Protein 3CR8 (pdb70)

Secondary structure (DSSP, 8-state):
---PPPGGGS----B-GGGHHHHHHHHHTS-EEE--HHHHHHHHHHHHTTTTT--EE--HHHHHHHHHH-B-TT--B--S---EEE--GGGTT--TT-EEEEE-TTS-EEEEEEEEEEEEETTEEEEEEEEEES------TTTTTB--HHHHHHHHHHTT--SEEEE--SS---HHHHHHHHHHHHHTT-EEEE--B----TTT-TTHHHHHHHHHHHGGGS-GGGEEE-BB-S----S-SHHHHHHHHHHHHHT-SEEE---SSHHHHHHHT-EEE----EEEEGGGTEEEEGGGSPTTPPEE---HHHHHHHHTTT----TTTS-HHHHHHHHHHS--GGGS-EEEEEEESS-HHHHHHHHHHHHHHHTT-SS-EEEESSHHHIIIIISS---SHHHHHHHHHHHHHHHHHHHHTT-EEEE------HHHHHHHHHHHHTTSEEEEEEE--------SS-SEEE--SS--HHHHHHHHHHHHHHHT-----/-----GGGS----B-HHHHHHHHHHHTTS-EEE--HHHHHHHHHHHHTTTTT--EE--TTHHHHHHHH-B-TT--B--S---EEE--GGGTT--TT-EEEEE-TTS-EEEEEE-S-EEEETTEEEE-EEEEES------TTTTTB--HHHHHHHHHHTT--SEEEE--SS---HHHHHHHHHHHHHTT-EEEE--B----SSS---HHHHHHHHHHHGGGS-GGGEEE-BB-S------HHHHHHHHHHHHHHT-SEEEE----HHHHHHHHHTT-EEEEP--EEEEGGGTEEEETTTSPTT--EE---HHHHHHHHHHTPPPPTTTS-HHHHHHHHHHS--GGGS-EEEEEEE-TTS-HHHHHHHHHHHHHTS-SS-EEEESSHHHIIIIITT--SSHHHHHHHHHHHHHHHHHHHHTT-EEEE------HHHHHHHHHHHHTTSEEEEEEE--------SS-SEEE--SS--HHHHHHHHHHHHHHHT---/-PPPGGGS----B-HHHHHHHHHHHTTS-EEE--HHHHHHHHHHHHTTTTT--EE--HHHHHHHHHH-B-TT--B--S---EEE--GGGTT--TT-EEEEE-TTS-EEEEEEEEEEEEETTEEEEEEEEEES------TTTTTB--HHHHHHHHHHTT--SEEEE--SS---HHHHHHHHHHHHHTT-EEEE--B----SSS---HHHHHHHHHHHGGGS-GGGEEE-BB-S------HHHHHHHHHHHHHHT-SEEEE---HHHHHHHHHHT-EEEE---EEEETTTTEEEEGGGSPTTPPEE---HHHHHHHHHHTPPPPTTTS-HHHHHHHHHHS--GGGS-EEEEEEE-S--HHHHHHHHHHHHHHTS-SS-EEEESSHHHHHHH-TT--S-HHHHHHHHHHHHHHHHHHHHTT-EEEE------HHHHHHHHHHHHTTSEEEEEEE-S-------SS-SEEE--SS--HHHHHHHHHHHHHHHT----

Sequence (1479 aa):
NQLIEPYGGTLVNLIDPEKREALKHEALSLPSLDLDWQQQCELEMLMTGAYSPLTGFMTRAQCARVESAQQLDDGSFWPSPITLTSRDRALADRRPGERLALRDGEGYMLAILTLSDVWKDGERWHLAGEVEGAALPPHPDFVSLRATPAELRALFVRRGWRRIIAWQARQPMHRAQYEFCLKSAIENEANLLLHPQVGGDITEAPAYFGLVRSFLAIRDRFPAATTQLSLLPAPPPEASGRALLLRAIVARNFGCSLLIADPSVAERAEKIGVRLIAYPRMVYVEDRAEHLPEAEAPQGARLLTLSGEEFQRRMRAGLKIPEWYSFPEVLAELHRQTPPRERQGFTVFFTGLSGA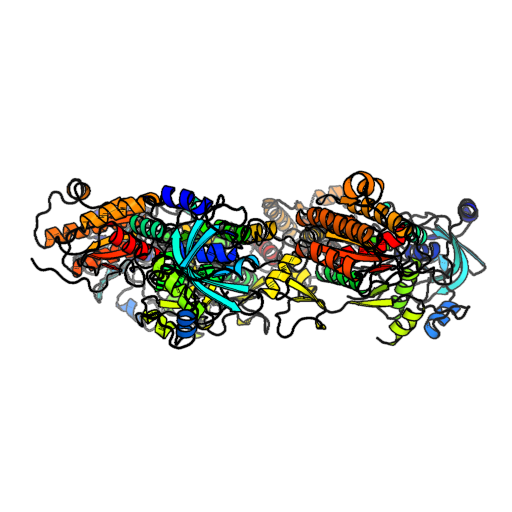GKSTLARALAARLMEMGGRCVTLLDGDIVRRHLSSELGFSKAHRDVNVRRIGFVASEITKNRGIAICAPIAPYRQTRRDVRAMIEAVGGFVEIHVATDPYEVPETPELAIDTTGLAIDEAVQQILLKLEHEGYLRLEQLIEPYGGTLVNLIDPEKREALKHEALSLPSLDLDWQQQCELEMLMTGAYSPLTGFMTRAQCARVESAQQLDDGSFWPSPITLTSRDRALADRRPGERLALRDGEGYMLAILTLSDVWKDGERWHLAGEVEGAALPPHPDFVSLRATPAELRALFVRRGWRRIIAWQARQPMHRAQYEFCLKSAIENEANLLLHPQVGGDITEAPAYFGLVRSFLAIRDRFPAATTQLSLLPAPPPEASGRALLLRAIVARNFGCSLLIAGRVDPSVAERAEKIGVRLIAYPRMVYVEDRAEHLPEAEAPQGARLLTLSGEEFQRRMRAGLKIPEWYSFPEVLAELHRQTPPRERQGFTVFFTGLSGAGKSTLARALAARLMEMGGRCVTLLDGDIVRRHLSSELGFSKAHRDVNVRRIGFVASEITKNRGIAICAPIAPYRQTRRDVRAMIEAVGGFVEIHVATDPYEVPETPELAIDTTGLAIDEAVQQILLKLEHEGYLRLIEPYGGTLVNLIDPEKREALKHEALSLPSLDLDWQQQCELEMLMTGAYSPLTGFMTRAQCARVESAQQLDDGSFWPSPITLTSRDRALADRRPGERLALRDGEGYMLAILTLSDVWKDGERWHLAGEVEGAALPPHPDFVSLRATPAELRALFVRRGWRRIIAWQARQPMHRAQYEFCLKSAIENEANLLLHPQVGGDITEAPAYFGLVRSFLAIRDRFPAATTQLSLLPAPPPEASGRALLLRAIVARNFGCSLLIAGGDPSVAERAEKIGVRLIAYPRMVYVEDRAEHLPEAEAPQGARLLTLSGEEFQRRMRAGLKIPEWYSFPEVLAELHRQTPPRERQGFTVFFTGLSGAGKSTLARALAARLMEMGGRCVTLLDGDIVRRHLSSELGFSKAHRDVNVRRIGFVASEITKNRGIAICAPIAPYRQTRRDVRAMIEAVGGFVEIHVATPIEYEVPETPELAIDTTGLAIDEAVQQILLKLEHEGYLRL

Foldseek 3Di:
DFFQAAFVGHFDALEDQVCQVVFVVVQVVAAEDAADQQLLLLVLCQNQRLQPPHFKFDAPVQQVCCVPQQAGPVRHHALHGRWHKHLDPVQVPDDAQGKYFYHHNVRHTFWIFRFPYWDDDPRMIITIHGIHTNDRDDDPPPPVQADGLVRLVVVCVVLVFGAEEEEAAAAADFLQVVQVQVVVCVVVVHAYEDEYEQTDDPPRCVPSVLVVVLCVQCVVVDDPSRYYYHYRHHHQDPDDLSSVLSNLNSCSSSRHQEYEDDDCSCVCSVVSRHRYHYRAPWWQFPVVRGIDRPVVHDPPTDTHDADPVRVVVCQQFVHDDDPSIGDPRSSVSVCVQPNHLQFAEEEEEEAEPPCVVVVVLLVVLQVVVPVAPNAAEDEPEDCNCCVPPPVPFDPDPVRLLVSLVSQLVVQLVSRLVRHYYYDYGYDADVVSVVVSCVSNVVRHYYAYEYEHCVVHDDDPDGLHYDNDVVDDSVRVSVVVVVSCVVVNNHDHD/DFQAAFVHHFDALEDAVVLVVFVVVQVPAAEDAAEQQLLLLVQCQNQRLQPPDFKFDAVVQQPVCVPQQAGPVRHHHQHGRWHKDQDPVQVPDAAQGKYFYHHNVRHTFWIFRFPYWDQDDRMIITIHGIHTNHRDDDPPPVVQADGLVRLVVVCVVLVFHAEEEEAAAAADFAQVVQVQVVVCVVVVHAYEDEYEQTDDVPPGVCSVLVVQLCVQCVVVDDPSRYYYHYRHHHQDPDDLSSVLSVLNSCSSSRHQEYEDPDCDVVSLVCSVVSRHHYHYDADWWQFPVVRGIDRPVVHDPPTDTHDADPVRVVVCQQQVHDDDPSTGDPRSSVSVCVQPNHLQFAEEEEEEDEDPLFCLVVLLVVLQVVVVVAPNAAEDECDDCNCCVPPLVPFDPDPVSVLVSLVSSLQVQLVSRLVRHYYYDYGHAFDPVSVVVSCVSNVVRHYYAYEYGHCVHHHDDPDGLHYPPDVDDDSVRVSVVVVVSCVVVNNHD/DQAAFVRHFDAQEDQVCQVVVVVVPVPAAEDAADQQLLLLVQCQNQRLQPPDFKFDAPVQQVCCVPQQAGPVRHHHQHGRWHKDQDPVQVPDDAQGKYFYAHNVRHTFWIFRFPYWDDDPNMIITIHGIHTNHRPDDPPPVVQADGLVRLVVVCVVLVFAAEEEEAAAAADFQQVVQVQVVVCVVVVHAYEYEYEQGDDVPPGVPSVLRVVLCVQCVVVDDPSRYYYHYRHHHQDPDDLSSVLSNLNSCSSSRYQEYEDDCDPVSCVCSVVSRHHYHYDADWWQFPVVRGIDRPVVHDPPGDTHDADPVRVVVCQQFVHDDDPNIGDPRSSVSVCVQPNHLQQAEEEEEEAEDVLCVVVVLLVVLQVVLCVAPNAAEDECEDCNCCVPQCVDFDPDPVSLLVSLVSLLVVQLVSRLVRHYYYDYGHDQDLVSVVVSCVSNVVRHYYAYEYEDQSACNPDDPDGLYYPDDHDHHSVRVSVVVVVSSVVVRNHHD

Organism: Thiobacillus denitrificans (strain ATCC 25259 / T1) (NCBI:txid292415)

InterPro domains:
  IPR002891 APS kinase [MF_00065] (367-541)
  IPR002891 APS kinase [TIGR00455] (365-534)
  IPR014729 Rossmann-like alpha/beta/alpha sandwich fold [G3DSA:3.40.50.620] (144-361)
  IPR015947 PUA-like superfamily [SSF88697] (6-143)
  IPR024951 Sulphate adenylyltransferase catalytic domain [PF01747] (146-360)
  IPR025980 ATP-sulfurylase PUA-like domain [PF14306] (6-143)
  IPR027417 P-loop containing nucleoside triphosphate hydrolase [G3DSA:3.40.50.300] (362-544)
  IPR027417 P-loop containing nucleoside triphosphate hydrolase [SSF52540] (367-537)
  IPR050512 Sulfate Adenylyltransferase/APS Kinase [PTHR42700] (7-543)
  IPR059117 APS kinase domain [PF01583] (368-520)

Solvent-accessible surface area: 66197 Å² total; per-residue (Å²): 85,102,29,28,50,18,20,60,45,101,47,22,105,19,30,68,100,92,90,88,113,68,8,69,133,58,10,149,95,46,44,45,1,69,3,44,43,63,25,23,10,43,0,12,3,1,1,17,0,0,11,0,45,16,56,11,5,9,22,121,69,56,12,39,104,0,138,87,49,54,54,23,115,123,31,43,21,0,2,26,43,3,26,0,27,7,164,45,78,62,2,64,97,44,157,68,54,47,66,1,2,0,65,10,43,156,32,91,21,0,0,0,0,42,7,64,36,31,35,104,86,67,96,29,32,36,0,0,3,97,7,46,1,7,10,74,8,70,57,118,26,47,109,104,21,34,20,33,0,51,98,2,29,44,46,0,90,157,65,1,2,12,70,0,0,0,34,4,7,122,120,35,3,17,54,19,33,31,42,14,0,44,50,5,0,74,125,24,93,0,1,0,0,0,0,0,8,3,14,19,45,133,104,60,32,54,79,20,52,10,18,0,105,2,2,54,29,1,96,129,96,12,51,87,14,5,10,35,10,4,0,4,10,12,47,58,46,161,108,46,19,135,17,23,10,28,27,0,0,8,0,38,0,0,0,0,22,5,0,4,55,94,108,92,25,28,59,87,0,97,60,13,38,0,106,21,30,76,71,45,65,23,4,22,0,61,74,74,11,30,13,19,12,97,103,104,20,58,110,71,13,145,71,55,96,26,66,48,86,24,21,58,62,12,16,34,56,48,45,140,24,20,132,42,34,3,6,92,58,0,33,48,8,21,49,158,56,93,20,10,98,76,146,34,0,1,0,2,3,0,2,4,104,109,30,74,38,3,44,73,7,0,172,27,0,4,62,62,5,110,124,49,48,95,33,108,19,44,30,7,31,51,126,76,9,45,62,141,29,17,86,86,29,31,169,58,87,67,80,65,39,65,8,1,90,94,3,0,110,42,0,10,67,50,0,98,111,87,7,5,0,0,0,9,13,75,5,43,91,45,118,6,19,102,50,0,17,54,66,0,86,91,58,12,3,12,2,12,1,20,12,52,82,117,100,63,78,70,15,160,72,37,44,15,54,7,64,92,111,78,66,57,67,73,49,6,8,5,50,3,0,5,44,2,34,40,71,30,17,16,37,112,128,139,26,29,94,16,22,59,40,101,50,20,105,19,33,97,96,88,42,96,106,67,13,58,134,56,5,133,96,48,46,56,2,77,4,46,38,63,24,23,11,42,0,13,3,0,2,16,0,0,10,0,46,14,58,10,5,10,20,98,73,58,6,40,108,1,99,80,45,41,58,25,122,123,31,40,50,0,0,24,42,2,25,0,25,9,168,55,82,55,4,63,100,47,154,76,62,46,70,2,0,0,56,15,59,83,33,91,9,0,0,0,0,42,8,63,37,31,42,104,77,69,84,30,32,30,1,0,3,96,9,74,1,6,11,72,8,72,60,117,24,46,107,102,22,34,20,32,0,50,97,2,28,44,47,0,84,154,68,2,2,37,105,0,0,0,24,5,7,101,120,34,3,16,53,19,34,33,43,14,0,46,58,5,2,74,121,26,103,0,2,0,0,0,0,0,8,3,14,19,45,129,107,136,20,72,82,21,53,9,19,0,106,1,1,53,30,0,96,115,85,6,17,84,19,6,10,33,10,4,0,4,10,12,47,57,59,86,112,60,34,104,14,18,8,27,25,0,0,9,0,34,0,0,0,0,22,5,0,4,11,61,116,54,78,112,73,18,28,64,29,0,66,70,12,40,0,132,13,29,38,46,46,63,24,6,24,0,74,82,77,15,34,15,18,13,98,104,101,21,58,184,73,20,76,68,33,97,25,67,44,86,21,5,109,63,4,9,30,53,48,44,118,25,23,127,39,34,3,6,93,59,0,35,50,7,19,61,154,55,86,17,16,99,79,143,34,1,1,0,2,6,0,9,6,99,112,61,23,35,13,60,81,8,0,174,28,0,5,65,63,4,111,135,76,47,93,31,105,20,44,30,8,31,35,108,78,10,157,181,138,38,19,88,98,37,38,172,59,173,74,19,64,45,60,7,2,84,98,4,0,107,40,0,11,70,48,0,98,112,81,7,5,0,0,0,9,14,75,12,44,92,55,62,8,31,58,64,0,45,58,70,0,87,92,57,14,3,14,3,16,1,31,2,54,59,143,95,70,79,74,27,156,95,35,70,19,38,9,119,31,147,67,41,55,65,80,30,5,8,4,25,3,1,5,21,2,23,41,86,30,19,32,101,72,33,107,16,21,59,33,102,46,23,104,17,32,72,98,77,89,18,140,44,9,46,62,68,4,157,96,49,45,54,1,81,4,38,40,63,28,23,10,42,0,13,3,0,1,16,0,0,11,0,44,14,56,9,4,8,23,127,69,53,12,38,103,0,109,88,50,24,54,22,115,123,33,43,46,0,0,24,42,1,29,0,23,9,157,59,86,51,3,64,103,53,51,80,61,63,66,1,0,0,54,7,44,162,36,106,23,0,0,0,0,42,8,63,37,30,39,58,66,73,104,27,52,42,0,0,3,98,8,43,2,21,20,73,7,74,58,118,25,46,107,104,22,33,19,31,0,50,97,2,29,43,48,0,92,153,65,2,1,39,108,0,0,0,26,5,7,94,130,42,3,15,56,20,34,31,46,13,0,39,49,5,1,70,124,24,87,0,3,0,0,0,0,0,8,3,14,20,44,128,108,135,20,71,82,19,54,9,18,0,105,1,1,54,31,0,96,115,91,10,23,61,10,2,12,34,9,5,0,3,9,11,48,57,56,88,109,58,35,112,15,28,0,26,25,0,0,8,0,33,0,0,0,0,23,5,0,3,22,30,113,112,109,47,22,44,111,84,0,102,76,11,36,0,112,32,29,80,46,44,63,23,5,23,0,87,77,81,12,35,16,19,12,98,103,104,20,58,187,87,16,58,71,63,96,26,60,47,159,24,20,127,63,9,14,22,55,48,47,138,27,24,73,41,34,4,5,90,60,0,32,50,6,21,50,146,63,94,22,9,98,50,105,36,1,0,0,1,2,0,2,8,68,101,47,43,16,3,43,76,0,0,171,27,0,5,62,76,2,109,134,76,47,90,25,109,20,44,30,8,33,49,114,77,11,39,171,145,32,16,69,160,30,30,179,60,167,72,80,60,41,59,5,3,90,95,4,0,108,41,0,9,67,49,2,113,116,100,7,1,0,0,0,9,14,80,6,53,92,72,97,9,15,115,52,0,39,57,65,0,87,92,57,13,4,13,3,11,2,27,9,52,11,93,12,92,135,59,86,11,116,98,37,70,22,35,4,108,46,114,55,7,51,44,81,31,0,8,6,29,4,4,7,22,2,42,50,88,32,15,18,140,146

Structure (mmCIF, N/CA/C/O backbone):
data_3CR8
#
_entry.id   3CR8
#
_cell.length_a   161.071
_cell.length_b   227.211
_cell.length_c   106.766
_cell.angle_alpha   90.000
_cell.angle_beta   90.000
_cell.angle_gamma   90.000
#
_symmetry.space_group_name_H-M   'C 2 2 21'
#
loop_
_entity.id
_entity.type
_entity.pdbx_description
1 polymer 'Sulfate adenylyltransferase, adenylylsulfate kinase'
2 water water
#
loop_
_atom_site.group_PDB
_atom_site.id
_atom_site.type_symbol
_atom_site.label_atom_id
_atom_site.label_alt_id
_atom_site.label_comp_id
_atom_site.label_asym_id
_atom_site.label_entity_id
_atom_site.label_seq_id
_atom_site.pdbx_PDB_ins_code
_atom_site.Cartn_x
_atom_site.Cartn_y
_atom_site.Cartn_z
_atom_site.occupancy
_atom_site.B_iso_or_equiv
_atom_site.auth_seq_id
_atom_site.auth_comp_id
_atom_site.auth_asym_id
_atom_site.auth_atom_id
_atom_site.pdbx_PDB_model_num
ATOM 1 N N . ASN A 1 3 ? -86.975 137.980 60.594 1.00 62.72 3 ASN A N 1
ATOM 2 C CA . ASN A 1 3 ? -87.761 137.621 61.758 1.00 91.64 3 ASN A CA 1
ATOM 3 C C . ASN A 1 3 ? -89.284 137.564 61.494 1.00 94.77 3 ASN A C 1
ATOM 4 O O . ASN A 1 3 ? -89.789 136.754 60.725 1.00 98.98 3 ASN A O 1
ATOM 6 N N . GLN A 1 4 ? -90.016 138.428 62.163 1.00 82.70 4 GLN A N 1
ATOM 7 C CA . GLN A 1 4 ? -91.456 138.587 61.939 1.00 81.61 4 GLN A CA 1
ATOM 8 C C . GLN A 1 4 ? -91.999 139.983 62.278 1.00 84.75 4 GLN A C 1
ATOM 9 O O . GLN A 1 4 ? -91.215 140.915 62.522 1.00 80.83 4 GLN A O 1
ATOM 15 N N . LEU A 1 5 ? -93.328 140.134 62.286 1.00 63.11 5 LEU A N 1
ATOM 16 C CA . LEU A 1 5 ? -93.919 141.456 62.503 1.00 67.84 5 LEU A CA 1
ATOM 17 C C . LEU A 1 5 ? -94.105 141.782 63.976 1.00 66.40 5 LEU A C 1
ATOM 18 O O . LEU A 1 5 ? -95.032 141.270 64.615 1.00 55.24 5 LEU A O 1
ATOM 23 N N . ILE A 1 6 ? -93.236 142.651 64.499 1.00 54.86 6 ILE A N 1
ATOM 24 C CA . ILE A 1 6 ? -93.219 142.922 65.928 1.00 54.87 6 ILE A CA 1
ATOM 25 C C . ILE A 1 6 ? -94.614 143.222 66.384 1.00 59.08 6 ILE A C 1
ATOM 26 O O . ILE A 1 6 ? -95.264 144.131 65.865 1.00 64.31 6 ILE A O 1
ATOM 31 N N . GLU A 1 7 ? -95.087 142.565 67.436 1.00 51.86 7 GLU A N 1
ATOM 32 C CA . GLU A 1 7 ? -96.455 142.749 67.930 1.00 60.76 7 GLU A CA 1
ATOM 33 C C . GLU A 1 7 ? -96.668 144.002 68.761 1.00 55.27 7 GLU A C 1
ATOM 34 O O . GLU A 1 7 ? -95.706 144.619 69.140 1.00 47.33 7 GLU A O 1
ATOM 36 N N . PRO A 1 8 ? -97.906 144.408 69.045 1.00 49.05 8 PRO A N 1
ATOM 37 C CA . PRO A 1 8 ? -98.045 145.709 69.709 1.00 51.58 8 PRO A CA 1
ATOM 38 C C . PRO A 1 8 ? -97.394 145.652 71.068 1.00 53.09 8 PRO A C 1
ATOM 39 O O . PRO A 1 8 ? -97.190 144.547 71.589 1.00 56.53 8 PRO A O 1
ATOM 43 N N . TYR A 1 9 ? -97.049 146.818 71.607 1.00 51.89 9 TYR A N 1
ATOM 44 C CA . TYR A 1 9 ? -96.510 146.918 72.949 1.00 51.64 9 TYR A CA 1
ATOM 45 C C . TYR A 1 9 ? -97.616 146.505 73.893 1.00 56.46 9 TYR A C 1
ATOM 46 O O . TYR A 1 9 ? -98.787 146.663 73.585 1.00 58.53 9 TYR A O 1
ATOM 55 N N . GLY A 1 10 ? -97.260 145.970 75.049 1.00 60.86 10 GLY A N 1
ATOM 56 C CA . GLY A 1 10 ? -98.278 145.543 75.987 1.00 68.04 10 GLY A CA 1
ATOM 57 C C . GLY A 1 10 ? -98.882 144.232 75.530 1.00 65.67 10 GLY A C 1
ATOM 58 O O . GLY A 1 10 ? -99.370 143.441 76.341 1.00 75.92 10 GLY A O 1
ATOM 59 N N . GLY A 1 11 ? -98.855 144.007 74.221 1.00 63.05 11 GLY A N 1
ATOM 60 C CA . GLY A 1 11 ? -99.129 142.692 73.677 1.00 64.32 11 GLY A CA 1
ATOM 61 C C . GLY A 1 11 ? -100.285 142.681 72.713 1.00 65.12 11 GLY A C 1
ATOM 62 O O . GLY A 1 11 ? -100.430 141.769 71.892 1.00 59.12 11 GLY A O 1
ATOM 63 N N . THR A 1 12 ? -101.124 143.700 72.812 1.00 61.43 12 THR A N 1
ATOM 64 C CA . THR A 1 12 ? -102.281 143.782 71.929 1.00 65.27 12 THR A CA 1
ATOM 65 C C . THR A 1 12 ? -102.640 145.225 71.604 1.00 61.40 12 THR A C 1
ATOM 66 O O . THR A 1 12 ? -102.520 146.107 72.465 1.00 65.88 12 THR A O 1
ATOM 70 N N . LEU A 1 13 ? -103.070 145.452 70.363 1.00 46.33 13 LEU A N 1
ATOM 71 C CA . LEU A 1 13 ? -103.246 146.807 69.829 1.00 48.25 13 LEU A CA 1
ATOM 72 C C . LEU A 1 13 ? -104.519 147.519 70.301 1.00 47.08 13 LEU A C 1
ATOM 73 O O . LEU A 1 13 ? -105.627 147.125 69.949 1.00 56.24 13 LEU A O 1
ATOM 78 N N . VAL A 1 14 ? -104.371 148.583 71.077 1.00 43.35 14 VAL A N 1
ATOM 79 C CA . VAL A 1 14 ? -105.536 149.332 71.536 1.00 48.15 14 VAL A CA 1
ATOM 80 C C . VAL A 1 14 ? -106.352 149.923 70.383 1.00 53.09 14 VAL A C 1
ATOM 81 O O . VAL A 1 14 ? -105.812 150.283 69.339 1.00 62.59 14 VAL A O 1
ATOM 85 N N . ASN A 1 15 ? -107.663 149.988 70.573 1.00 64.39 15 ASN A N 1
ATOM 86 C CA . ASN A 1 15 ? -108.555 150.733 69.681 1.00 54.43 15 ASN A CA 1
ATOM 87 C C . ASN A 1 15 ? -109.752 151.280 70.454 1.00 54.28 15 ASN A C 1
ATOM 88 O O . ASN A 1 15 ? -110.679 150.565 70.802 1.00 49.66 15 ASN A O 1
ATOM 93 N N . LEU A 1 16 ? -109.692 152.570 70.727 1.00 55.09 16 LEU A N 1
ATOM 94 C CA . LEU A 1 16 ? -110.658 153.259 71.547 1.00 52.10 16 LEU A CA 1
ATOM 95 C C . LEU A 1 16 ? -111.899 153.654 70.737 1.00 58.70 16 LEU A C 1
ATOM 96 O O . LEU A 1 16 ? -112.709 154.485 71.184 1.00 63.93 16 LEU A O 1
ATOM 101 N N . ILE A 1 17 ? -112.049 153.083 69.548 1.00 42.22 17 ILE A N 1
ATOM 102 C CA . ILE A 1 17 ? -113.192 153.431 68.715 1.00 51.32 17 ILE A CA 1
ATOM 103 C C . ILE A 1 17 ? -114.002 152.229 68.269 1.00 62.16 17 ILE A C 1
ATOM 104 O O . ILE A 1 17 ? -113.653 151.552 67.301 1.00 60.45 17 ILE A O 1
ATOM 109 N N . ASP A 1 18 ? -115.086 151.983 69.001 1.00 76.22 18 ASP A N 1
ATOM 110 C CA . ASP A 1 18 ? -116.001 150.882 68.753 1.00 77.83 18 ASP A CA 1
ATOM 111 C C . ASP A 1 18 ? -117.195 151.443 68.021 1.00 75.22 18 ASP A C 1
ATOM 112 O O . ASP A 1 18 ? -118.010 152.124 68.622 1.00 75.54 18 ASP A O 1
ATOM 117 N N . PRO A 1 19 ? -117.311 151.159 66.714 1.00 87.49 19 PRO A N 1
ATOM 118 C CA . PRO A 1 19 ? -118.432 151.699 65.925 1.00 90.27 19 PRO A CA 1
ATOM 119 C C . PRO A 1 19 ? -119.821 151.221 66.410 1.00 80.87 19 PRO A C 1
ATOM 120 O O . PRO A 1 19 ? -120.737 152.018 66.455 1.00 82.97 19 PRO A O 1
ATOM 124 N N . GLU A 1 20 ? -119.861 150.016 66.918 1.00 79.30 20 GLU A N 1
ATOM 125 C CA . GLU A 1 20 ? -120.964 149.611 67.707 1.00 81.87 20 GLU A CA 1
ATOM 126 C C . GLU A 1 20 ? -121.323 150.632 68.775 1.00 94.92 20 GLU A C 1
ATOM 127 O O . GLU A 1 20 ? -122.502 150.760 69.036 1.00 91.52 20 GLU A O 1
ATOM 129 N N . LYS A 1 21 ? -120.398 151.351 69.440 1.00 87.37 21 LYS A N 1
ATOM 130 C CA . LYS A 1 21 ? -120.986 152.214 70.440 1.00 74.76 21 LYS A CA 1
ATOM 131 C C . LYS A 1 21 ? -121.085 153.657 69.909 1.00 77.34 21 LYS A C 1
ATOM 132 O O . LYS A 1 21 ? -121.302 154.584 70.685 1.00 77.53 21 LYS A O 1
ATOM 138 N N . ARG A 1 22 ? -120.963 153.844 68.584 1.00 79.28 22 ARG A N 1
ATOM 139 C CA . ARG A 1 22 ? -120.750 155.180 67.973 1.00 79.73 22 ARG A CA 1
ATOM 140 C C . ARG A 1 22 ? -121.953 156.136 68.006 1.00 73.99 22 ARG A C 1
ATOM 141 O O . ARG A 1 22 ? -121.808 157.335 68.256 1.00 61.83 22 ARG A O 1
ATOM 149 N N . GLU A 1 23 ? -123.142 155.610 67.716 1.00 77.09 23 GLU A N 1
ATOM 150 C CA . GLU A 1 23 ? -124.350 156.438 67.757 1.00 87.15 23 GLU A CA 1
ATOM 151 C C . GLU A 1 23 ? -124.707 156.816 69.188 1.00 79.35 23 GLU A C 1
ATOM 152 O O . GLU A 1 23 ? -125.064 157.960 69.471 1.00 62.39 23 GLU A O 1
ATOM 158 N N . ALA A 1 24 ? -124.609 155.844 70.086 1.00 71.63 24 ALA A N 1
ATOM 159 C CA . ALA A 1 24 ? -124.852 156.086 71.496 1.00 68.53 24 ALA A CA 1
ATOM 160 C C . ALA A 1 24 ? -123.966 157.211 72.045 1.00 78.78 24 ALA A C 1
ATOM 161 O O . ALA A 1 24 ? -124.414 158.008 72.856 1.00 79.34 24 ALA A O 1
ATOM 163 N N . LEU A 1 25 ? -122.715 157.287 71.598 1.00 79.78 25 LEU A N 1
ATOM 164 C CA . LEU A 1 25 ? -121.798 158.319 72.092 1.00 69.96 25 LEU A CA 1
ATOM 165 C C . LEU A 1 25 ? -122.116 159.693 71.534 1.00 64.58 25 LEU A C 1
ATOM 166 O O . LEU A 1 25 ? -122.174 160.666 72.276 1.00 67.45 25 LEU A O 1
ATOM 171 N N . LYS A 1 26 ? -122.315 159.780 70.227 1.00 74.05 26 LYS A N 1
ATOM 172 C CA . LYS A 1 26 ? -122.726 161.045 69.617 1.00 67.83 26 LYS A CA 1
ATOM 173 C C . LYS A 1 26 ? -124.043 161.558 70.222 1.00 67.78 26 LYS A C 1
ATOM 174 O O . LYS A 1 26 ? -124.262 162.756 70.299 1.00 51.06 26 LYS A O 1
ATOM 180 N N . HIS A 1 27 ? -124.912 160.646 70.682 1.00 77.47 27 HIS A N 1
ATOM 181 C CA . HIS A 1 27 ? -126.137 161.074 71.359 1.00 78.57 27 HIS A CA 1
ATOM 182 C C . HIS A 1 27 ? -125.858 161.588 72.787 1.00 70.42 27 HIS A C 1
ATOM 183 O O . HIS A 1 27 ? -126.209 162.728 73.119 1.00 54.43 27 HIS A O 1
ATOM 190 N N . GLU A 1 28 ? -125.209 160.753 73.618 1.00 65.82 28 GLU A N 1
ATOM 191 C CA . GLU A 1 28 ? -124.941 161.101 75.025 1.00 67.85 28 GLU A CA 1
ATOM 192 C C . GLU A 1 28 ? -124.239 162.433 75.152 1.00 59.59 28 GLU A C 1
ATOM 193 O O . GLU A 1 28 ? -124.564 163.237 76.018 1.00 55.56 28 GLU A O 1
ATOM 199 N N . ALA A 1 29 ? -123.275 162.655 74.276 1.00 64.70 29 ALA A N 1
ATOM 200 C CA . ALA A 1 29 ? -122.479 163.869 74.276 1.00 64.76 29 ALA A CA 1
ATOM 201 C C . ALA A 1 29 ? -123.302 165.155 74.287 1.00 61.74 29 ALA A C 1
ATOM 202 O O . ALA A 1 29 ? -123.059 166.036 75.085 1.00 70.37 29 ALA A O 1
ATOM 204 N N . LEU A 1 30 ? -124.265 165.269 73.390 1.00 64.92 30 LEU A N 1
ATOM 205 C CA . LEU A 1 30 ? -125.134 166.435 73.336 1.00 63.56 30 LEU A CA 1
ATOM 206 C C . LEU A 1 30 ? -125.490 166.958 74.719 1.00 59.23 30 LEU A C 1
ATOM 207 O O . LEU A 1 30 ? -125.592 168.149 74.917 1.00 59.26 30 LEU A O 1
ATOM 212 N N . SER A 1 31 ? -125.684 166.048 75.667 1.00 67.39 31 SER A N 1
ATOM 213 C CA . SER A 1 31 ? -126.221 166.372 76.979 1.00 67.85 31 SER A CA 1
ATOM 214 C C . SER A 1 31 ? -125.117 166.534 78.024 1.00 62.42 31 SER A C 1
ATOM 215 O O . SER A 1 31 ? -125.354 166.493 79.233 1.00 53.79 31 SER A O 1
ATOM 218 N N . LEU A 1 32 ? -123.903 166.741 77.539 1.00 67.51 32 LEU A N 1
ATOM 219 C CA . LEU A 1 32 ? -122.717 166.785 78.391 1.00 57.34 32 LEU A CA 1
ATOM 220 C C . LEU A 1 32 ? -121.989 168.115 78.284 1.00 51.56 32 LEU A C 1
ATOM 221 O O . LEU A 1 32 ? -122.189 168.864 77.316 1.00 55.67 32 LEU A O 1
ATOM 226 N N . PRO A 1 33 ? -121.134 168.414 79.275 1.00 45.27 33 PRO A N 1
ATOM 227 C CA . PRO A 1 33 ? -120.223 169.558 79.144 1.00 67.87 33 PRO A CA 1
ATOM 228 C C . PRO A 1 33 ? -119.169 169.213 78.101 1.00 65.41 33 PRO A C 1
ATOM 229 O O . PRO A 1 33 ? -118.865 168.028 77.927 1.00 68.80 33 PRO A O 1
ATOM 233 N N . SER A 1 34 ? -118.611 170.203 77.419 1.00 57.77 34 SER A N 1
ATOM 234 C CA . SER A 1 34 ? -117.702 169.903 76.316 1.00 57.32 34 SER A CA 1
ATOM 235 C C . SER A 1 34 ? -116.435 170.730 76.316 1.00 56.78 34 SER A C 1
ATOM 236 O O . SER A 1 34 ? -116.466 171.934 76.574 1.00 63.07 34 SER A O 1
ATOM 239 N N . LEU A 1 35 ? -115.323 170.060 76.005 1.00 57.07 35 LEU A N 1
ATOM 240 C CA . LEU A 1 35 ? -114.022 170.703 75.807 1.00 60.31 35 LEU A CA 1
ATOM 241 C C . LEU A 1 35 ? -113.595 170.744 74.333 1.00 54.47 35 LEU A C 1
ATOM 242 O O . LEU A 1 35 ? -113.560 169.717 73.671 1.00 56.30 35 LEU A O 1
ATOM 247 N N . ASP A 1 36 ? -113.287 171.934 73.825 1.00 66.59 36 ASP A N 1
ATOM 248 C CA . ASP A 1 36 ? -112.760 172.080 72.466 1.00 69.27 36 ASP A CA 1
ATOM 249 C C . ASP A 1 36 ? -111.239 171.989 72.519 1.00 61.75 36 ASP A C 1
ATOM 250 O O . ASP A 1 36 ? -110.590 172.876 73.070 1.00 58.15 36 ASP A O 1
ATOM 255 N N . LEU A 1 37 ? -110.673 170.922 71.963 1.00 52.25 37 LEU A N 1
ATOM 256 C CA . LEU A 1 37 ? -109.228 170.717 72.030 1.00 54.55 37 LEU A CA 1
ATOM 257 C C . LEU A 1 37 ? -108.441 171.595 71.070 1.00 55.17 37 LEU A C 1
ATOM 258 O O . LEU A 1 37 ? -108.896 171.870 69.959 1.00 61.50 37 LEU A O 1
ATOM 263 N N . ASP A 1 38 ? -107.257 172.036 71.501 1.00 55.94 38 ASP A N 1
ATOM 264 C CA . ASP A 1 38 ? -106.307 172.661 70.571 1.00 61.36 38 ASP A CA 1
ATOM 265 C C . ASP A 1 38 ? -105.637 171.604 69.671 1.00 55.17 38 ASP A C 1
ATOM 266 O O . ASP A 1 38 ? -105.717 170.411 69.939 1.00 55.74 38 ASP A O 1
ATOM 271 N N . TRP A 1 39 ? -104.996 172.029 68.597 1.00 54.04 39 TRP A N 1
ATOM 272 C CA . TRP A 1 39 ? -104.558 171.062 67.606 1.00 50.58 39 TRP A CA 1
ATOM 273 C C . TRP A 1 39 ? -103.606 169.977 68.124 1.00 59.38 39 TRP A C 1
ATOM 274 O O . TRP A 1 39 ? -103.712 168.822 67.709 1.00 50.71 39 TRP A O 1
ATOM 285 N N . GLN A 1 40 ? -102.693 170.329 69.028 1.00 54.93 40 GLN A N 1
ATOM 286 C CA . GLN A 1 40 ? -101.774 169.341 69.582 1.00 43.29 40 GLN A CA 1
ATOM 287 C C . GLN A 1 40 ? -102.396 168.304 70.530 1.00 57.95 40 GLN A C 1
ATOM 288 O O . GLN A 1 40 ? -101.957 167.141 70.555 1.00 56.02 40 GLN A O 1
ATOM 294 N N . GLN A 1 41 ? -103.403 168.702 71.307 1.00 57.41 41 GLN A N 1
ATOM 295 C CA . GLN A 1 41 ? -104.114 167.737 72.150 1.00 51.16 41 GLN A CA 1
ATOM 296 C C . GLN A 1 41 ? -104.916 166.729 71.308 1.00 53.47 41 GLN A C 1
ATOM 297 O O . GLN A 1 41 ? -104.999 165.544 71.654 1.00 36.84 41 GLN A O 1
ATOM 303 N N . GLN A 1 42 ? -105.519 167.205 70.215 1.00 56.89 42 GLN A N 1
ATOM 304 C CA . GLN A 1 42 ? -106.233 166.310 69.305 1.00 52.68 42 GLN A CA 1
ATOM 305 C C . GLN A 1 42 ? -105.262 165.283 68.755 1.00 45.76 42 GLN A C 1
ATOM 306 O O . GLN A 1 42 ? -105.655 164.200 68.338 1.00 48.61 42 GLN A O 1
ATOM 312 N N . CYS A 1 43 ? -103.988 165.636 68.730 1.00 46.66 43 CYS A N 1
ATOM 313 C CA . CYS A 1 43 ? -102.989 164.741 68.190 1.00 49.88 43 CYS A CA 1
ATOM 314 C C . CYS A 1 43 ? -102.785 163.693 69.229 1.00 43.18 43 CYS A C 1
ATOM 315 O O . CYS A 1 43 ? -102.884 162.501 68.960 1.00 48.48 43 CYS A O 1
ATOM 318 N N . GLU A 1 44 ? -102.504 164.151 70.437 1.00 39.53 44 GLU A N 1
ATOM 319 C CA . GLU A 1 44 ? -102.379 163.255 71.581 1.00 45.63 44 GLU A CA 1
ATOM 320 C C . GLU A 1 44 ? -103.620 162.330 71.661 1.00 51.60 44 GLU A C 1
ATOM 321 O O . GLU A 1 44 ? -103.504 161.102 71.804 1.00 36.11 44 GLU A O 1
ATOM 327 N N . LEU A 1 45 ? -104.811 162.924 71.554 1.00 49.09 45 LEU A N 1
ATOM 328 C CA . LEU A 1 45 ? -106.032 162.143 71.572 1.00 41.93 45 LEU A CA 1
ATOM 329 C C . LEU A 1 45 ? -106.033 161.122 70.457 1.00 38.51 45 LEU A C 1
ATOM 330 O O . LEU A 1 45 ? -106.245 159.947 70.698 1.00 48.45 45 LEU A O 1
ATOM 335 N N . GLU A 1 46 ? -105.785 161.562 69.234 1.00 38.13 46 GLU A N 1
ATOM 336 C CA . GLU A 1 46 ? -105.746 160.650 68.095 1.00 41.12 46 GLU A CA 1
ATOM 337 C C . GLU A 1 46 ? -104.706 159.525 68.263 1.00 43.87 46 GLU A C 1
ATOM 338 O O . GLU A 1 46 ? -104.953 158.348 67.968 1.00 31.58 46 GLU A O 1
ATOM 344 N N . MET A 1 47 ? -103.527 159.892 68.737 1.00 44.15 47 MET A N 1
ATOM 345 C CA . MET A 1 47 ? -102.522 158.894 69.040 1.00 45.16 47 MET A CA 1
ATOM 346 C C . MET A 1 47 ? -103.078 157.871 70.033 1.00 51.54 47 MET A C 1
ATOM 347 O O . MET A 1 47 ? -102.910 156.654 69.865 1.00 46.57 47 MET A O 1
ATOM 352 N N . LEU A 1 48 ? -103.737 158.361 71.080 1.00 39.56 48 LEU A N 1
ATOM 353 C CA . LEU A 1 48 ? -104.198 157.462 72.121 1.00 40.86 48 LEU A CA 1
ATOM 354 C C . LEU A 1 48 ? -105.377 156.652 71.601 1.00 43.04 48 LEU A C 1
ATOM 355 O O . LEU A 1 48 ? -105.436 155.427 71.711 1.00 41.94 48 LEU A O 1
ATOM 360 N N . MET A 1 49 ? -106.299 157.357 70.978 1.00 47.63 49 MET A N 1
ATOM 361 C CA . MET A 1 49 ? -107.531 156.750 70.503 1.00 50.16 49 MET A CA 1
ATOM 362 C C . MET A 1 49 ? -107.218 155.625 69.543 1.00 43.93 49 MET A C 1
ATOM 363 O O . MET A 1 49 ? -108.051 154.783 69.276 1.00 53.24 49 MET A O 1
ATOM 368 N N . THR A 1 50 ? -105.999 155.611 69.032 1.00 49.36 50 THR A N 1
ATOM 369 C CA . THR A 1 50 ? -105.733 154.890 67.802 1.00 45.68 50 THR A CA 1
ATOM 370 C C . THR A 1 50 ? -104.729 153.750 67.980 1.00 46.45 50 THR A C 1
ATOM 371 O O . THR A 1 50 ? -104.525 152.942 67.084 1.00 45.68 50 THR A O 1
ATOM 375 N N . GLY A 1 51 ? -104.109 153.674 69.148 1.00 51.57 51 GLY A N 1
ATOM 376 C CA . GLY A 1 51 ? -103.264 152.535 69.444 1.00 50.12 51 GLY A CA 1
ATOM 377 C C . GLY A 1 51 ? -101.780 152.827 69.373 1.00 51.71 51 GLY A C 1
ATOM 378 O O . GLY A 1 51 ? -100.965 151.960 69.650 1.00 54.30 51 GLY A O 1
ATOM 379 N N . ALA A 1 52 ? -101.416 154.044 69.010 1.00 39.97 52 ALA A N 1
ATOM 380 C CA . ALA A 1 52 ? -100.006 154.408 68.937 1.00 41.37 52 ALA A CA 1
ATOM 381 C C . ALA A 1 52 ? -99.338 154.284 70.313 1.00 44.27 52 ALA A C 1
ATOM 382 O O . ALA A 1 52 ? -98.115 154.197 70.409 1.00 40.60 52 ALA A O 1
ATOM 384 N N . TYR A 1 53 ? -100.158 154.279 71.365 1.00 48.10 53 TYR A N 1
ATOM 385 C CA . TYR A 1 53 ? -99.676 154.257 72.743 1.00 43.12 53 TYR A CA 1
ATOM 386 C C . TYR A 1 53 ? -100.139 153.027 73.500 1.00 47.79 53 TYR A C 1
ATOM 387 O O . TYR A 1 53 ? -100.130 153.041 74.724 1.00 36.23 53 TYR A O 1
ATOM 396 N N . SER A 1 54 ? -100.578 151.995 72.782 1.00 53.97 54 SER A N 1
ATOM 397 C CA . SER A 1 54 ? -100.918 150.722 73.393 1.00 48.73 54 SER A CA 1
ATOM 398 C C . SER A 1 54 ? -99.799 150.387 74.326 1.00 48.80 54 SER A C 1
ATOM 399 O O . SER A 1 54 ? -98.655 150.501 73.949 1.00 59.21 54 SER A O 1
ATOM 402 N N . PRO A 1 55 ? -100.109 149.958 75.549 1.00 58.23 55 PRO A N 1
ATOM 403 C CA . PRO A 1 55 ? -101.398 149.537 76.091 1.00 58.00 55 PRO A CA 1
ATOM 404 C C . PRO A 1 55 ? -102.340 150.655 76.592 1.00 52.76 55 PRO A C 1
ATOM 405 O O . PRO A 1 55 ? -103.497 150.349 76.919 1.00 44.83 55 PRO A O 1
ATOM 409 N N . LEU A 1 56 ? -101.858 151.901 76.650 1.00 42.88 56 LEU A N 1
ATOM 410 C CA . LEU A 1 56 ? -102.663 153.002 77.174 1.00 45.98 56 LEU A CA 1
ATOM 411 C C . LEU A 1 56 ? -104.068 153.080 76.552 1.00 51.43 56 LEU A C 1
ATOM 412 O O . LEU A 1 56 ? -104.283 152.786 75.364 1.00 47.22 56 LEU A O 1
ATOM 417 N N . THR A 1 57 ? -105.020 153.495 77.376 1.00 59.27 57 THR A N 1
ATOM 418 C CA . THR A 1 57 ? -106.418 153.409 77.006 1.00 54.22 57 THR A CA 1
ATOM 419 C C . THR A 1 57 ? -107.204 154.572 77.609 1.00 51.63 57 THR A C 1
ATOM 420 O O . THR A 1 57 ? -108.431 154.575 77.556 1.00 49.78 57 THR A O 1
ATOM 424 N N . GLY A 1 58 ? -106.463 155.538 78.172 1.00 40.19 58 GLY A N 1
ATOM 425 C CA . GLY A 1 58 ? -106.994 156.794 78.665 1.00 37.75 58 GLY A CA 1
ATOM 426 C C . GLY A 1 58 ? -105.843 157.683 79.098 1.00 38.27 58 GLY A C 1
ATOM 427 O O . GLY A 1 58 ? -104.731 157.202 79.229 1.00 30.46 58 GLY A O 1
ATOM 428 N N . PHE A 1 59 ? -106.116 158.964 79.327 1.00 37.65 59 PHE A N 1
ATOM 429 C CA . PHE A 1 59 ? -105.098 159.895 79.778 1.00 43.82 59 PHE A CA 1
ATOM 430 C C . PHE A 1 59 ? -104.742 159.643 81.234 1.00 67.07 59 PHE A C 1
ATOM 431 O O . PHE A 1 59 ? -105.623 159.420 82.075 1.00 63.00 59 PHE A O 1
ATOM 439 N N . MET A 1 60 ? -103.439 159.680 81.520 1.00 73.95 60 MET A N 1
ATOM 440 C CA . MET A 1 60 ? -102.912 159.411 82.855 1.00 63.50 60 MET A CA 1
ATOM 441 C C . MET A 1 60 ? -103.365 160.391 83.907 1.00 62.41 60 MET A C 1
ATOM 442 O O . MET A 1 60 ? -103.776 161.518 83.625 1.00 60.20 60 MET A O 1
ATOM 447 N N . THR A 1 61 ? -103.225 159.932 85.135 1.00 61.48 61 THR A N 1
ATOM 448 C CA . THR A 1 61 ? -103.795 160.586 86.285 1.00 62.65 61 THR A CA 1
ATOM 449 C C . THR A 1 61 ? -102.645 161.121 87.071 1.00 54.50 61 THR A C 1
ATOM 450 O O . THR A 1 61 ? -101.586 160.541 87.025 1.00 65.35 61 THR A O 1
ATOM 454 N N . ARG A 1 62 ? -102.848 162.208 87.805 1.00 63.60 62 ARG A N 1
ATOM 455 C CA . ARG A 1 62 ? -101.736 162.940 88.413 1.00 63.01 62 ARG A CA 1
ATOM 456 C C . ARG A 1 62 ? -100.750 162.013 89.129 1.00 55.18 62 ARG A C 1
ATOM 457 O O . ARG A 1 62 ? -99.543 162.232 89.132 1.00 60.97 62 ARG A O 1
ATOM 465 N N . ALA A 1 63 ? -101.275 160.956 89.713 1.00 57.71 63 ALA A N 1
ATOM 466 C CA . ALA A 1 63 ? -100.467 159.960 90.402 1.00 60.33 63 ALA A CA 1
ATOM 467 C C . ALA A 1 63 ? -99.654 159.143 89.411 1.00 70.00 63 ALA A C 1
ATOM 468 O O . ALA A 1 63 ? -98.441 158.985 89.573 1.00 72.83 63 ALA A O 1
ATOM 470 N N . GLN A 1 64 ? -100.337 158.614 88.395 1.00 67.89 64 GLN A N 1
ATOM 471 C CA . GLN A 1 64 ? -99.700 157.882 87.296 1.00 61.34 64 GLN A CA 1
ATOM 472 C C . GLN A 1 64 ? -98.668 158.740 86.575 1.00 66.78 64 GLN A C 1
ATOM 473 O O . GLN A 1 64 ? -97.596 158.263 86.236 1.00 63.92 64 GLN A O 1
ATOM 479 N N . CYS A 1 65 ? -98.999 160.008 86.346 1.00 57.45 65 CYS A N 1
ATOM 480 C CA . CYS A 1 65 ? -98.057 160.944 85.769 1.00 59.43 65 CYS A CA 1
ATOM 481 C C . CYS A 1 65 ? -96.833 161.090 86.634 1.00 70.06 65 CYS A C 1
ATOM 482 O O . CYS A 1 65 ? -95.713 161.011 86.139 1.00 80.84 65 CYS A O 1
ATOM 485 N N . ALA A 1 66 ? -97.052 161.331 87.923 1.00 74.65 66 ALA A N 1
ATOM 486 C CA . ALA A 1 66 ? -95.951 161.442 88.872 1.00 77.57 66 ALA A CA 1
ATOM 487 C C . ALA A 1 66 ? -95.148 160.146 88.936 1.00 77.14 66 ALA A C 1
ATOM 488 O O . ALA A 1 66 ? -93.923 160.178 89.048 1.00 86.88 66 ALA A O 1
ATOM 490 N N . ARG A 1 67 ? -95.825 159.008 88.850 1.00 58.26 67 ARG A N 1
ATOM 491 C CA . ARG A 1 67 ? -95.146 157.716 88.944 1.00 65.80 67 ARG A CA 1
ATOM 492 C C . ARG A 1 67 ? -94.321 157.370 87.705 1.00 76.97 67 ARG A C 1
ATOM 493 O O . ARG A 1 67 ? -93.369 156.595 87.777 1.00 79.74 67 ARG A O 1
ATOM 501 N N . VAL A 1 68 ? -94.707 157.919 86.562 1.00 72.93 68 VAL A N 1
ATOM 502 C CA . VAL A 1 68 ? -93.894 157.800 85.359 1.00 72.72 68 VAL A CA 1
ATOM 503 C C . VAL A 1 68 ? -92.574 158.593 85.522 1.00 78.65 68 VAL A C 1
ATOM 504 O O . VAL A 1 68 ? -91.490 158.042 85.302 1.00 74.98 68 VAL A O 1
ATOM 508 N N . GLU A 1 69 ? -92.666 159.861 85.942 1.00 70.38 69 GLU A N 1
ATOM 509 C CA . GLU A 1 69 ? -91.491 160.726 86.079 1.00 82.85 69 GLU A CA 1
ATOM 510 C C . GLU A 1 69 ? -90.456 160.175 87.060 1.00 82.18 69 GLU A C 1
ATOM 511 O O . GLU A 1 69 ? -89.350 160.707 87.197 1.00 85.36 69 GLU A O 1
ATOM 517 N N . SER A 1 70 ? -90.823 159.089 87.722 1.00 74.96 70 SER A N 1
ATOM 518 C CA . SER A 1 70 ? -90.001 158.514 88.763 1.00 74.70 70 SER A CA 1
ATOM 519 C C . SER A 1 70 ? -89.516 157.151 88.342 1.00 79.68 70 SER A C 1
ATOM 520 O O . SER A 1 70 ? -88.372 156.998 87.898 1.00 92.53 70 SER A O 1
ATOM 523 N N . ALA A 1 71 ? -90.395 156.161 88.479 1.00 63.36 71 ALA A N 1
ATOM 524 C CA . ALA A 1 71 ? -90.037 154.759 88.231 1.00 68.88 71 ALA A CA 1
ATOM 525 C C . ALA A 1 71 ? -90.238 154.342 86.791 1.00 72.44 71 ALA A C 1
ATOM 526 O O . ALA A 1 71 ? -89.921 153.210 86.410 1.00 58.25 71 ALA A O 1
ATOM 528 N N . GLN A 1 72 ? -90.790 155.258 86.005 1.00 70.70 72 GLN A N 1
ATOM 529 C CA . GLN A 1 72 ? -91.111 154.984 84.616 1.00 60.41 72 GLN A CA 1
ATOM 530 C C . GLN A 1 72 ? -91.862 153.669 84.490 1.00 62.95 72 GLN A C 1
ATOM 531 O O . GLN A 1 72 ? -91.402 152.734 83.831 1.00 54.39 72 GLN A O 1
ATOM 537 N N . GLN A 1 73 ? -93.023 153.604 85.144 1.00 69.62 73 GLN A N 1
ATOM 538 C CA . GLN A 1 73 ? -93.909 152.439 85.047 1.00 58.97 73 GLN A CA 1
ATOM 539 C C . GLN A 1 73 ? -95.357 152.832 84.980 1.00 50.01 73 GLN A C 1
ATOM 540 O O . GLN A 1 73 ? -95.735 153.962 85.292 1.00 75.04 73 GLN A O 1
ATOM 546 N N . LEU A 1 74 ? -96.167 151.880 84.567 1.00 49.24 74 LEU A N 1
ATOM 547 C CA . LEU A 1 74 ? -97.611 151.997 84.694 1.00 80.99 74 LEU A CA 1
ATOM 548 C C . LEU A 1 74 ? -98.016 151.406 86.037 1.00 82.93 74 LEU A C 1
ATOM 549 O O . LEU A 1 74 ? -97.159 151.139 86.884 1.00 81.06 74 LEU A O 1
ATOM 554 N N . ASP A 1 75 ? -99.317 151.200 86.233 1.00 84.73 75 ASP A N 1
ATOM 555 C CA . ASP A 1 75 ? -99.807 150.529 87.440 1.00 79.20 75 ASP A CA 1
ATOM 556 C C . ASP A 1 75 ? -99.385 149.057 87.453 1.00 75.92 75 ASP A C 1
ATOM 557 O O . ASP A 1 75 ? -99.269 148.447 88.515 1.00 62.91 75 ASP A O 1
ATOM 562 N N . ASP A 1 76 ? -99.164 148.496 86.265 1.00 81.24 76 ASP A N 1
ATOM 563 C CA . ASP A 1 76 ? -98.699 147.116 86.129 1.00 69.19 76 ASP A CA 1
ATOM 564 C C . ASP A 1 76 ? -97.260 147.020 86.572 1.00 77.83 76 ASP A C 1
ATOM 565 O O . ASP A 1 76 ? -96.793 145.946 86.922 1.00 66.00 76 ASP A O 1
ATOM 570 N N . GLY A 1 77 ? -96.544 148.140 86.509 1.00 80.06 77 GLY A N 1
ATOM 571 C CA . GLY A 1 77 ? -95.104 148.135 86.711 1.00 72.98 77 GLY A CA 1
ATOM 572 C C . GLY A 1 77 ? -94.393 147.949 85.379 1.00 76.56 77 GLY A C 1
ATOM 573 O O . GLY A 1 77 ? -93.165 147.997 85.305 1.00 83.20 77 GLY A O 1
ATOM 574 N N . SER A 1 78 ? -95.175 147.729 84.324 1.00 74.66 78 SER A N 1
ATOM 575 C CA . SER A 1 78 ? -94.664 147.699 82.958 1.00 55.21 78 SER A CA 1
ATOM 576 C C . SER A 1 78 ? -93.939 148.995 82.650 1.00 63.77 78 SER A C 1
ATOM 577 O O . SER A 1 78 ? -94.183 150.055 83.267 1.00 58.49 78 SER A O 1
ATOM 580 N N . PHE A 1 79 ? -93.042 148.933 81.683 1.00 54.18 79 PHE A N 1
ATOM 581 C CA . PHE A 1 79 ? -92.232 150.107 81.436 1.00 59.98 79 PHE A CA 1
ATOM 582 C C . PHE A 1 79 ? -92.979 151.201 80.647 1.00 57.78 79 PHE A C 1
ATOM 583 O O . PHE A 1 79 ? -93.609 150.906 79.644 1.00 50.82 79 PHE A O 1
ATOM 591 N N . TRP A 1 80 ? -92.895 152.458 81.076 1.00 46.18 80 TRP A N 1
ATOM 592 C CA . TRP A 1 80 ? -93.441 153.527 80.258 1.00 54.63 80 TRP A CA 1
ATOM 593 C C . TRP A 1 80 ? -92.738 154.849 80.465 1.00 52.82 80 TRP A C 1
ATOM 594 O O . TRP A 1 80 ? -92.827 155.429 81.540 1.00 48.38 80 TRP A O 1
ATOM 605 N N . PRO A 1 81 ? -92.081 155.346 79.406 1.00 63.79 81 PRO A N 1
ATOM 606 C CA . PRO A 1 81 ? -91.138 156.475 79.505 1.00 66.96 81 PRO A CA 1
ATOM 607 C C . PRO A 1 81 ? -91.753 157.803 79.958 1.00 63.68 81 PRO A C 1
ATOM 608 O O . PRO A 1 81 ? -91.140 158.501 80.776 1.00 64.04 81 PRO A O 1
ATOM 612 N N . SER A 1 82 ? -92.930 158.148 79.443 1.00 57.84 82 SER A N 1
ATOM 613 C CA . SER A 1 82 ? -93.372 159.540 79.523 1.00 61.40 82 SER A CA 1
ATOM 614 C C . SER A 1 82 ? -94.891 159.759 79.740 1.00 59.39 82 SER A C 1
ATOM 615 O O . SER A 1 82 ? -95.719 159.069 79.153 1.00 65.53 82 SER A O 1
ATOM 618 N N . PRO A 1 83 ? -95.260 160.732 80.579 1.00 47.09 83 PRO A N 1
ATOM 619 C CA . PRO A 1 83 ? -96.663 161.063 80.867 1.00 60.20 83 PRO A CA 1
ATOM 620 C C . PRO A 1 83 ? -97.524 161.401 79.644 1.00 53.37 83 PRO A C 1
ATOM 621 O O . PRO A 1 83 ? -97.263 162.419 78.965 1.00 59.47 83 PRO A O 1
ATOM 625 N N . ILE A 1 84 ? -98.546 160.578 79.388 1.00 49.74 84 ILE A N 1
ATOM 626 C CA . ILE A 1 84 ? -99.568 160.935 78.395 1.00 50.57 84 ILE A CA 1
ATOM 627 C C . ILE A 1 84 ? -100.716 161.647 79.080 1.00 51.52 84 ILE A C 1
ATOM 628 O O . ILE A 1 84 ? -101.380 161.086 79.936 1.00 50.47 84 ILE A O 1
ATOM 633 N N . THR A 1 85 ? -100.939 162.898 78.712 1.00 58.90 85 THR A N 1
ATOM 634 C CA . THR A 1 85 ? -101.916 163.691 79.421 1.00 52.03 85 THR A CA 1
ATOM 635 C C . THR A 1 85 ? -102.599 164.702 78.494 1.00 67.14 85 THR A C 1
ATOM 636 O O . THR A 1 85 ? -101.988 165.173 77.511 1.00 65.45 85 THR A O 1
ATOM 640 N N . LEU A 1 86 ? -103.863 165.013 78.821 1.00 63.78 86 LEU A N 1
ATOM 641 C CA . LEU A 1 86 ? -104.715 165.920 78.048 1.00 55.13 86 LEU A CA 1
ATOM 642 C C . LEU A 1 86 ? -104.820 167.277 78.761 1.00 52.11 86 LEU A C 1
ATOM 643 O O . LEU A 1 86 ? -105.105 167.319 79.940 1.00 59.66 86 LEU A O 1
ATOM 648 N N . THR A 1 87 ? -104.586 168.360 78.027 1.00 48.94 87 THR A N 1
ATOM 649 C CA . THR A 1 87 ? -104.652 169.700 78.596 1.00 40.40 87 THR A CA 1
ATOM 650 C C . THR A 1 87 ? -105.722 170.541 77.907 1.00 53.50 87 THR A C 1
ATOM 651 O O . THR A 1 87 ? -106.374 170.085 76.968 1.00 74.54 87 THR A O 1
ATOM 655 N N . SER A 1 88 ? -105.896 171.771 78.380 1.00 45.26 88 SER A N 1
ATOM 656 C CA . SER A 1 88 ? -106.886 172.678 77.812 1.00 58.13 88 SER A CA 1
ATOM 657 C C . SER A 1 88 ? -106.487 173.877 78.666 1.00 64.70 88 SER A C 1
ATOM 658 O O . SER A 1 88 ? -105.826 173.727 79.693 1.00 61.99 88 SER A O 1
ATOM 661 N N . ARG A 1 89 ? -106.894 175.066 78.234 0.50 66.96 89 ARG A N 1
ATOM 662 C CA . ARG A 1 89 ? -106.580 176.292 78.958 0.50 72.90 89 ARG A CA 1
ATOM 663 C C . ARG A 1 89 ? -107.993 176.864 78.907 0.50 72.83 89 ARG A C 1
ATOM 664 O O . ARG A 1 89 ? -108.208 177.968 78.406 0.50 73.85 89 ARG A O 1
ATOM 672 N N . ASP A 1 90 ? -108.952 176.105 79.428 1.00 79.52 90 ASP A N 1
ATOM 673 C CA . ASP A 1 90 ? -110.345 176.535 79.443 1.00 80.41 90 ASP A CA 1
ATOM 674 C C . ASP A 1 90 ? -110.850 176.716 80.870 1.00 81.72 90 ASP A C 1
ATOM 675 O O . ASP A 1 90 ? -110.884 175.766 81.653 1.00 78.70 90 ASP A O 1
ATOM 680 N N . ARG A 1 91 ? -111.242 177.942 81.202 1.00 85.91 91 ARG A N 1
ATOM 681 C CA . ARG A 1 91 ? -111.746 178.250 82.535 1.00 69.82 91 ARG A CA 1
ATOM 682 C C . ARG A 1 91 ? -112.914 177.342 82.907 1.00 80.82 91 ARG A C 1
ATOM 683 O O . ARG A 1 91 ? -113.057 176.942 84.063 1.00 68.84 91 ARG A O 1
ATOM 685 N N . ALA A 1 92 ? -113.745 177.020 81.921 1.00 66.49 92 ALA A N 1
ATOM 686 C CA . ALA A 1 92 ? -114.900 176.160 82.143 1.00 77.44 92 ALA A CA 1
ATOM 687 C C . ALA A 1 92 ? -114.474 174.780 82.633 1.00 73.00 92 ALA A C 1
ATOM 688 O O . ALA A 1 92 ? -115.300 173.878 82.775 1.00 77.94 92 ALA A O 1
ATOM 690 N N . LEU A 1 93 ? -113.179 174.622 82.889 1.00 69.35 93 LEU A N 1
ATOM 691 C CA . LEU A 1 93 ? -112.641 173.352 83.363 1.00 70.00 93 LEU A CA 1
ATOM 692 C C . LEU A 1 93 ? -112.453 173.364 84.876 1.00 75.71 93 LEU A C 1
ATOM 693 O O . LEU A 1 93 ? -112.441 172.313 85.518 1.00 76.34 93 LEU A O 1
ATOM 698 N N . ALA A 1 94 ? -112.305 174.558 85.440 1.00 71.33 94 ALA A N 1
ATOM 699 C CA . ALA A 1 94 ? -112.117 174.708 86.875 1.00 71.68 94 ALA A CA 1
ATOM 700 C C . ALA A 1 94 ? -113.253 174.084 87.669 1.00 72.41 94 ALA A C 1
ATOM 701 O O . ALA A 1 94 ? -113.025 173.450 88.688 1.00 84.62 94 ALA A O 1
ATOM 703 N N . ASP A 1 95 ? -114.479 174.127 87.217 1.00 68.17 95 ASP A N 1
ATOM 704 C CA . ASP A 1 95 ? -115.472 173.484 88.051 1.00 77.29 95 ASP A CA 1
ATOM 705 C C . ASP A 1 95 ? -115.936 172.103 87.600 1.00 77.77 95 ASP A C 1
ATOM 706 O O . ASP A 1 95 ? -117.112 171.807 87.650 1.00 93.04 95 ASP A O 1
ATOM 711 N N . ARG A 1 96 ? -115.006 171.243 87.208 0.50 68.59 96 ARG A N 1
ATOM 712 C CA . ARG A 1 96 ? -115.345 169.930 86.665 0.50 58.73 96 ARG A CA 1
ATOM 713 C C . ARG A 1 96 ? -114.696 168.865 87.506 0.50 58.01 96 ARG A C 1
ATOM 714 O O . ARG A 1 96 ? -113.626 169.096 87.999 0.50 54.66 96 ARG A O 1
ATOM 722 N N . ARG A 1 97 ? -115.325 167.711 87.693 1.00 52.67 97 ARG A N 1
ATOM 723 C CA . ARG A 1 97 ? -114.764 166.698 88.596 1.00 57.18 97 ARG A CA 1
ATOM 724 C C . ARG A 1 97 ? -114.867 165.232 88.240 1.00 54.28 97 ARG A C 1
ATOM 725 O O . ARG A 1 97 ? -115.764 164.791 87.567 1.00 58.77 97 ARG A O 1
ATOM 733 N N . PRO A 1 98 ? -113.897 164.485 88.716 1.00 50.63 98 PRO A N 1
ATOM 734 C CA . PRO A 1 98 ? -113.815 163.067 88.468 1.00 52.98 98 PRO A CA 1
ATOM 735 C C . PRO A 1 98 ? -115.186 162.507 88.415 1.00 50.11 98 PRO A C 1
ATOM 736 O O . PRO A 1 98 ? -116.036 163.048 89.042 1.00 73.61 98 PRO A O 1
ATOM 740 N N . GLY A 1 99 ? -115.411 161.444 87.677 1.00 56.76 99 GLY A N 1
ATOM 741 C CA . GLY A 1 99 ? -116.740 160.892 87.574 1.00 51.21 99 GLY A CA 1
ATOM 742 C C . GLY A 1 99 ? -117.537 161.523 86.461 1.00 57.47 99 GLY A C 1
ATOM 743 O O . GLY A 1 99 ? -118.138 160.836 85.676 1.00 54.91 99 GLY A O 1
ATOM 744 N N . GLU A 1 100 ? -117.537 162.842 86.385 1.00 56.25 100 GLU A N 1
ATOM 745 C CA . GLU A 1 100 ? -118.226 163.517 85.314 1.00 57.09 100 GLU A CA 1
ATOM 746 C C . GLU A 1 100 ? -117.794 162.907 84.013 1.00 65.05 100 GLU A C 1
ATOM 747 O O . GLU A 1 100 ? -116.721 162.391 83.910 1.00 54.23 100 GLU A O 1
ATOM 753 N N . ARG A 1 101 ? -118.626 162.980 83.002 1.00 64.89 101 ARG A N 1
ATOM 754 C CA . ARG A 1 101 ? -118.175 162.609 81.675 1.00 60.11 101 ARG A CA 1
ATOM 755 C C . ARG A 1 101 ? -118.105 163.847 80.810 1.00 63.24 101 ARG A C 1
ATOM 756 O O . ARG A 1 101 ? -118.995 164.683 80.842 1.00 60.59 101 ARG A O 1
ATOM 764 N N . LEU A 1 102 ? -117.009 163.967 80.068 1.00 71.41 102 LEU A N 1
ATOM 765 C CA . LEU A 1 102 ? -116.716 165.144 79.261 1.00 59.71 102 LEU A CA 1
ATOM 766 C C . LEU A 1 102 ? -116.730 164.823 77.774 1.00 59.94 102 LEU A C 1
ATOM 767 O O . LEU A 1 102 ? -116.177 163.822 77.348 1.00 58.63 102 LEU A O 1
ATOM 772 N N . ALA A 1 103 ? -117.367 165.665 76.977 1.00 51.43 103 ALA A N 1
ATOM 773 C CA . ALA A 1 103 ? -117.307 165.474 75.541 1.00 53.57 103 ALA A CA 1
ATOM 774 C C . ALA A 1 103 ? -116.032 166.115 75.014 1.00 61.83 103 ALA A C 1
ATOM 775 O O . ALA A 1 103 ? -115.794 167.305 75.205 1.00 57.88 103 ALA A O 1
ATOM 777 N N . LEU A 1 104 ? -115.198 165.321 74.355 1.00 64.66 104 LEU A N 1
ATOM 778 C CA . LEU A 1 104 ? -113.989 165.851 73.709 1.00 54.95 104 LEU A CA 1
ATOM 779 C C . LEU A 1 104 ? -114.238 166.134 72.237 1.00 51.57 104 LEU A C 1
ATOM 780 O O . LEU A 1 104 ? -114.724 165.269 71.505 1.00 56.08 104 LEU A O 1
ATOM 785 N N . ARG A 1 105 ? -113.916 167.353 71.813 1.00 57.50 105 ARG A N 1
ATOM 786 C CA . ARG A 1 105 ? -114.232 167.816 70.459 1.00 62.08 105 ARG A CA 1
ATOM 787 C C . ARG A 1 105 ? -113.082 168.621 69.863 1.00 60.20 105 ARG A C 1
ATOM 788 O O . ARG A 1 105 ? -112.304 169.235 70.592 1.00 56.53 105 ARG A O 1
ATOM 796 N N . ASP A 1 106 ? -112.970 168.603 68.537 1.00 62.96 106 ASP A N 1
ATOM 797 C CA . ASP A 1 106 ? -111.972 169.415 67.851 1.00 58.10 106 ASP A CA 1
ATOM 798 C C . ASP A 1 106 ? -112.249 170.898 68.043 1.00 61.16 106 ASP A C 1
ATOM 799 O O . ASP A 1 106 ? -113.147 171.277 68.785 1.00 71.06 106 ASP A O 1
ATOM 804 N N . GLY A 1 107 ? -111.486 171.746 67.378 1.00 55.14 107 GLY A N 1
ATOM 805 C CA . GLY A 1 107 ? -111.690 173.179 67.513 1.00 63.86 107 GLY A CA 1
ATOM 806 C C . GLY A 1 107 ? -112.983 173.748 66.927 1.00 76.39 107 GLY A C 1
ATOM 807 O O . GLY A 1 107 ? -113.336 174.900 67.206 1.00 74.44 107 GLY A O 1
ATOM 808 N N . GLU A 1 108 ? -113.689 172.963 66.113 1.00 57.10 108 GLU A N 1
ATOM 809 C CA . GLU A 1 108 ? -114.911 173.440 65.488 1.00 62.05 108 GLU A CA 1
ATOM 810 C C . GLU A 1 108 ? -116.134 172.700 66.065 1.00 79.29 108 GLU A C 1
ATOM 811 O O . GLU A 1 108 ? -117.158 172.542 65.382 1.00 68.00 108 GLU A O 1
ATOM 817 N N . GLY A 1 109 ? -116.013 172.227 67.318 1.00 66.52 109 GLY A N 1
ATOM 818 C CA . GLY A 1 109 ? -117.117 171.569 68.002 1.00 66.78 109 GLY A CA 1
ATOM 819 C C . GLY A 1 109 ? -117.517 170.209 67.457 1.00 70.52 109 GLY A C 1
ATOM 820 O O . GLY A 1 109 ? -118.561 169.669 67.837 1.00 74.04 109 GLY A O 1
ATOM 821 N N . TYR A 1 110 ? -116.700 169.661 66.557 1.00 70.03 110 TYR A N 1
ATOM 822 C CA . TYR A 1 110 ? -116.901 168.299 66.058 1.00 61.69 110 TYR A CA 1
ATOM 823 C C . TYR A 1 110 ? -116.510 167.297 67.144 1.00 60.79 110 TYR A C 1
ATOM 824 O O . TYR A 1 110 ? -115.443 167.364 67.724 1.00 56.48 110 TYR A O 1
ATOM 833 N N . MET A 1 111 ? -117.396 166.364 67.421 1.00 55.66 111 MET A N 1
ATOM 834 C CA . MET A 1 111 ? -117.238 165.492 68.563 1.00 52.00 111 MET A CA 1
ATOM 835 C C . MET A 1 111 ? -116.353 164.300 68.238 1.00 59.19 111 MET A C 1
ATOM 836 O O . MET A 1 111 ? -116.533 163.653 67.193 1.00 55.47 111 MET A O 1
ATOM 841 N N . LEU A 1 112 ? -115.419 164.012 69.157 1.00 58.35 112 LEU A N 1
ATOM 842 C CA . LEU A 1 112 ? -114.394 162.969 68.990 1.00 49.68 112 LEU A CA 1
ATOM 843 C C . LEU A 1 112 ? -114.525 161.785 69.950 1.00 49.92 112 LEU A C 1
ATOM 844 O O . LEU A 1 112 ? -114.389 160.617 69.569 1.00 43.99 112 LEU A O 1
ATOM 849 N N . ALA A 1 113 ? -114.762 162.088 71.211 1.00 54.80 113 ALA A N 1
ATOM 850 C CA . ALA A 1 113 ? -114.779 161.042 72.214 1.00 62.83 113 ALA A CA 1
ATOM 851 C C . ALA A 1 113 ? -115.358 161.591 73.497 1.00 62.72 113 ALA A C 1
ATOM 852 O O . ALA A 1 113 ? -115.377 162.808 73.689 1.00 56.78 113 ALA A O 1
ATOM 854 N N . ILE A 1 114 ? -115.843 160.711 74.370 1.00 51.92 114 ILE A N 1
ATOM 855 C CA . ILE A 1 114 ? -116.122 161.150 75.733 1.00 63.19 114 ILE A CA 1
ATOM 856 C C . ILE A 1 114 ? -115.042 160.647 76.720 1.00 68.67 114 ILE A C 1
ATOM 857 O O . ILE A 1 114 ? -114.673 159.452 76.747 1.00 58.31 114 ILE A O 1
ATOM 862 N N . LEU A 1 115 ? -114.517 161.595 77.491 1.00 55.32 115 LEU A N 1
ATOM 863 C CA . LEU A 1 115 ? -113.589 161.313 78.569 1.00 51.78 115 LEU A CA 1
ATOM 864 C C . LEU A 1 115 ? -114.364 161.102 79.864 1.00 60.11 115 LEU A C 1
ATOM 865 O O . LEU A 1 115 ? -115.200 161.921 80.249 1.00 58.36 115 LEU A O 1
ATOM 870 N N . THR A 1 116 ? -114.095 159.992 80.528 1.00 51.71 116 THR A N 1
ATOM 871 C CA . THR A 1 116 ? -114.690 159.727 81.819 1.00 54.20 116 THR A CA 1
ATOM 872 C C . THR A 1 116 ? -113.667 160.165 82.885 1.00 55.49 116 THR A C 1
ATOM 873 O O . THR A 1 116 ? -112.664 159.485 83.092 1.00 58.02 116 THR A O 1
ATOM 877 N N . LEU A 1 117 ? -113.903 161.303 83.540 1.00 43.37 117 LEU A N 1
ATOM 878 C CA . LEU A 1 117 ? -112.904 161.907 84.427 1.00 41.39 117 LEU A CA 1
ATOM 879 C C . LEU A 1 117 ? -112.398 161.051 85.614 1.00 49.73 117 LEU A C 1
ATOM 880 O O . LEU A 1 117 ? -113.172 160.682 86.494 1.00 57.54 117 LEU A O 1
ATOM 885 N N . SER A 1 118 ? -111.096 160.744 85.623 1.00 51.11 118 SER A N 1
ATOM 886 C CA . SER A 1 118 ? -110.393 160.132 86.769 1.00 44.42 118 SER A CA 1
ATOM 887 C C . SER A 1 118 ? -109.883 161.188 87.742 1.00 62.49 118 SER A C 1
ATOM 888 O O . SER A 1 118 ? -110.011 161.035 88.954 1.00 73.60 118 SER A O 1
ATOM 891 N N . ASP A 1 119 ? -109.274 162.243 87.201 1.00 52.44 119 ASP A N 1
ATOM 892 C CA . ASP A 1 119 ? -108.585 163.244 87.998 1.00 47.62 119 ASP A CA 1
ATOM 893 C C . ASP A 1 119 ? -108.611 164.561 87.241 1.00 49.88 119 ASP A C 1
ATOM 894 O O . ASP A 1 119 ? -108.612 164.562 86.016 1.00 50.82 119 ASP A O 1
ATOM 899 N N . VAL A 1 120 ? -108.644 165.678 87.965 1.00 45.30 120 VAL A N 1
ATOM 900 C CA . VAL A 1 120 ? -108.618 166.993 87.343 1.00 46.82 120 VAL A CA 1
ATOM 901 C C . VAL A 1 120 ? -107.821 167.941 88.215 1.00 59.66 120 VAL A C 1
ATOM 902 O O . VAL A 1 120 ? -108.116 168.094 89.401 1.00 69.25 120 VAL A O 1
ATOM 906 N N . TRP A 1 121 ? -106.782 168.515 87.647 1.00 64.66 121 TRP A N 1
ATOM 907 C CA . TRP A 1 121 ? -105.893 169.358 88.400 1.00 62.19 121 TRP A CA 1
ATOM 908 C C . TRP A 1 121 ? -105.269 170.404 87.526 1.00 70.73 121 TRP A C 1
ATOM 909 O O . TRP A 1 121 ? -105.422 170.372 86.331 1.00 76.71 121 TRP A O 1
ATOM 920 N N . LYS A 1 122 ? -104.570 171.345 88.133 1.00 71.44 122 LYS A N 1
ATOM 921 C CA . LYS A 1 122 ? -104.024 172.458 87.396 1.00 69.54 122 LYS A CA 1
ATOM 922 C C . LYS A 1 122 ? -102.558 172.619 87.655 1.00 67.54 122 LYS A C 1
ATOM 923 O O . LYS A 1 122 ? -102.059 172.269 88.702 1.00 66.83 122 LYS A O 1
ATOM 929 N N . ASP A 1 123 ? -101.880 173.162 86.663 1.00 76.58 123 ASP A N 1
ATOM 930 C CA . ASP A 1 123 ? -100.474 173.408 86.718 1.00 81.58 123 ASP A CA 1
ATOM 931 C C . ASP A 1 123 ? -100.327 174.680 85.962 1.00 82.66 123 ASP A C 1
ATOM 932 O O . ASP A 1 123 ? -100.812 174.814 84.856 1.00 88.07 123 ASP A O 1
ATOM 937 N N . GLY A 1 124 ? -99.671 175.643 86.555 1.00 73.83 124 GLY A N 1
ATOM 938 C CA . GLY A 1 124 ? -99.523 176.892 85.864 1.00 71.93 124 GLY A CA 1
ATOM 939 C C . GLY A 1 124 ? -100.758 177.185 85.054 1.00 89.04 124 GLY A C 1
ATOM 940 O O . GLY A 1 124 ? -101.860 176.999 85.518 1.00 75.62 124 GLY A O 1
ATOM 941 N N . GLU A 1 125 ? -100.554 177.648 83.832 1.00 96.80 125 GLU A N 1
ATOM 942 C CA . GLU A 1 125 ? -101.611 178.218 83.011 1.00 91.52 125 GLU A CA 1
ATOM 943 C C . GLU A 1 125 ? -102.666 177.239 82.513 1.00 84.85 125 GLU A C 1
ATOM 944 O O . GLU A 1 125 ? -103.694 177.653 81.997 1.00 79.95 125 GLU A O 1
ATOM 946 N N . ARG A 1 126 ? -102.422 175.948 82.650 1.00 72.73 126 ARG A N 1
ATOM 947 C CA . ARG A 1 126 ? -103.268 174.991 81.973 1.00 78.88 126 ARG A CA 1
ATOM 948 C C . ARG A 1 126 ? -103.903 173.968 82.898 1.00 82.06 126 ARG A C 1
ATOM 949 O O . ARG A 1 126 ? -103.423 173.732 83.993 1.00 76.69 126 ARG A O 1
ATOM 951 N N . TRP A 1 127 ? -104.995 173.365 82.437 1.00 80.06 127 TRP A N 1
ATOM 952 C CA . TRP A 1 127 ? -105.678 172.321 83.175 1.00 75.16 127 TRP A CA 1
ATOM 953 C C . TRP A 1 127 ? -105.367 170.976 82.592 1.00 62.75 127 TRP A C 1
ATOM 954 O O . TRP A 1 127 ? -105.312 170.815 81.401 1.00 53.27 127 TRP A O 1
ATOM 965 N N . HIS A 1 128 ? -105.173 170.010 83.463 1.00 54.77 128 HIS A N 1
ATOM 966 C CA . HIS A 1 128 ? -104.866 168.643 83.064 1.00 56.50 128 HIS A CA 1
ATOM 967 C C . HIS A 1 128 ? -106.078 167.756 83.339 1.00 65.36 128 HIS A C 1
ATOM 968 O O . HIS A 1 128 ? -106.829 167.986 84.291 1.00 59.86 128 HIS A O 1
ATOM 975 N N . LEU A 1 129 ? -106.267 166.730 82.516 1.00 57.77 129 LEU A N 1
ATOM 976 C CA . LEU A 1 129 ? -107.428 165.868 82.653 1.00 48.91 129 LEU A CA 1
ATOM 977 C C . LEU A 1 129 ? -106.999 164.412 82.536 1.00 60.45 129 LEU A C 1
ATOM 978 O O . LEU A 1 129 ? -105.964 164.104 81.942 1.00 60.04 129 LEU A O 1
ATOM 983 N N . ALA A 1 130 ? -107.810 163.526 83.106 1.00 55.18 130 ALA A N 1
ATOM 984 C CA . ALA A 1 130 ? -107.471 162.126 83.232 1.00 52.56 130 ALA A CA 1
ATOM 985 C C . ALA A 1 130 ? -108.721 161.275 83.125 1.00 54.41 130 ALA A C 1
ATOM 986 O O . ALA A 1 130 ? -109.810 161.725 83.439 1.00 54.08 130 ALA A O 1
ATOM 988 N N . GLY A 1 131 ? -108.558 160.032 82.688 1.00 54.90 131 GLY A N 1
ATOM 989 C CA . GLY A 1 131 ? -109.659 159.100 82.651 1.00 46.67 131 GLY A CA 1
ATOM 990 C C . GLY A 1 131 ? -109.651 158.242 81.403 1.00 53.50 131 GLY A C 1
ATOM 991 O O . GLY A 1 131 ? -108.960 158.554 80.426 1.00 43.97 131 GLY A O 1
ATOM 992 N N . GLU A 1 132 ? -110.429 157.160 81.445 1.00 53.80 132 GLU A N 1
ATOM 993 C CA . GLU A 1 132 ? -110.651 156.312 80.292 1.00 45.92 132 GLU A CA 1
ATOM 994 C C . GLU A 1 132 ? -111.316 157.085 79.169 1.00 46.78 132 GLU A C 1
ATOM 995 O O . GLU A 1 132 ? -112.050 158.044 79.400 1.00 57.57 132 GLU A O 1
ATOM 1001 N N . VAL A 1 133 ? -111.048 156.680 77.941 1.00 43.87 133 VAL A N 1
ATOM 1002 C CA . VAL A 1 133 ? -111.561 157.410 76.794 1.00 57.92 133 VAL A CA 1
ATOM 1003 C C . VAL A 1 133 ? -112.413 156.481 75.948 1.00 52.93 133 VAL A C 1
ATOM 1004 O O . VAL A 1 133 ? -112.055 155.327 75.767 1.00 43.41 133 VAL A O 1
ATOM 1008 N N . GLU A 1 134 ? -113.557 156.974 75.469 1.00 60.68 134 GLU A N 1
ATOM 1009 C CA . GLU A 1 134 ? -114.377 156.224 74.513 1.00 62.08 134 GLU A CA 1
ATOM 1010 C C . GLU A 1 134 ? -114.544 157.085 73.287 1.00 57.02 134 GLU A C 1
ATOM 1011 O O . GLU A 1 134 ? -115.141 158.163 73.361 1.00 55.47 134 GLU A O 1
ATOM 1017 N N . GLY A 1 135 ? -114.026 156.599 72.162 1.00 48.51 135 GLY A N 1
ATOM 1018 C CA . GLY A 1 135 ? -114.035 157.361 70.928 1.00 53.24 135 GLY A CA 1
ATOM 1019 C C . GLY A 1 135 ? -115.161 157.114 69.939 1.00 51.74 135 GLY A C 1
ATOM 1020 O O . GLY A 1 135 ? -115.592 155.978 69.713 1.00 58.12 135 GLY A O 1
ATOM 1021 N N . ALA A 1 136 ? -115.625 158.202 69.338 1.00 49.97 136 ALA A N 1
ATOM 1022 C CA . ALA A 1 136 ? -116.650 158.152 68.295 1.00 60.85 136 ALA A CA 1
ATOM 1023 C C . ALA A 1 136 ? -116.037 158.358 66.913 1.00 55.94 136 ALA A C 1
ATOM 1024 O O . ALA A 1 136 ? -116.253 157.562 66.005 1.00 64.50 136 ALA A O 1
ATOM 1026 N N . ALA A 1 137 ? -115.278 159.445 66.782 1.00 47.56 137 ALA A N 1
ATOM 1027 C CA . ALA A 1 137 ? -114.644 159.849 65.544 1.00 43.10 137 ALA A CA 1
ATOM 1028 C C . ALA A 1 137 ? -113.202 160.279 65.771 1.00 55.71 137 ALA A C 1
ATOM 1029 O O . ALA A 1 137 ? -112.840 160.684 66.871 1.00 54.15 137 ALA A O 1
ATOM 1031 N N . LEU A 1 138 ? -112.384 160.193 64.719 1.00 54.21 138 LEU A N 1
ATOM 1032 C CA . LEU A 1 138 ? -111.035 160.751 64.737 1.00 50.91 138 LEU A CA 1
ATOM 1033 C C . LEU A 1 138 ? -111.031 162.180 64.206 1.00 46.71 138 LEU A C 1
ATOM 1034 O O . LEU A 1 138 ? -111.883 162.563 63.414 1.00 55.78 138 LEU A O 1
ATOM 1039 N N . PRO A 1 139 ? -110.047 162.975 64.629 1.00 52.17 139 PRO A N 1
ATOM 1040 C CA . PRO A 1 139 ? -109.929 164.318 64.059 1.00 56.21 139 PRO A CA 1
ATOM 1041 C C . PRO A 1 139 ? -110.079 164.306 62.547 1.00 61.34 139 PRO A C 1
ATOM 1042 O O . PRO A 1 139 ? -109.454 163.489 61.872 1.00 60.17 139 PRO A O 1
ATOM 1046 N N . PRO A 1 140 ? -110.919 165.202 62.008 1.00 69.27 140 PRO A N 1
ATOM 1047 C CA . PRO A 1 140 ? -111.101 165.216 60.556 1.00 67.31 140 PRO A CA 1
ATOM 1048 C C . PRO A 1 140 ? -109.802 165.592 59.853 1.00 52.99 140 PRO A C 1
ATOM 1049 O O . PRO A 1 140 ? -109.147 166.555 60.232 1.00 50.92 140 PRO A O 1
ATOM 1053 N N . HIS A 1 141 ? -109.432 164.808 58.851 1.00 52.21 141 HIS A N 1
ATOM 1054 C CA . HIS A 1 141 ? -108.226 165.061 58.082 1.00 51.71 141 HIS A CA 1
ATOM 1055 C C . HIS A 1 141 ? -108.557 164.948 56.604 1.00 55.57 141 HIS A C 1
ATOM 1056 O O . HIS A 1 141 ? -108.438 163.876 56.030 1.00 58.32 141 HIS A O 1
ATOM 1063 N N . PRO A 1 142 ? -108.974 166.047 55.971 1.00 45.70 142 PRO A N 1
ATOM 1064 C CA . PRO A 1 142 ? -109.310 165.998 54.548 1.00 43.94 142 PRO A CA 1
ATOM 1065 C C . PRO A 1 142 ? -108.067 165.742 53.709 1.00 50.66 142 PRO A C 1
ATOM 1066 O O . PRO A 1 142 ? -108.117 165.148 52.638 1.00 54.79 142 PRO A O 1
ATOM 1070 N N . ASP A 1 143 ? -106.937 166.196 54.234 1.00 55.28 143 ASP A N 1
ATOM 1071 C CA . ASP A 1 143 ? -105.676 166.220 53.520 1.00 46.98 143 ASP A CA 1
ATOM 1072 C C . ASP A 1 143 ? -104.856 164.929 53.671 1.00 48.18 143 ASP A C 1
ATOM 1073 O O . ASP A 1 143 ? -104.779 164.346 54.752 1.00 51.21 143 ASP A O 1
ATOM 1078 N N . PHE A 1 144 ? -104.244 164.492 52.579 1.00 38.92 144 PHE A N 1
ATOM 1079 C CA . PHE A 1 144 ? -103.374 163.334 52.610 1.00 39.81 144 PHE A CA 1
ATOM 1080 C C . PHE A 1 144 ? -104.050 162.057 53.133 1.00 42.53 144 PHE A C 1
ATOM 1081 O O . PHE A 1 144 ? -103.438 161.182 53.740 1.00 42.08 144 PHE A O 1
ATOM 1089 N N . VAL A 1 145 ? -105.327 161.928 52.840 1.00 46.96 145 VAL A N 1
ATOM 1090 C CA . VAL A 1 145 ? -106.059 160.713 53.177 1.00 47.68 145 VAL A CA 1
ATOM 1091 C C . VAL A 1 145 ? -105.280 159.430 52.871 1.00 37.64 145 VAL A C 1
ATOM 1092 O O . VAL A 1 145 ? -105.142 158.580 53.740 1.00 46.19 145 VAL A O 1
ATOM 1096 N N . SER A 1 146 ? -104.785 159.285 51.649 1.00 44.78 146 SER A N 1
ATOM 1097 C CA . SER A 1 146 ? -103.977 158.110 51.299 1.00 55.07 146 SER A CA 1
ATOM 1098 C C . SER A 1 146 ? -102.848 157.828 52.308 1.00 58.50 146 SER A C 1
ATOM 1099 O O . SER A 1 146 ? -102.805 156.753 52.932 1.00 61.03 146 SER A O 1
ATOM 1102 N N . LEU A 1 147 ? -101.956 158.812 52.460 1.00 49.83 147 LEU A N 1
ATOM 1103 C CA . LEU A 1 147 ? -100.753 158.718 53.289 1.00 36.74 147 LEU A CA 1
ATOM 1104 C C . LEU A 1 147 ? -100.948 158.533 54.797 1.00 47.76 147 LEU A C 1
ATOM 1105 O O . LEU A 1 147 ? -99.982 158.207 55.487 1.00 40.15 147 LEU A O 1
ATOM 1110 N N . ARG A 1 148 ? -102.169 158.745 55.304 1.00 41.55 148 ARG A N 1
ATOM 1111 C CA . ARG A 1 148 ? -102.447 158.619 56.731 1.00 36.54 148 ARG A CA 1
ATOM 1112 C C . ARG A 1 148 ? -102.916 157.238 57.083 1.00 43.64 148 ARG A C 1
ATOM 1113 O O . ARG A 1 148 ? -104.018 156.856 56.730 1.00 77.36 148 ARG A O 1
ATOM 1121 N N . ALA A 1 149 ? -102.100 156.472 57.785 1.00 38.93 149 ALA A N 1
ATOM 1122 C CA . ALA A 1 149 ? -102.542 155.172 58.303 1.00 38.60 149 ALA A CA 1
ATOM 1123 C C . ALA A 1 149 ? -102.580 155.105 59.822 1.00 34.88 149 ALA A C 1
ATOM 1124 O O . ALA A 1 149 ? -101.807 155.735 60.521 1.00 41.74 149 ALA A O 1
ATOM 1126 N N . THR A 1 150 ? -103.515 154.338 60.335 1.00 39.13 150 THR A N 1
ATOM 1127 C CA . THR A 1 150 ? -103.554 154.099 61.760 1.00 43.70 150 THR A CA 1
ATOM 1128 C C . THR A 1 150 ? -102.533 152.999 61.996 1.00 44.80 150 THR A C 1
ATOM 1129 O O . THR A 1 150 ? -102.148 152.298 61.065 1.00 41.01 150 THR A O 1
ATOM 1133 N N . PRO A 1 151 ? -102.083 152.835 63.236 1.00 41.45 151 PRO A N 1
ATOM 1134 C CA . PRO A 1 151 ? -101.228 151.686 63.428 1.00 39.45 151 PRO A CA 1
ATOM 1135 C C . PRO A 1 151 ? -101.843 150.404 62.839 1.00 42.49 151 PRO A C 1
ATOM 1136 O O . PRO A 1 151 ? -101.115 149.638 62.183 1.00 36.95 151 PRO A O 1
ATOM 1140 N N . ALA A 1 152 ? -103.140 150.169 63.044 1.00 40.31 152 ALA A N 1
ATOM 1141 C CA . ALA A 1 152 ? -103.756 148.960 62.468 1.00 44.32 152 ALA A CA 1
ATOM 1142 C C . ALA A 1 152 ? -103.727 148.943 60.928 1.00 52.16 152 ALA A C 1
ATOM 1143 O O . ALA A 1 152 ? -103.383 147.915 60.306 1.00 50.75 152 ALA A O 1
ATOM 1145 N N . GLU A 1 153 ? -104.077 150.069 60.313 1.00 43.02 153 GLU A N 1
ATOM 1146 C CA . GLU A 1 153 ? -104.035 150.166 58.863 1.00 36.72 153 GLU A CA 1
ATOM 1147 C C . GLU A 1 153 ? -102.626 149.903 58.337 1.00 41.36 153 GLU A C 1
ATOM 1148 O O . GLU A 1 153 ? -102.441 149.143 57.372 1.00 39.28 153 GLU A O 1
ATOM 1154 N N . LEU A 1 154 ? -101.634 150.528 58.975 1.00 38.85 154 LEU A N 1
ATOM 1155 C CA . LEU A 1 154 ? -100.245 150.357 58.542 1.00 44.79 154 LEU A CA 1
ATOM 1156 C C . LEU A 1 154 ? -99.846 148.903 58.642 1.00 44.01 154 LEU A C 1
ATOM 1157 O O . LEU A 1 154 ? -99.360 148.344 57.672 1.00 43.11 154 LEU A O 1
ATOM 1162 N N . ARG A 1 155 ? -100.073 148.292 59.808 1.00 44.77 155 ARG A N 1
ATOM 1163 C CA . ARG A 1 155 ? -99.709 146.886 60.018 1.00 38.04 155 ARG A CA 1
ATOM 1164 C C . ARG A 1 155 ? -100.303 146.012 58.953 1.00 39.57 155 ARG A C 1
ATOM 1165 O O . ARG A 1 155 ? -99.680 145.061 58.503 1.00 36.19 155 ARG A O 1
ATOM 1173 N N . ALA A 1 156 ? -101.525 146.329 58.549 1.00 45.02 156 ALA A N 1
ATOM 1174 C CA . ALA A 1 156 ? -102.215 145.516 57.546 1.00 42.64 156 ALA A CA 1
ATOM 1175 C C . ALA A 1 156 ? -101.530 145.629 56.190 1.00 47.89 156 ALA A C 1
ATOM 1176 O O . ALA A 1 156 ? -101.358 144.632 55.490 1.00 48.31 156 ALA A O 1
ATOM 1178 N N . LEU A 1 157 ? -101.156 146.867 55.859 1.00 50.38 157 LEU A N 1
ATOM 1179 C CA . LEU A 1 157 ? -100.355 147.202 54.691 1.00 54.25 157 LEU A CA 1
ATOM 1180 C C . LEU A 1 157 ? -99.024 146.378 54.663 1.00 54.75 157 LEU A C 1
ATOM 1181 O O . LEU A 1 157 ? -98.762 145.573 53.751 1.00 47.23 157 LEU A O 1
ATOM 1186 N N . PHE A 1 158 ? -98.199 146.569 55.682 1.00 45.14 158 PHE A N 1
ATOM 1187 C CA . PHE A 1 158 ? -97.016 145.758 55.859 1.00 44.52 158 PHE A CA 1
ATOM 1188 C C . PHE A 1 158 ? -97.286 144.285 55.561 1.00 47.32 158 PHE A C 1
ATOM 1189 O O . PHE A 1 158 ? -96.459 143.589 54.981 1.00 52.82 158 PHE A O 1
ATOM 1197 N N . VAL A 1 159 ? -98.447 143.794 55.952 1.00 45.79 159 VAL A N 1
ATOM 1198 C CA . VAL A 1 159 ? -98.673 142.359 55.836 1.00 60.79 159 VAL A CA 1
ATOM 1199 C C . VAL A 1 159 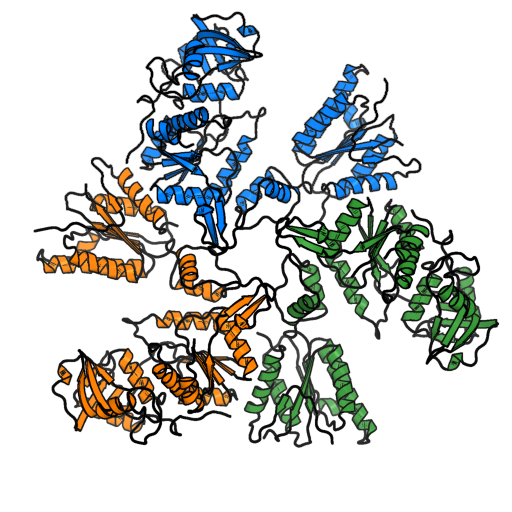? -98.944 141.917 54.394 1.00 52.17 159 VAL A C 1
ATOM 1200 O O . VAL A 1 159 ? -98.518 140.826 53.979 1.00 47.12 159 VAL A O 1
ATOM 1204 N N . ARG A 1 160 ? -99.637 142.767 53.644 1.00 43.17 160 ARG A N 1
ATOM 1205 C CA . ARG A 1 160 ? -99.862 142.525 52.234 1.00 49.29 160 ARG A CA 1
ATOM 1206 C C . ARG A 1 160 ? -98.536 142.659 51.486 1.00 51.74 160 ARG A C 1
ATOM 1207 O O . ARG A 1 160 ? -98.229 141.881 50.576 1.00 61.57 160 ARG A O 1
ATOM 1215 N N . ARG A 1 161 ? -97.738 143.635 51.881 0.50 41.98 161 ARG A N 1
ATOM 1216 C CA . ARG A 1 161 ? -96.449 143.831 51.248 0.50 46.35 161 ARG A CA 1
ATOM 1217 C C . ARG A 1 161 ? -95.479 142.716 51.570 0.50 42.08 161 ARG A C 1
ATOM 1218 O O . ARG A 1 161 ? -94.392 142.653 51.001 0.50 50.00 161 ARG A O 1
ATOM 1226 N N . GLY A 1 162 ? -95.881 141.839 52.484 1.00 36.61 162 GLY A N 1
ATOM 1227 C CA . GLY A 1 162 ? -95.042 140.732 52.911 1.00 47.70 162 GLY A CA 1
ATOM 1228 C C . GLY A 1 162 ? -93.841 141.126 53.758 1.00 49.32 162 GLY A C 1
ATOM 1229 O O . GLY A 1 162 ? -92.920 140.344 53.914 1.00 47.80 162 GLY A O 1
ATOM 1230 N N . TRP A 1 163 ? -93.860 142.338 54.300 1.00 41.11 163 TRP A N 1
ATOM 1231 C CA . TRP A 1 163 ? -92.759 142.880 55.073 1.00 44.25 163 TRP A CA 1
ATOM 1232 C C . TRP A 1 163 ? -92.763 142.280 56.464 1.00 47.49 163 TRP A C 1
ATOM 1233 O O . TRP A 1 163 ? -93.808 141.885 56.948 1.00 59.21 163 TRP A O 1
ATOM 1244 N N . ARG A 1 164 ? -91.604 142.235 57.121 1.00 52.36 164 ARG A N 1
ATOM 1245 C CA . ARG A 1 164 ? -91.524 141.772 58.513 1.00 39.45 164 ARG A CA 1
ATOM 1246 C C . ARG A 1 164 ? -90.713 142.720 59.405 1.00 43.28 164 ARG A C 1
ATOM 1247 O O . ARG A 1 164 ? -91.195 143.274 60.395 1.00 61.18 164 ARG A O 1
ATOM 1255 N N . ARG A 1 165 ? -89.455 142.894 59.034 1.00 37.67 165 ARG A N 1
ATOM 1256 C CA . ARG A 1 165 ? -88.480 143.673 59.789 1.00 43.33 165 ARG A CA 1
ATOM 1257 C C . ARG A 1 165 ? -88.396 145.042 59.111 1.00 55.08 165 ARG A C 1
ATOM 1258 O O . ARG A 1 165 ? -88.193 145.111 57.884 1.00 45.58 165 ARG A O 1
ATOM 1266 N N . ILE A 1 166 ? -88.542 146.117 59.900 1.00 60.83 166 ILE A N 1
ATOM 1267 C CA . ILE A 1 166 ? -88.727 147.468 59.365 1.00 40.55 166 ILE A CA 1
ATOM 1268 C C . ILE A 1 166 ? -88.032 148.545 60.199 1.00 41.40 166 ILE A C 1
ATOM 1269 O O . ILE A 1 166 ? -88.311 148.701 61.396 1.00 36.83 166 ILE A O 1
ATOM 1274 N N . ILE A 1 167 ? -87.127 149.280 59.548 1.00 51.44 167 ILE A N 1
ATOM 1275 C CA . ILE A 1 167 ? -86.587 150.512 60.103 1.00 46.40 167 ILE A CA 1
ATOM 1276 C C . ILE A 1 167 ? -87.561 151.652 59.826 1.00 42.85 167 ILE A C 1
ATOM 1277 O O . ILE A 1 167 ? -88.055 151.809 58.704 1.00 44.29 167 ILE A O 1
ATOM 1282 N N . ALA A 1 168 ? -87.805 152.462 60.848 1.00 49.49 168 ALA A N 1
ATOM 1283 C CA . ALA A 1 168 ? -88.619 153.654 60.702 1.00 48.79 168 ALA A CA 1
ATOM 1284 C C . ALA A 1 168 ? -87.755 154.882 60.838 1.00 44.35 168 ALA A C 1
ATOM 1285 O O . ALA A 1 168 ? -86.784 154.881 61.594 1.00 47.17 168 ALA A O 1
ATOM 1287 N N . TRP A 1 169 ? -88.115 155.915 60.091 1.00 37.85 169 TRP A N 1
ATOM 1288 C CA . TRP A 1 169 ? -87.462 157.206 60.167 1.00 41.32 169 TRP A CA 1
ATOM 1289 C C . TRP A 1 169 ? -88.623 158.182 60.357 1.00 49.32 169 TRP A C 1
ATOM 1290 O O . TRP A 1 169 ? -89.471 158.346 59.470 1.00 39.48 169 TRP A O 1
ATOM 1301 N N . GLN A 1 170 ? -88.690 158.783 61.539 1.00 48.88 170 GLN A N 1
ATOM 1302 C CA . GLN A 1 170 ? -89.805 159.640 61.889 1.00 35.10 170 GLN A CA 1
ATOM 1303 C C . GLN A 1 170 ? -89.479 161.102 61.686 1.00 41.16 170 GLN A C 1
ATOM 1304 O O . GLN A 1 170 ? -89.463 161.873 62.631 1.00 52.25 170 GLN A O 1
ATOM 1310 N N . ALA A 1 171 ? -89.247 161.481 60.435 1.00 41.31 171 ALA A N 1
ATOM 1311 C CA . ALA A 1 171 ? -88.718 162.801 60.098 1.00 49.70 171 ALA A CA 1
ATOM 1312 C C . ALA A 1 171 ? -89.484 163.974 60.697 1.00 49.19 171 ALA A C 1
ATOM 1313 O O . ALA A 1 171 ? -90.706 163.932 60.816 1.00 45.78 171 ALA A O 1
ATOM 1315 N N . ARG A 1 172 ? -88.747 165.016 61.068 1.00 43.15 172 ARG A N 1
ATOM 1316 C CA . ARG A 1 172 ? -89.354 166.265 61.499 1.00 54.32 172 ARG A CA 1
ATOM 1317 C C . ARG A 1 172 ? -88.956 167.406 60.567 1.00 54.53 172 ARG A C 1
ATOM 1318 O O . ARG A 1 172 ? -89.389 168.546 60.761 1.00 47.30 172 ARG A O 1
ATOM 1326 N N . GLN A 1 173 ? -88.138 167.090 59.563 1.00 48.00 173 GLN A N 1
ATOM 1327 C CA . GLN A 1 173 ? -87.674 168.078 58.597 1.00 39.66 173 GLN A CA 1
ATOM 1328 C C . GLN A 1 173 ? -87.221 167.411 57.312 1.00 47.62 173 GLN A C 1
ATOM 1329 O O . GLN A 1 173 ? -86.912 166.226 57.313 1.00 53.98 173 GLN A O 1
ATOM 1335 N N . PRO A 1 174 ? -87.158 168.170 56.211 1.00 40.92 174 PRO A N 1
ATOM 1336 C CA . PRO A 1 174 ? -86.925 167.568 54.899 1.00 36.95 174 PRO A CA 1
ATOM 1337 C C . PRO A 1 174 ? -85.657 166.776 54.858 1.00 41.02 174 PRO A C 1
ATOM 1338 O O . PRO A 1 174 ? -84.740 167.011 55.633 1.00 41.99 174 PRO A O 1
ATOM 1342 N N . MET A 1 175 ? -85.627 165.843 53.918 1.00 51.00 175 MET A N 1
ATOM 1343 C CA . MET A 1 175 ? -84.536 164.914 53.737 1.00 44.56 175 MET A CA 1
ATOM 1344 C C . MET A 1 175 ? -83.739 165.298 52.501 1.00 45.23 175 MET A C 1
ATOM 1345 O O . MET A 1 175 ? -84.321 165.541 51.441 1.00 45.97 175 MET A O 1
ATOM 1350 N N . HIS A 1 176 ? -82.417 165.352 52.644 1.00 33.45 176 HIS A N 1
ATOM 1351 C CA . HIS A 1 176 ? -81.518 165.528 51.512 1.00 36.29 176 HIS A CA 1
ATOM 1352 C C . HIS A 1 176 ? -80.642 164.297 51.300 1.00 42.78 176 HIS A C 1
ATOM 1353 O O . HIS A 1 176 ? -80.894 163.269 51.899 1.00 45.91 176 HIS A O 1
ATOM 1360 N N . ARG A 1 177 ? -79.610 164.398 50.472 0.50 35.47 177 ARG A N 1
ATOM 1361 C CA . ARG A 1 177 ? -78.876 163.215 50.039 0.50 30.51 177 ARG A CA 1
ATOM 1362 C C . ARG A 1 177 ? -78.160 162.430 51.148 0.50 33.37 177 ARG A C 1
ATOM 1363 O O . ARG A 1 177 ? -78.034 161.218 51.068 0.50 35.51 177 ARG A O 1
ATOM 1371 N N . ALA A 1 178 ? -77.701 163.110 52.186 1.00 39.72 178 ALA A N 1
ATOM 1372 C CA . ALA A 1 178 ? -77.048 162.431 53.309 1.00 42.91 178 ALA A CA 1
ATOM 1373 C C . ALA A 1 178 ? -77.980 161.507 54.104 1.00 53.26 178 ALA A C 1
ATOM 1374 O O . ALA A 1 178 ? -77.678 160.327 54.338 1.00 48.93 178 ALA A O 1
ATOM 1376 N N . GLN A 1 179 ? -79.096 162.048 54.563 1.00 41.58 179 GLN A N 1
ATOM 1377 C CA . GLN A 1 179 ? -80.052 161.194 55.226 1.00 46.34 179 GLN A CA 1
ATOM 1378 C C . GLN A 1 179 ? -80.529 160.076 54.281 1.00 46.15 179 GLN A C 1
ATOM 1379 O O . GLN A 1 179 ? -80.537 158.910 54.653 1.00 46.51 179 GLN A O 1
ATOM 1385 N N . TYR A 1 180 ? -80.904 160.429 53.060 1.00 43.56 180 TYR A N 1
ATOM 1386 C CA . TYR A 1 180 ? -81.310 159.436 52.079 1.00 39.72 180 TYR A CA 1
ATOM 1387 C C . TYR A 1 180 ? -80.263 158.331 51.946 1.00 43.13 180 TYR A C 1
ATOM 1388 O O . TYR A 1 180 ? -80.594 157.168 52.081 1.00 43.60 180 TYR A O 1
ATOM 1397 N N . GLU A 1 181 ? -79.000 158.679 51.694 1.00 47.23 181 GLU A N 1
ATOM 1398 C CA . GLU A 1 181 ? -77.969 157.645 51.519 1.00 48.96 181 GLU A CA 1
ATOM 1399 C C . GLU A 1 181 ? -77.766 156.790 52.793 1.00 54.58 181 GLU A C 1
ATOM 1400 O O . GLU A 1 181 ? -77.540 155.576 52.711 1.00 59.84 181 GLU A O 1
ATOM 1406 N N . PHE A 1 182 ? -77.881 157.410 53.965 1.00 52.04 182 PHE A N 1
ATOM 1407 C CA . PHE A 1 182 ? -77.704 156.686 55.226 1.00 42.97 182 PHE A CA 1
ATOM 1408 C C . PHE A 1 182 ? -78.831 155.766 55.585 1.00 42.58 182 PHE A C 1
ATOM 1409 O O . PHE A 1 182 ? -78.602 154.769 56.241 1.00 40.90 182 PHE A O 1
ATOM 1417 N N . CYS A 1 183 ? -80.055 156.148 55.229 1.00 50.46 183 CYS A N 1
ATOM 1418 C CA . CYS A 1 183 ? -81.219 155.268 55.367 1.00 40.95 183 CYS A CA 1
ATOM 1419 C C . CYS A 1 183 ? -80.981 154.048 54.506 1.00 44.75 183 CYS A C 1
ATOM 1420 O O . CYS A 1 183 ? -81.087 152.924 54.968 1.00 49.12 183 CYS A O 1
ATOM 1423 N N . LEU A 1 184 ? -80.630 154.276 53.249 1.00 49.06 184 LEU A N 1
ATOM 1424 C CA . LEU A 1 184 ? -80.432 153.184 52.310 1.00 47.34 184 LEU A CA 1
ATOM 1425 C C . LEU A 1 184 ? -79.498 152.156 52.866 1.00 46.11 184 LEU A C 1
ATOM 1426 O O . LEU A 1 184 ? -79.796 150.976 52.787 1.00 47.95 184 LEU A O 1
ATOM 1431 N N . LYS A 1 185 ? -78.369 152.581 53.422 1.00 45.15 185 LYS A N 1
ATOM 1432 C CA . LYS A 1 185 ? -77.432 151.583 53.941 1.00 54.61 185 LYS A CA 1
ATOM 1433 C C . LYS A 1 185 ? -77.865 150.990 55.290 1.00 53.99 185 LYS A C 1
ATOM 1434 O O . LYS A 1 185 ? -77.600 149.815 55.569 1.00 57.05 185 LYS A O 1
ATOM 1440 N N . SER A 1 186 ? -78.556 151.769 56.118 1.00 44.44 186 SER A N 1
ATOM 1441 C CA . SER A 1 186 ? -79.043 151.207 57.380 1.00 46.30 186 SER A CA 1
ATOM 1442 C C . SER A 1 186 ? -79.985 150.074 57.064 1.00 51.82 186 SER A C 1
ATOM 1443 O O . SER A 1 186 ? -79.938 149.031 57.708 1.00 47.46 186 SER A O 1
ATOM 1446 N N . ALA A 1 187 ? -80.832 150.286 56.059 1.00 48.47 187 ALA A N 1
ATOM 1447 C CA . ALA A 1 187 ? -81.737 149.250 55.572 1.00 42.55 187 ALA A CA 1
ATOM 1448 C C . ALA A 1 187 ? -81.028 148.014 54.984 1.00 60.78 187 ALA A C 1
ATOM 1449 O O . ALA A 1 187 ? -81.396 146.881 55.322 1.00 59.52 187 ALA A O 1
ATOM 1451 N N . ILE A 1 188 ? -80.015 148.202 54.126 1.00 52.79 188 ILE A N 1
ATOM 1452 C CA . ILE A 1 188 ? -79.295 147.029 53.616 1.00 60.71 188 ILE A CA 1
ATOM 1453 C C . ILE A 1 188 ? -78.555 146.319 54.752 1.00 62.20 188 ILE A C 1
ATOM 1454 O O . ILE A 1 188 ? -78.525 145.095 54.824 1.00 62.20 188 ILE A O 1
ATOM 1459 N N . GLU A 1 189 ? -77.990 147.103 55.657 1.00 59.21 189 GLU A N 1
ATOM 1460 C CA . GLU A 1 189 ? -77.141 146.572 56.719 1.00 58.87 189 GLU A CA 1
ATOM 1461 C C . GLU A 1 189 ? -77.918 145.750 57.731 1.00 54.52 189 GLU A C 1
ATOM 1462 O O . GLU A 1 189 ? -77.396 144.817 58.302 1.00 55.41 189 GLU A O 1
ATOM 1468 N N . ASN A 1 190 ? -79.167 146.129 57.973 1.00 63.72 190 ASN A N 1
ATOM 1469 C CA . ASN A 1 190 ? -80.006 145.440 58.948 1.00 55.46 190 ASN A CA 1
ATOM 1470 C C . ASN A 1 190 ? -81.017 144.543 58.258 1.00 53.13 190 ASN A C 1
ATOM 1471 O O . ASN A 1 190 ? -81.950 144.052 58.888 1.00 52.26 190 ASN A O 1
ATOM 1476 N N . GLU A 1 191 ? -80.811 144.327 56.963 1.00 53.55 191 GLU A N 1
ATOM 1477 C CA . GLU A 1 191 ? -81.730 143.526 56.165 1.00 59.61 191 GLU A CA 1
ATOM 1478 C C . GLU A 1 191 ? -83.186 143.897 56.468 1.00 61.15 191 GLU A C 1
ATOM 1479 O O . GLU A 1 191 ? -84.031 143.022 56.770 1.00 48.54 191 GLU A O 1
ATOM 1485 N N . ALA A 1 192 ? -83.462 145.201 56.369 1.00 51.54 192 ALA A N 1
ATOM 1486 C CA . ALA A 1 192 ? -84.763 145.752 56.727 1.00 53.84 192 ALA A CA 1
ATOM 1487 C C . ALA A 1 192 ? -85.425 146.566 55.611 1.00 50.91 192 ALA A C 1
ATOM 1488 O O . ALA A 1 192 ? -84.741 147.150 54.754 1.00 53.61 192 ALA A O 1
ATOM 1490 N N . ASN A 1 193 ? -86.759 146.581 55.633 1.00 47.00 193 ASN A N 1
ATOM 1491 C CA . ASN A 1 193 ? -87.543 147.521 54.830 1.00 46.50 193 ASN A CA 1
ATOM 1492 C C . ASN A 1 193 ? -87.562 148.886 55.509 1.00 51.61 193 ASN A C 1
ATOM 1493 O O . ASN A 1 193 ? -87.256 148.991 56.696 1.00 52.79 193 ASN A O 1
ATOM 1498 N N . LEU A 1 194 ? -87.883 149.935 54.758 1.00 49.70 194 LEU A N 1
ATOM 1499 C CA . LEU A 1 194 ? -87.755 151.287 55.277 1.00 37.18 194 LEU A CA 1
ATOM 1500 C C . LEU A 1 194 ? -89.084 151.977 55.248 1.00 47.77 194 LEU A C 1
ATOM 1501 O O . LEU A 1 194 ? -89.789 151.938 54.228 1.00 43.11 194 LEU A O 1
ATOM 1506 N N . LEU A 1 195 ? -89.407 152.603 56.383 1.00 50.63 195 LEU A N 1
ATOM 1507 C CA . LEU A 1 195 ? -90.617 153.394 56.555 1.00 37.93 195 LEU A CA 1
ATOM 1508 C C . LEU A 1 195 ? -90.272 154.883 56.776 1.00 43.87 195 LEU A C 1
ATOM 1509 O O . LEU A 1 195 ? -89.668 155.276 57.789 1.00 45.64 195 LEU A O 1
ATOM 1514 N N . LEU A 1 196 ? -90.633 155.717 55.811 1.00 40.64 196 LEU A N 1
ATOM 1515 C CA . LEU A 1 196 ? -90.486 157.157 55.988 1.00 40.07 196 LEU A CA 1
ATOM 1516 C C . LEU A 1 196 ? -91.749 157.620 56.669 1.00 47.75 196 LEU A C 1
ATOM 1517 O O . LEU A 1 196 ? -92.864 157.515 56.102 1.00 38.85 196 LEU A O 1
ATOM 1522 N N . HIS A 1 197 ? -91.573 158.112 57.893 1.00 41.61 197 HIS A N 1
ATOM 1523 C CA . HIS A 1 197 ? -92.697 158.355 58.799 1.00 38.53 197 HIS A CA 1
ATOM 1524 C C . HIS A 1 197 ? -92.619 159.766 59.342 1.00 35.21 197 HIS A C 1
ATOM 1525 O O . HIS A 1 197 ? -92.391 159.947 60.515 1.00 55.76 197 HIS A O 1
ATOM 1532 N N . PRO A 1 198 ? -92.792 160.786 58.490 1.00 42.60 198 PRO A N 1
ATOM 1533 C CA . PRO A 1 198 ? -92.598 162.181 58.933 1.00 47.71 198 PRO A CA 1
ATOM 1534 C C . PRO A 1 198 ? -93.654 162.668 59.938 1.00 49.79 198 PRO A C 1
ATOM 1535 O O . PRO A 1 198 ? -94.860 162.494 59.694 1.00 38.78 198 PRO A O 1
ATOM 1539 N N . GLN A 1 199 ? -93.214 163.289 61.035 1.00 52.60 199 GLN A N 1
ATOM 1540 C CA . GLN A 1 199 ? -94.159 163.869 61.985 1.00 51.89 199 GLN A CA 1
ATOM 1541 C C . GLN A 1 199 ? -95.016 164.972 61.345 1.00 46.98 199 GLN A C 1
ATOM 1542 O O . GLN A 1 199 ? -94.508 165.886 60.699 1.00 44.21 199 GLN A O 1
ATOM 1548 N N . VAL A 1 200 ? -96.327 164.876 61.505 1.00 42.85 200 VAL A N 1
ATOM 1549 C CA . VAL A 1 200 ? -97.185 165.709 60.685 1.00 45.50 200 VAL A CA 1
ATOM 1550 C C . VAL A 1 200 ? -98.253 166.572 61.398 1.00 54.06 200 VAL A C 1
ATOM 1551 O O . VAL A 1 200 ? -99.078 167.234 60.757 1.00 67.36 200 VAL A O 1
ATOM 1555 N N . GLY A 1 201 ? -98.210 166.607 62.719 1.00 48.30 201 GLY A N 1
ATOM 1556 C CA . GLY A 1 201 ? -99.212 167.319 63.485 1.00 55.04 201 GLY A CA 1
ATOM 1557 C C . GLY A 1 201 ? -99.208 168.831 63.474 1.00 52.39 201 GLY A C 1
ATOM 1558 O O . GLY A 1 201 ? -98.239 169.471 63.851 1.00 64.85 201 GLY A O 1
ATOM 1559 N N . GLY A 1 202 ? -100.323 169.416 63.071 1.00 46.56 202 GLY A N 1
ATOM 1560 C CA . GLY A 1 202 ? -100.458 170.853 63.021 1.00 47.44 202 GLY A CA 1
ATOM 1561 C C . GLY A 1 202 ? -101.905 171.185 62.792 1.00 56.46 202 GLY A C 1
ATOM 1562 O O . GLY A 1 202 ? -102.701 170.302 62.859 1.00 70.87 202 GLY A O 1
ATOM 1563 N N . ASP A 1 203 ? -102.240 172.441 62.522 1.00 51.90 203 ASP A N 1
ATOM 1564 C CA . ASP A 1 203 ? -103.572 172.864 62.119 1.00 42.20 203 ASP A CA 1
ATOM 1565 C C . ASP A 1 203 ? -103.564 173.616 60.772 1.00 57.75 203 ASP A C 1
ATOM 1566 O O . ASP A 1 203 ? -102.540 174.181 60.384 1.00 66.13 203 ASP A O 1
ATOM 1571 N N . ILE A 1 204 ? -104.700 173.612 60.082 1.00 55.16 204 ILE A N 1
ATOM 1572 C CA . ILE A 1 204 ? -104.817 174.287 58.795 1.00 61.07 204 ILE A CA 1
ATOM 1573 C C . ILE A 1 204 ? -104.362 175.739 58.890 1.00 67.97 204 ILE A C 1
ATOM 1574 O O . ILE A 1 204 ? -104.042 176.367 57.881 1.00 67.28 204 ILE A O 1
ATOM 1579 N N . THR A 1 205 ? -104.334 176.267 60.110 1.00 73.64 205 THR A N 1
ATOM 1580 C CA . THR A 1 205 ? -103.918 177.645 60.339 1.00 83.77 205 THR A CA 1
ATOM 1581 C C . THR A 1 205 ? -102.907 177.733 61.477 1.00 90.01 205 THR A C 1
ATOM 1582 O O . THR A 1 205 ? -101.889 178.417 61.364 1.00 96.17 205 THR A O 1
ATOM 1586 N N . GLU A 1 206 ? -103.194 177.038 62.572 1.00 82.36 206 GLU A N 1
ATOM 1587 C CA . GLU A 1 206 ? -102.311 177.036 63.733 1.00 91.70 206 GLU A CA 1
ATOM 1588 C C . GLU A 1 206 ? -100.869 176.746 63.329 1.00 89.53 206 GLU A C 1
ATOM 1589 O O . GLU A 1 206 ? -99.957 177.504 63.659 1.00 114.99 206 GLU A O 1
ATOM 1591 N N . ALA A 1 207 ? -100.671 175.644 62.612 1.00 68.73 207 ALA A N 1
ATOM 1592 C CA . ALA A 1 207 ? -99.340 175.252 62.163 1.00 69.65 207 ALA A CA 1
ATOM 1593 C C . ALA A 1 207 ? -99.403 174.498 60.839 1.00 70.38 207 ALA A C 1
ATOM 1594 O O . ALA A 1 207 ? -99.142 173.296 60.785 1.00 64.35 207 ALA A O 1
ATOM 1596 N N . PRO A 1 208 ? -99.751 175.212 59.774 1.00 64.62 208 PRO A N 1
ATOM 1597 C CA . PRO A 1 208 ? -99.847 174.610 58.443 1.00 55.29 208 PRO A CA 1
ATOM 1598 C C . PRO A 1 208 ? -98.478 174.472 57.784 1.00 57.42 208 PRO A C 1
ATOM 1599 O O . PRO A 1 208 ? -98.341 174.728 56.588 1.00 64.46 208 PRO A O 1
ATOM 1603 N N . ALA A 1 209 ? -97.480 174.070 58.564 1.00 48.04 209 ALA A N 1
ATOM 1604 C CA . ALA A 1 209 ? -96.136 173.905 58.055 1.00 47.22 209 ALA A CA 1
ATOM 1605 C C . ALA A 1 209 ? -95.914 172.469 57.612 1.00 54.22 209 ALA A C 1
ATOM 1606 O O . ALA A 1 209 ? -95.047 172.173 56.788 1.00 54.56 209 ALA A O 1
ATOM 1608 N N . TYR A 1 210 ? -96.715 171.570 58.149 1.00 46.87 210 TYR A N 1
ATOM 1609 C CA . TYR A 1 210 ? -96.554 170.174 57.796 1.00 47.51 210 TYR A CA 1
ATOM 1610 C C . TYR A 1 210 ? -96.788 169.925 56.312 1.00 47.78 210 TYR A C 1
ATOM 1611 O O . TYR A 1 210 ? -96.258 168.969 55.766 1.00 46.81 210 TYR A O 1
ATOM 1620 N N . PHE A 1 211 ? -97.587 170.768 55.665 1.00 45.10 211 PHE A N 1
ATOM 1621 C CA . PHE A 1 211 ? -97.893 170.548 54.263 1.00 39.92 211 PHE A CA 1
ATOM 1622 C C . PHE A 1 211 ? -96.616 170.550 53.446 1.00 43.58 211 PHE A C 1
ATOM 1623 O O . PHE A 1 211 ? -96.359 169.631 52.651 1.00 40.32 211 PHE A O 1
ATOM 1631 N N . GLY A 1 212 ? -95.798 171.568 53.662 1.00 37.10 212 GLY A N 1
ATOM 1632 C CA . GLY A 1 212 ? -94.490 171.602 53.033 1.00 38.17 212 GLY A CA 1
ATOM 1633 C C . GLY A 1 212 ? -93.645 170.366 53.329 1.00 43.23 212 GLY A C 1
ATOM 1634 O O . GLY A 1 212 ? -93.000 169.818 52.440 1.00 59.24 212 GLY A O 1
ATOM 1635 N N . LEU A 1 213 ? -93.641 169.918 54.579 1.00 37.71 213 LEU A N 1
ATOM 1636 C CA . LEU A 1 213 ? -92.885 168.740 54.952 1.00 32.23 213 LEU A CA 1
ATOM 1637 C C . LEU A 1 213 ? -93.346 167.552 54.152 1.00 39.33 213 LEU A C 1
ATOM 1638 O O . LEU A 1 213 ? -92.559 166.830 53.587 1.00 41.52 213 LEU A O 1
ATOM 1643 N N . VAL A 1 214 ? -94.642 167.322 54.117 1.00 40.22 214 VAL A N 1
ATOM 1644 C CA . VAL A 1 214 ? -95.121 166.190 53.370 1.00 38.29 214 VAL A CA 1
ATOM 1645 C C . VAL A 1 214 ? -94.715 166.364 51.924 1.00 37.91 214 VAL A C 1
ATOM 1646 O O . VAL A 1 214 ? -94.264 165.414 51.289 1.00 34.45 214 VAL A O 1
ATOM 1650 N N . ARG A 1 215 ? -94.854 167.575 51.398 1.00 37.86 215 ARG A N 1
ATOM 1651 C CA . ARG A 1 215 ? -94.602 167.742 49.977 1.00 47.43 215 ARG A CA 1
ATOM 1652 C C . ARG A 1 215 ? -93.140 167.487 49.615 1.00 42.08 215 ARG A C 1
ATOM 1653 O O . ARG A 1 215 ? -92.838 166.970 48.539 1.00 47.10 215 ARG A O 1
ATOM 1661 N N . SER A 1 216 ? -92.236 167.823 50.521 1.00 40.96 216 SER A N 1
ATOM 1662 C CA . SER A 1 216 ? -90.838 167.580 50.288 1.00 33.39 216 SER A CA 1
ATOM 1663 C C . SER A 1 216 ? -90.498 166.092 50.337 1.00 37.94 216 SER A C 1
ATOM 1664 O O . SER A 1 216 ? -89.515 165.669 49.743 1.00 47.94 216 SER A O 1
ATOM 1667 N N . PHE A 1 217 ? -91.291 165.298 51.057 1.00 38.90 217 PHE A N 1
ATOM 1668 C CA . PHE A 1 217 ? -91.120 163.850 51.031 1.00 31.28 217 PHE A CA 1
ATOM 1669 C C . PHE A 1 217 ? -91.652 163.255 49.745 1.00 38.62 217 PHE A C 1
ATOM 1670 O O . PHE A 1 217 ? -91.013 162.412 49.140 1.00 44.24 217 PHE A O 1
ATOM 1678 N N . LEU A 1 218 ? -92.812 163.719 49.308 1.00 40.00 218 LEU A N 1
ATOM 1679 C CA . LEU A 1 218 ? -93.391 163.243 48.073 1.00 31.89 218 LEU A CA 1
ATOM 1680 C C . LEU A 1 218 ? -92.455 163.518 46.949 1.00 36.27 218 LEU A C 1
ATOM 1681 O O . LEU A 1 218 ? -92.410 162.771 45.989 1.00 42.44 218 LEU A O 1
ATOM 1686 N N . ALA A 1 219 ? -91.681 164.585 47.095 1.00 42.08 219 ALA A N 1
ATOM 1687 C CA . ALA A 1 219 ? -90.787 165.051 46.043 1.00 42.95 219 ALA A CA 1
ATOM 1688 C C . ALA A 1 219 ? -89.653 164.091 45.782 1.00 41.20 219 ALA A C 1
ATOM 1689 O O . ALA A 1 219 ? -89.244 163.903 44.646 1.00 56.62 219 ALA A O 1
ATOM 1691 N N . ILE A 1 220 ? -89.158 163.474 46.844 1.00 40.34 220 ILE A N 1
ATOM 1692 C CA . ILE A 1 220 ? -87.985 162.631 46.731 1.00 46.41 220 ILE A CA 1
ATOM 1693 C C . ILE A 1 220 ? -88.300 161.156 46.906 1.00 58.64 220 ILE A C 1
ATOM 1694 O O . ILE A 1 220 ? -87.408 160.308 46.857 1.00 59.27 220 ILE A O 1
ATOM 1699 N N . ARG A 1 221 ? -89.570 160.832 47.095 1.00 56.52 221 ARG A N 1
ATOM 1700 C CA . ARG A 1 221 ? -89.913 159.446 47.335 1.00 62.40 221 ARG A CA 1
ATOM 1701 C C . ARG A 1 221 ? -89.470 158.525 46.198 1.00 61.51 221 ARG A C 1
ATOM 1702 O O . ARG A 1 221 ? -89.096 157.377 46.462 1.00 57.58 221 ARG A O 1
ATOM 1710 N N . ASP A 1 222 ? -89.497 159.017 44.955 1.00 54.62 222 ASP A N 1
ATOM 1711 C CA . ASP A 1 222 ? -89.175 158.164 43.798 1.00 53.63 222 ASP A CA 1
ATOM 1712 C C . ASP A 1 222 ? -87.708 157.751 43.714 1.00 51.99 222 ASP A C 1
ATOM 1713 O O . ASP A 1 222 ? -87.357 156.831 42.973 1.00 50.36 222 ASP A O 1
ATOM 1718 N N . ARG A 1 223 ? -86.871 158.447 44.483 1.00 46.70 223 ARG A N 1
ATOM 1719 C CA . ARG A 1 223 ? -85.449 158.137 44.613 1.00 51.67 223 ARG A CA 1
ATOM 1720 C C . ARG A 1 223 ? -85.230 156.904 45.484 1.00 54.33 223 ARG A C 1
ATOM 1721 O O . ARG A 1 223 ? -84.099 156.485 45.719 1.00 54.51 223 ARG A O 1
ATOM 1729 N N . PHE A 1 224 ? -86.317 156.358 46.002 1.00 45.86 224 PHE A N 1
ATOM 1730 C CA . PHE A 1 224 ? -86.251 155.259 46.950 1.00 40.02 224 PHE A CA 1
ATOM 1731 C C . PHE A 1 224 ? -86.725 153.981 46.283 1.00 51.21 224 PHE A C 1
ATOM 1732 O O . PHE A 1 224 ? -87.649 153.972 45.460 1.00 55.71 224 PHE A O 1
ATOM 1740 N N . PRO A 1 225 ? -86.098 152.876 46.641 1.00 42.40 225 PRO A N 1
ATOM 1741 C CA . PRO A 1 225 ? -86.502 151.601 46.073 1.00 45.19 225 PRO A CA 1
ATOM 1742 C C . PRO A 1 225 ? -87.967 151.334 46.438 1.00 50.95 225 PRO A C 1
ATOM 1743 O O . PRO A 1 225 ? -88.340 151.407 47.607 1.00 49.19 225 PRO A O 1
ATOM 1747 N N . ALA A 1 226 ? -88.788 151.045 45.442 1.00 46.10 226 ALA A N 1
ATOM 1748 C CA . ALA A 1 226 ? -90.198 150.880 45.676 1.00 36.53 226 ALA A CA 1
ATOM 1749 C C . ALA A 1 226 ? -90.537 149.669 46.548 1.00 46.49 226 ALA A C 1
ATOM 1750 O O . ALA A 1 226 ? -91.387 149.747 47.451 1.00 49.71 226 ALA A O 1
ATOM 1752 N N . ALA A 1 227 ? -89.880 148.547 46.275 1.00 54.84 227 ALA A N 1
ATOM 1753 C CA . ALA A 1 227 ? -90.192 147.271 46.943 1.00 60.75 227 ALA A CA 1
ATOM 1754 C C . ALA A 1 227 ? -89.640 147.213 48.364 1.00 50.76 227 ALA A C 1
ATOM 1755 O O . ALA A 1 227 ? -89.748 146.198 49.037 1.00 52.59 227 ALA A O 1
ATOM 1757 N N . THR A 1 228 ? -89.051 148.307 48.817 1.00 53.23 228 THR A N 1
ATOM 1758 C CA . THR A 1 228 ? -88.309 148.299 50.057 1.00 40.11 228 THR A CA 1
ATOM 1759 C C . THR A 1 228 ? -88.635 149.495 50.980 1.00 53.64 228 THR A C 1
ATOM 1760 O O . THR A 1 228 ? -88.175 149.568 52.125 1.00 54.12 228 THR A O 1
ATOM 1764 N N . THR A 1 229 ? -89.463 150.410 50.489 1.00 49.39 229 THR A N 1
ATOM 1765 C CA . THR A 1 229 ? -89.672 151.670 51.157 1.00 43.97 229 THR A CA 1
ATOM 1766 C C . THR A 1 229 ? -91.153 151.881 51.220 1.00 41.80 229 THR A C 1
ATOM 1767 O O . THR A 1 229 ? -91.849 151.399 50.347 1.00 36.67 229 THR A O 1
ATOM 1771 N N . GLN A 1 230 ? -91.608 152.577 52.263 1.00 37.35 230 GLN A N 1
ATOM 1772 C CA . GLN A 1 230 ? -92.995 153.003 52.439 1.00 33.71 230 GLN A CA 1
ATOM 1773 C C . GLN A 1 230 ? -93.044 154.387 52.979 1.00 39.24 230 GLN A C 1
ATOM 1774 O O . GLN A 1 230 ? -92.211 154.734 53.832 1.00 47.22 230 GLN A O 1
ATOM 1780 N N . LEU A 1 231 ? -94.005 155.185 52.502 1.00 39.74 231 LEU A N 1
ATOM 1781 C CA . LEU A 1 231 ? -94.233 156.534 53.066 1.00 43.02 231 LEU A CA 1
ATOM 1782 C C . LEU A 1 231 ? -95.570 156.572 53.804 1.00 40.70 231 LEU A C 1
ATOM 1783 O O . LEU A 1 231 ? -96.567 156.046 53.336 1.00 32.80 231 LEU A O 1
ATOM 1788 N N . SER A 1 232 ? -95.587 157.165 54.980 1.00 43.31 232 SER A N 1
ATOM 1789 C CA . SER A 1 232 ? -96.826 157.232 55.723 1.00 40.70 232 SER A CA 1
ATOM 1790 C C . SER A 1 232 ? -96.715 158.402 56.664 1.00 37.18 232 SER A C 1
ATOM 1791 O O . SER A 1 232 ? -95.620 158.828 56.961 1.00 39.32 232 SER A O 1
ATOM 1794 N N . LEU A 1 233 ? -97.833 158.942 57.120 1.00 41.26 233 LEU A N 1
ATOM 1795 C CA . LEU A 1 233 ? -97.773 160.088 58.032 1.00 40.53 233 LEU A CA 1
ATOM 1796 C C . LEU A 1 233 ? -98.000 159.668 59.469 1.00 45.61 233 LEU A C 1
ATOM 1797 O O . LEU A 1 233 ? -98.765 158.748 59.757 1.00 45.52 233 LEU A O 1
ATOM 1802 N N . LEU A 1 234 ? -97.302 160.355 60.357 1.00 44.22 234 LEU A N 1
ATOM 1803 C CA . LEU A 1 234 ? -97.347 160.118 61.789 1.00 51.29 234 LEU A CA 1
ATOM 1804 C C . LEU A 1 234 ? -97.943 161.344 62.474 1.00 49.16 234 LEU A C 1
ATOM 1805 O O . LEU A 1 234 ? -97.253 162.348 62.674 1.00 51.80 234 LEU A O 1
ATOM 1810 N N . PRO A 1 235 ? -99.218 161.263 62.859 1.00 40.21 235 PRO A N 1
ATOM 1811 C CA . PRO A 1 235 ? -99.982 162.420 63.324 1.00 46.87 235 PRO A CA 1
ATOM 1812 C C . PRO A 1 235 ? -99.598 162.766 64.740 1.00 53.65 235 PRO A C 1
ATOM 1813 O O . PRO A 1 235 ? -100.061 162.105 65.652 1.00 70.39 235 PRO A O 1
ATOM 1817 N N . ALA A 1 236 ? -98.773 163.786 64.920 1.00 54.30 236 ALA A N 1
ATOM 1818 C CA . ALA A 1 236 ? -98.259 164.148 66.229 1.00 50.89 236 ALA A CA 1
ATOM 1819 C C . ALA A 1 236 ? -97.381 165.364 66.049 1.00 58.22 236 ALA A C 1
ATOM 1820 O O . ALA A 1 236 ? -96.965 165.674 64.935 1.00 59.37 236 ALA A O 1
ATOM 1822 N N . PRO A 1 237 ? -97.063 166.053 67.146 1.00 72.13 237 PRO A N 1
ATOM 1823 C CA . PRO A 1 237 ? -96.104 167.126 66.869 1.00 70.90 237 PRO A CA 1
ATOM 1824 C C . PRO A 1 237 ? -94.787 166.381 67.067 1.00 75.09 237 PRO A C 1
ATOM 1825 O O . PRO A 1 237 ? -94.786 165.364 67.776 1.00 80.12 237 PRO A O 1
ATOM 1829 N N . PRO A 1 238 ? -93.695 166.841 66.433 1.00 74.27 238 PRO A N 1
ATOM 1830 C CA . PRO A 1 238 ? -92.386 166.382 66.913 1.00 73.84 238 PRO A CA 1
ATOM 1831 C C . PRO A 1 238 ? -92.244 166.696 68.416 1.00 82.18 238 PRO A C 1
ATOM 1832 O O . PRO A 1 238 ? -92.719 167.739 68.885 1.00 79.72 238 PRO A O 1
ATOM 1836 N N . PRO A 1 239 ? -91.623 165.790 69.182 1.00 70.72 239 PRO A N 1
ATOM 1837 C CA . PRO A 1 239 ? -91.513 166.034 70.620 1.00 79.90 239 PRO A CA 1
ATOM 1838 C C . PRO A 1 239 ? -90.313 166.929 70.845 1.00 97.41 239 PRO A C 1
ATOM 1839 O O . PRO A 1 239 ? -89.666 167.304 69.859 1.00 93.14 239 PRO A O 1
ATOM 1843 N N . GLU A 1 240 ? -89.999 167.276 72.090 1.00 90.55 240 GLU A N 1
ATOM 1844 C CA . GLU A 1 240 ? -88.700 167.912 72.314 1.00 96.17 240 GLU A CA 1
ATOM 1845 C C . GLU A 1 240 ? -87.635 166.940 72.877 1.00 82.54 240 GLU A C 1
ATOM 1846 O O . GLU A 1 240 ? -87.895 166.173 73.813 1.00 77.01 240 GLU A O 1
ATOM 1852 N N . ALA A 1 241 ? -86.471 166.924 72.170 1.00 84.96 241 ALA A N 1
ATOM 1853 C CA . ALA A 1 241 ? -85.424 165.875 72.277 1.00 84.88 241 ALA A CA 1
ATOM 1854 C C . ALA A 1 241 ? -85.039 165.539 73.713 1.00 71.79 241 ALA A C 1
ATOM 1855 O O . ALA A 1 241 ? -84.610 166.392 74.482 1.00 69.16 241 ALA A O 1
ATOM 1857 N N . SER A 1 242 ? -85.299 164.297 74.073 1.00 57.86 242 SER A N 1
ATOM 1858 C CA . SER A 1 242 ? -85.077 163.801 75.406 1.00 60.82 242 SER A CA 1
ATOM 1859 C C . SER A 1 242 ? -84.900 162.328 75.259 1.00 51.37 242 SER A C 1
ATOM 1860 O O . SER A 1 242 ? -84.811 161.843 74.162 1.00 51.20 242 SER A O 1
ATOM 1863 N N . GLY A 1 243 ? -84.846 161.606 76.355 1.00 56.66 243 GLY A N 1
ATOM 1864 C CA . GLY A 1 243 ? -84.593 160.192 76.277 1.00 60.57 243 GLY A CA 1
ATOM 1865 C C . GLY A 1 243 ? -85.849 159.436 76.565 1.00 65.38 243 GLY A C 1
ATOM 1866 O O . GLY A 1 243 ? -86.067 158.359 76.058 1.00 49.90 243 GLY A O 1
ATOM 1867 N N . ARG A 1 244 ? -86.684 160.014 77.407 1.00 70.03 244 ARG A N 1
ATOM 1868 C CA . ARG A 1 244 ? -87.953 159.418 77.701 1.00 62.37 244 ARG A CA 1
ATOM 1869 C C . ARG A 1 244 ? -88.631 159.540 76.388 1.00 60.45 244 ARG A C 1
ATOM 1870 O O . ARG A 1 244 ? -89.157 158.593 75.860 1.00 54.97 244 ARG A O 1
ATOM 1878 N N . ALA A 1 245 ? -88.577 160.734 75.844 1.00 51.06 245 ALA A N 1
ATOM 1879 C CA . ALA A 1 245 ? -89.223 161.018 74.598 1.00 50.81 245 ALA A CA 1
ATOM 1880 C C . ALA A 1 245 ? -88.743 160.109 73.512 1.00 44.32 245 ALA A C 1
ATOM 1881 O O . ALA A 1 245 ? -89.500 159.653 72.701 1.00 46.27 245 ALA A O 1
ATOM 1883 N N . LEU A 1 246 ? -87.463 159.864 73.472 1.00 47.34 246 LEU A N 1
ATOM 1884 C CA . LEU A 1 246 ? -86.946 159.074 72.405 1.00 49.24 246 LEU A CA 1
ATOM 1885 C C . LEU A 1 246 ? -87.459 157.691 72.603 1.00 50.35 246 LEU A C 1
ATOM 1886 O O . LEU A 1 246 ? -87.711 156.981 71.661 1.00 49.69 246 LEU A O 1
ATOM 1891 N N . LEU A 1 247 ? -87.613 157.313 73.859 1.00 52.42 247 LEU A N 1
ATOM 1892 C CA . LEU A 1 247 ? -88.153 156.005 74.222 1.00 56.26 247 LEU A CA 1
ATOM 1893 C C . LEU A 1 247 ? -89.645 155.856 73.904 1.00 51.21 247 LEU A C 1
ATOM 1894 O O . LEU A 1 247 ? -90.137 154.747 73.687 1.00 43.69 247 LEU A O 1
ATOM 1899 N N . LEU A 1 248 ? -90.362 156.976 73.882 1.00 50.90 248 LEU A N 1
ATOM 1900 C CA . LEU A 1 248 ? -91.770 156.963 73.537 1.00 41.55 248 LEU A CA 1
ATOM 1901 C C . LEU A 1 248 ? -91.862 156.662 72.050 1.00 49.67 248 LEU A C 1
ATOM 1902 O O . LEU A 1 248 ? -92.652 155.800 71.630 1.00 47.91 248 LEU A O 1
ATOM 1907 N N . ARG A 1 249 ? -91.049 157.370 71.263 0.50 44.75 249 ARG A N 1
ATOM 1908 C CA . ARG A 1 249 ? -91.114 157.265 69.820 0.50 39.29 249 ARG A CA 1
ATOM 1909 C C . ARG A 1 249 ? -90.831 155.834 69.418 0.50 43.36 249 ARG A C 1
ATOM 1910 O O . ARG A 1 249 ? -91.459 155.289 68.510 0.50 41.03 249 ARG A O 1
ATOM 1918 N N . ALA A 1 250 ? -89.896 155.220 70.133 1.00 49.25 250 ALA A N 1
ATOM 1919 C CA . ALA A 1 250 ? -89.594 153.792 69.982 1.00 46.63 250 ALA A CA 1
ATOM 1920 C C . ALA A 1 250 ? -90.825 152.939 70.237 1.00 46.57 250 ALA A C 1
ATOM 1921 O O . ALA A 1 250 ? -91.011 151.904 69.592 1.00 38.95 250 ALA A O 1
ATOM 1923 N N . ILE A 1 251 ? -91.652 153.357 71.200 1.00 42.30 251 ILE A N 1
ATOM 1924 C CA . ILE A 1 251 ? -92.865 152.617 71.521 1.00 43.77 251 ILE A CA 1
ATOM 1925 C C . ILE A 1 251 ? -93.903 152.807 70.457 1.00 48.48 251 ILE A C 1
ATOM 1926 O O . ILE A 1 251 ? -94.537 151.839 70.049 1.00 45.70 251 ILE A O 1
ATOM 1931 N N . VAL A 1 252 ? -94.085 154.033 69.986 1.00 39.23 252 VAL A N 1
ATOM 1932 C CA . VAL A 1 252 ? -95.051 154.205 68.915 1.00 39.37 252 VAL A CA 1
ATOM 1933 C C . VAL A 1 252 ? -94.522 153.547 67.648 1.00 43.07 252 VAL A C 1
ATOM 1934 O O . VAL A 1 252 ? -95.292 153.002 66.857 1.00 41.63 252 VAL A O 1
ATOM 1938 N N . ALA A 1 253 ? -93.205 153.552 67.466 1.00 35.83 253 ALA A N 1
ATOM 1939 C CA . ALA A 1 253 ? -92.636 152.860 66.313 1.00 37.48 253 ALA A CA 1
ATOM 1940 C C . ALA A 1 253 ? -93.022 151.390 66.376 1.00 48.82 253 ALA A C 1
ATOM 1941 O O . ALA A 1 253 ? -93.389 150.760 65.376 1.00 43.91 253 ALA A O 1
ATOM 1943 N N . ARG A 1 254 ? -92.932 150.837 67.574 1.00 47.84 254 ARG A N 1
ATOM 1944 C CA . ARG A 1 254 ? -93.330 149.465 67.776 1.00 44.17 254 ARG A CA 1
ATOM 1945 C C . ARG A 1 254 ? -94.800 149.241 67.504 1.00 51.03 254 ARG A C 1
ATOM 1946 O O . ARG A 1 254 ? -95.178 148.224 66.920 1.00 50.53 254 ARG A O 1
ATOM 1954 N N . ASN A 1 255 ? -95.641 150.171 67.947 1.00 41.65 255 ASN A N 1
ATOM 1955 C CA . ASN A 1 255 ? -97.077 149.996 67.760 1.00 38.24 255 ASN A CA 1
ATOM 1956 C C . ASN A 1 255 ? -97.486 150.111 66.300 1.00 36.28 255 ASN A C 1
ATOM 1957 O O . ASN A 1 255 ? -98.462 149.527 65.863 1.00 32.51 255 ASN A O 1
ATOM 1962 N N . PHE A 1 256 ? -96.694 150.829 65.524 1.00 45.53 256 PHE A N 1
ATOM 1963 C CA . PHE A 1 256 ? -96.948 150.907 64.087 1.00 44.74 256 PHE A CA 1
ATOM 1964 C C . PHE A 1 256 ? -96.412 149.691 63.284 1.00 54.52 256 PHE A C 1
ATOM 1965 O O . PHE A 1 256 ? -96.768 149.483 62.122 1.00 51.45 256 PHE A O 1
ATOM 1973 N N . GLY A 1 257 ? -95.565 148.883 63.908 1.00 53.87 257 GLY A N 1
ATOM 1974 C CA . GLY A 1 257 ? -95.046 147.697 63.261 1.00 44.85 257 GLY A CA 1
ATOM 1975 C C . GLY A 1 257 ? -93.525 147.689 63.137 1.00 58.24 257 GLY A C 1
ATOM 1976 O O . GLY A 1 257 ? -92.928 146.688 62.734 1.00 60.00 257 GLY A O 1
ATOM 1977 N N . CYS A 1 258 ? -92.879 148.795 63.480 1.00 46.17 258 CYS A N 1
ATOM 1978 C CA . CYS A 1 258 ? -91.452 148.884 63.242 1.00 47.15 258 CYS A CA 1
ATOM 1979 C C . CYS A 1 258 ? -90.648 148.270 64.370 1.00 56.47 258 CYS A C 1
ATOM 1980 O O . CYS A 1 258 ? -90.972 148.447 65.546 1.00 59.86 258 CYS A O 1
ATOM 1983 N N . SER A 1 259 ? -89.576 147.576 64.013 1.00 51.72 259 SER A N 1
ATOM 1984 C CA . SER A 1 259 ? -88.684 147.010 65.023 1.00 57.16 259 SER A CA 1
ATOM 1985 C C . SER A 1 259 ? -87.324 147.734 65.101 1.00 51.88 259 SER A C 1
ATOM 1986 O O . SER A 1 259 ? -86.453 147.359 65.897 1.00 58.26 259 SER A O 1
ATOM 1989 N N . LEU A 1 260 ? -87.152 148.757 64.266 1.00 44.49 260 LEU A N 1
ATOM 1990 C CA . LEU A 1 260 ? -85.955 149.589 64.307 1.00 41.54 260 LEU A CA 1
ATOM 1991 C C . LEU A 1 260 ? -86.325 151.076 64.184 1.00 45.30 260 LEU A C 1
ATOM 1992 O O . LEU A 1 260 ? -87.297 151.439 63.528 1.00 48.32 260 LEU A O 1
ATOM 1997 N N . LEU A 1 261 ? -85.562 151.943 64.826 1.00 43.62 261 LEU A N 1
ATOM 1998 C CA . LEU A 1 261 ? -85.876 153.360 64.793 1.00 42.66 261 LEU A CA 1
ATOM 1999 C C . LEU A 1 261 ? -84.580 154.158 64.608 1.00 55.44 261 LEU A C 1
ATOM 2000 O O . LEU A 1 261 ? -83.576 153.914 65.279 1.00 59.25 261 LEU A O 1
ATOM 2005 N N . ILE A 1 262 ? -84.573 155.092 63.676 1.00 48.17 262 ILE A N 1
ATOM 2006 C CA . ILE A 1 262 ? -83.400 155.901 63.515 1.00 42.60 262 ILE A CA 1
ATOM 2007 C C . ILE A 1 262 ? -83.647 157.130 64.378 1.00 53.68 262 ILE A C 1
ATOM 2008 O O . ILE A 1 262 ? -84.762 157.579 64.480 1.00 55.86 262 ILE A O 1
ATOM 2013 N N . ALA A 1 263 ? -82.630 157.655 65.047 1.00 64.78 263 ALA A N 1
ATOM 2014 C CA . ALA A 1 263 ? -82.821 158.861 65.850 1.00 46.30 263 ALA A CA 1
ATOM 2015 C C . ALA A 1 263 ? -81.650 159.811 65.630 1.00 56.69 263 ALA A C 1
ATOM 2016 O O . ALA A 1 263 ? -80.495 159.431 65.839 1.00 70.02 263 ALA A O 1
ATOM 2018 N N . ASP A 1 286 ? -77.950 158.563 73.410 1.00 75.14 286 ASP A N 1
ATOM 2019 C CA . ASP A 1 286 ? -78.178 157.242 73.951 1.00 86.68 286 ASP A CA 1
ATOM 2020 C C . ASP A 1 286 ? -77.355 157.053 75.190 1.00 87.24 286 ASP A C 1
ATOM 2021 O O . ASP A 1 286 ? -77.298 157.909 76.057 1.00 66.62 286 ASP A O 1
ATOM 2023 N N . PRO A 1 287 ? -76.619 155.946 75.206 1.00 85.24 287 PRO A N 1
ATOM 2024 C CA . PRO A 1 287 ? -77.062 154.731 74.559 1.00 79.01 287 PRO A CA 1
ATOM 2025 C C . PRO A 1 287 ? -77.514 153.775 75.619 1.00 86.37 287 PRO A C 1
ATOM 2026 O O . PRO A 1 287 ? -77.548 152.591 75.387 1.00 85.50 287 PRO A O 1
ATOM 2030 N N . SER A 1 288 ? -77.842 154.299 76.789 1.00 84.64 288 SER A N 1
ATOM 2031 C CA . SER A 1 288 ? -78.360 153.480 77.871 1.00 85.80 288 SER A CA 1
ATOM 2032 C C . SER A 1 288 ? -79.863 153.500 77.741 1.00 84.69 288 SER A C 1
ATOM 2033 O O . SER A 1 288 ? -80.596 152.969 78.563 1.00 73.15 288 SER A O 1
ATOM 2036 N N . VAL A 1 289 ? -80.302 154.112 76.655 1.00 78.17 289 VAL A N 1
ATOM 2037 C CA . VAL A 1 289 ? -81.684 154.076 76.252 1.00 74.13 289 VAL A CA 1
ATOM 2038 C C . VAL A 1 289 ? -81.744 153.029 75.177 1.00 71.55 289 VAL A C 1
ATOM 2039 O O . VAL A 1 289 ? -82.703 152.296 75.085 1.00 62.00 289 VAL A O 1
ATOM 2043 N N . ALA A 1 290 ? -80.719 152.964 74.343 1.00 72.80 290 ALA A N 1
ATOM 2044 C CA . ALA A 1 290 ? -80.637 151.877 73.394 1.00 79.89 290 ALA A CA 1
ATOM 2045 C C . ALA A 1 290 ? -80.641 150.654 74.256 1.00 71.15 290 ALA A C 1
ATOM 2046 O O . ALA A 1 290 ? -80.976 149.577 73.829 1.00 68.41 290 ALA A O 1
ATOM 2048 N N . GLU A 1 291 ? -80.258 150.856 75.500 1.00 74.02 291 GLU A N 1
ATOM 2049 C CA . GLU A 1 291 ? -80.548 149.940 76.591 1.00 89.62 291 GLU A CA 1
ATOM 2050 C C . GLU A 1 291 ? -81.908 149.432 77.061 1.00 90.27 291 GLU A C 1
ATOM 2051 O O . GLU A 1 291 ? -82.083 148.271 77.405 1.00 86.17 291 GLU A O 1
ATOM 2053 N N . ARG A 1 292 ? -82.866 150.339 77.099 1.00 79.73 292 ARG A N 1
ATOM 2054 C CA . ARG A 1 292 ? -84.202 150.025 77.534 1.00 81.08 292 ARG A CA 1
ATOM 2055 C C . ARG A 1 292 ? -85.077 149.745 76.331 1.00 76.48 292 ARG A C 1
ATOM 2056 O O . ARG A 1 292 ? -86.183 149.266 76.447 1.00 78.75 292 ARG A O 1
ATOM 2064 N N . ALA A 1 293 ? -84.520 150.027 75.174 1.00 77.01 293 ALA A N 1
ATOM 2065 C CA . ALA A 1 293 ? -85.240 150.234 73.945 1.00 61.14 293 ALA A CA 1
ATOM 2066 C C . ALA A 1 293 ? -85.166 148.870 73.363 1.00 75.63 293 ALA A C 1
ATOM 2067 O O . ALA A 1 293 ? -86.149 148.259 72.994 1.00 65.50 293 ALA A O 1
ATOM 2069 N N . GLU A 1 294 ? -83.952 148.404 73.244 1.00 90.30 294 GLU A N 1
ATOM 2070 C CA . GLU A 1 294 ? -83.695 147.085 72.784 1.00 86.62 294 GLU A CA 1
ATOM 2071 C C . GLU A 1 294 ? -84.560 146.193 73.632 1.00 78.79 294 GLU A C 1
ATOM 2072 O O . GLU A 1 294 ? -85.164 145.251 73.166 1.00 74.82 294 GLU A O 1
ATOM 2078 N N . LYS A 1 295 ? -84.646 146.544 74.910 1.00 88.98 295 LYS A N 1
ATOM 2079 C CA . LYS A 1 295 ? -85.587 145.950 75.868 1.00 75.13 295 LYS A CA 1
ATOM 2080 C C . LYS A 1 295 ? -87.079 145.746 75.477 1.00 75.39 295 LYS A C 1
ATOM 2081 O O . LYS A 1 295 ? -87.571 144.628 75.476 1.00 66.78 295 LYS A O 1
ATOM 2083 N N . ILE A 1 296 ? -87.788 146.821 75.146 1.00 71.39 296 ILE A N 1
ATOM 2084 C CA . ILE A 1 296 ? -89.197 146.675 74.682 1.00 64.50 296 ILE A CA 1
ATOM 2085 C C . ILE A 1 296 ? -89.300 146.073 73.263 1.00 54.95 296 ILE A C 1
ATOM 2086 O O . ILE A 1 296 ? -90.352 145.846 72.718 1.00 55.85 296 ILE A O 1
ATOM 2091 N N . GLY A 1 297 ? -88.156 145.818 72.657 1.00 49.86 297 GLY A N 1
ATOM 2092 C CA . GLY A 1 297 ? -88.092 145.095 71.399 1.00 47.33 297 GLY A CA 1
ATOM 2093 C C . GLY A 1 297 ? -87.740 145.896 70.145 1.00 61.13 297 GLY A C 1
ATOM 2094 O O . GLY A 1 297 ? -87.807 145.366 69.032 1.00 53.67 297 GLY A O 1
ATOM 2095 N N . VAL A 1 298 ? -87.369 147.166 70.301 1.00 61.93 298 VAL A N 1
ATOM 2096 C CA . VAL A 1 298 ? -87.093 148.018 69.137 1.00 56.97 298 VAL A CA 1
ATOM 2097 C C . VAL A 1 298 ? -85.665 148.540 69.169 1.00 46.39 298 VAL A C 1
ATOM 2098 O O . VAL A 1 298 ? -85.289 149.301 70.050 1.00 51.99 298 VAL A O 1
ATOM 2102 N N . ARG A 1 299 ? -84.868 148.118 68.197 1.00 49.66 299 ARG A N 1
ATOM 2103 C CA . ARG A 1 299 ? -83.484 148.548 68.127 1.00 57.42 299 ARG A CA 1
ATOM 2104 C C . ARG A 1 299 ? -83.396 149.924 67.511 1.00 58.05 299 ARG A C 1
ATOM 2105 O O . ARG A 1 299 ? -83.885 150.146 66.413 1.00 61.82 299 ARG A O 1
ATOM 2113 N N . LEU A 1 300 ? -82.783 150.857 68.215 1.00 42.89 300 LEU A N 1
ATOM 2114 C CA . LEU A 1 300 ? -82.670 152.185 67.664 1.00 56.01 300 LEU A CA 1
ATOM 2115 C C . LEU A 1 300 ? -81.211 152.529 67.253 1.00 49.63 300 LEU A C 1
ATOM 2116 O O . LEU A 1 300 ? -80.281 152.519 68.059 1.00 38.56 300 LEU A O 1
ATOM 2121 N N . ILE A 1 301 ? -81.039 152.788 65.961 1.00 39.75 301 ILE A N 1
ATOM 2122 C CA . ILE A 1 301 ? -79.753 153.105 65.397 1.00 36.81 301 ILE A CA 1
ATOM 2123 C C . ILE A 1 301 ? -79.612 154.602 65.322 1.00 45.31 301 ILE A C 1
ATOM 2124 O O . ILE A 1 301 ? -80.574 155.306 65.046 1.00 51.72 301 ILE A O 1
ATOM 2129 N N . ALA A 1 302 ? -78.414 155.101 65.586 1.00 46.67 302 ALA A N 1
ATOM 2130 C CA . ALA A 1 302 ? -78.205 156.538 65.648 1.00 52.47 302 ALA A CA 1
ATOM 2131 C C . ALA A 1 302 ? -77.720 157.120 64.314 1.00 63.88 302 ALA A C 1
ATOM 2132 O O . ALA A 1 302 ? -77.089 156.438 63.494 1.00 48.54 302 ALA A O 1
ATOM 2134 N N . TYR A 1 303 ? -78.038 158.391 64.098 1.00 55.64 303 TYR A N 1
ATOM 2135 C CA . TYR A 1 303 ? -77.666 159.049 62.863 1.00 58.17 303 TYR A CA 1
ATOM 2136 C C . TYR A 1 303 ? -76.344 159.812 63.021 1.00 60.38 303 TYR A C 1
ATOM 2137 O O . TYR A 1 303 ? -76.258 160.777 63.781 1.00 72.62 303 TYR A O 1
ATOM 2146 N N . PRO A 1 304 ? -75.307 159.377 62.289 1.00 54.49 304 PRO A N 1
ATOM 2147 C CA . PRO A 1 304 ? -73.952 159.885 62.495 1.00 43.85 304 PRO A CA 1
ATOM 2148 C C . PRO A 1 304 ? -73.702 161.165 61.712 1.00 55.14 304 PRO A C 1
ATOM 2149 O O . PRO A 1 304 ? -74.526 161.512 60.863 1.00 50.52 304 PRO A O 1
ATOM 2153 N N . ARG A 1 305 ? -72.597 161.834 61.943 1.00 56.09 305 ARG A N 1
ATOM 2154 C CA . ARG A 1 305 ? -72.222 162.858 61.018 1.00 60.18 305 ARG A CA 1
ATOM 2155 C C . ARG A 1 305 ? -71.925 162.135 59.716 1.00 59.75 305 ARG A C 1
ATOM 2156 O O . ARG A 1 305 ? -71.007 161.339 59.663 1.00 59.39 305 ARG A O 1
ATOM 2158 N N . MET A 1 306 ? -72.751 162.388 58.705 1.00 41.18 306 MET A N 1
ATOM 2159 C CA . MET A 1 306 ? -72.529 162.069 57.312 1.00 47.73 306 MET A CA 1
ATOM 2160 C C . MET A 1 306 ? -71.610 163.088 56.650 1.00 55.48 306 MET A C 1
ATOM 2161 O O . MET A 1 306 ? -71.753 164.283 56.886 1.00 64.92 306 MET A O 1
ATOM 2166 N N . VAL A 1 307 ? -70.665 162.622 55.833 1.00 48.75 307 VAL A N 1
ATOM 2167 C CA . VAL A 1 307 ? -69.830 163.537 55.062 1.00 55.07 307 VAL A CA 1
ATOM 2168 C C . VAL A 1 307 ? -69.855 163.094 53.613 1.00 56.77 307 VAL A C 1
ATOM 2169 O O . VAL A 1 307 ? -69.968 161.897 53.332 1.00 57.39 307 VAL A O 1
ATOM 2173 N N . TYR A 1 308 ? -69.793 164.037 52.684 1.00 46.46 308 TYR A N 1
ATOM 2174 C CA . TYR A 1 308 ? -69.628 163.634 51.304 1.00 45.33 308 TYR A CA 1
ATOM 2175 C C . TYR A 1 308 ? -68.151 163.359 51.055 1.00 54.22 308 TYR A C 1
ATOM 2176 O O . TYR A 1 308 ? -67.317 164.247 51.233 1.00 57.41 308 TYR A O 1
ATOM 2185 N N . VAL A 1 309 ? -67.829 162.135 50.652 1.00 42.07 309 VAL A N 1
ATOM 2186 C CA . VAL A 1 309 ? -66.461 161.744 50.393 1.00 35.18 309 VAL A CA 1
ATOM 2187 C C . VAL A 1 309 ? -66.180 161.732 48.897 1.00 46.68 309 VAL A C 1
ATOM 2188 O O . VAL A 1 309 ? -66.472 160.744 48.212 1.00 50.89 309 VAL A O 1
ATOM 2192 N N . GLU A 1 310 ? -65.593 162.823 48.402 1.00 43.11 310 GLU A N 1
ATOM 2193 C CA . GLU A 1 310 ? -65.387 163.026 46.972 0.50 43.80 310 GLU A CA 1
ATOM 2194 C C . GLU A 1 310 ? -64.690 161.833 46.357 1.00 49.59 310 GLU A C 1
ATOM 2195 O O . GLU A 1 310 ? -65.043 161.381 45.247 1.00 47.36 310 GLU A O 1
ATOM 2201 N N . ASP A 1 311 ? -63.705 161.322 47.100 1.00 52.51 311 ASP A N 1
ATOM 2202 C CA . ASP A 1 311 ? -62.869 160.216 46.646 1.00 48.24 311 ASP A CA 1
ATOM 2203 C C . ASP A 1 311 ? -63.693 158.961 46.394 1.00 49.07 311 ASP A C 1
ATOM 2204 O O . ASP A 1 311 ? -63.193 157.994 45.832 1.00 54.97 311 ASP A O 1
ATOM 2209 N N . ARG A 1 312 ? -64.953 158.982 46.805 0.50 39.70 312 ARG A N 1
ATOM 2210 C CA . ARG A 1 312 ? -65.797 157.810 46.645 0.50 43.42 312 ARG A CA 1
ATOM 2211 C C . ARG A 1 312 ? -67.176 158.106 46.063 0.50 40.17 312 ARG A C 1
ATOM 2212 O O . ARG A 1 312 ? -67.997 157.216 45.890 0.50 38.59 312 ARG A O 1
ATOM 2220 N N . ALA A 1 313 ? -67.359 159.371 45.699 1.00 20.00 313 ALA A N 1
ATOM 2221 C CA . ALA A 1 313 ? -68.627 159.856 45.166 1.00 20.00 313 ALA A CA 1
ATOM 2222 C C . ALA A 1 313 ? -69.804 159.329 45.980 1.00 20.00 313 ALA A C 1
ATOM 2223 O O . ALA A 1 313 ? -70.788 158.759 45.464 1.00 71.12 313 ALA A O 1
ATOM 2225 N N . GLU A 1 314 ? -69.720 159.432 47.337 1.00 33.90 314 GLU A N 1
ATOM 2226 C CA . GLU A 1 314 ? -70.825 159.009 48.197 1.00 49.13 314 GLU A CA 1
ATOM 2227 C C . GLU A 1 314 ? -70.660 159.455 49.629 1.00 45.31 314 GLU A C 1
ATOM 2228 O O . GLU A 1 314 ? -69.566 159.669 50.078 1.00 49.24 314 GLU A O 1
ATOM 2234 N N . HIS A 1 315 ? -71.772 159.597 50.339 1.00 52.91 315 HIS A N 1
ATOM 2235 C CA . HIS A 1 315 ? -71.753 159.960 51.746 1.00 51.11 315 HIS A CA 1
ATOM 2236 C C . HIS A 1 315 ? -71.480 158.746 52.606 1.00 49.24 315 HIS A C 1
ATOM 2237 O O . HIS A 1 315 ? -71.981 157.648 52.358 1.00 42.88 315 HIS A O 1
ATOM 2244 N N . LEU A 1 316 ? -70.683 158.968 53.633 1.00 52.35 316 LEU A N 1
ATOM 2245 C CA . LEU A 1 316 ? -70.359 157.946 54.597 1.00 53.69 316 LEU A CA 1
ATOM 2246 C C . LEU A 1 316 ? -70.470 158.589 55.968 1.00 53.00 316 LEU A C 1
ATOM 2247 O O . LEU A 1 316 ? -70.278 159.803 56.133 1.00 44.25 316 LEU A O 1
ATOM 2252 N N . PRO A 1 317 ? -70.763 157.771 56.974 1.00 54.64 317 PRO A N 1
ATOM 2253 C CA . PRO A 1 317 ? -70.560 158.261 58.334 1.00 51.89 317 PRO A CA 1
ATOM 2254 C C . PRO A 1 317 ? -69.098 158.673 58.504 1.00 49.29 317 PRO A C 1
ATOM 2255 O O . PRO A 1 317 ? -68.189 157.999 58.008 1.00 56.13 317 PRO A O 1
ATOM 2259 N N . GLU A 1 318 ? -68.884 159.784 59.184 1.00 46.03 318 GLU A N 1
ATOM 2260 C CA . GLU A 1 318 ? -67.590 160.447 59.199 1.00 58.82 318 GLU A CA 1
ATOM 2261 C C . GLU A 1 318 ? -66.493 159.491 59.609 1.00 73.38 318 GLU A C 1
ATOM 2262 O O . GLU A 1 318 ? -65.362 159.561 59.117 1.00 79.56 318 GLU A O 1
ATOM 2268 N N . ALA A 1 319 ? -66.840 158.583 60.508 1.00 65.20 319 ALA A N 1
ATOM 2269 C CA . ALA A 1 319 ? -65.866 157.674 61.067 1.00 63.27 319 ALA A CA 1
ATOM 2270 C C . ALA A 1 319 ? -65.581 156.501 60.154 1.00 59.12 319 ALA A C 1
ATOM 2271 O O . ALA A 1 319 ? -64.702 155.691 60.443 1.00 75.38 319 ALA A O 1
ATOM 2273 N N . GLU A 1 320 ? -66.302 156.407 59.049 1.00 57.29 320 GLU A N 1
ATOM 2274 C CA . GLU A 1 320 ? -66.026 155.340 58.093 1.00 66.28 320 GLU A CA 1
ATOM 2275 C C . GLU A 1 320 ? -65.275 155.852 56.867 1.00 57.98 320 GLU A C 1
ATOM 2276 O O . GLU A 1 320 ? -64.780 155.066 56.059 1.00 63.50 320 GLU A O 1
ATOM 2282 N N . ALA A 1 321 ? -65.186 157.168 56.740 1.00 57.82 321 ALA A N 1
ATOM 2283 C CA . ALA A 1 321 ? -64.414 157.779 55.653 1.00 65.23 321 ALA A CA 1
ATOM 2284 C C . ALA A 1 321 ? -62.944 157.372 55.651 1.00 62.08 321 ALA A C 1
ATOM 2285 O O . ALA A 1 321 ? -62.318 157.300 56.705 1.00 67.93 321 ALA A O 1
ATOM 2287 N N . PRO A 1 322 ? -62.384 157.125 54.460 1.00 55.07 322 PRO A N 1
ATOM 2288 C CA . PRO A 1 322 ? -60.979 156.731 54.303 1.00 60.64 322 PRO A CA 1
ATOM 2289 C C . PRO A 1 322 ? -60.053 157.795 54.877 1.00 76.20 322 PRO A C 1
ATOM 2290 O O . PRO A 1 322 ? -60.441 158.964 54.913 1.00 78.87 322 PRO A O 1
ATOM 2294 N N . GLN A 1 323 ? -58.855 157.554 55.371 1.00 72.76 323 GLN A N 1
ATOM 2295 C CA . GLN A 1 323 ? -58.168 158.722 55.972 1.00 89.40 323 GLN A CA 1
ATOM 2296 C C . GLN A 1 323 ? -57.574 159.734 54.959 1.00 85.38 323 GLN A C 1
ATOM 2297 O O . GLN A 1 323 ? -57.185 159.310 53.895 1.00 86.73 323 GLN A O 1
ATOM 2299 N N . GLY A 1 324 ? -57.502 161.047 55.252 1.00 72.46 324 GLY A N 1
ATOM 2300 C CA . GLY A 1 324 ? -56.951 161.955 54.266 1.00 86.54 324 GLY A CA 1
ATOM 2301 C C . GLY A 1 324 ? -57.763 162.136 52.993 1.00 78.90 324 GLY A C 1
ATOM 2302 O O . GLY A 1 324 ? -57.332 162.827 52.068 1.00 74.93 324 GLY A O 1
ATOM 2303 N N . ALA A 1 325 ? -58.936 161.524 52.924 1.00 76.39 325 ALA A N 1
ATOM 2304 C CA . ALA A 1 325 ? -59.829 161.794 51.808 1.00 75.59 325 ALA A CA 1
ATOM 2305 C C . ALA A 1 325 ? -60.397 163.204 51.957 1.00 61.95 325 ALA A C 1
ATOM 2306 O O . ALA A 1 325 ? -60.550 163.696 53.071 1.00 60.22 325 ALA A O 1
ATOM 2308 N N . ARG A 1 326 ? -60.726 163.886 50.876 0.50 51.36 326 ARG A N 1
ATOM 2309 C CA . ARG A 1 326 ? -61.295 165.202 51.077 0.50 52.13 326 ARG A CA 1
ATOM 2310 C C . ARG A 1 326 ? -62.729 164.965 51.437 0.50 57.50 326 ARG A C 1
ATOM 2311 O O . ARG A 1 326 ? -63.462 164.386 50.669 0.50 55.62 326 ARG A O 1
ATOM 2319 N N . LEU A 1 327 ? -63.098 165.385 52.632 1.00 44.14 327 LEU A N 1
ATOM 2320 C CA . LEU A 1 327 ? -64.478 165.363 53.155 0.50 48.15 327 LEU A CA 1
ATOM 2321 C C . LEU A 1 327 ? -65.234 166.664 52.912 1.00 58.52 327 LEU A C 1
ATOM 2322 O O . LEU A 1 327 ? -64.643 167.740 53.002 1.00 61.30 327 LEU A O 1
ATOM 2327 N N . LEU A 1 328 ? -66.532 166.574 52.607 1.00 47.43 328 LEU A N 1
ATOM 2328 C CA . LEU A 1 328 ? -67.322 167.772 52.261 1.00 46.58 328 LEU A CA 1
ATOM 2329 C C . LEU A 1 328 ? -68.656 167.807 53.000 1.00 52.87 328 LEU A C 1
ATOM 2330 O O . LEU A 1 328 ? -69.359 166.800 53.107 1.00 59.21 328 LEU A O 1
ATOM 2335 N N . THR A 1 329 ? -68.995 168.974 53.528 1.00 52.64 329 THR A N 1
ATOM 2336 C CA . THR A 1 329 ? -70.198 169.150 54.353 1.00 41.91 329 THR A CA 1
ATOM 2337 C C . THR A 1 329 ? -70.810 170.506 54.025 1.00 43.92 329 THR A C 1
ATOM 2338 O O . THR A 1 329 ? -70.225 171.314 53.314 1.00 49.26 329 THR A O 1
ATOM 2342 N N . LEU A 1 330 ? -71.986 170.769 54.559 1.00 47.58 330 LEU A N 1
ATOM 2343 C CA . LEU A 1 330 ? -72.710 172.009 54.281 1.00 39.48 330 LEU A CA 1
ATOM 2344 C C . LEU A 1 330 ? -73.654 172.169 55.466 1.00 40.67 330 LEU A C 1
ATOM 2345 O O . LEU A 1 330 ? -74.575 171.378 55.645 1.00 51.54 330 LEU A O 1
ATOM 2350 N N . SER A 1 331 ? -73.406 173.146 56.324 1.00 43.96 331 SER A N 1
ATOM 2351 C CA . SER A 1 331 ? -74.276 173.301 57.492 1.00 38.32 331 SER A CA 1
ATOM 2352 C C . SER A 1 331 ? -75.657 173.783 57.056 1.00 41.52 331 SER A C 1
ATOM 2353 O O . SER A 1 331 ? -75.845 174.179 55.902 1.00 38.46 331 SER A O 1
ATOM 2356 N N . GLY A 1 332 ? -76.628 173.698 57.962 1.00 37.42 332 GLY A N 1
ATOM 2357 C CA . GLY A 1 332 ? -77.960 174.212 57.688 1.00 31.60 332 GLY A CA 1
ATOM 2358 C C . GLY A 1 332 ? -77.966 175.728 57.781 1.00 41.58 332 GLY A C 1
ATOM 2359 O O . GLY A 1 332 ? -78.617 176.404 56.977 1.00 32.15 332 GLY A O 1
ATOM 2360 N N . GLU A 1 333 ? -77.237 176.234 58.730 1.00 54.92 333 GLU A N 1
ATOM 2361 C CA . GLU A 1 333 ? -76.976 177.607 58.676 1.00 53.14 333 GLU A CA 1
ATOM 2362 C C . GLU A 1 333 ? -76.570 177.899 57.248 1.00 57.38 333 GLU A C 1
ATOM 2363 O O . GLU A 1 333 ? -77.011 178.896 56.730 1.00 52.65 333 GLU A O 1
ATOM 2365 N N . GLU A 1 334 ? -75.747 177.087 56.572 1.00 40.99 334 GLU A N 1
ATOM 2366 C CA . GLU A 1 334 ? -75.197 177.708 55.389 1.00 42.99 334 GLU A CA 1
ATOM 2367 C C . GLU A 1 334 ? -76.139 177.442 54.224 1.00 41.78 334 GLU A C 1
ATOM 2368 O O . GLU A 1 334 ? -76.282 178.255 53.308 1.00 38.52 334 GLU A O 1
ATOM 2374 N N . PHE A 1 335 ? -76.788 176.287 54.279 1.00 41.45 335 PHE A N 1
ATOM 2375 C CA . PHE A 1 335 ? -77.755 175.923 53.272 1.00 43.14 335 PHE A CA 1
ATOM 2376 C C . PHE A 1 335 ? -78.788 177.004 53.243 1.00 46.15 335 PHE A C 1
ATOM 2377 O O . PHE A 1 335 ? -79.062 177.603 52.190 1.00 47.77 335 PHE A O 1
ATOM 2385 N N . GLN A 1 336 ? -79.338 177.271 54.409 1.00 49.97 336 GLN A N 1
ATOM 2386 C CA . GLN A 1 336 ? -80.350 178.275 54.529 1.00 52.07 336 GLN A CA 1
ATOM 2387 C C . GLN A 1 336 ? -79.862 179.518 53.889 1.00 51.38 336 GLN A C 1
ATOM 2388 O O . GLN A 1 336 ? -80.613 180.189 53.225 1.00 41.05 336 GLN A O 1
ATOM 2390 N N . ARG A 1 337 ? -78.593 179.833 54.077 1.00 46.15 337 ARG A N 1
ATOM 2391 C CA . ARG A 1 337 ? -78.170 181.145 53.718 1.00 43.62 337 ARG A CA 1
ATOM 2392 C C . ARG A 1 337 ? -78.152 181.207 52.212 1.00 40.30 337 ARG A C 1
ATOM 2393 O O . ARG A 1 337 ? -78.669 182.147 51.618 1.00 44.26 337 ARG A O 1
ATOM 2401 N N . ARG A 1 338 ? -77.540 180.196 51.605 1.00 39.73 338 ARG A N 1
ATOM 2402 C CA . ARG A 1 338 ? -77.414 180.120 50.155 1.00 48.52 338 ARG A CA 1
ATOM 2403 C C . ARG A 1 338 ? -78.774 180.200 49.484 1.00 48.68 338 ARG A C 1
ATOM 2404 O O . ARG A 1 338 ? -78.925 180.914 48.480 1.00 36.06 338 ARG A O 1
ATOM 2412 N N . MET A 1 339 ? -79.747 179.472 50.045 1.00 50.11 339 MET A N 1
ATOM 2413 C CA . MET A 1 339 ? -81.148 179.533 49.594 1.00 43.46 339 MET A CA 1
ATOM 2414 C C . MET A 1 339 ? -81.769 180.954 49.713 1.00 49.27 339 MET A C 1
ATOM 2415 O O . MET A 1 339 ? -82.411 181.435 48.773 1.00 59.13 339 MET A O 1
ATOM 2420 N N . ARG A 1 340 ? -81.544 181.593 50.824 1.00 45.91 340 ARG A N 1
ATOM 2421 C CA . ARG A 1 340 ? -82.039 182.906 50.891 1.00 49.32 340 ARG A CA 1
ATOM 2422 C C . ARG A 1 340 ? -81.201 183.830 50.056 1.00 49.27 340 ARG A C 1
ATOM 2423 O O . ARG A 1 340 ? -81.430 184.995 50.129 1.00 48.91 340 ARG A O 1
ATOM 2425 N N . ALA A 1 341 ? -80.228 183.391 49.254 1.00 50.39 341 ALA A N 1
ATOM 2426 C CA . ALA A 1 341 ? -79.496 184.488 48.651 1.00 50.19 341 ALA A CA 1
ATOM 2427 C C . ALA A 1 341 ? -79.359 184.214 47.163 1.00 45.19 341 ALA A C 1
ATOM 2428 O O . ALA A 1 341 ? -78.897 185.066 46.410 1.00 53.46 341 ALA A O 1
ATOM 2430 N N . GLY A 1 342 ? -79.762 183.019 46.751 1.00 46.01 342 GLY A N 1
ATOM 2431 C CA . GLY A 1 342 ? -79.681 182.631 45.366 1.00 35.31 342 GLY A CA 1
ATOM 2432 C C . GLY A 1 342 ? -78.360 181.979 45.056 1.00 44.33 342 GLY A C 1
ATOM 2433 O O . GLY A 1 342 ? -77.998 181.816 43.897 1.00 65.10 342 GLY A O 1
ATOM 2434 N N . LEU A 1 343 ? -77.630 181.596 46.091 1.00 46.07 343 LEU A N 1
ATOM 2435 C CA . LEU A 1 343 ? -76.303 181.014 45.879 1.00 50.30 343 LEU A CA 1
ATOM 2436 C C . LEU A 1 343 ? -76.340 179.530 45.454 1.00 50.76 343 LEU A C 1
ATOM 2437 O O . LEU A 1 343 ? -77.340 178.830 45.656 1.00 45.90 343 LEU A O 1
ATOM 2442 N N . LYS A 1 344 ? -75.249 179.057 44.856 1.00 36.44 344 LYS A N 1
ATOM 2443 C CA . LYS A 1 344 ? -75.198 177.692 44.340 1.00 42.98 344 LYS A CA 1
ATOM 2444 C C . LYS A 1 344 ? -75.197 176.629 45.466 1.00 47.53 344 LYS A C 1
ATOM 2445 O O . LYS A 1 344 ? -74.496 176.769 46.485 1.00 52.20 344 LYS A O 1
ATOM 2451 N N . ILE A 1 345 ? -75.997 175.591 45.287 1.00 45.03 345 ILE A N 1
ATOM 2452 C CA . ILE A 1 345 ? -76.033 174.494 46.217 1.00 45.88 345 ILE A CA 1
ATOM 2453 C C . ILE A 1 345 ? -75.362 173.340 45.549 1.00 41.50 345 ILE A C 1
ATOM 2454 O O . ILE A 1 345 ? -75.642 173.014 44.419 1.00 41.18 345 ILE A O 1
ATOM 2459 N N . PRO A 1 346 ? -74.464 172.718 46.271 1.00 38.97 346 PRO A N 1
ATOM 2460 C CA . PRO A 1 346 ? -73.697 171.612 45.745 1.00 44.71 346 PRO A CA 1
ATOM 2461 C C . PRO A 1 346 ? -74.595 170.578 45.137 1.00 41.71 346 PRO A C 1
ATOM 2462 O O . PRO A 1 346 ? -75.771 170.618 45.378 1.00 56.00 346 PRO A O 1
ATOM 2466 N N . GLU A 1 347 ? -74.058 169.667 44.355 0.50 35.56 347 GLU A N 1
ATOM 2467 C CA . GLU A 1 347 ? -74.899 168.670 43.765 0.50 40.07 347 GLU A CA 1
ATOM 2468 C C . GLU A 1 347 ? -74.936 167.376 44.503 0.50 46.22 347 GLU A C 1
ATOM 2469 O O . GLU A 1 347 ? -75.751 166.517 44.232 0.50 53.33 347 GLU A O 1
ATOM 2475 N N . TRP A 1 348 ? -74.050 167.244 45.460 1.00 37.85 348 TRP A N 1
ATOM 2476 C CA . TRP A 1 348 ? -74.010 166.062 46.254 1.00 42.61 348 TRP A CA 1
ATOM 2477 C C . TRP A 1 348 ? -74.871 166.305 47.424 1.00 43.21 348 TRP A C 1
ATOM 2478 O O . TRP A 1 348 ? -75.106 165.432 48.206 1.00 39.19 348 TRP A O 1
ATOM 2489 N N . TYR A 1 349 ? -75.342 167.520 47.565 1.00 51.83 349 TYR A N 1
ATOM 2490 C CA . TYR A 1 349 ? -76.055 167.844 48.762 1.00 48.32 349 TYR A CA 1
ATOM 2491 C C . TYR A 1 349 ? -77.487 167.361 48.729 1.00 44.90 349 TYR A C 1
ATOM 2492 O O . TYR A 1 349 ? -77.898 166.607 49.583 1.00 49.19 349 TYR A O 1
ATOM 2501 N N . SER A 1 350 ? -78.251 167.781 47.746 1.00 48.73 350 SER A N 1
ATOM 2502 C CA . SER A 1 350 ? -79.662 167.452 47.723 1.00 42.52 350 SER A CA 1
ATOM 2503 C C . SER A 1 350 ? -80.023 166.804 46.404 1.00 46.01 350 SER A C 1
ATOM 2504 O O . SER A 1 350 ? -79.157 166.208 45.748 1.00 61.27 350 SER A O 1
ATOM 2507 N N . PHE A 1 351 ? -81.305 166.897 46.040 1.00 46.25 351 PHE A N 1
ATOM 2508 C CA . PHE A 1 351 ? -81.802 166.529 44.714 1.00 49.60 351 PHE A CA 1
ATOM 2509 C C . PHE A 1 351 ? -82.480 167.753 44.102 1.00 45.56 351 PHE A C 1
ATOM 2510 O O . PHE A 1 351 ? -83.018 168.590 44.831 1.00 42.28 351 PHE A O 1
ATOM 2518 N N . PRO A 1 352 ? -82.458 167.869 42.761 1.00 46.83 352 PRO A N 1
ATOM 2519 C CA . PRO A 1 352 ? -83.116 168.993 42.076 1.00 41.10 352 PRO A CA 1
ATOM 2520 C C . PRO A 1 352 ? -84.567 169.192 42.493 1.00 41.62 352 PRO A C 1
ATOM 2521 O O . PRO A 1 352 ? -84.961 170.310 42.786 1.00 43.36 352 PRO A O 1
ATOM 2525 N N . GLU A 1 353 ? -85.334 168.107 42.536 1.00 49.65 353 GLU A N 1
ATOM 2526 C CA . GLU A 1 353 ? -86.739 168.128 42.945 1.00 47.49 353 GLU A CA 1
ATOM 2527 C C . GLU A 1 353 ? -86.977 168.757 44.317 1.00 50.98 353 GLU A C 1
ATOM 2528 O O . GLU A 1 353 ? -87.868 169.577 44.477 1.00 54.73 353 GLU A O 1
ATOM 2534 N N . VAL A 1 354 ? -86.212 168.334 45.311 1.00 40.29 354 VAL A N 1
ATOM 2535 C CA . VAL A 1 354 ? -86.376 168.817 46.656 1.00 36.89 354 VAL A CA 1
ATOM 2536 C C . VAL A 1 354 ? -85.997 170.275 46.677 1.00 46.30 354 VAL A C 1
ATOM 2537 O O . VAL A 1 354 ? -86.696 171.114 47.253 1.00 47.96 354 VAL A O 1
ATOM 2541 N N . LEU A 1 355 ? -84.869 170.591 46.053 1.00 48.73 355 LEU A N 1
ATOM 2542 C CA . LEU A 1 355 ? -84.440 171.983 45.995 1.00 48.80 355 LEU A CA 1
ATOM 2543 C C . LEU A 1 355 ? -85.567 172.817 45.412 1.00 43.20 355 LEU A C 1
ATOM 2544 O O . LEU A 1 355 ? -85.937 173.843 45.967 1.00 44.66 355 LEU A O 1
ATOM 2549 N N . ALA A 1 356 ? -86.133 172.330 44.310 1.00 43.69 356 ALA A N 1
ATOM 2550 C CA . ALA A 1 356 ? -87.157 173.048 43.568 1.00 41.60 356 ALA A CA 1
ATOM 2551 C C . ALA A 1 356 ? -88.360 173.270 44.461 1.00 40.49 356 ALA A C 1
ATOM 2552 O O . ALA A 1 356 ? -88.992 174.325 44.442 1.00 42.32 356 ALA A O 1
ATOM 2554 N N . GLU A 1 357 ? -88.642 172.265 45.272 1.00 40.52 357 GLU A N 1
ATOM 2555 C CA . GLU A 1 357 ? -89.785 172.290 46.161 1.00 47.78 357 GLU A CA 1
ATOM 2556 C C . GLU A 1 357 ? -89.540 173.221 47.327 1.00 46.47 357 GLU A C 1
ATOM 2557 O O . GLU A 1 357 ? -90.391 174.024 47.633 1.00 51.49 357 GLU A O 1
ATOM 2563 N N . LEU A 1 358 ? -88.383 173.128 47.972 1.00 41.13 358 LEU A N 1
ATOM 2564 C CA . LEU A 1 358 ? -88.042 174.084 49.032 1.00 46.89 358 LEU A CA 1
ATOM 2565 C C . LEU A 1 358 ? -88.056 175.537 48.565 1.00 52.15 358 LEU A C 1
ATOM 2566 O O . LEU A 1 358 ? -88.308 176.435 49.361 1.00 55.29 358 LEU A O 1
ATOM 2571 N N . HIS A 1 359 ? -87.781 175.766 47.281 1.00 52.66 359 HIS A N 1
ATOM 2572 C CA . HIS A 1 359 ? -87.889 177.103 46.712 1.00 48.00 359 HIS A CA 1
ATOM 2573 C C . HIS A 1 359 ? -89.322 177.546 46.389 1.00 52.00 359 HIS A C 1
ATOM 2574 O O . HIS A 1 359 ? -89.658 178.710 46.457 1.00 53.88 359 HIS A O 1
ATOM 2581 N N . ARG A 1 360 ? -90.192 176.616 46.066 1.00 55.39 360 ARG A N 1
ATOM 2582 C CA . ARG A 1 360 ? -91.590 176.997 45.939 1.00 58.30 360 ARG A CA 1
ATOM 2583 C C . ARG A 1 360 ? -92.197 177.367 47.305 1.00 61.85 360 ARG A C 1
ATOM 2584 O O . ARG A 1 360 ? -93.136 178.163 47.375 1.00 68.21 360 ARG A O 1
ATOM 2592 N N . GLN A 1 361 ? -91.633 176.819 48.384 1.00 59.96 361 GLN A N 1
ATOM 2593 C CA . GLN A 1 361 ? -92.129 177.071 49.733 1.00 62.97 361 GLN A CA 1
ATOM 2594 C C . GLN A 1 361 ? -91.563 178.347 50.294 1.00 70.08 361 GLN A C 1
ATOM 2595 O O . GLN A 1 361 ? -92.315 179.200 50.774 1.00 75.69 361 GLN A O 1
ATOM 2601 N N . THR A 1 362 ? -90.237 178.468 50.236 1.00 63.33 362 THR A N 1
ATOM 2602 C CA . THR A 1 362 ? -89.539 179.636 50.786 1.00 69.57 362 THR A CA 1
ATOM 2603 C C . THR A 1 362 ? -88.525 180.222 49.789 1.00 68.72 362 THR A C 1
ATOM 2604 O O . THR A 1 362 ? -87.382 179.754 49.697 1.00 65.24 362 THR A O 1
ATOM 2608 N N . PRO A 1 363 ? -88.951 181.259 49.041 1.00 66.38 363 PRO A N 1
ATOM 2609 C CA . PRO A 1 363 ? -88.208 181.853 47.921 1.00 51.94 363 PRO A CA 1
ATOM 2610 C C . PRO A 1 363 ? -87.059 182.714 48.371 1.00 54.60 363 PRO A C 1
ATOM 2611 O O . PRO A 1 363 ? -87.037 183.158 49.518 1.00 56.37 363 PRO A O 1
ATOM 2615 N N . PRO A 1 364 ? -86.104 182.959 47.462 1.00 54.67 364 PRO A N 1
ATOM 2616 C CA . PRO A 1 364 ? -84.981 183.878 47.693 1.00 58.77 364 PRO A CA 1
ATOM 2617 C C . PRO A 1 364 ? -85.504 185.307 47.896 1.00 63.31 364 PRO A C 1
ATOM 2618 O O . PRO A 1 364 ? -86.558 185.646 47.338 1.00 49.43 364 PRO A O 1
ATOM 2622 N N . ARG A 1 365 ? -84.799 186.139 48.664 1.00 57.96 365 ARG A N 1
ATOM 2623 C CA . ARG A 1 365 ? -85.317 187.473 48.906 1.00 47.64 365 ARG A CA 1
ATOM 2624 C C . ARG A 1 365 ? -85.655 188.081 47.558 1.00 52.21 365 ARG A C 1
ATOM 2625 O O . ARG A 1 365 ? -86.729 188.629 47.385 1.00 53.04 365 ARG A O 1
ATOM 2633 N N . GLU A 1 366 ? -84.739 187.941 46.599 1.00 58.41 366 GLU A N 1
ATOM 2634 C CA . GLU A 1 366 ? -84.946 188.339 45.209 1.00 49.76 366 GLU A CA 1
ATOM 2635 C C . GLU A 1 366 ? -86.395 188.152 44.721 1.00 56.72 366 GLU A C 1
ATOM 2636 O O . GLU A 1 366 ? -86.903 188.927 43.897 1.00 50.35 366 GLU A O 1
ATOM 2642 N N . ARG A 1 367 ? -87.074 187.143 45.252 1.00 46.92 367 ARG A N 1
ATOM 2643 C CA . ARG A 1 367 ? -88.311 186.698 44.646 1.00 46.87 367 ARG A CA 1
ATOM 2644 C C . ARG A 1 367 ? -89.475 186.646 45.637 1.00 46.30 367 ARG A C 1
ATOM 2645 O O . ARG A 1 367 ? -90.618 186.382 45.260 1.00 44.98 367 ARG A O 1
ATOM 2653 N N . GLN A 1 368 ? -89.178 186.921 46.902 1.00 48.03 368 GLN A N 1
ATOM 2654 C CA . GLN A 1 368 ? -90.193 186.848 47.938 1.00 47.05 368 GLN A CA 1
ATOM 2655 C C . GLN A 1 368 ? -90.895 188.171 48.130 1.00 45.33 368 GLN A C 1
ATOM 2656 O O . GLN A 1 368 ? -90.459 189.194 47.636 1.00 37.88 368 GLN A O 1
ATOM 2662 N N . GLY A 1 369 ? -92.019 188.112 48.835 1.00 53.12 369 GLY A N 1
ATOM 2663 C CA . GLY A 1 369 ? -92.875 189.255 49.032 1.00 40.40 369 GLY A CA 1
ATOM 2664 C C . GLY A 1 369 ? -92.315 190.071 50.153 1.00 44.87 369 GLY A C 1
ATOM 2665 O O . GLY A 1 369 ? -91.514 189.594 50.941 1.00 49.82 369 GLY A O 1
ATOM 2666 N N . PHE A 1 370 ? -92.721 191.324 50.201 1.00 43.84 370 PHE A N 1
ATOM 2667 C CA . PHE A 1 370 ? -92.293 192.214 51.255 1.00 34.08 370 PHE A CA 1
ATOM 2668 C C . PHE A 1 370 ? -93.165 193.455 51.249 1.00 53.59 370 PHE A C 1
ATOM 2669 O O . PHE A 1 370 ? -93.664 193.896 50.186 1.00 41.47 370 PHE A O 1
ATOM 2677 N N . THR A 1 371 ? -93.385 194.013 52.437 1.00 54.20 371 THR A N 1
ATOM 2678 C CA . THR A 1 371 ? -94.098 195.277 52.512 1.00 48.51 371 THR A CA 1
ATOM 2679 C C . THR A 1 371 ? -93.072 196.357 52.823 1.00 48.90 371 THR A C 1
ATOM 2680 O O . THR A 1 371 ? -92.083 196.120 53.529 1.00 62.31 371 THR A O 1
ATOM 2684 N N . VAL A 1 372 ? -93.282 197.527 52.246 1.00 50.91 372 VAL A N 1
ATOM 2685 C CA . VAL A 1 372 ? -92.486 198.702 52.562 1.00 54.82 372 VAL A CA 1
ATOM 2686 C C . VAL A 1 372 ? -93.385 199.566 53.423 1.00 57.24 372 VAL A C 1
ATOM 2687 O O . VAL A 1 372 ? -94.444 200.007 52.976 1.00 58.28 372 VAL A O 1
ATOM 2691 N N . PHE A 1 373 ? -92.971 199.786 54.662 1.00 61.93 373 PHE A N 1
ATOM 2692 C CA . PHE A 1 373 ? -93.805 200.445 55.659 1.00 56.68 373 PHE A CA 1
ATOM 2693 C C . PHE A 1 373 ? -93.226 201.818 56.025 1.00 57.20 373 PHE A C 1
ATOM 2694 O O . PHE A 1 373 ? -92.248 201.920 56.777 1.00 68.29 373 PHE A O 1
ATOM 2702 N N . PHE A 1 374 ? -93.796 202.877 55.470 1.00 53.51 374 PHE A N 1
ATOM 2703 C CA . PHE A 1 374 ? -93.327 204.231 55.757 1.00 50.41 374 PHE A CA 1
ATOM 2704 C C . PHE A 1 374 ? -93.867 204.712 57.101 1.00 65.28 374 PHE A C 1
ATOM 2705 O O . PHE A 1 374 ? -95.065 204.635 57.365 1.00 77.49 374 PHE A O 1
ATOM 2713 N N . THR A 1 375 ? -92.994 205.238 57.949 1.00 80.96 375 THR A N 1
ATOM 2714 C CA . THR A 1 375 ? -93.444 205.832 59.208 1.00 88.28 375 THR A CA 1
ATOM 2715 C C . THR A 1 375 ? -92.795 207.195 59.474 1.00 82.82 375 THR A C 1
ATOM 2716 O O . THR A 1 375 ? -91.637 207.434 59.133 1.00 81.38 375 THR A O 1
ATOM 2720 N N . GLY A 1 376 ? -93.563 208.084 60.086 1.00 89.96 376 GLY A N 1
ATOM 2721 C CA . GLY A 1 376 ? -93.112 209.430 60.372 1.00 93.79 376 GLY A CA 1
ATOM 2722 C C . GLY A 1 376 ? -94.295 210.277 60.805 1.00 91.56 376 GLY A C 1
ATOM 2723 O O . GLY A 1 376 ? -95.333 209.738 61.191 1.00 99.56 376 GLY A O 1
ATOM 2724 N N . LEU A 1 377 ? -94.151 211.597 60.736 1.00 75.68 377 LEU A N 1
ATOM 2725 C CA . LEU A 1 377 ? -95.236 212.508 61.092 1.00 89.96 377 LEU A CA 1
ATOM 2726 C C . LEU A 1 377 ? -95.957 212.921 59.825 1.00 92.18 377 LEU A C 1
ATOM 2727 O O . LEU A 1 377 ? -95.516 212.555 58.752 1.00 93.57 377 LEU A O 1
ATOM 2732 N N . SER A 1 378 ? -97.053 213.687 59.956 1.00 92.67 378 SER A N 1
ATOM 2733 C CA . SER A 1 378 ? -97.898 214.034 58.796 1.00 106.39 378 SER A CA 1
ATOM 2734 C C . SER A 1 378 ? -97.151 214.976 57.828 1.00 110.11 378 SER A C 1
ATOM 2735 O O . SER A 1 378 ? -97.547 216.102 57.584 1.00 94.01 378 SER A O 1
ATOM 2738 N N . GLY A 1 379 ? -96.246 214.380 57.058 1.00 127.10 379 GLY A N 1
ATOM 2739 C CA . GLY A 1 379 ? -96.430 212.989 56.671 1.00 108.51 379 GLY A CA 1
ATOM 2740 C C . GLY A 1 379 ? -97.423 213.002 55.527 1.00 84.49 379 GLY A C 1
ATOM 2741 O O . GLY A 1 379 ? -98.219 212.094 55.321 1.00 64.54 379 GLY A O 1
ATOM 2742 N N . ALA A 1 380 ? -97.416 214.108 54.807 1.00 102.66 380 ALA A N 1
ATOM 2743 C CA . ALA A 1 380 ? -97.909 214.072 53.463 1.00 90.36 380 ALA A CA 1
ATOM 2744 C C . ALA A 1 380 ? -96.696 213.637 52.655 1.00 93.11 380 ALA A C 1
ATOM 2745 O O . ALA A 1 380 ? -96.873 213.119 51.553 1.00 91.87 380 ALA A O 1
ATOM 2747 N N . GLY A 1 381 ? -95.467 213.800 53.189 1.00 98.93 381 GLY A N 1
ATOM 2748 C CA . GLY A 1 381 ? -94.342 213.413 52.373 1.00 78.71 381 GLY A CA 1
ATOM 2749 C C . GLY A 1 381 ? -94.322 211.902 52.298 1.00 72.92 381 GLY A C 1
ATOM 2750 O O . GLY A 1 381 ? -93.981 211.324 51.269 1.00 71.56 381 GLY A O 1
ATOM 2751 N N . LYS A 1 382 ? -94.672 211.271 53.416 1.00 70.94 382 LYS A N 1
ATOM 2752 C CA . LYS A 1 382 ? -94.900 209.837 53.463 1.00 73.76 382 LYS A CA 1
ATOM 2753 C C . LYS A 1 382 ? -95.714 209.393 52.255 1.00 64.66 382 LYS A C 1
ATOM 2754 O O . LYS A 1 382 ? -95.232 208.624 51.423 1.00 60.11 382 LYS A O 1
ATOM 2760 N N . SER A 1 383 ? -96.946 209.880 52.153 1.00 53.40 383 SER A N 1
ATOM 2761 C CA . SER A 1 383 ? -97.812 209.465 51.052 1.00 59.93 383 SER A CA 1
ATOM 2762 C C . SER A 1 383 ? -97.211 209.704 49.672 1.00 59.58 383 SER A C 1
ATOM 2763 O O . SER A 1 383 ? -97.331 208.863 48.784 1.00 67.33 383 SER A O 1
ATOM 2766 N N . THR A 1 384 ? -96.568 210.845 49.490 1.00 57.71 384 THR A N 1
ATOM 2767 C CA . THR A 1 384 ? -95.950 211.173 48.210 1.00 58.60 384 THR A CA 1
ATOM 2768 C C . THR A 1 384 ? -94.812 210.203 47.862 1.00 54.86 384 THR A C 1
ATOM 2769 O O . THR A 1 384 ? -94.704 209.730 46.726 1.00 53.42 384 THR A O 1
ATOM 2773 N N . LEU A 1 385 ? -93.957 209.934 48.839 1.00 52.14 385 LEU A N 1
ATOM 2774 C CA . LEU A 1 385 ? -92.901 208.955 48.667 1.00 49.71 385 LEU A CA 1
ATOM 2775 C C . LEU A 1 385 ? -93.495 207.611 48.306 1.00 54.37 385 LEU A C 1
ATOM 2776 O O . LEU A 1 385 ? -93.074 206.982 47.348 1.00 52.91 385 LEU A O 1
ATOM 2781 N N . ALA A 1 386 ? -94.483 207.178 49.085 1.00 51.30 386 ALA A N 1
ATOM 2782 C CA . ALA A 1 386 ? -95.069 205.875 48.897 1.00 42.34 386 ALA A CA 1
ATOM 2783 C C . ALA A 1 386 ? -95.542 205.728 47.455 1.00 49.75 386 ALA A C 1
ATOM 2784 O O . ALA A 1 386 ? -95.198 204.760 46.789 1.00 60.23 386 ALA A O 1
ATOM 2786 N N . ARG A 1 387 ? -96.292 206.693 46.944 1.00 43.21 387 ARG A N 1
ATOM 2787 C CA . ARG A 1 387 ? -96.778 206.594 45.560 1.00 45.86 387 ARG A CA 1
ATOM 2788 C C . ARG A 1 387 ? -95.678 206.521 44.518 1.00 44.96 387 ARG A C 1
ATOM 2789 O O . ARG A 1 387 ? -95.756 205.769 43.560 1.00 43.75 387 ARG A O 1
ATOM 2797 N N . ALA A 1 388 ? -94.664 207.349 44.677 1.00 52.42 388 ALA A N 1
ATOM 2798 C CA . ALA A 1 388 ? -93.540 207.294 43.754 1.00 54.01 388 ALA A CA 1
ATOM 2799 C C . ALA A 1 388 ? -92.867 205.918 43.815 1.00 54.28 388 ALA A C 1
ATOM 2800 O O . ALA A 1 388 ? -92.569 205.327 42.779 1.00 54.15 388 ALA A O 1
ATOM 2802 N N . LEU A 1 389 ? -92.645 205.413 45.029 1.00 43.68 389 LEU A N 1
ATOM 2803 C CA . LEU A 1 389 ? -91.954 204.152 45.227 1.00 44.08 389 LEU A CA 1
ATOM 2804 C C . LEU A 1 389 ? -92.744 203.024 44.541 1.00 48.59 389 LEU A C 1
ATOM 2805 O O . LEU A 1 389 ? -92.164 202.142 43.913 1.00 48.16 389 LEU A O 1
ATOM 2810 N N . ALA A 1 390 ? -94.069 203.079 44.643 1.00 49.25 390 ALA A N 1
ATOM 2811 C CA . ALA A 1 390 ? -94.949 202.139 43.962 1.00 39.84 390 ALA A CA 1
ATOM 2812 C C . ALA A 1 390 ? -94.719 202.160 42.448 1.00 42.05 390 ALA A C 1
ATOM 2813 O O . ALA A 1 390 ? -94.561 201.125 41.829 1.00 45.07 390 ALA A O 1
ATOM 2815 N N . ALA A 1 391 ? -94.726 203.343 41.848 1.00 45.76 391 ALA A N 1
ATOM 2816 C CA . ALA A 1 391 ? -94.535 203.468 40.408 1.00 37.20 391 ALA A CA 1
ATOM 2817 C C . ALA A 1 391 ? -93.237 202.764 39.983 1.00 50.01 391 ALA A C 1
ATOM 2818 O O . ALA A 1 391 ? -93.232 201.962 39.060 1.00 43.30 391 ALA A O 1
ATOM 2820 N N . ARG A 1 392 ? -92.137 203.068 40.666 1.00 53.71 392 ARG A N 1
ATOM 2821 C CA . ARG A 1 392 ? -90.854 202.466 40.355 1.00 45.41 392 ARG A CA 1
ATOM 2822 C C . ARG A 1 392 ? -90.917 200.949 40.429 1.00 51.25 392 ARG A C 1
ATOM 2823 O O . ARG A 1 392 ? -90.528 200.264 39.470 1.00 57.58 392 ARG A O 1
ATOM 2831 N N . LEU A 1 393 ? -91.384 200.434 41.571 1.00 35.94 393 LEU A N 1
ATOM 2832 C CA . LEU A 1 393 ? -91.426 199.005 41.789 1.00 39.14 393 LEU A CA 1
ATOM 2833 C C . LEU A 1 393 ? -92.268 198.320 40.714 1.00 44.82 393 LEU A C 1
ATOM 2834 O O . LEU A 1 393 ? -92.054 197.147 40.408 1.00 49.06 393 LEU A O 1
ATOM 2839 N N . MET A 1 394 ? -93.202 199.055 40.118 1.00 41.98 394 MET A N 1
ATOM 2840 C CA . MET A 1 394 ? -94.103 198.480 39.118 1.00 37.49 394 MET A CA 1
ATOM 2841 C C . MET A 1 394 ? -93.421 198.249 37.799 1.00 38.51 394 MET A C 1
ATOM 2842 O O . MET A 1 394 ? -93.896 197.505 36.988 1.00 45.75 394 MET A O 1
ATOM 2847 N N . GLU A 1 395 ? -92.295 198.866 37.585 1.00 48.79 395 GLU A N 1
ATOM 2848 C CA . GLU A 1 395 ? -91.546 198.648 36.375 1.00 54.90 395 GLU A CA 1
ATOM 2849 C C . GLU A 1 395 ? -90.980 197.254 36.271 1.00 48.63 395 GLU A C 1
ATOM 2850 O O . GLU A 1 395 ? -90.373 196.909 35.282 1.00 50.35 395 GLU A O 1
ATOM 2856 N N . MET A 1 396 ? -91.126 196.472 37.322 1.00 49.48 396 MET A N 1
ATOM 2857 C CA . MET A 1 396 ? -90.349 195.262 37.472 1.00 45.09 396 MET A CA 1
ATOM 2858 C C . MET A 1 396 ? -91.051 193.952 37.213 1.00 45.14 396 MET A C 1
ATOM 2859 O O . MET A 1 396 ? -90.443 192.946 36.923 1.00 59.40 396 MET A O 1
ATOM 2864 N N . GLY A 1 397 ? -92.340 193.947 37.363 1.00 42.09 397 GLY A N 1
ATOM 2865 C CA . GLY A 1 397 ? -93.094 192.736 37.101 1.00 41.80 397 GLY A CA 1
ATOM 2866 C C . GLY A 1 397 ? -92.590 191.563 37.946 1.00 57.77 397 GLY A C 1
ATOM 2867 O O . GLY A 1 397 ? -91.682 191.702 38.783 1.00 69.44 397 GLY A O 1
ATOM 2868 N N . GLY A 1 398 ? -93.163 190.388 37.741 1.00 51.21 398 GLY A N 1
ATOM 2869 C CA . GLY A 1 398 ? -92.810 189.271 38.599 1.00 63.81 398 GLY A CA 1
ATOM 2870 C C . GLY A 1 398 ? -93.608 189.301 39.894 1.00 56.88 398 GLY A C 1
ATOM 2871 O O . GLY A 1 398 ? -94.351 188.366 40.199 1.00 68.99 398 GLY A O 1
ATOM 2872 N N . ARG A 1 399 ? -93.463 190.377 40.660 1.00 47.46 399 ARG A N 1
ATOM 2873 C CA . ARG A 1 399 ? -94.330 190.593 41.816 1.00 50.43 399 ARG A CA 1
ATOM 2874 C C . ARG A 1 399 ? -95.272 191.770 41.595 1.00 39.21 399 ARG A C 1
ATOM 2875 O O . ARG A 1 399 ? -94.883 192.788 41.035 1.00 36.64 399 ARG A O 1
ATOM 2883 N N . CYS A 1 400 ? -96.528 191.604 41.998 1.00 45.61 400 CYS A N 1
ATOM 2884 C CA . CYS A 1 400 ? -97.521 192.676 41.890 1.00 40.76 400 CYS A CA 1
ATOM 2885 C C . CYS A 1 400 ? -97.373 193.641 43.067 1.00 47.73 400 CYS A C 1
ATOM 2886 O O . CYS A 1 400 ? -97.098 193.222 44.197 1.00 56.20 400 CYS A O 1
ATOM 2889 N N . VAL A 1 401 ? -97.554 194.932 42.792 1.00 55.85 401 VAL A N 1
ATOM 2890 C CA . VAL A 1 401 ? -97.483 195.971 43.820 1.00 46.49 401 VAL A CA 1
ATOM 2891 C C . VAL A 1 401 ? -98.850 196.555 44.160 1.00 44.36 401 VAL A C 1
ATOM 2892 O O . VAL A 1 401 ? -99.628 196.883 43.275 1.00 45.05 401 VAL A O 1
ATOM 2896 N N . THR A 1 402 ? -99.138 196.671 45.451 1.00 53.14 402 THR A N 1
ATOM 2897 C CA . THR A 1 402 ? -100.388 197.281 45.904 1.00 47.59 402 THR A CA 1
ATOM 2898 C C . THR A 1 402 ? -100.071 198.452 46.829 1.00 52.14 402 THR A C 1
ATOM 2899 O O . THR A 1 402 ? -99.304 198.325 47.793 1.00 47.08 402 THR A O 1
ATOM 2903 N N . LEU A 1 403 ? -100.665 199.599 46.521 1.00 61.89 403 LEU A N 1
ATOM 2904 C CA . LEU A 1 403 ? -100.539 200.778 47.363 1.00 46.69 403 LEU A CA 1
ATOM 2905 C C . LEU A 1 403 ? -101.660 200.839 48.380 1.00 52.07 403 LEU A C 1
ATOM 2906 O O . LEU A 1 403 ? -102.758 201.236 48.039 1.00 61.83 403 LEU A O 1
ATOM 2911 N N . LEU A 1 404 ? -101.387 200.430 49.612 1.00 52.20 404 LEU A N 1
ATOM 2912 C CA . LEU A 1 404 ? -102.353 200.563 50.689 1.00 59.38 404 LEU A CA 1
ATOM 2913 C C . LEU A 1 404 ? -102.283 201.967 51.327 1.00 63.75 404 LEU A C 1
ATOM 2914 O O . LEU A 1 404 ? -101.687 202.142 52.403 1.00 56.20 404 LEU A O 1
ATOM 2919 N N . ASP A 1 405 ? -102.889 202.970 50.687 1.00 63.73 405 ASP A N 1
ATOM 2920 C CA . ASP A 1 405 ? -102.834 204.306 51.279 1.00 77.24 405 ASP A CA 1
ATOM 2921 C C . ASP A 1 405 ? -104.128 205.128 51.389 1.00 82.73 405 ASP A C 1
ATOM 2922 O O . ASP A 1 405 ? -104.705 205.239 52.477 1.00 83.65 405 ASP A O 1
ATOM 2927 N N . GLY A 1 406 ? -104.567 205.724 50.285 1.00 72.21 406 GLY A N 1
ATOM 2928 C CA . GLY A 1 406 ? -105.560 206.782 50.364 1.00 86.41 406 GLY A CA 1
ATOM 2929 C C . GLY A 1 406 ? -107.012 206.367 50.319 1.00 80.34 406 GLY A C 1
ATOM 2930 O O . GLY A 1 406 ? -107.588 205.930 51.319 1.00 72.62 406 GLY A O 1
ATOM 2931 N N . ASP A 1 407 ? -107.607 206.555 49.147 1.00 76.84 407 ASP A N 1
ATOM 2932 C CA . ASP A 1 407 ? -108.963 206.097 48.867 1.00 92.65 407 ASP A CA 1
ATOM 2933 C C . ASP A 1 407 ? -109.100 204.620 49.218 1.00 89.08 407 ASP A C 1
ATOM 2934 O O . ASP A 1 407 ? -110.010 204.223 49.953 1.00 91.33 407 ASP A O 1
ATOM 2939 N N . ILE A 1 408 ? -108.188 203.820 48.671 1.00 89.19 408 ILE A N 1
ATOM 2940 C CA . ILE A 1 408 ? -108.171 202.382 48.883 1.00 77.09 408 ILE A CA 1
ATOM 2941 C C . ILE A 1 408 ? -108.498 202.032 50.328 1.00 62.77 408 ILE A C 1
ATOM 2942 O O . ILE A 1 408 ? -109.499 201.378 50.602 1.00 76.14 408 ILE A O 1
ATOM 2947 N N . VAL A 1 409 ? -107.672 202.474 51.253 1.00 57.45 409 VAL A N 1
ATOM 2948 C CA . VAL A 1 409 ? -107.878 202.122 52.642 1.00 77.42 409 VAL A CA 1
ATOM 2949 C C . VAL A 1 409 ? -109.147 202.724 53.262 1.00 88.46 409 VAL A C 1
ATOM 2950 O O . VAL A 1 409 ? -109.959 201.999 53.857 1.00 85.35 409 VAL A O 1
ATOM 2954 N N . ARG A 1 410 ? -109.457 203.971 53.036 1.00 81.46 410 ARG A N 1
ATOM 2955 C CA . ARG A 1 410 ? -110.789 204.310 53.415 1.00 84.18 410 ARG A CA 1
ATOM 2956 C C . ARG A 1 410 ? -112.027 203.506 53.108 1.00 80.72 410 ARG A C 1
ATOM 2957 O O . ARG A 1 410 ? -112.771 203.071 53.967 1.00 92.65 410 ARG A O 1
ATOM 2959 N N . ARG A 1 411 ? -112.144 203.358 51.789 1.00 64.36 411 ARG A N 1
ATOM 2960 C CA . ARG A 1 411 ? -113.213 202.749 51.003 1.00 74.34 411 ARG A CA 1
ATOM 2961 C C . ARG A 1 411 ? -113.607 201.435 51.605 1.00 82.57 411 ARG A C 1
ATOM 2962 O O . ARG A 1 411 ? -114.746 201.201 51.956 1.00 100.40 411 ARG A O 1
ATOM 2964 N N . HIS A 1 412 ? -112.628 200.579 51.673 1.00 76.64 412 HIS A N 1
ATOM 2965 C CA . HIS A 1 412 ? -112.681 199.172 52.086 1.00 66.34 412 HIS A CA 1
ATOM 2966 C C . HIS A 1 412 ? -112.159 198.655 53.454 1.00 68.04 412 HIS A C 1
ATOM 2967 O O . HIS A 1 412 ? -112.685 197.678 53.956 1.00 57.60 412 HIS A O 1
ATOM 2974 N N . LEU A 1 413 ? -111.192 199.363 53.989 1.00 72.85 413 LEU A N 1
ATOM 2975 C CA . LEU A 1 413 ? -110.618 198.966 55.225 1.00 74.97 413 LEU A CA 1
ATOM 2976 C C . LEU A 1 413 ? -111.106 199.773 56.387 1.00 67.22 413 LEU A C 1
ATOM 2977 O O . LEU A 1 413 ? -111.311 199.233 57.449 1.00 70.31 413 LEU A O 1
ATOM 2982 N N . SER A 1 414 ? -111.284 201.066 56.213 1.00 70.15 414 SER A N 1
ATOM 2983 C CA . SER A 1 414 ? -111.531 201.891 57.385 1.00 93.96 414 SER A CA 1
ATOM 2984 C C . SER A 1 414 ? -112.622 202.934 57.245 1.00 89.19 414 SER A C 1
ATOM 2985 O O . SER A 1 414 ? -112.709 203.861 58.034 1.00 89.00 414 SER A O 1
ATOM 2988 N N . SER A 1 415 ? -113.447 202.784 56.235 1.00 93.04 415 SER A N 1
ATOM 2989 C CA . SER A 1 415 ? -114.507 203.720 55.995 1.00 94.31 415 SER A CA 1
ATOM 2990 C C . SER A 1 415 ? -115.218 204.072 57.288 1.00 102.95 415 SER A C 1
ATOM 2991 O O . SER A 1 415 ? -115.855 205.114 57.394 1.00 101.07 415 SER A O 1
ATOM 2994 N N . GLU A 1 416 ? -115.130 203.206 58.279 1.00 98.43 416 GLU A N 1
ATOM 2995 C CA . GLU A 1 416 ? -115.897 203.415 59.490 1.00 94.23 416 GLU A CA 1
ATOM 2996 C C . GLU A 1 416 ? -115.027 203.292 60.724 1.00 108.02 416 GLU A C 1
ATOM 2997 O O . GLU A 1 416 ? -115.020 202.247 61.350 1.00 109.87 416 GLU A O 1
ATOM 2999 N N . LEU A 1 417 ? -114.292 204.334 61.090 1.00 101.14 417 LEU A N 1
ATOM 3000 C CA . LEU A 1 417 ? -113.300 204.186 62.145 1.00 104.88 417 LEU A CA 1
ATOM 3001 C C . LEU A 1 417 ? -113.094 205.462 62.943 1.00 110.60 417 LEU A C 1
ATOM 3002 O O . LEU A 1 417 ? -112.807 206.500 62.351 1.00 93.26 417 LEU A O 1
ATOM 3007 N N . GLY A 1 418 ? -113.204 205.434 64.273 1.00 105.04 418 GLY A N 1
ATOM 3008 C CA . GLY A 1 418 ? -113.126 206.752 64.890 1.00 115.05 418 GLY A CA 1
ATOM 3009 C C . GLY A 1 418 ? -111.718 207.309 64.820 1.00 119.24 418 GLY A C 1
ATOM 3010 O O . GLY A 1 418 ? -110.974 206.989 63.890 1.00 117.45 418 GLY A O 1
ATOM 3011 N N . PHE A 1 419 ? -111.347 208.143 65.791 1.00 114.50 419 PHE A N 1
ATOM 3012 C CA . PHE A 1 419 ? -109.945 208.527 65.959 1.00 107.83 419 PHE A CA 1
ATOM 3013 C C . PHE A 1 419 ? -109.450 208.181 67.357 1.00 95.67 419 PHE A C 1
ATOM 3014 O O . PHE A 1 419 ? -108.411 208.665 67.808 1.00 74.15 419 PHE A O 1
ATOM 3022 N N . SER A 1 420 ? -110.208 207.298 68.002 1.00 92.39 420 SER A N 1
ATOM 3023 C CA . SER A 1 420 ? -109.887 206.751 69.308 1.00 104.11 420 SER A CA 1
ATOM 3024 C C . SER A 1 420 ? -108.439 206.236 69.404 1.00 105.95 420 SER A C 1
ATOM 3025 O O . SER A 1 420 ? -107.797 205.929 68.389 1.00 101.34 420 SER A O 1
ATOM 3028 N N . LYS A 1 421 ? -108.005 206.172 70.646 1.00 110.14 421 LYS A N 1
ATOM 3029 C CA . LYS A 1 421 ? -106.830 205.469 70.969 1.00 112.66 421 LYS A CA 1
ATOM 3030 C C . LYS A 1 421 ? -106.996 204.152 70.278 1.00 110.87 421 LYS A C 1
ATOM 3031 O O . LYS A 1 421 ? -106.002 203.618 69.822 1.00 115.25 421 LYS A O 1
ATOM 3033 N N . ALA A 1 422 ? -108.197 203.564 70.206 1.00 96.30 422 ALA A N 1
ATOM 3034 C CA . ALA A 1 422 ? -108.038 202.182 69.845 1.00 105.13 422 ALA A CA 1
ATOM 3035 C C . ALA A 1 422 ? -108.563 202.024 68.430 1.00 105.74 422 ALA A C 1
ATOM 3036 O O . ALA A 1 422 ? -108.454 200.943 67.842 1.00 109.72 422 ALA A O 1
ATOM 3038 N N . HIS A 1 423 ? -109.110 203.108 67.874 1.00 87.94 423 HIS A N 1
ATOM 3039 C CA . HIS A 1 423 ? -109.648 203.049 66.513 1.00 99.30 423 HIS A CA 1
ATOM 3040 C C . HIS A 1 423 ? -108.623 203.412 65.451 1.00 98.88 423 HIS A C 1
ATOM 3041 O O . HIS A 1 423 ? -108.779 203.074 64.280 1.00 103.53 423 HIS A O 1
ATOM 3048 N N . ARG A 1 424 ? -107.569 204.101 65.852 1.00 96.79 424 ARG A N 1
ATOM 3049 C CA . ARG A 1 424 ? -106.452 204.290 64.938 1.00 88.93 424 ARG A CA 1
ATOM 3050 C C . ARG A 1 424 ? -105.465 203.149 65.069 1.00 86.45 424 ARG A C 1
ATOM 3051 O O . ARG A 1 424 ? -104.715 202.854 64.146 1.00 81.36 424 ARG A O 1
ATOM 3059 N N . ASP A 1 425 ? -105.497 202.496 66.222 1.00 81.81 425 ASP A N 1
ATOM 3060 C CA . ASP A 1 425 ? -104.577 201.422 66.522 1.00 70.20 425 ASP A CA 1
ATOM 3061 C C . ASP A 1 425 ? -105.184 200.089 66.094 1.00 89.78 425 ASP A C 1
ATOM 3062 O O . ASP A 1 425 ? -104.596 199.016 66.298 1.00 94.65 425 ASP A O 1
ATOM 3067 N N . VAL A 1 426 ? -106.377 200.158 65.509 1.00 90.74 426 VAL A N 1
ATOM 3068 C CA . VAL A 1 426 ? -106.984 198.974 64.914 1.00 85.12 426 VAL A CA 1
ATOM 3069 C C . VAL A 1 426 ? -106.845 199.120 63.414 1.00 78.72 426 VAL A C 1
ATOM 3070 O O . VAL A 1 426 ? -106.581 198.154 62.702 1.00 85.56 426 VAL A O 1
ATOM 3074 N N . ASN A 1 427 ? -107.009 200.349 62.944 1.00 78.82 427 ASN A N 1
ATOM 3075 C CA . ASN A 1 427 ? -106.723 200.686 61.562 1.00 75.25 427 ASN A CA 1
ATOM 3076 C C . ASN A 1 427 ? -105.326 200.238 61.133 1.00 79.38 427 ASN A C 1
ATOM 3077 O O . ASN A 1 427 ? -105.147 199.701 60.039 1.00 80.33 427 ASN A O 1
ATOM 3082 N N . VAL A 1 428 ? -104.333 200.471 61.988 1.00 76.92 428 VAL A N 1
ATOM 3083 C CA . VAL A 1 428 ? -102.962 200.100 61.659 1.00 68.05 428 VAL A CA 1
ATOM 3084 C C . VAL A 1 428 ? -102.821 198.585 61.520 1.00 71.37 428 VAL A C 1
ATOM 3085 O O . VAL A 1 428 ? -102.376 198.115 60.471 1.00 63.58 428 VAL A O 1
ATOM 3089 N N . ARG A 1 429 ? -103.204 197.829 62.557 1.00 63.79 429 ARG A N 1
ATOM 3090 C CA . ARG A 1 429 ? -103.084 196.382 62.496 0.50 61.40 429 ARG A CA 1
ATOM 3091 C C . ARG A 1 429 ? -103.861 195.859 61.312 1.00 66.37 429 ARG A C 1
ATOM 3092 O O . ARG A 1 429 ? -103.433 194.915 60.646 1.00 67.92 429 ARG A O 1
ATOM 3100 N N . ARG A 1 430 ? -104.959 196.528 61.012 1.00 64.95 430 ARG A N 1
ATOM 3101 C CA . ARG A 1 430 ? -105.830 196.153 59.926 1.00 55.42 430 ARG A CA 1
ATOM 3102 C C . ARG A 1 430 ? -105.056 196.140 58.671 1.00 54.81 430 ARG A C 1
ATOM 3103 O O . ARG A 1 430 ? -105.190 195.274 57.843 1.00 65.60 430 ARG A O 1
ATOM 3111 N N . ILE A 1 431 ? -104.258 197.158 58.520 1.00 50.23 431 ILE A N 1
ATOM 3112 C CA . ILE A 1 431 ? -103.420 197.280 57.344 1.00 50.20 431 ILE A CA 1
ATOM 3113 C C . ILE A 1 431 ? -102.185 196.375 57.352 1.00 51.31 431 ILE A C 1
ATOM 3114 O O . ILE A 1 431 ? -101.765 195.884 56.316 1.00 52.30 431 ILE A O 1
ATOM 3119 N N . GLY A 1 432 ? -101.615 196.137 58.519 1.00 49.57 432 GLY A N 1
ATOM 3120 C CA . GLY A 1 432 ? -100.557 195.157 58.631 1.00 48.13 432 GLY A CA 1
ATOM 3121 C C . GLY A 1 432 ? -101.076 193.794 58.193 1.00 56.54 432 GLY A C 1
ATOM 3122 O O . GLY A 1 432 ? -100.357 192.990 57.591 1.00 51.51 432 GLY A O 1
ATOM 3123 N N . PHE A 1 433 ? -102.341 193.525 58.500 1.00 59.11 433 PHE A N 1
ATOM 3124 C CA . PHE A 1 433 ? -102.917 192.246 58.168 1.00 54.37 433 PHE A CA 1
ATOM 3125 C C . PHE A 1 433 ? -103.072 192.105 56.659 1.00 58.00 433 PHE A C 1
ATOM 3126 O O . PHE A 1 433 ? -102.587 191.135 56.071 1.00 45.12 433 PHE A O 1
ATOM 3134 N N . VAL A 1 434 ? -103.734 193.066 56.020 1.00 47.35 434 VAL A N 1
ATOM 3135 C CA . VAL A 1 434 ? -103.917 192.942 54.585 1.00 43.82 434 VAL A CA 1
ATOM 3136 C C . VAL A 1 434 ? -102.540 192.884 53.938 1.00 50.53 434 VAL A C 1
ATOM 3137 O O . VAL A 1 434 ? -102.260 192.032 53.075 1.00 38.45 434 VAL A O 1
ATOM 3141 N N . ALA A 1 435 ? -101.654 193.766 54.386 1.00 56.12 435 ALA A N 1
ATOM 3142 C CA . ALA A 1 435 ? -100.288 193.741 53.876 1.00 48.41 435 ALA A CA 1
ATOM 3143 C C . ALA A 1 435 ? -99.690 192.337 54.016 1.00 44.01 435 ALA A C 1
ATOM 3144 O O . ALA A 1 435 ? -99.130 191.814 53.063 1.00 46.97 435 ALA A O 1
ATOM 3146 N N . SER A 1 436 ? -99.836 191.706 55.180 1.00 42.09 436 SER A N 1
ATOM 3147 C CA . SER A 1 436 ? -99.211 190.400 55.381 1.00 45.06 436 SER A CA 1
ATOM 3148 C C . SER A 1 436 ? -99.692 189.410 54.350 1.00 43.18 436 SER A C 1
ATOM 3149 O O . SER A 1 436 ? -98.899 188.631 53.837 1.00 48.50 436 SER A O 1
ATOM 3152 N N . GLU A 1 437 ? -100.989 189.443 54.048 1.00 49.08 437 GLU A N 1
ATOM 3153 C CA . GLU A 1 437 ? -101.549 188.546 53.053 1.00 44.32 437 GLU A CA 1
ATOM 3154 C C . GLU A 1 437 ? -100.924 188.846 51.702 1.00 47.20 437 GLU A C 1
ATOM 3155 O O . GLU A 1 437 ? -100.541 187.902 50.984 1.00 48.78 437 GLU A O 1
ATOM 3161 N N . ILE A 1 438 ? -100.800 190.128 51.346 1.00 28.03 438 ILE A N 1
ATOM 3162 C CA . ILE A 1 438 ? -100.146 190.417 50.069 1.00 38.08 438 ILE A CA 1
ATOM 3163 C C . ILE A 1 438 ? -98.729 189.798 50.007 1.00 49.81 438 ILE A C 1
ATOM 3164 O O . ILE A 1 438 ? -98.301 189.286 48.972 1.00 49.06 438 ILE A O 1
ATOM 3169 N N . THR A 1 439 ? -97.997 189.842 51.111 1.00 43.11 439 THR A N 1
ATOM 3170 C CA . THR A 1 439 ? -96.605 189.437 51.063 1.00 41.97 439 THR A CA 1
ATOM 3171 C C . THR A 1 439 ? -96.411 187.913 51.201 1.00 47.91 439 THR A C 1
ATOM 3172 O O . THR A 1 439 ? -95.631 187.317 50.452 1.00 51.95 439 THR A O 1
ATOM 3176 N N . LYS A 1 440 ? -97.114 187.299 52.147 1.00 44.64 440 LYS A N 1
ATOM 3177 C CA . LYS A 1 440 ? -97.269 185.848 52.188 1.00 43.95 440 LYS A CA 1
ATOM 3178 C C . LYS A 1 440 ? -97.409 185.284 50.761 1.00 43.55 440 LYS A C 1
ATOM 3179 O O . LYS A 1 440 ? -96.754 184.322 50.398 1.00 41.77 440 LYS A O 1
ATOM 3185 N N . ASN A 1 441 ? -98.243 185.919 49.951 1.00 43.14 441 ASN A N 1
ATOM 3186 C CA . ASN A 1 441 ? -98.511 185.481 48.594 1.00 37.03 441 ASN A CA 1
ATOM 3187 C C . ASN A 1 441 ? -97.543 186.007 47.531 1.00 47.01 441 ASN A C 1
ATOM 3188 O O . ASN A 1 441 ? -97.852 185.943 46.337 1.00 55.65 441 ASN A O 1
ATOM 3193 N N . ARG A 1 442 ? -96.400 186.544 47.948 1.00 41.59 442 ARG A N 1
ATOM 3194 C CA . ARG A 1 442 ? -95.337 186.884 47.001 1.00 42.05 442 ARG A CA 1
ATOM 3195 C C . ARG A 1 442 ? -95.559 188.201 46.282 1.00 49.49 442 ARG A C 1
ATOM 3196 O O . ARG A 1 442 ? -95.041 188.418 45.186 1.00 58.14 442 ARG A O 1
ATOM 3204 N N . GLY A 1 443 ? -96.333 189.092 46.883 1.00 50.80 443 GLY A N 1
ATOM 3205 C CA . GLY A 1 443 ? -96.497 190.422 46.314 1.00 41.82 443 GLY A CA 1
ATOM 3206 C C . GLY A 1 443 ? -95.744 191.435 47.157 1.00 43.85 443 GLY A C 1
ATOM 3207 O O . GLY A 1 443 ? -95.199 191.095 48.213 1.00 41.11 443 GLY A O 1
ATOM 3208 N N . ILE A 1 444 ? -95.694 192.684 46.699 1.00 42.49 444 ILE A N 1
ATOM 3209 C CA . ILE A 1 444 ? -95.119 193.734 47.531 1.00 41.73 444 ILE A CA 1
ATOM 3210 C C . ILE A 1 444 ? -96.191 194.743 47.918 1.00 53.80 444 ILE A C 1
ATOM 3211 O O . ILE A 1 444 ? -96.899 195.273 47.043 1.00 54.58 444 ILE A O 1
ATOM 3216 N N . ALA A 1 445 ? -96.315 194.993 49.227 1.00 50.28 445 ALA A N 1
ATOM 3217 C CA . ALA A 1 445 ? -97.327 195.925 49.768 1.00 50.03 445 ALA A CA 1
ATOM 3218 C C . ALA A 1 445 ? -96.672 197.176 50.299 1.00 51.35 445 ALA A C 1
ATOM 3219 O O . ALA A 1 445 ? -95.719 197.102 51.070 1.00 60.80 445 ALA A O 1
ATOM 3221 N N . ILE A 1 446 ? -97.198 198.332 49.917 1.00 51.90 446 ILE A N 1
ATOM 3222 C CA . ILE A 1 446 ? -96.604 199.606 50.329 1.00 51.65 446 ILE A CA 1
ATOM 3223 C C . ILE A 1 446 ? -97.563 200.421 51.171 1.00 55.27 446 ILE A C 1
ATOM 3224 O O . ILE A 1 446 ? -98.571 200.883 50.670 1.00 51.40 446 ILE A O 1
ATOM 3229 N N . CYS A 1 447 ? -97.225 200.608 52.441 1.00 61.10 447 CYS A N 1
ATOM 3230 C CA . CYS A 1 447 ? -98.121 201.224 53.403 1.00 57.72 447 CYS A CA 1
ATOM 3231 C C . CYS A 1 447 ? -97.577 202.454 54.080 1.00 70.93 447 CYS A C 1
ATOM 3232 O O . CYS A 1 447 ? -96.423 202.479 54.493 1.00 77.33 447 CYS A O 1
ATOM 3235 N N . ALA A 1 448 ? -98.435 203.461 54.238 1.00 79.70 448 ALA A N 1
ATOM 3236 C CA . ALA A 1 448 ? -98.083 204.673 54.980 1.00 69.91 448 ALA A CA 1
ATOM 3237 C C . ALA A 1 448 ? -99.196 205.259 55.856 1.00 64.58 448 ALA A C 1
ATOM 3238 O O . ALA A 1 448 ? -99.580 206.410 55.686 1.00 73.14 448 ALA A O 1
ATOM 3240 N N . PRO A 1 449 ? -99.699 204.464 56.811 1.00 61.70 449 PRO A N 1
ATOM 3241 C CA . PRO A 1 449 ? -100.699 204.894 57.782 1.00 72.80 449 PRO A CA 1
ATOM 3242 C C . PRO A 1 449 ? -100.111 205.796 58.861 1.00 85.33 449 PRO A C 1
ATOM 3243 O O . PRO A 1 449 ? -98.890 205.958 58.977 1.00 88.27 449 PRO A O 1
ATOM 3247 N N . ILE A 1 450 ? -100.997 206.364 59.666 1.00 87.25 450 ILE A N 1
ATOM 3248 C CA . ILE A 1 450 ? -100.602 207.121 60.844 1.00 96.29 450 ILE A CA 1
ATOM 3249 C C . ILE A 1 450 ? -100.406 206.181 62.040 1.00 91.67 450 ILE A C 1
ATOM 3250 O O . ILE A 1 450 ? -101.363 205.555 62.512 1.00 90.22 450 ILE A O 1
ATOM 3255 N N . ALA A 1 451 ? -99.167 206.068 62.516 1.00 76.42 451 ALA A N 1
ATOM 3256 C CA . ALA A 1 451 ? -98.852 205.151 63.614 1.00 79.73 451 ALA A CA 1
ATOM 3257 C C . ALA A 1 451 ? -97.750 205.718 64.486 1.00 87.19 451 ALA A C 1
ATOM 3258 O O . ALA A 1 451 ? -96.605 205.847 64.057 1.00 89.84 451 ALA A O 1
ATOM 3260 N N . PRO A 1 452 ? -98.099 206.062 65.724 1.00 92.96 452 PRO A N 1
ATOM 3261 C CA . PRO A 1 452 ? -97.201 206.790 66.613 1.00 84.88 452 PRO A CA 1
ATOM 3262 C C . PRO A 1 452 ? -96.634 205.913 67.724 1.00 81.49 452 PRO A C 1
ATOM 3263 O O . PRO A 1 452 ? -95.800 206.387 68.484 1.00 95.58 452 PRO A O 1
ATOM 3267 N N . TYR A 1 453 ? -97.067 204.661 67.816 1.00 77.60 453 TYR A N 1
ATOM 3268 C CA . TYR A 1 453 ? -96.707 203.816 68.950 1.00 81.65 453 TYR A CA 1
ATOM 3269 C C . TYR A 1 453 ? -95.635 202.845 68.459 1.00 75.12 453 TYR A C 1
ATOM 3270 O O . TYR A 1 453 ? -95.853 202.122 67.497 1.00 72.04 453 TYR A O 1
ATOM 3279 N N . ARG A 1 454 ? -94.525 202.795 69.127 1.00 87.76 454 ARG A N 1
ATOM 3280 C CA . ARG A 1 454 ? -93.706 201.712 68.785 1.00 87.93 454 ARG A CA 1
ATOM 3281 C C . ARG A 1 454 ? -94.651 200.522 68.941 1.00 88.13 454 ARG A C 1
ATOM 3282 O O . ARG A 1 454 ? -94.724 199.744 68.010 1.00 79.62 454 ARG A O 1
ATOM 3284 N N . GLN A 1 455 ? -95.353 200.271 70.061 1.00 91.84 455 GLN A N 1
ATOM 3285 C CA . GLN A 1 455 ? -95.566 198.839 70.111 1.00 91.59 455 GLN A CA 1
ATOM 3286 C C . GLN A 1 455 ? -96.312 198.355 68.856 1.00 82.76 455 GLN A C 1
ATOM 3287 O O . GLN A 1 455 ? -96.000 197.286 68.299 1.00 72.29 455 GLN A O 1
ATOM 3293 N N . THR A 1 456 ? -97.312 199.143 68.423 1.00 73.28 456 THR A N 1
ATOM 3294 C CA . THR A 1 456 ? -98.207 198.711 67.336 1.00 82.31 456 THR A CA 1
ATOM 3295 C C . THR A 1 456 ? -97.451 198.471 66.043 1.00 69.04 456 THR A C 1
ATOM 3296 O O . THR A 1 456 ? -97.681 197.488 65.340 1.00 71.78 456 THR A O 1
ATOM 3300 N N . ARG A 1 457 ? -96.520 199.356 65.751 1.00 62.75 457 ARG A N 1
ATOM 3301 C CA . ARG A 1 457 ? -95.637 199.142 64.627 1.00 59.98 457 ARG A CA 1
ATOM 3302 C C . ARG A 1 457 ? -94.782 197.877 64.792 1.00 66.30 457 ARG A C 1
ATOM 3303 O O . ARG A 1 457 ? -94.421 197.247 63.798 1.00 65.55 457 ARG A O 1
ATOM 3311 N N . ARG A 1 458 ? -94.474 197.463 66.026 1.00 66.48 458 ARG A N 1
ATOM 3312 C CA . ARG A 1 458 ? -93.699 196.227 66.154 1.00 66.61 458 ARG A CA 1
ATOM 3313 C C . ARG A 1 458 ? -94.479 195.008 65.778 1.00 69.41 458 ARG A C 1
ATOM 3314 O O . ARG A 1 458 ? -93.948 194.099 65.150 1.00 60.93 458 ARG A O 1
ATOM 3322 N N . ASP A 1 459 ? -95.751 195.009 66.180 1.00 72.00 459 ASP A N 1
ATOM 3323 C CA . ASP A 1 459 ? -96.623 193.868 65.982 1.00 77.64 459 ASP A CA 1
ATOM 3324 C C . ASP A 1 459 ? -96.840 193.677 64.491 1.00 67.31 459 ASP A C 1
ATOM 3325 O O . ASP A 1 459 ? -96.767 192.560 63.980 1.00 65.14 459 ASP A O 1
ATOM 3330 N N . VAL A 1 460 ? -97.089 194.780 63.800 1.00 56.19 460 VAL A N 1
ATOM 3331 C CA . VAL A 1 460 ? -97.202 194.742 62.358 1.00 58.79 460 VAL A CA 1
ATOM 3332 C C . VAL A 1 460 ? -95.941 194.144 61.745 1.00 55.35 460 VAL A C 1
ATOM 3333 O O . VAL A 1 460 ? -95.995 193.161 61.008 1.00 62.08 460 VAL A O 1
ATOM 3337 N N . ARG A 1 461 ? -94.791 194.709 62.054 1.00 56.70 461 ARG A N 1
ATOM 3338 C CA . ARG A 1 461 ? -93.564 194.143 61.519 1.00 60.70 461 ARG A CA 1
ATOM 3339 C C . ARG A 1 461 ? -93.423 192.617 61.774 1.00 63.78 461 ARG A C 1
ATOM 3340 O O . ARG A 1 461 ? -92.980 191.880 60.886 1.00 61.64 461 ARG A O 1
ATOM 3348 N N . ALA A 1 462 ? -93.797 192.141 62.962 1.00 59.44 462 ALA A N 1
ATOM 3349 C CA . ALA A 1 462 ? -93.652 190.723 63.273 1.00 58.66 462 ALA A CA 1
ATOM 3350 C C . ALA A 1 462 ? -94.629 189.893 62.434 1.00 59.75 462 ALA A C 1
ATOM 3351 O O . ALA A 1 462 ? -94.291 188.803 61.930 1.00 40.72 462 ALA A O 1
ATOM 3353 N N . MET A 1 463 ? -95.839 190.430 62.292 1.00 56.01 463 MET A N 1
ATOM 3354 C CA . MET A 1 463 ? -96.875 189.758 61.529 1.00 56.20 463 MET A CA 1
ATOM 3355 C C . MET A 1 463 ? -96.397 189.552 60.097 1.00 58.11 463 MET A C 1
ATOM 3356 O O . MET A 1 463 ? -96.531 188.454 59.548 1.00 64.05 463 MET A O 1
ATOM 3361 N N . ILE A 1 464 ? -95.814 190.580 59.491 1.00 43.88 464 ILE A N 1
ATOM 3362 C CA . ILE A 1 464 ? -95.440 190.411 58.098 1.00 50.94 464 ILE A CA 1
ATOM 3363 C C . ILE A 1 464 ? -94.051 189.763 57.940 1.00 59.35 464 ILE A C 1
ATOM 3364 O O . ILE A 1 464 ? -93.786 189.047 56.964 1.00 53.66 464 ILE A O 1
ATOM 3369 N N . GLU A 1 465 ? -93.190 189.967 58.928 1.00 53.81 465 GLU A N 1
ATOM 3370 C CA . GLU A 1 465 ? -91.856 189.376 58.918 1.00 46.79 465 GLU A CA 1
ATOM 3371 C C . GLU A 1 465 ? -91.906 187.860 59.013 1.00 52.93 465 GLU A C 1
ATOM 3372 O O . GLU A 1 465 ? -90.936 187.176 58.665 1.00 63.77 465 GLU A O 1
ATOM 3378 N N . ALA A 1 466 ? -93.034 187.344 59.505 1.00 61.37 466 ALA A N 1
ATOM 3379 C CA . ALA A 1 466 ? -93.265 185.903 59.650 1.00 60.03 466 ALA A CA 1
ATOM 3380 C C . ALA A 1 466 ? -93.484 185.241 58.309 1.00 56.43 466 ALA A C 1
ATOM 3381 O O . ALA A 1 466 ? -93.162 184.066 58.096 1.00 58.70 466 ALA A O 1
ATOM 3383 N N . VAL A 1 467 ? -94.016 186.029 57.393 1.00 57.71 467 VAL A N 1
ATOM 3384 C CA . VAL A 1 467 ? -94.558 185.488 56.176 1.00 55.39 467 VAL A CA 1
ATOM 3385 C C . VAL A 1 467 ? -93.772 186.025 54.979 1.00 54.00 467 VAL A C 1
ATOM 3386 O O . VAL A 1 467 ? -93.941 185.589 53.841 1.00 48.21 467 VAL A O 1
ATOM 3390 N N . GLY A 1 468 ? -92.882 186.961 55.265 1.00 53.35 468 GLY A N 1
ATOM 3391 C CA . GLY A 1 468 ? -92.087 187.597 54.230 1.00 55.95 468 GLY A CA 1
ATOM 3392 C C . GLY A 1 468 ? -91.229 188.742 54.726 1.00 51.08 468 GLY A C 1
ATOM 3393 O O . GLY A 1 468 ? -90.905 188.818 55.908 1.00 54.80 468 GLY A O 1
ATOM 3394 N N . GLY A 1 469 ? -90.874 189.637 53.808 1.00 48.14 469 GLY A N 1
ATOM 3395 C CA . GLY A 1 469 ? -89.956 190.733 54.083 1.00 43.17 469 GLY A CA 1
ATOM 3396 C C . GLY A 1 469 ? -90.612 192.031 54.552 1.00 54.03 469 GLY A C 1
ATOM 3397 O O . GLY A 1 469 ? -91.595 192.517 53.970 1.00 54.51 469 GLY A O 1
ATOM 3398 N N . PHE A 1 470 ? -90.054 192.617 55.606 1.00 51.10 470 PHE A N 1
ATOM 3399 C CA . PHE A 1 470 ? -90.550 193.884 56.117 1.00 48.64 470 PHE A CA 1
ATOM 3400 C C . PHE A 1 470 ? -89.422 194.898 56.097 1.00 55.70 470 PHE A C 1
ATOM 3401 O O . PHE A 1 470 ? -88.355 194.636 56.654 1.00 64.75 470 PHE A O 1
ATOM 3409 N N . VAL A 1 471 ? -89.654 196.044 55.457 1.00 46.47 471 VAL A N 1
ATOM 3410 C CA . VAL A 1 471 ? -88.671 197.135 55.394 1.00 49.94 471 VAL A CA 1
ATOM 3411 C C . VAL A 1 471 ? -89.295 198.443 55.897 1.00 61.97 471 VAL A C 1
ATOM 3412 O O . VAL A 1 471 ? -90.134 199.053 55.209 1.00 55.10 471 VAL A O 1
ATOM 3416 N N . GLU A 1 472 ? -88.886 198.887 57.085 1.00 62.89 472 GLU A N 1
ATOM 3417 C CA . GLU A 1 472 ? -89.399 200.142 57.628 1.00 55.32 472 GLU A CA 1
ATOM 3418 C C . GLU A 1 472 ? -88.584 201.286 57.078 1.00 59.35 472 GLU A C 1
ATOM 3419 O O . GLU A 1 472 ? -87.350 201.243 57.074 1.00 52.14 472 GLU A O 1
ATOM 3425 N N . ILE A 1 473 ? -89.256 202.318 56.593 1.00 56.25 473 ILE A N 1
ATOM 3426 C CA . ILE A 1 473 ? -88.511 203.511 56.222 1.00 56.65 473 ILE A CA 1
ATOM 3427 C C . ILE A 1 473 ? -89.031 204.700 57.004 1.00 67.05 473 ILE A C 1
ATOM 3428 O O . ILE A 1 473 ? -90.191 205.088 56.880 1.00 59.07 473 ILE A O 1
ATOM 3433 N N . HIS A 1 474 ? -88.157 205.243 57.848 1.00 81.78 474 HIS A N 1
ATOM 3434 C CA . HIS A 1 474 ? -88.513 206.344 58.726 1.00 70.89 474 HIS A CA 1
ATOM 3435 C C . HIS A 1 474 ? -88.277 207.666 58.032 1.00 66.88 474 HIS A C 1
ATOM 3436 O O . HIS A 1 474 ? -87.133 208.069 57.820 1.00 72.81 474 HIS A O 1
ATOM 3443 N N . VAL A 1 475 ? -89.366 208.336 57.675 1.00 64.65 475 VAL A N 1
ATOM 3444 C CA . VAL A 1 475 ? -89.298 209.665 57.070 1.00 69.59 475 VAL A CA 1
ATOM 3445 C C . VAL A 1 475 ? -89.177 210.732 58.160 1.00 86.95 475 VAL A C 1
ATOM 3446 O O . VAL A 1 475 ? -90.178 211.168 58.743 1.00 87.12 475 VAL A O 1
ATOM 3450 N N . ALA A 1 476 ? -87.940 211.147 58.430 1.00 92.70 476 ALA A N 1
ATOM 3451 C CA . ALA A 1 476 ? -87.645 212.095 59.508 1.00 85.79 476 ALA A CA 1
ATOM 3452 C C . ALA A 1 476 ? -87.463 213.560 59.046 1.00 89.00 476 ALA A C 1
ATOM 3453 O O . ALA A 1 476 ? -87.278 214.460 59.868 1.00 90.36 476 ALA A O 1
ATOM 3455 N N . THR A 1 477 ? -87.526 213.786 57.735 1.00 92.39 477 THR A N 1
ATOM 3456 C CA . THR A 1 477 ? -87.383 215.122 57.141 1.00 96.14 477 THR A CA 1
ATOM 3457 C C . THR A 1 477 ? -88.596 216.025 57.393 1.00 88.74 477 THR A C 1
ATOM 3458 O O . THR A 1 477 ? -89.186 216.600 56.447 1.00 62.58 477 THR A O 1
ATOM 3462 N N . ASP A 1 507 ? -101.624 211.836 69.581 1.00 94.59 507 ASP A N 1
ATOM 3463 C CA . ASP A 1 507 ? -100.747 212.150 70.694 1.00 111.49 507 ASP A CA 1
ATOM 3464 C C . ASP A 1 507 ? -99.331 212.437 70.244 1.00 119.51 507 ASP A C 1
ATOM 3465 O O . ASP A 1 507 ? -99.105 213.106 69.241 1.00 96.49 507 ASP A O 1
ATOM 3467 N N . PRO A 1 508 ? -98.379 211.912 71.003 1.00 124.27 508 PRO A N 1
ATOM 3468 C CA . PRO A 1 508 ? -96.973 212.273 70.854 1.00 123.94 508 PRO A CA 1
ATOM 3469 C C . PRO A 1 508 ? -96.176 211.270 70.034 1.00 116.29 508 PRO A C 1
ATOM 3470 O O . PRO A 1 508 ? -96.070 210.118 70.418 1.00 118.24 508 PRO A O 1
ATOM 3474 N N . TYR A 1 509 ? -95.614 211.712 68.922 1.00 103.61 509 TYR A N 1
ATOM 3475 C CA . TYR A 1 509 ? -94.933 210.793 68.038 1.00 106.57 509 TYR A CA 1
ATOM 3476 C C . TYR A 1 509 ? -93.848 210.011 68.750 1.00 105.29 509 TYR A C 1
ATOM 3477 O O . TYR A 1 509 ? -93.459 210.354 69.859 1.00 107.79 509 TYR A O 1
ATOM 3486 N N . GLU A 1 510 ? -93.364 208.954 68.106 1.00 87.17 510 GLU A N 1
ATOM 3487 C CA . GLU A 1 510 ? -92.303 208.147 68.680 1.00 95.75 510 GLU A CA 1
ATOM 3488 C C . GLU A 1 510 ? -91.337 207.679 67.629 1.00 86.01 510 GLU A C 1
ATOM 3489 O O . GLU A 1 510 ? -91.478 206.613 67.072 1.00 89.00 510 GLU A O 1
ATOM 3495 N N . VAL A 1 511 ? -90.334 208.483 67.368 1.00 90.96 511 VAL A N 1
ATOM 3496 C CA . VAL A 1 511 ? -89.314 208.089 66.428 1.00 91.99 511 VAL A CA 1
ATOM 3497 C C . VAL A 1 511 ? -88.838 206.657 66.489 1.00 86.84 511 VAL A C 1
ATOM 3498 O O . VAL A 1 511 ? -88.316 206.204 67.489 1.00 85.66 511 VAL A O 1
ATOM 3500 N N . PRO A 1 512 ? -89.018 205.955 65.388 1.00 77.18 512 PRO A N 1
ATOM 3501 C CA . PRO A 1 512 ? -88.530 204.593 65.251 1.00 78.92 512 PRO A CA 1
ATOM 3502 C C . PRO A 1 512 ? -87.134 204.383 65.777 1.00 86.18 512 PRO A C 1
ATOM 3503 O O . PRO A 1 512 ? -86.281 205.192 65.466 1.00 77.04 512 PRO A O 1
ATOM 3507 N N . GLU A 1 513 ? -86.866 203.344 66.550 1.00 83.16 513 GLU A N 1
ATOM 3508 C CA . GLU A 1 513 ? -85.515 203.290 67.075 1.00 90.38 513 GLU A CA 1
ATOM 3509 C C . GLU A 1 513 ? -84.640 202.427 66.187 1.00 86.68 513 GLU A C 1
ATOM 3510 O O . GLU A 1 513 ? -83.417 202.409 66.342 1.00 86.41 513 GLU A O 1
ATOM 3516 N N . THR A 1 514 ? -85.257 201.734 65.236 1.00 79.99 514 THR A N 1
ATOM 3517 C CA . THR A 1 514 ? -84.507 200.750 64.475 1.00 78.31 514 THR A CA 1
ATOM 3518 C C . THR A 1 514 ? -84.985 200.497 63.026 1.00 80.54 514 THR A C 1
ATOM 3519 O O . THR A 1 514 ? -85.063 199.341 62.580 1.00 78.18 514 THR A O 1
ATOM 3523 N N . PRO A 1 515 ? -85.255 201.581 62.266 1.00 74.30 515 PRO A N 1
ATOM 3524 C CA . PRO A 1 515 ? -85.715 201.428 60.878 1.00 69.76 515 PRO A CA 1
ATOM 3525 C C . PRO A 1 515 ? -84.665 200.746 60.026 1.00 60.44 515 PRO A C 1
ATOM 3526 O O . PRO A 1 515 ? -83.529 200.555 60.464 1.00 72.78 515 PRO A O 1
ATOM 3530 N N . GLU A 1 516 ? -85.047 200.371 58.815 1.00 57.04 516 GLU A N 1
ATOM 3531 C CA . GLU A 1 516 ? -84.085 199.820 57.883 1.00 61.05 516 GLU A CA 1
ATOM 3532 C C . GLU A 1 516 ? -83.440 201.025 57.226 1.00 50.84 516 GLU A C 1
ATOM 3533 O O . GLU A 1 516 ? -82.246 201.054 56.983 1.00 53.26 516 GLU A O 1
ATOM 3539 N N . LEU A 1 517 ? -84.257 202.033 56.971 1.00 54.47 517 LEU A N 1
ATOM 3540 C CA . LEU A 1 517 ? -83.812 203.261 56.327 1.00 57.37 517 LEU A CA 1
ATOM 3541 C C . LEU A 1 517 ? -84.412 204.465 57.030 1.00 57.94 517 LEU A C 1
ATOM 3542 O O . LEU A 1 517 ? -85.591 204.481 57.356 1.00 59.99 517 LEU A O 1
ATOM 3547 N N . ALA A 1 518 ? -83.585 205.476 57.268 1.00 73.10 518 ALA A N 1
ATOM 3548 C CA . ALA A 1 518 ? -84.034 206.732 57.864 1.00 71.93 518 ALA A CA 1
ATOM 3549 C C . ALA A 1 518 ? -83.673 207.886 56.942 1.00 57.82 518 ALA A C 1
ATOM 3550 O O . ALA A 1 518 ? -82.543 208.331 56.956 1.00 64.97 518 ALA A O 1
ATOM 3552 N N . ILE A 1 519 ? -84.611 208.355 56.125 1.00 56.58 519 ILE A N 1
ATOM 3553 C CA . ILE A 1 519 ? -84.333 209.496 55.257 1.00 71.65 519 ILE A CA 1
ATOM 3554 C C . ILE A 1 519 ? -84.186 210.765 56.115 1.00 91.49 519 ILE A C 1
ATOM 3555 O O . ILE A 1 519 ? -85.171 211.447 56.434 1.00 85.94 519 ILE A O 1
ATOM 3560 N N . ASP A 1 520 ? -82.967 211.185 56.394 1.00 96.91 520 ASP A N 1
ATOM 3561 C CA . ASP A 1 520 ? -82.826 212.441 57.114 1.00 96.16 520 ASP A CA 1
ATOM 3562 C C . ASP A 1 520 ? -82.725 213.710 56.245 1.00 107.41 520 ASP A C 1
ATOM 3563 O O . ASP A 1 520 ? -83.621 214.563 56.277 1.00 84.01 520 ASP A O 1
ATOM 3565 N N . THR A 1 521 ? -81.640 213.834 55.478 1.00 103.90 521 THR A N 1
ATOM 3566 C CA . THR A 1 521 ? -81.259 215.113 54.919 1.00 103.21 521 THR A CA 1
ATOM 3567 C C . THR A 1 521 ? -82.457 215.949 54.395 1.00 108.22 521 THR A C 1
ATOM 3568 O O . THR A 1 521 ? -83.228 215.470 53.579 1.00 119.12 521 THR A O 1
ATOM 3572 N N . THR A 1 522 ? -82.615 217.212 54.795 1.00 106.11 522 THR A N 1
ATOM 3573 C CA . THR A 1 522 ? -83.882 217.917 54.467 1.00 118.58 522 THR A CA 1
ATOM 3574 C C . THR A 1 522 ? -84.045 218.537 53.089 1.00 103.51 522 THR A C 1
ATOM 3575 O O . THR A 1 522 ? -85.170 218.849 52.679 1.00 92.94 522 THR A O 1
ATOM 3579 N N . GLY A 1 523 ? -82.959 218.755 52.371 1.00 82.80 523 GLY A N 1
ATOM 3580 C CA . GLY A 1 523 ? -83.173 219.287 51.047 1.00 80.73 523 GLY A CA 1
ATOM 3581 C C . GLY A 1 523 ? -83.274 218.184 50.016 1.00 100.78 523 GLY A C 1
ATOM 3582 O O . GLY A 1 523 ? -82.490 218.153 49.071 1.00 104.24 523 GLY A O 1
ATOM 3583 N N . LEU A 1 524 ? -84.228 217.274 50.184 1.00 90.44 524 LEU A N 1
ATOM 3584 C CA . LEU A 1 524 ? -84.311 216.131 49.289 1.00 75.81 524 LEU A CA 1
ATOM 3585 C C . LEU A 1 524 ? -85.461 216.254 48.310 1.00 74.67 524 LEU A C 1
ATOM 3586 O O . LEU A 1 524 ? -86.579 216.577 48.701 1.00 76.12 524 LEU A O 1
ATOM 3591 N N . ALA A 1 525 ? -85.181 215.999 47.035 1.00 58.48 525 ALA A N 1
ATOM 3592 C CA . ALA A 1 525 ? -86.237 215.883 46.042 1.00 59.65 525 ALA A CA 1
ATOM 3593 C C . ALA A 1 525 ? -86.852 214.478 46.120 1.00 74.31 525 ALA A C 1
ATOM 3594 O O . ALA A 1 525 ? -86.196 213.516 46.577 1.00 74.05 525 ALA A O 1
ATOM 3596 N N . ILE A 1 526 ? -88.105 214.347 45.688 1.00 64.45 526 ILE A N 1
ATOM 3597 C CA . ILE A 1 526 ? -88.723 213.025 45.641 1.00 64.65 526 ILE A CA 1
ATOM 3598 C C . ILE A 1 526 ? -87.775 212.018 44.976 1.00 61.62 526 ILE A C 1
ATOM 3599 O O . ILE A 1 526 ? -87.436 210.978 45.555 1.00 57.46 526 ILE A O 1
ATOM 3604 N N . ASP A 1 527 ? -87.340 212.338 43.767 1.00 51.21 527 ASP A N 1
ATOM 3605 C CA . ASP A 1 527 ? -86.435 211.462 43.051 1.00 58.20 527 ASP A CA 1
ATOM 3606 C C . ASP A 1 527 ? -85.268 210.958 43.885 1.00 59.16 527 ASP A C 1
ATOM 3607 O O . ASP A 1 527 ? -84.954 209.763 43.881 1.00 53.71 527 ASP A O 1
ATOM 3612 N N . GLU A 1 528 ? -84.622 211.866 44.599 1.00 52.54 528 GLU A N 1
ATOM 3613 C CA . GLU A 1 528 ? -83.457 211.484 45.386 1.00 63.07 528 GLU A CA 1
ATOM 3614 C C . GLU A 1 528 ? -83.819 210.557 46.536 1.00 60.85 528 GLU A C 1
ATOM 3615 O O . GLU A 1 528 ? -83.088 209.614 46.844 1.00 71.97 528 GLU A O 1
ATOM 3621 N N . ALA A 1 529 ? -84.951 210.834 47.162 1.00 57.10 529 ALA A N 1
ATOM 3622 C CA . ALA A 1 529 ? -85.422 210.024 48.259 1.00 57.67 529 ALA A CA 1
ATOM 3623 C C . ALA A 1 529 ? -85.792 208.633 47.751 1.00 59.79 529 ALA A C 1
ATOM 3624 O O . ALA A 1 529 ? -85.334 207.622 48.311 1.00 66.65 529 ALA A O 1
ATOM 3626 N N . VAL A 1 530 ? -86.606 208.587 46.691 1.00 47.20 530 VAL A N 1
ATOM 3627 C CA . VAL A 1 530 ? -87.009 207.330 46.074 1.00 48.63 530 VAL A CA 1
ATOM 3628 C C . VAL A 1 530 ? -85.807 206.416 45.795 1.00 51.44 530 VAL A C 1
ATOM 3629 O O . VAL A 1 530 ? -85.779 205.230 46.204 1.00 42.41 530 VAL A O 1
ATOM 3633 N N . GLN A 1 531 ? -84.815 206.993 45.112 1.00 52.91 531 GLN A N 1
ATOM 3634 C CA . GLN A 1 531 ? -83.553 206.318 44.816 1.00 43.87 531 GLN A CA 1
ATOM 3635 C C . GLN A 1 531 ? -82.939 205.769 46.081 1.00 48.71 531 GLN A C 1
ATOM 3636 O O . GLN A 1 531 ? -82.535 204.610 46.120 1.00 55.41 531 GLN A O 1
ATOM 3642 N N . GLN A 1 532 ? -82.892 206.610 47.110 1.00 47.62 532 GLN A N 1
ATOM 3643 C CA . GLN A 1 532 ? -82.287 206.243 48.376 1.00 52.21 532 GLN A CA 1
ATOM 3644 C C . GLN A 1 532 ? -82.944 205.001 48.969 1.00 54.95 532 GLN A C 1
ATOM 3645 O O . GLN A 1 532 ? -82.282 204.205 49.642 1.00 49.36 532 GLN A O 1
ATOM 3651 N N . ILE A 1 533 ? -84.233 204.812 48.699 1.00 44.77 533 ILE A N 1
ATOM 3652 C CA . ILE A 1 533 ? -84.867 203.594 49.176 1.00 51.98 533 ILE A CA 1
ATOM 3653 C C . ILE A 1 533 ? -84.708 202.425 48.180 1.00 54.18 533 ILE A C 1
ATOM 3654 O O . ILE A 1 533 ? -84.666 201.255 48.592 1.00 55.72 533 ILE A O 1
ATOM 3659 N N . LEU A 1 534 ? -84.577 202.711 46.887 1.00 42.54 534 LEU A N 1
ATOM 3660 C CA . LEU A 1 534 ? -84.293 201.604 45.972 1.00 42.59 534 LEU A CA 1
ATOM 3661 C C . LEU A 1 534 ? -82.928 201.041 46.326 1.00 50.03 534 LEU A C 1
ATOM 3662 O O . LEU A 1 534 ? -82.687 199.842 46.220 1.00 56.90 534 LEU A O 1
ATOM 3667 N N . LEU A 1 535 ? -82.036 201.916 46.758 1.00 46.30 535 LEU A N 1
ATOM 3668 C CA . LEU A 1 535 ? -80.789 201.476 47.329 1.00 50.66 535 LEU A CA 1
ATOM 3669 C C . LEU A 1 535 ? -80.990 200.542 48.544 1.00 58.97 535 LEU A C 1
ATOM 3670 O O . LEU A 1 535 ? -80.367 199.471 48.615 1.00 58.79 535 LEU A O 1
ATOM 3675 N N . LYS A 1 536 ? -81.837 200.931 49.495 1.00 40.99 536 LYS A N 1
ATOM 3676 C CA . LYS A 1 536 ? -81.982 200.116 50.676 1.00 46.94 536 LYS A CA 1
ATOM 3677 C C . LYS A 1 536 ? -82.380 198.706 50.207 1.00 47.44 536 LYS A C 1
ATOM 3678 O O . LYS A 1 536 ? -81.750 197.713 50.596 1.00 58.85 536 LYS A O 1
ATOM 3684 N N . LEU A 1 537 ? -83.442 198.637 49.367 1.00 40.42 537 LEU A N 1
ATOM 3685 C CA . LEU A 1 537 ? -84.017 197.377 48.835 1.00 44.97 537 LEU A CA 1
ATOM 3686 C C . LEU A 1 537 ? -82.990 196.571 48.045 1.00 56.32 537 LEU A C 1
ATOM 3687 O O . LEU A 1 537 ? -82.858 195.353 48.237 1.00 58.40 537 LEU A O 1
ATOM 3692 N N . GLU A 1 538 ? -82.260 197.248 47.159 1.00 50.03 538 GLU A N 1
ATOM 3693 C CA . GLU A 1 538 ? -81.221 196.595 46.373 1.00 51.06 538 GLU A CA 1
ATOM 3694 C C . GLU A 1 538 ? -80.179 195.952 47.271 1.00 48.82 538 GLU A C 1
ATOM 3695 O O . GLU A 1 538 ? -79.639 194.901 46.965 1.00 64.33 538 GLU A O 1
ATOM 3701 N N . HIS A 1 539 ? -79.902 196.611 48.392 1.00 50.03 539 HIS A N 1
ATOM 3702 C CA . HIS A 1 539 ? -78.861 196.167 49.294 1.00 49.53 539 HIS A CA 1
ATOM 3703 C C . HIS A 1 539 ? -79.372 195.164 50.284 1.00 49.87 539 HIS A C 1
ATOM 3704 O O . HIS A 1 539 ? -78.606 194.359 50.810 1.00 58.39 539 HIS A O 1
ATOM 3711 N N . GLU A 1 540 ? -80.680 195.185 50.505 1.00 52.28 540 GLU A N 1
ATOM 3712 C CA . GLU A 1 540 ? -81.327 194.210 51.391 1.00 54.11 540 GLU A CA 1
ATOM 3713 C C . GLU A 1 540 ? -81.632 192.891 50.666 1.00 55.89 540 GLU A C 1
ATOM 3714 O O . GLU A 1 540 ? -81.973 191.879 51.285 1.00 53.88 540 GLU A O 1
ATOM 3720 N N . GLY A 1 541 ? -81.507 192.923 49.343 1.00 55.86 541 GLY A N 1
ATOM 3721 C CA . GLY A 1 541 ? -81.628 191.731 48.530 1.00 45.97 541 GLY A CA 1
ATOM 3722 C C . GLY A 1 541 ? -82.938 191.554 47.795 1.00 53.76 541 GLY A C 1
ATOM 3723 O O . GLY A 1 541 ? -83.062 190.622 47.008 1.00 63.42 541 GLY A O 1
ATOM 3724 N N . TYR A 1 542 ? -83.915 192.430 48.030 1.00 50.14 542 TYR A N 1
ATOM 3725 C CA . TYR A 1 542 ? -85.287 192.162 47.575 1.00 47.26 542 TYR A CA 1
ATOM 3726 C C . TYR A 1 542 ? -85.548 192.426 46.093 1.00 47.22 542 TYR A C 1
ATOM 3727 O O . TYR A 1 542 ? -86.557 191.968 45.567 1.00 41.95 542 TYR A O 1
ATOM 3736 N N . LEU A 1 543 ? -84.643 193.148 45.451 1.00 51.90 543 LEU A N 1
ATOM 3737 C CA . LEU A 1 543 ? -84.767 193.492 44.049 1.00 53.77 543 LEU A CA 1
ATOM 3738 C C . LEU A 1 543 ? -84.092 192.496 43.130 1.00 66.90 543 LEU A C 1
ATOM 3739 O O . LEU A 1 543 ? -83.100 191.901 43.481 1.00 72.84 543 LEU A O 1
ATOM 3744 N N . ARG A 1 544 ? -84.631 192.330 41.937 1.00 58.40 544 ARG A N 1
ATOM 3745 C CA . ARG A 1 544 ? -84.074 191.418 40.974 1.00 77.31 544 ARG A CA 1
ATOM 3746 C C . ARG A 1 544 ? -84.328 192.036 39.640 1.00 97.25 544 ARG A C 1
ATOM 3747 O O . ARG A 1 544 ? -84.937 193.092 39.569 1.00 87.48 544 ARG A O 1
ATOM 3749 N N . LEU A 1 545 ? -83.870 191.376 38.580 1.00 115.51 545 LEU A N 1
ATOM 3750 C CA . LEU A 1 545 ? -84.266 191.727 37.219 1.00 115.57 545 LEU A CA 1
ATOM 3751 C C . LEU A 1 545 ? -83.786 190.700 36.217 1.00 101.84 545 LEU A C 1
ATOM 3752 O O . LEU A 1 545 ? -83.047 189.805 36.579 1.00 103.90 545 LEU A O 1
ATOM 3757 N N . GLU A 1 546 ? -84.228 190.817 34.968 1.00 107.92 546 GLU A N 1
ATOM 3758 C CA . GLU A 1 546 ? -83.865 189.859 33.911 1.00 128.39 546 GLU A CA 1
ATOM 3759 C C . GLU A 1 546 ? -82.353 189.593 33.801 1.00 123.21 546 GLU A C 1
ATOM 3760 O O . GLU A 1 546 ? -81.872 188.477 34.016 1.00 78.07 546 GLU A O 1
ATOM 3762 N N . GLN B 1 4 ? -35.660 159.011 9.238 1.00 82.61 4 GLN B N 1
ATOM 3763 C CA . GLN B 1 4 ? -36.699 158.457 8.395 1.00 85.01 4 GLN B CA 1
ATOM 3764 C C . GLN B 1 4 ? -37.302 157.196 9.007 1.00 84.28 4 GLN B C 1
ATOM 3765 O O . GLN B 1 4 ? -37.342 157.060 10.225 1.00 74.25 4 GLN B O 1
ATOM 3771 N N . LEU B 1 5 ? -37.776 156.286 8.155 1.00 73.78 5 LEU B N 1
ATOM 3772 C CA . LEU B 1 5 ? -38.451 155.051 8.574 1.00 64.86 5 LEU B CA 1
ATOM 3773 C C . LEU B 1 5 ? -37.568 153.931 9.091 1.00 63.94 5 LEU B C 1
ATOM 3774 O O . LEU B 1 5 ? -36.972 153.234 8.313 1.00 59.00 5 LEU B O 1
ATOM 3779 N N . ILE B 1 6 ? -37.517 153.738 10.398 1.00 59.30 6 ILE B N 1
ATOM 3780 C CA . ILE B 1 6 ? -36.729 152.664 10.953 1.00 58.53 6 ILE B CA 1
ATOM 3781 C C . ILE B 1 6 ? -37.033 151.516 10.068 1.00 56.49 6 ILE B C 1
ATOM 3782 O O . ILE B 1 6 ? -38.040 151.530 9.424 1.00 67.31 6 ILE B O 1
ATOM 3787 N N . GLU B 1 7 ? -36.171 150.524 9.996 1.00 49.89 7 GLU B N 1
ATOM 3788 C CA . GLU B 1 7 ? -36.457 149.441 9.096 1.00 66.05 7 GLU B CA 1
ATOM 3789 C C . GLU B 1 7 ? -36.529 148.186 9.852 1.00 62.00 7 GLU B C 1
ATOM 3790 O O . GLU B 1 7 ? -36.451 148.193 11.046 1.00 70.08 7 GLU B O 1
ATOM 3796 N N . PRO B 1 8 ? -36.663 147.088 9.141 1.00 53.27 8 PRO B N 1
ATOM 3797 C CA . PRO B 1 8 ? -36.946 145.832 9.788 1.00 51.43 8 PRO B CA 1
ATOM 3798 C C . PRO B 1 8 ? -35.786 145.377 10.627 1.00 53.28 8 PRO B C 1
ATOM 3799 O O . PRO B 1 8 ? -34.650 145.545 10.244 1.00 62.55 8 PRO B O 1
ATOM 3803 N N . TYR B 1 9 ? -36.076 144.790 11.767 1.00 52.64 9 TYR B N 1
ATOM 3804 C CA . TYR B 1 9 ? -35.026 144.124 12.529 1.00 56.79 9 TYR B CA 1
ATOM 3805 C C . TYR B 1 9 ? -34.335 143.044 11.671 1.00 61.93 9 TYR B C 1
ATOM 3806 O O . TYR B 1 9 ? -34.950 142.434 10.782 1.00 63.67 9 TYR B O 1
ATOM 3815 N N . GLY B 1 10 ? -33.061 142.787 11.933 1.00 53.33 10 GLY B N 1
ATOM 3816 C CA . GLY B 1 10 ? -32.352 141.824 11.116 1.00 61.01 10 GLY B CA 1
ATOM 3817 C C . GLY B 1 10 ? -32.006 142.430 9.763 1.00 65.37 10 GLY B C 1
ATOM 3818 O O . GLY B 1 10 ? -31.013 142.074 9.124 1.00 77.96 10 GLY B O 1
ATOM 3819 N N . GLY B 1 11 ? -32.827 143.363 9.317 1.00 60.39 11 GLY B N 1
ATOM 3820 C CA . GLY B 1 11 ? -32.433 144.188 8.200 1.00 69.19 11 GLY B CA 1
ATOM 3821 C C . GLY B 1 11 ? -33.410 144.083 7.070 1.00 67.01 11 GLY B C 1
ATOM 3822 O O . GLY B 1 11 ? -33.474 144.965 6.211 1.00 68.61 11 GLY B O 1
ATOM 3823 N N . THR B 1 12 ? -34.171 143.000 7.068 1.00 54.75 12 THR B N 1
ATOM 3824 C CA . THR B 1 12 ? -35.152 142.811 6.019 1.00 63.32 12 THR B CA 1
ATOM 3825 C C . THR B 1 12 ? -36.383 142.068 6.541 1.00 66.77 12 THR B C 1
ATOM 3826 O O . THR B 1 12 ? -36.265 141.173 7.397 1.00 64.86 12 THR B O 1
ATOM 3830 N N . LEU B 1 13 ? -37.556 142.467 6.036 1.00 50.29 13 LEU B N 1
ATOM 3831 C CA . LEU B 1 13 ? -38.854 142.021 6.554 1.00 49.53 13 LEU B CA 1
ATOM 3832 C C . LEU B 1 13 ? -39.232 140.614 6.088 1.00 51.62 13 LEU B C 1
ATOM 3833 O O . LEU B 1 13 ? -39.421 140.366 4.893 1.00 51.85 13 LEU B O 1
ATOM 3838 N N . VAL B 1 14 ? -39.363 139.703 7.045 1.00 51.53 14 VAL B N 1
ATOM 3839 C CA . VAL B 1 14 ? -39.734 138.329 6.752 1.00 49.69 14 VAL B CA 1
ATOM 3840 C C . VAL B 1 14 ? -41.140 138.263 6.200 1.00 49.40 14 VAL B C 1
ATOM 3841 O O . VAL B 1 14 ? -42.000 139.040 6.578 1.00 59.91 14 VAL B O 1
ATOM 3845 N N . ASN B 1 15 ? -41.361 137.333 5.281 1.00 67.32 15 ASN B N 1
ATOM 3846 C CA . ASN B 1 15 ? -42.705 136.981 4.830 1.00 58.01 15 ASN B CA 1
ATOM 3847 C C . ASN B 1 15 ? -42.756 135.494 4.470 1.00 60.13 15 ASN B C 1
ATOM 3848 O O . ASN B 1 15 ? -42.225 135.059 3.434 1.00 57.66 15 ASN B O 1
ATOM 3853 N N . LEU B 1 16 ? -43.384 134.728 5.354 1.00 51.51 16 LEU B N 1
ATOM 3854 C CA . LEU B 1 16 ? -43.437 133.277 5.230 1.00 53.34 16 LEU B CA 1
ATOM 3855 C C . LEU B 1 16 ? -44.581 132.834 4.329 1.00 65.29 16 LEU B C 1
ATOM 3856 O O . LEU B 1 16 ? -45.005 131.679 4.381 1.00 70.10 16 LEU B O 1
ATOM 3861 N N . ILE B 1 17 ? -45.095 133.744 3.511 1.00 49.97 17 ILE B N 1
ATOM 3862 C CA . ILE B 1 17 ? -46.202 133.380 2.642 1.00 58.19 17 ILE B CA 1
ATOM 3863 C C . ILE B 1 17 ? -45.937 133.769 1.195 1.00 67.91 17 ILE B C 1
ATOM 3864 O O . ILE B 1 17 ? -46.102 134.926 0.793 1.00 69.48 17 ILE B O 1
ATOM 3869 N N . ASP B 1 18 ? -45.522 132.778 0.420 1.00 76.58 18 ASP B N 1
ATOM 3870 C CA . ASP B 1 18 ? -45.244 132.947 -0.995 1.00 80.51 18 ASP B CA 1
ATOM 3871 C C . ASP B 1 18 ? -46.425 132.374 -1.754 1.00 78.83 18 ASP B C 1
ATOM 3872 O O . ASP B 1 18 ? -46.613 131.155 -1.783 1.00 75.14 18 ASP B O 1
ATOM 3877 N N . PRO B 1 19 ? -47.220 133.122 -2.487 1.00 85.83 19 PRO B N 1
ATOM 3878 C CA . PRO B 1 19 ? -48.410 132.527 -3.150 1.00 92.80 19 PRO B CA 1
ATOM 3879 C C . PRO B 1 19 ? -48.437 131.174 -4.017 1.00 90.76 19 PRO B C 1
ATOM 3880 O O . PRO B 1 19 ? -49.222 130.216 -3.730 1.00 97.93 19 PRO B O 1
ATOM 3884 N N . GLU B 1 20 ? -47.661 131.090 -5.088 1.00 84.64 20 GLU B N 1
ATOM 3885 C CA . GLU B 1 20 ? -47.760 129.911 -5.947 1.00 93.41 20 GLU B CA 1
ATOM 3886 C C . GLU B 1 20 ? -47.462 128.662 -5.141 1.00 96.68 20 GLU B C 1
ATOM 3887 O O . GLU B 1 20 ? -48.063 127.549 -5.309 1.00 96.56 20 GLU B O 1
ATOM 3889 N N . LYS B 1 21 ? -46.516 128.852 -4.242 1.00 82.32 21 LYS B N 1
ATOM 3890 C CA . LYS B 1 21 ? -46.213 127.816 -3.309 1.00 87.73 21 LYS B CA 1
ATOM 3891 C C . LYS B 1 21 ? -47.487 127.583 -2.520 1.00 86.76 21 LYS B C 1
ATOM 3892 O O . LYS B 1 21 ? -47.740 126.497 -2.068 1.00 71.69 21 LYS B O 1
ATOM 3894 N N . ARG B 1 22 ? -48.301 128.612 -2.373 1.00 87.14 22 ARG B N 1
ATOM 3895 C CA . ARG B 1 22 ? -49.549 128.499 -1.629 1.00 84.63 22 ARG B CA 1
ATOM 3896 C C . ARG B 1 22 ? -50.347 127.358 -2.166 1.00 76.48 22 ARG B C 1
ATOM 3897 O O . ARG B 1 22 ? -50.778 126.445 -1.445 1.00 72.69 22 ARG B O 1
ATOM 3905 N N . GLU B 1 23 ? -50.582 127.406 -3.454 1.00 77.52 23 GLU B N 1
ATOM 3906 C CA . GLU B 1 23 ? -51.377 126.309 -3.993 1.00 89.02 23 GLU B CA 1
ATOM 3907 C C . GLU B 1 23 ? -50.689 124.976 -3.802 1.00 83.19 23 GLU B C 1
ATOM 3908 O O . GLU B 1 23 ? -51.263 124.006 -3.247 1.00 65.63 23 GLU B O 1
ATOM 3914 N N . ALA B 1 24 ? -49.448 124.898 -4.258 1.00 75.10 24 ALA B N 1
ATOM 3915 C CA . ALA B 1 24 ? -48.831 123.579 -4.131 1.00 75.32 24 ALA B CA 1
ATOM 3916 C C . ALA B 1 24 ? -48.943 123.016 -2.698 1.00 81.45 24 ALA B C 1
ATOM 3917 O O . ALA B 1 24 ? -49.052 121.809 -2.471 1.00 77.06 24 ALA B O 1
ATOM 3919 N N . LEU B 1 25 ? -48.929 123.928 -1.741 1.00 82.03 25 LEU B N 1
ATOM 3920 C CA . LEU B 1 25 ? -48.863 123.655 -0.324 1.00 66.90 25 LEU B CA 1
ATOM 3921 C C . LEU B 1 25 ? -50.144 123.112 0.216 1.00 69.57 25 LEU B C 1
ATOM 3922 O O . LEU B 1 25 ? -50.147 122.143 0.955 1.00 71.93 25 LEU B O 1
ATOM 3927 N N . LYS B 1 26 ? -51.256 123.741 -0.104 1.00 74.37 26 LYS B N 1
ATOM 3928 C CA . LYS B 1 26 ? -52.492 123.128 0.356 1.00 70.91 26 LYS B CA 1
ATOM 3929 C C . LYS B 1 26 ? -52.535 121.723 -0.218 1.00 73.97 26 LYS B C 1
ATOM 3930 O O . LYS B 1 26 ? -52.907 120.715 0.452 1.00 62.73 26 LYS B O 1
ATOM 3936 N N . HIS B 1 27 ? -52.104 121.622 -1.467 1.00 76.17 27 HIS B N 1
ATOM 3937 C CA . HIS B 1 27 ? -52.210 120.297 -2.036 1.00 85.22 27 HIS B CA 1
ATOM 3938 C C . HIS B 1 27 ? -51.447 119.282 -1.219 1.00 77.53 27 HIS B C 1
ATOM 3939 O O . HIS B 1 27 ? -51.946 118.216 -0.934 1.00 61.09 27 HIS B O 1
ATOM 3946 N N . GLU B 1 28 ? -50.216 119.604 -0.869 1.00 68.31 28 GLU B N 1
ATOM 3947 C CA . GLU B 1 28 ? -49.398 118.671 -0.107 1.00 73.31 28 GLU B CA 1
ATOM 3948 C C . GLU B 1 28 ? -49.911 118.366 1.282 1.00 65.46 28 GLU B C 1
ATOM 3949 O O . GLU B 1 28 ? -49.794 117.259 1.765 1.00 53.30 28 GLU B O 1
ATOM 3955 N N . ALA B 1 29 ? -50.456 119.368 1.937 1.00 74.22 29 ALA B N 1
ATOM 3956 C CA . ALA B 1 29 ? -51.071 119.128 3.221 1.00 78.93 29 ALA B CA 1
ATOM 3957 C C . ALA B 1 29 ? -52.158 118.067 3.148 1.00 80.04 29 ALA B C 1
ATOM 3958 O O . ALA B 1 29 ? -52.474 117.401 4.122 1.00 79.46 29 ALA B O 1
ATOM 3960 N N . LEU B 1 30 ? -52.750 117.895 1.984 1.00 76.39 30 LEU B N 1
ATOM 3961 C CA . LEU B 1 30 ? -53.736 116.818 1.910 1.00 70.20 30 LEU B CA 1
ATOM 3962 C C . LEU B 1 30 ? -53.284 115.472 2.513 1.00 64.47 30 LEU B C 1
ATOM 3963 O O . LEU B 1 30 ? -54.096 114.726 3.003 1.00 70.44 30 LEU B O 1
ATOM 3968 N N . SER B 1 31 ? -51.999 115.171 2.443 1.00 68.31 31 SER B N 1
ATOM 3969 C CA . SER B 1 31 ? -51.362 113.861 2.661 1.00 70.13 31 SER B CA 1
ATOM 3970 C C . SER B 1 31 ? -50.458 113.788 3.892 1.00 71.33 31 SER B C 1
ATOM 3971 O O . SER B 1 31 ? -49.627 112.886 3.995 1.00 61.79 31 SER B O 1
ATOM 3974 N N . LEU B 1 32 ? -50.626 114.738 4.811 1.00 71.17 32 LEU B N 1
ATOM 3975 C CA . LEU B 1 32 ? -49.724 114.911 5.932 1.00 54.70 32 LEU B CA 1
ATOM 3976 C C . LEU B 1 32 ? -50.475 114.743 7.227 1.00 54.29 32 LEU B C 1
ATOM 3977 O O . LEU B 1 32 ? -51.692 114.860 7.248 1.00 63.02 32 LEU B O 1
ATOM 3982 N N . PRO B 1 33 ? -49.754 114.479 8.322 1.00 53.68 33 PRO B N 1
ATOM 3983 C CA . PRO B 1 33 ? -50.358 114.587 9.657 1.00 64.99 33 PRO B CA 1
ATOM 3984 C C . PRO B 1 33 ? -50.647 116.067 9.943 1.00 64.49 33 PRO B C 1
ATOM 3985 O O . PRO B 1 33 ? -49.983 116.957 9.377 1.00 66.35 33 PRO B O 1
ATOM 3989 N N . SER B 1 34 ? -51.617 116.341 10.810 1.00 67.02 34 SER B N 1
ATOM 3990 C CA . SER B 1 34 ? -52.022 117.732 11.043 1.00 63.84 34 SER B CA 1
ATOM 3991 C C . SER B 1 34 ? -52.242 118.076 12.515 1.00 58.01 34 SER B C 1
ATOM 3992 O O . SER B 1 34 ? -52.808 117.283 13.269 1.00 60.68 34 SER B O 1
ATOM 3995 N N . LEU B 1 35 ? -51.797 119.273 12.894 1.00 55.99 35 LEU B N 1
ATOM 3996 C CA . LEU B 1 35 ? -52.056 119.837 14.212 1.00 52.95 35 LEU B CA 1
ATOM 3997 C C . LEU B 1 35 ? -53.080 120.978 14.116 1.00 59.66 35 LEU B C 1
ATOM 3998 O O . LEU B 1 35 ? -52.958 121.865 13.266 1.00 60.84 35 LEU B O 1
ATOM 4003 N N . ASP B 1 36 ? -54.107 120.938 14.967 1.00 71.54 36 ASP B N 1
ATOM 4004 C CA . ASP B 1 36 ? -55.079 122.040 15.078 1.00 66.24 36 ASP B CA 1
ATOM 4005 C C . ASP B 1 36 ? -54.628 122.980 16.192 1.00 70.63 36 ASP B C 1
ATOM 4006 O O . ASP B 1 36 ? -54.566 122.578 17.367 1.00 67.68 36 ASP B O 1
ATOM 4011 N N . LEU B 1 37 ? -54.288 124.217 15.836 1.00 58.97 37 LEU B N 1
ATOM 4012 C CA . LEU B 1 37 ? -53.729 125.126 16.829 1.00 63.38 37 LEU B CA 1
ATOM 4013 C C . LEU B 1 37 ? -54.804 125.731 17.725 1.00 57.42 37 LEU B C 1
ATOM 4014 O O . LEU B 1 37 ? -55.931 125.940 17.286 1.00 62.82 37 LEU B O 1
ATOM 4019 N N . ASP B 1 38 ? -54.463 125.988 18.986 1.00 56.08 38 ASP B N 1
ATOM 4020 C CA . ASP B 1 38 ? -55.311 126.818 19.835 1.00 58.61 38 ASP B CA 1
ATOM 4021 C C . ASP B 1 38 ? -55.129 128.301 19.452 1.00 64.60 38 ASP B C 1
ATOM 4022 O O . ASP B 1 38 ? -54.184 128.674 18.729 1.00 61.43 38 ASP B O 1
ATOM 4027 N N . TRP B 1 39 ? -56.034 129.151 19.916 1.00 59.70 39 TRP B N 1
ATOM 4028 C CA . TRP B 1 39 ? -56.048 130.515 19.414 1.00 53.48 39 TRP B CA 1
ATOM 4029 C C . TRP B 1 39 ? -54.752 131.305 19.632 1.00 58.46 39 TRP B C 1
ATOM 4030 O O . TRP B 1 39 ? -54.352 132.062 18.756 1.00 60.58 39 TRP B O 1
ATOM 4041 N N . GLN B 1 40 ? -54.086 131.134 20.770 1.00 55.45 40 GLN B N 1
ATOM 4042 C CA . GLN B 1 40 ? -52.847 131.887 21.016 1.00 54.45 40 GLN B CA 1
ATOM 4043 C C . GLN B 1 40 ? -51.651 131.470 20.156 1.00 56.42 40 GLN B C 1
ATOM 4044 O O . GLN B 1 40 ? -50.852 132.323 19.762 1.00 46.80 40 GLN B O 1
ATOM 4050 N N . GLN B 1 41 ? -51.541 130.172 19.859 1.00 64.84 41 GLN B N 1
ATOM 4051 C CA . GLN B 1 41 ? -50.497 129.674 18.957 1.00 58.16 41 GLN B CA 1
ATOM 4052 C C . GLN B 1 41 ? -50.682 130.216 17.538 1.00 57.45 41 GLN B C 1
ATOM 4053 O O . GLN B 1 41 ? -49.707 130.605 16.889 1.00 47.56 41 GLN B O 1
ATOM 4059 N N . GLN B 1 42 ? -51.928 130.245 17.056 1.00 62.49 42 GLN B N 1
ATOM 4060 C CA . GLN B 1 42 ? -52.207 130.821 15.736 1.00 54.22 42 GLN B CA 1
ATOM 4061 C C . GLN B 1 42 ? -51.767 132.257 15.722 1.00 48.38 42 GLN B C 1
ATOM 4062 O O . GLN B 1 42 ? -51.493 132.812 14.662 1.00 51.02 42 GLN B O 1
ATOM 4068 N N . CYS B 1 43 ? -51.712 132.872 16.901 1.00 47.36 43 CYS B N 1
ATOM 4069 C CA . CYS B 1 43 ? -51.296 134.262 16.967 1.00 55.84 43 CYS B CA 1
ATOM 4070 C C . CYS B 1 43 ? -49.823 134.235 16.740 1.00 47.54 43 CYS B C 1
ATOM 4071 O O . CYS B 1 43 ? -49.322 134.871 15.819 1.00 45.86 43 CYS B O 1
ATOM 4074 N N . GLU B 1 44 ? -49.147 133.451 17.569 1.00 43.72 44 GLU B N 1
ATOM 4075 C CA . GLU B 1 44 ? -47.717 133.277 17.459 1.00 47.26 44 GLU B CA 1
ATOM 4076 C C . GLU B 1 44 ? -47.387 132.968 16.002 1.00 48.85 44 GLU B C 1
ATOM 4077 O O . GLU B 1 44 ? -46.506 133.610 15.394 1.00 37.28 44 GLU B O 1
ATOM 4083 N N . LEU B 1 45 ? -48.134 132.019 15.434 1.00 44.43 45 LEU B N 1
ATOM 4084 C CA . LEU B 1 45 ? -47.923 131.614 14.053 1.00 45.51 45 LEU B CA 1
ATOM 4085 C C . LEU B 1 45 ? -48.053 132.809 13.122 1.00 48.95 45 LEU B C 1
ATOM 4086 O O . LEU B 1 45 ? -47.142 133.093 12.322 1.00 50.75 45 LEU B O 1
ATOM 4091 N N . GLU B 1 46 ? -49.177 133.510 13.238 1.00 44.21 46 GLU B N 1
ATOM 4092 C CA . GLU B 1 46 ? -49.434 134.676 12.419 1.00 40.38 46 GLU B CA 1
ATOM 4093 C C . GLU B 1 46 ? -48.348 135.753 12.586 1.00 48.36 46 GLU B C 1
ATOM 4094 O O . GLU B 1 46 ? -47.905 136.387 11.620 1.00 38.83 46 GLU B O 1
ATOM 4100 N N . MET B 1 47 ? -47.927 135.978 13.825 1.00 49.08 47 MET B N 1
ATOM 4101 C CA . MET B 1 47 ? -46.885 136.961 14.087 1.00 47.55 47 MET B CA 1
ATOM 4102 C C . MET B 1 47 ? -45.648 136.532 13.323 1.00 54.76 47 MET B C 1
ATOM 4103 O O . MET B 1 47 ? -45.018 137.354 12.632 1.00 54.02 47 MET B O 1
ATOM 4108 N N . LEU B 1 48 ? -45.307 135.244 13.438 1.00 37.26 48 LEU B N 1
ATOM 4109 C CA . LEU B 1 48 ? -44.101 134.758 12.802 1.00 40.55 48 LEU B CA 1
ATOM 4110 C C . LEU B 1 48 ? -44.284 134.746 11.295 1.00 48.44 48 LEU B C 1
ATOM 4111 O O . LEU B 1 48 ? -43.439 135.239 10.558 1.00 51.14 48 LEU B O 1
ATOM 4116 N N . MET B 1 49 ? -45.401 134.194 10.838 1.00 50.02 49 MET B N 1
ATOM 4117 C CA . MET B 1 49 ? -45.645 134.040 9.415 1.00 46.59 49 MET B CA 1
ATOM 4118 C C . MET B 1 49 ? -45.595 135.395 8.727 1.00 49.11 49 MET B C 1
ATOM 4119 O O . MET B 1 49 ? -45.434 135.491 7.498 1.00 61.66 49 MET B O 1
ATOM 4124 N N . THR B 1 50 ? -45.695 136.449 9.532 1.00 45.80 50 THR B N 1
ATOM 4125 C CA . THR B 1 50 ? -46.061 137.750 8.997 1.00 46.39 50 THR B CA 1
ATOM 4126 C C . THR B 1 50 ? -44.964 138.813 9.107 1.00 42.81 50 THR B C 1
ATOM 4127 O O . THR B 1 50 ? -45.037 139.866 8.482 1.00 38.24 50 THR B O 1
ATOM 4131 N N . GLY B 1 51 ? -43.929 138.520 9.880 1.00 48.58 51 GLY B N 1
ATOM 4132 C CA . GLY B 1 51 ? -42.749 139.361 9.878 1.00 55.62 51 GLY B CA 1
ATOM 4133 C C . GLY B 1 51 ? -42.652 140.193 11.127 1.00 53.77 51 GLY B C 1
ATOM 4134 O O . GLY B 1 51 ? -41.758 141.029 11.256 1.00 54.54 51 GLY B O 1
ATOM 4135 N N . ALA B 1 52 ? -43.572 139.958 12.057 1.00 38.13 52 ALA B N 1
ATOM 4136 C CA . ALA B 1 52 ? -43.544 140.678 13.321 1.00 38.71 52 ALA B CA 1
ATOM 4137 C C . ALA B 1 52 ? -42.296 140.330 14.090 1.00 43.66 52 ALA B C 1
ATOM 4138 O O . ALA B 1 52 ? -41.891 141.045 14.994 1.00 52.26 52 ALA B O 1
ATOM 4140 N N . TYR B 1 53 ? -41.683 139.220 13.712 1.00 54.10 53 TYR B N 1
ATOM 4141 C CA . TYR B 1 53 ? -40.541 138.686 14.423 1.00 44.03 53 TYR B CA 1
ATOM 4142 C C . TYR B 1 53 ? -39.305 138.566 13.525 1.00 53.23 53 TYR B C 1
ATOM 4143 O O . TYR B 1 53 ? -38.357 137.834 13.847 1.00 46.97 53 TYR B O 1
ATOM 4152 N N . SER B 1 54 ? -39.312 139.250 12.387 1.00 58.14 54 SER B N 1
ATOM 4153 C CA . SER B 1 54 ? -38.108 139.299 11.562 1.00 56.10 54 SER B CA 1
ATOM 4154 C C . SER B 1 54 ? -36.916 139.537 12.501 1.00 51.52 54 SER B C 1
ATOM 4155 O O . SER B 1 54 ? -36.967 140.405 13.369 1.00 58.34 54 SER B O 1
ATOM 4158 N N . PRO B 1 55 ? -35.827 138.773 12.338 1.00 59.04 55 PRO B N 1
ATOM 4159 C CA . PRO B 1 55 ? -35.461 137.878 11.231 1.00 60.17 55 PRO B CA 1
ATOM 4160 C C . PRO B 1 55 ? -35.999 136.430 11.318 1.00 55.72 55 PRO B C 1
ATOM 4161 O O . PRO B 1 55 ? -35.755 135.639 10.390 1.00 48.13 55 PRO B O 1
ATOM 4165 N N . LEU B 1 56 ? -36.697 136.086 12.402 1.00 42.52 56 LEU B N 1
ATOM 4166 C CA . LEU B 1 56 ? -37.163 134.720 12.586 1.00 40.64 56 LEU B CA 1
ATOM 4167 C C . LEU B 1 56 ? -38.004 134.229 11.422 1.00 50.44 56 LEU B C 1
ATOM 4168 O O . LEU B 1 56 ? -38.763 134.986 10.810 1.00 54.05 56 LEU B O 1
ATOM 4173 N N . THR B 1 57 ? -37.898 132.933 11.158 1.00 55.94 57 THR B N 1
ATOM 4174 C CA . THR B 1 57 ? -38.454 132.353 9.956 1.00 54.29 57 THR B CA 1
ATOM 4175 C C . THR B 1 57 ? -38.911 130.897 10.217 1.00 55.45 57 THR B C 1
ATOM 4176 O O . THR B 1 57 ? -39.260 130.123 9.293 1.00 49.11 57 THR B O 1
ATOM 4180 N N . GLY B 1 58 ? -38.925 130.552 11.501 1.00 43.82 58 GLY B N 1
ATOM 4181 C CA . GLY B 1 58 ? -39.417 129.270 11.971 1.00 39.28 58 GLY B CA 1
ATOM 4182 C C . GLY B 1 58 ? -39.487 129.293 13.493 1.00 43.61 58 GLY B C 1
ATOM 4183 O O . GLY B 1 58 ? -38.972 130.202 14.135 1.00 39.87 58 GLY B O 1
ATOM 4184 N N . PHE B 1 59 ? -40.144 128.312 14.089 1.00 39.62 59 PHE B N 1
ATOM 4185 C CA . PHE B 1 59 ? -40.163 128.229 15.535 1.00 46.77 59 PHE B CA 1
ATOM 4186 C C . PHE B 1 59 ? -38.851 127.655 16.052 1.00 65.64 59 PHE B C 1
ATOM 4187 O O . PHE B 1 59 ? -38.331 126.641 15.542 1.00 56.42 59 PHE B O 1
ATOM 4195 N N . MET B 1 60 ? -38.339 128.297 17.096 1.00 67.22 60 MET B N 1
ATOM 4196 C CA . MET B 1 60 ? -37.085 127.890 17.714 1.00 67.31 60 MET B CA 1
ATOM 4197 C C . MET B 1 60 ? -37.037 126.432 18.179 1.00 69.70 60 MET B C 1
ATOM 4198 O O . MET B 1 60 ? -38.060 125.758 18.402 1.00 58.64 60 MET B O 1
ATOM 4203 N N . THR B 1 61 ? -35.826 125.963 18.401 1.00 66.80 61 THR B N 1
ATOM 4204 C CA . THR B 1 61 ? -35.555 124.582 18.702 1.00 66.19 61 THR B CA 1
ATOM 4205 C C . THR B 1 61 ? -35.095 124.552 20.132 1.00 61.67 61 THR B C 1
ATOM 4206 O O . THR B 1 61 ? -34.418 125.452 20.571 1.00 70.56 61 THR B O 1
ATOM 4210 N N . ARG B 1 62 ? -35.449 123.504 20.853 1.00 62.54 62 ARG B N 1
ATOM 4211 C CA . ARG B 1 62 ? -35.260 123.438 22.294 1.00 66.80 62 ARG B CA 1
ATOM 4212 C C . ARG B 1 62 ? -33.881 123.922 22.713 1.00 54.17 62 ARG B C 1
ATOM 4213 O O . ARG B 1 62 ? -33.678 124.377 23.824 1.00 52.31 62 ARG B O 1
ATOM 4221 N N . ALA B 1 63 ? -32.925 123.812 21.820 1.00 58.13 63 ALA B N 1
ATOM 4222 C CA . ALA B 1 63 ? -31.576 124.179 22.147 1.00 56.75 63 ALA B CA 1
ATOM 4223 C C . ALA B 1 63 ? -31.406 125.637 21.874 1.00 64.79 63 ALA B C 1
ATOM 4224 O O . ALA B 1 63 ? -30.722 126.335 22.598 1.00 64.04 63 ALA B O 1
ATOM 4226 N N . GLN B 1 64 ? -32.043 126.085 20.812 1.00 62.81 64 GLN B N 1
ATOM 4227 C CA . GLN B 1 64 ? -32.131 127.489 20.562 1.00 66.71 64 GLN B CA 1
ATOM 4228 C C . GLN B 1 64 ? -32.945 128.084 21.685 1.00 71.42 64 GLN B C 1
ATOM 4229 O O . GLN B 1 64 ? -32.541 129.041 22.306 1.00 65.08 64 GLN B O 1
ATOM 4235 N N . CYS B 1 65 ? -34.087 127.485 21.961 1.00 57.59 65 CYS B N 1
ATOM 4236 C CA . CYS B 1 65 ? -34.937 127.939 23.029 1.00 55.49 65 CYS B CA 1
ATOM 4237 C C . CYS B 1 65 ? -34.153 128.215 24.255 1.00 63.78 65 CYS B C 1
ATOM 4238 O O . CYS B 1 65 ? -34.544 128.985 25.087 1.00 78.96 65 CYS B O 1
ATOM 4241 N N . ALA B 1 66 ? -33.037 127.556 24.396 1.00 73.43 66 ALA B N 1
ATOM 4242 C CA . ALA B 1 66 ? -32.334 127.635 25.648 1.00 80.01 66 ALA B CA 1
ATOM 4243 C C . ALA B 1 66 ? -31.236 128.690 25.658 1.00 78.37 66 ALA B C 1
ATOM 4244 O O . ALA B 1 66 ? -30.923 129.259 26.693 1.00 73.10 66 ALA B O 1
ATOM 4246 N N . ARG B 1 67 ? -30.656 128.953 24.501 1.00 67.66 67 ARG B N 1
ATOM 4247 C CA . ARG B 1 67 ? -29.547 129.870 24.452 1.00 66.58 67 ARG B CA 1
ATOM 4248 C C . ARG B 1 67 ? -29.984 131.292 24.606 1.00 78.87 67 ARG B C 1
ATOM 4249 O O . ARG B 1 67 ? -29.169 132.177 24.818 1.00 78.11 67 ARG B O 1
ATOM 4257 N N . VAL B 1 68 ? -31.278 131.515 24.492 1.00 74.20 68 VAL B N 1
ATOM 4258 C CA . VAL B 1 68 ? -31.838 132.839 24.666 1.00 75.94 68 VAL B CA 1
ATOM 4259 C C . VAL B 1 68 ? -31.891 133.161 26.134 1.00 78.23 68 VAL B C 1
ATOM 4260 O O . VAL B 1 68 ? -31.371 134.161 26.592 1.00 72.76 68 VAL B O 1
ATOM 4264 N N . GLU B 1 69 ? -32.550 132.287 26.868 1.00 71.78 69 GLU B N 1
ATOM 4265 C CA . GLU B 1 69 ? -32.734 132.478 28.276 1.00 79.29 69 GLU B CA 1
ATOM 4266 C C . GLU B 1 69 ? -31.408 132.601 28.946 1.00 81.08 69 GLU B C 1
ATOM 4267 O O . GLU B 1 69 ? -31.325 132.696 30.155 1.00 84.16 69 GLU B O 1
ATOM 4273 N N . SER B 1 70 ? -30.364 132.589 28.147 1.00 78.29 70 SER B N 1
ATOM 4274 C CA . SER B 1 70 ? -29.032 132.703 28.656 1.00 71.85 70 SER B CA 1
ATOM 4275 C C . SER B 1 70 ? -28.431 133.855 27.962 1.00 80.82 70 SER B C 1
ATOM 4276 O O . SER B 1 70 ? -28.469 134.949 28.485 1.00 88.58 70 SER B O 1
ATOM 4279 N N . ALA B 1 71 ? -27.888 133.636 26.770 1.00 69.05 71 ALA B N 1
ATOM 4280 C CA . ALA B 1 71 ? -27.101 134.701 26.135 1.00 76.89 71 ALA B CA 1
ATOM 4281 C C . ALA B 1 71 ? -27.977 135.695 25.369 1.00 80.31 71 ALA B C 1
ATOM 4282 O O . ALA B 1 71 ? -27.505 136.762 24.907 1.00 70.54 71 ALA B O 1
ATOM 4284 N N . GLN B 1 72 ? -29.254 135.335 25.246 1.00 72.36 72 GLN B N 1
ATOM 4285 C CA . GLN B 1 72 ? -30.191 136.139 24.492 1.00 65.23 72 GLN B CA 1
ATOM 4286 C C . GLN B 1 72 ? -29.645 136.400 23.101 1.00 67.89 72 GLN B C 1
ATOM 4287 O O . GLN B 1 72 ? -29.411 137.554 22.721 1.00 67.42 72 GLN B O 1
ATOM 4293 N N . GLN B 1 73 ? -29.435 135.322 22.352 1.00 60.31 73 GLN B N 1
ATOM 4294 C CA . GLN B 1 73 ? -28.941 135.420 20.985 1.00 59.22 73 GLN B CA 1
ATOM 4295 C C . GLN B 1 73 ? -29.603 134.377 20.100 1.00 57.77 73 GLN B C 1
ATOM 4296 O O . GLN B 1 73 ? -30.183 133.392 20.569 1.00 63.61 73 GLN B O 1
ATOM 4302 N N . LEU B 1 74 ? -29.501 134.608 18.800 1.00 61.32 74 LEU B N 1
ATOM 4303 C CA . LEU B 1 74 ? -29.813 133.590 17.817 1.00 74.11 74 LEU B CA 1
ATOM 4304 C C . LEU B 1 74 ? -28.524 132.826 17.503 1.00 83.05 74 LEU B C 1
ATOM 4305 O O . LEU B 1 74 ? -27.506 132.974 18.196 1.00 84.02 74 LEU B O 1
ATOM 4310 N N . ASP B 1 75 ? -28.557 132.017 16.454 1.00 76.16 75 ASP B N 1
ATOM 4311 C CA . ASP B 1 75 ? -27.352 131.353 15.991 1.00 72.19 75 ASP B CA 1
ATOM 4312 C C . ASP B 1 75 ? -26.323 132.350 15.425 1.00 80.52 75 ASP B C 1
ATOM 4313 O O . ASP B 1 75 ? -25.122 132.075 15.423 1.00 70.87 75 ASP B O 1
ATOM 4318 N N . ASP B 1 76 ? -26.801 133.499 14.950 1.00 78.73 76 ASP B N 1
ATOM 4319 C CA . ASP B 1 76 ? -25.935 134.558 14.455 1.00 68.76 76 ASP B CA 1
ATOM 4320 C C . ASP B 1 76 ? -25.187 135.199 15.604 1.00 78.57 76 ASP B C 1
ATOM 4321 O O . ASP B 1 76 ? -24.141 135.830 15.399 1.00 71.79 76 ASP B O 1
ATOM 4326 N N . GLY B 1 77 ? -25.749 135.071 16.806 1.00 75.36 77 GLY B N 1
ATOM 4327 C CA . GLY B 1 77 ? -25.275 135.815 17.953 1.00 67.59 77 GLY B CA 1
ATOM 4328 C C . GLY B 1 77 ? -26.009 137.134 18.020 1.00 71.83 77 GLY B C 1
ATOM 4329 O O . GLY B 1 77 ? -25.825 137.907 18.954 1.00 79.16 77 GLY B O 1
ATOM 4330 N N . SER B 1 78 ? -26.850 137.388 17.018 1.00 75.39 78 SER B N 1
ATOM 4331 C CA . SER B 1 78 ? -27.710 138.573 17.000 1.00 64.86 78 SER B CA 1
ATOM 4332 C C . SER B 1 78 ? -28.571 138.580 18.244 1.00 64.01 78 SER B C 1
ATOM 4333 O O . SER B 1 78 ? -28.868 137.513 18.808 1.00 49.46 78 SER B O 1
ATOM 4336 N N . PHE B 1 79 ? -28.971 139.772 18.680 1.00 52.07 79 PHE B N 1
ATOM 4337 C CA . PHE B 1 79 ? -29.707 139.841 19.921 1.00 54.21 79 PHE B CA 1
ATOM 4338 C C . PHE B 1 79 ? -31.186 139.413 19.788 1.00 59.46 79 PHE B C 1
ATOM 4339 O O . PHE B 1 79 ? -31.885 139.793 18.847 1.00 58.45 79 PHE B O 1
ATOM 4347 N N . TRP B 1 80 ? -31.666 138.621 20.737 1.00 45.28 80 TRP B N 1
ATOM 4348 C CA . TRP B 1 80 ? -33.058 138.234 20.730 1.00 53.20 80 TRP B CA 1
ATOM 4349 C C . TRP B 1 80 ? -33.559 137.846 22.106 1.00 59.34 80 TRP B C 1
ATOM 4350 O O . TRP B 1 80 ? -33.175 136.829 22.648 1.00 60.74 80 TRP B O 1
ATOM 4361 N N . PRO B 1 81 ? -34.482 138.636 22.646 1.00 71.19 81 PRO B N 1
ATOM 4362 C CA . PRO B 1 81 ? -34.882 138.586 24.057 1.00 66.77 81 PRO B CA 1
ATOM 4363 C C . PRO B 1 81 ? -35.509 137.281 24.494 1.00 62.44 81 PRO B C 1
ATOM 4364 O O . PRO B 1 81 ? -35.228 136.839 25.607 1.00 55.09 81 PRO B O 1
ATOM 4368 N N . SER B 1 82 ? -36.342 136.680 23.649 1.00 64.01 82 SER B N 1
ATOM 4369 C CA . SER B 1 82 ? -37.300 135.689 24.161 1.00 63.96 82 SER B CA 1
ATOM 4370 C C . SER B 1 82 ? -37.722 134.551 23.200 1.00 56.21 82 SER B C 1
ATOM 4371 O O . SER B 1 82 ? -37.882 134.757 21.991 1.00 55.05 82 SER B O 1
ATOM 4374 N N . PRO B 1 83 ? -37.905 133.342 23.753 1.00 48.87 83 PRO B N 1
ATOM 4375 C CA . PRO B 1 83 ? -38.187 132.136 22.955 1.00 61.35 83 PRO B CA 1
ATOM 4376 C C . PRO B 1 83 ? -39.498 132.201 22.163 1.00 54.41 83 PRO B C 1
ATOM 4377 O O . PRO B 1 83 ? -40.585 132.299 22.751 1.00 54.02 83 PRO B O 1
ATOM 4381 N N . ILE B 1 84 ? -39.393 132.128 20.839 1.00 51.64 84 ILE B N 1
ATOM 4382 C CA . ILE B 1 84 ? -40.570 131.949 20.015 1.00 48.89 84 ILE B CA 1
ATOM 4383 C C . ILE B 1 84 ? -40.768 130.471 19.751 1.00 49.49 84 ILE B C 1
ATOM 4384 O O . ILE B 1 84 ? -39.970 129.840 19.082 1.00 62.59 84 ILE B O 1
ATOM 4389 N N . THR B 1 85 ? -41.847 129.921 20.267 1.00 53.09 85 THR B N 1
ATOM 4390 C CA . THR B 1 85 ? -42.078 128.503 20.136 1.00 49.18 85 THR B CA 1
ATOM 4391 C C . THR B 1 85 ? -43.565 128.148 19.956 1.00 64.97 85 THR B C 1
ATOM 4392 O O . THR B 1 85 ? -44.457 128.862 20.418 1.00 69.65 85 THR B O 1
ATOM 4396 N N . LEU B 1 86 ? -43.813 127.031 19.283 1.00 59.53 86 LEU B N 1
ATOM 4397 C CA . LEU B 1 86 ? -45.150 126.574 18.961 1.00 54.04 86 LEU B CA 1
ATOM 4398 C C . LEU B 1 86 ? -45.539 125.378 19.850 1.00 56.71 86 LEU B C 1
ATOM 4399 O O . LEU B 1 86 ? -44.809 124.391 19.924 1.00 63.34 86 LEU B O 1
ATOM 4404 N N . THR B 1 87 ? -46.676 125.452 20.535 1.00 50.00 87 THR B N 1
ATOM 4405 C CA . THR B 1 87 ? -47.024 124.388 21.482 1.00 48.69 87 THR B CA 1
ATOM 4406 C C . THR B 1 87 ? -48.442 123.864 21.299 1.00 50.43 87 THR B C 1
ATOM 4407 O O . THR B 1 87 ? -49.240 124.465 20.613 1.00 68.29 87 THR B O 1
ATOM 4411 N N . SER B 1 88 ? -48.736 122.727 21.913 1.00 51.31 88 SER B N 1
ATOM 4412 C CA . SER B 1 88 ? -50.040 122.058 21.816 1.00 63.13 88 SER B CA 1
ATOM 4413 C C . SER B 1 88 ? -50.054 120.982 22.884 1.00 64.65 88 SER B C 1
ATOM 4414 O O . SER B 1 88 ? -49.027 120.673 23.466 1.00 71.02 88 SER B O 1
ATOM 4417 N N . ARG B 1 89 ? -51.230 120.415 23.135 1.00 68.02 89 ARG B N 1
ATOM 4418 C CA . ARG B 1 89 ? -51.377 119.368 24.139 0.50 77.85 89 ARG B CA 1
ATOM 4419 C C . ARG B 1 89 ? -52.073 118.142 23.558 1.00 72.22 89 ARG B C 1
ATOM 4420 O O . ARG B 1 89 ? -52.844 117.471 24.244 1.00 69.49 89 ARG B O 1
ATOM 4428 N N . ASP B 1 90 ? -51.796 117.855 22.290 1.00 75.65 90 ASP B N 1
ATOM 4429 C CA . ASP B 1 90 ? -52.395 116.710 21.615 1.00 85.27 90 ASP B CA 1
ATOM 4430 C C . ASP B 1 90 ? -51.519 115.469 21.753 1.00 89.93 90 ASP B C 1
ATOM 4431 O O . ASP B 1 90 ? -50.304 115.530 21.561 1.00 85.96 90 ASP B O 1
ATOM 4436 N N . ARG B 1 91 ? -52.143 114.345 22.088 1.00 87.94 91 ARG B N 1
ATOM 4437 C CA . ARG B 1 91 ? -51.422 113.088 22.253 1.00 71.37 91 ARG B CA 1
ATOM 4438 C C . ARG B 1 91 ? -50.923 112.558 20.913 1.00 81.87 91 ARG B C 1
ATOM 4439 O O . ARG B 1 91 ? -50.108 111.637 20.863 1.00 77.93 91 ARG B O 1
ATOM 4441 N N . ALA B 1 92 ? -51.418 113.146 19.828 1.00 66.03 92 ALA B N 1
ATOM 4442 C CA . ALA B 1 92 ? -51.025 112.734 18.486 1.00 84.30 92 ALA B CA 1
ATOM 4443 C C . ALA B 1 92 ? -49.691 113.357 18.087 1.00 79.22 92 ALA B C 1
ATOM 4444 O O . ALA B 1 92 ? -49.248 113.220 16.947 1.00 83.00 92 ALA B O 1
ATOM 4446 N N . LEU B 1 93 ? -49.056 114.040 19.033 1.00 70.36 93 LEU B N 1
ATOM 4447 C CA . LEU B 1 93 ? -47.773 114.685 18.782 1.00 69.01 93 LEU B CA 1
ATOM 4448 C C . LEU B 1 93 ? -46.619 113.847 19.323 1.00 81.16 93 LEU B C 1
ATOM 4449 O O . LEU B 1 93 ? -45.499 113.915 18.817 1.00 82.99 93 LEU B O 1
ATOM 4454 N N . ALA B 1 94 ? -46.901 113.056 20.353 1.00 76.41 94 ALA B N 1
ATOM 4455 C CA . ALA B 1 94 ? -45.888 112.203 20.964 1.00 78.98 94 ALA B CA 1
ATOM 4456 C C . ALA B 1 94 ? -45.184 111.347 19.929 1.00 81.82 94 ALA B C 1
ATOM 4457 O O . ALA B 1 94 ? -43.964 111.160 19.998 1.00 86.71 94 ALA B O 1
ATOM 4459 N N . ASP B 1 95 ? -45.952 110.819 18.980 1.00 68.33 95 ASP B N 1
ATOM 4460 C CA . ASP B 1 95 ? -45.355 109.981 17.952 1.00 84.71 95 ASP B CA 1
ATOM 4461 C C . ASP B 1 95 ? -45.190 110.750 16.642 1.00 80.21 95 ASP B C 1
ATOM 4462 O O . ASP B 1 95 ? -45.693 110.368 15.596 1.00 87.35 95 ASP B O 1
ATOM 4467 N N . ARG B 1 96 ? -44.462 111.848 16.727 1.00 71.80 96 ARG B N 1
ATOM 4468 C CA . ARG B 1 96 ? -44.017 112.545 15.552 1.00 56.14 96 ARG B CA 1
ATOM 4469 C C . ARG B 1 96 ? -42.543 112.856 15.777 1.00 62.36 96 ARG B C 1
ATOM 4470 O O . ARG B 1 96 ? -42.080 112.889 16.921 1.00 54.60 96 ARG B O 1
ATOM 4478 N N . ARG B 1 97 ? -41.799 113.064 14.696 1.00 57.33 97 ARG B N 1
ATOM 4479 C CA . ARG B 1 97 ? -40.350 113.192 14.802 1.00 59.63 97 ARG B CA 1
ATOM 4480 C C . ARG B 1 97 ? -39.699 113.982 13.676 1.00 59.33 97 ARG B C 1
ATOM 4481 O O . ARG B 1 97 ? -40.225 114.001 12.562 1.00 55.81 97 ARG B O 1
ATOM 4489 N N . PRO B 1 98 ? -38.533 114.634 13.981 1.00 46.89 98 PRO B N 1
ATOM 4490 C CA . PRO B 1 98 ? -37.850 115.549 13.058 1.00 55.17 98 PRO B CA 1
ATOM 4491 C C . PRO B 1 98 ? -37.818 115.012 11.646 1.00 54.38 98 PRO B C 1
ATOM 4492 O O . PRO B 1 98 ? -37.908 113.806 11.478 1.00 64.78 98 PRO B O 1
ATOM 4496 N N . GLY B 1 99 ? -37.707 115.888 10.650 1.00 65.13 99 GLY B N 1
ATOM 4497 C CA . GLY B 1 99 ? -37.688 115.458 9.261 1.00 55.00 99 GLY B CA 1
ATOM 4498 C C . GLY B 1 99 ? -39.079 115.404 8.674 1.00 54.54 99 GLY B C 1
ATOM 4499 O O . GLY B 1 99 ? -39.302 115.817 7.527 1.00 59.58 99 GLY B O 1
ATOM 4500 N N . GLU B 1 100 ? -40.018 114.898 9.469 1.00 54.25 100 GLU B N 1
ATOM 4501 C CA . GLU B 1 100 ? -41.442 114.965 9.136 1.00 60.93 100 GLU B CA 1
ATOM 4502 C C . GLU B 1 100 ? -41.954 116.393 8.908 1.00 67.72 100 GLU B C 1
ATOM 4503 O O . GLU B 1 100 ? -41.536 117.364 9.580 1.00 55.76 100 GLU B O 1
ATOM 4509 N N . ARG B 1 101 ? -42.893 116.498 7.975 1.00 68.89 101 ARG B N 1
ATOM 4510 C CA . ARG B 1 101 ? -43.577 117.749 7.725 1.00 65.02 101 ARG B CA 1
ATOM 4511 C C . ARG B 1 101 ? -44.997 117.688 8.295 1.00 68.91 101 ARG B C 1
ATOM 4512 O O . ARG B 1 101 ? -45.723 116.708 8.088 1.00 62.31 101 ARG B O 1
ATOM 4520 N N . LEU B 1 102 ? -45.357 118.740 9.035 1.00 75.06 102 LEU B N 1
ATOM 4521 C CA . LEU B 1 102 ? -46.624 118.837 9.749 1.00 59.79 102 LEU B CA 1
ATOM 4522 C C . LEU B 1 102 ? -47.524 119.905 9.138 1.00 63.73 102 LEU B C 1
ATOM 4523 O O . LEU B 1 102 ? -47.073 121.004 8.808 1.00 70.99 102 LEU B O 1
ATOM 4528 N N . ALA B 1 103 ? -48.799 119.593 8.987 1.00 48.27 103 ALA B N 1
ATOM 4529 C CA . ALA B 1 103 ? -49.727 120.596 8.525 1.00 54.49 103 ALA B CA 1
ATOM 4530 C C . ALA B 1 103 ? -50.218 121.401 9.729 1.00 69.50 103 ALA B C 1
ATOM 4531 O O . ALA B 1 103 ? -50.775 120.824 10.665 1.00 66.46 103 ALA B O 1
ATOM 4533 N N . LEU B 1 104 ? -50.151 122.715 9.719 1.00 64.72 104 LEU B N 1
ATOM 4534 C CA . LEU B 1 104 ? -50.787 123.426 10.813 1.00 53.91 104 LEU B CA 1
ATOM 4535 C C . LEU B 1 104 ? -52.117 124.035 10.396 1.00 57.24 104 LEU B C 1
ATOM 4536 O O . LEU B 1 104 ? -52.226 124.645 9.356 1.00 56.63 104 LEU B O 1
ATOM 4541 N N . ARG B 1 105 ? -53.137 123.846 11.216 1.00 62.63 105 ARG B N 1
ATOM 4542 C CA . ARG B 1 105 ? -54.472 124.293 10.888 1.00 60.48 105 ARG B CA 1
ATOM 4543 C C . ARG B 1 105 ? -55.087 125.062 12.037 1.00 63.35 105 ARG B C 1
ATOM 4544 O O . ARG B 1 105 ? -54.725 124.877 13.184 1.00 64.52 105 ARG B O 1
ATOM 4552 N N . ASP B 1 106 ? -56.034 125.928 11.731 1.00 65.77 106 ASP B N 1
ATOM 4553 C CA . ASP B 1 106 ? -56.708 126.658 12.777 1.00 66.60 106 ASP B CA 1
ATOM 4554 C C . ASP B 1 106 ? -57.544 125.667 13.504 1.00 65.20 106 ASP B C 1
ATOM 4555 O O . ASP B 1 106 ? -57.525 124.513 13.167 1.00 65.38 106 ASP B O 1
ATOM 4560 N N . GLY B 1 107 ? -58.311 126.117 14.479 1.00 58.92 107 GLY B N 1
ATOM 4561 C CA . GLY B 1 107 ? -59.178 125.237 15.241 1.00 64.46 107 GLY B CA 1
ATOM 4562 C C . GLY B 1 107 ? -60.265 124.517 14.445 1.00 73.37 107 GLY B C 1
ATOM 4563 O O . GLY B 1 107 ? -60.856 123.550 14.947 1.00 72.95 107 GLY B O 1
ATOM 4564 N N . GLU B 1 108 ? -60.416 124.930 13.214 1.00 58.06 108 GLU B N 1
ATOM 4565 C CA . GLU B 1 108 ? -61.324 124.252 12.383 1.00 59.98 108 GLU B CA 1
ATOM 4566 C C . GLU B 1 108 ? -60.609 123.583 11.263 1.00 84.87 108 GLU B C 1
ATOM 4567 O O . GLU B 1 108 ? -61.180 123.508 10.196 1.00 87.30 108 GLU B O 1
ATOM 4569 N N . GLY B 1 109 ? -59.395 123.056 11.412 1.00 75.92 109 GLY B N 1
ATOM 4570 C CA . GLY B 1 109 ? -59.068 122.303 10.223 1.00 62.83 109 GLY B CA 1
ATOM 4571 C C . GLY B 1 109 ? -58.750 123.139 8.994 1.00 75.64 109 GLY B C 1
ATOM 4572 O O . GLY B 1 109 ? -58.384 122.571 7.967 1.00 78.93 109 GLY B O 1
ATOM 4573 N N . TYR B 1 110 ? -58.893 124.465 9.069 1.00 74.24 110 TYR B N 1
ATOM 4574 C CA . TYR B 1 110 ? -58.438 125.338 7.986 1.00 60.31 110 TYR B CA 1
ATOM 4575 C C . TYR B 1 110 ? -56.915 125.392 7.988 1.00 65.92 110 TYR B C 1
ATOM 4576 O O . TYR B 1 110 ? -56.290 125.626 9.020 1.00 70.07 110 TYR B O 1
ATOM 4585 N N . MET B 1 111 ? -56.325 125.174 6.823 1.00 58.15 111 MET B N 1
ATOM 4586 C CA . MET B 1 111 ? -54.885 125.009 6.703 1.00 53.30 111 MET B CA 1
ATOM 4587 C C . MET B 1 111 ? -54.144 126.330 6.605 1.00 59.43 111 MET B C 1
ATOM 4588 O O . MET B 1 111 ? -54.546 127.212 5.845 1.00 66.73 111 MET B O 1
ATOM 4593 N N . LEU B 1 112 ? -53.062 126.454 7.371 1.00 51.79 112 LEU B N 1
ATOM 4594 C CA . LEU B 1 112 ? -52.323 127.711 7.496 1.00 51.21 112 LEU B CA 1
ATOM 4595 C C . LEU B 1 112 ? -50.911 127.663 6.921 1.00 55.64 112 LEU B C 1
ATOM 4596 O O . LEU B 1 112 ? -50.460 128.593 6.240 1.00 55.80 112 LEU B O 1
ATOM 4601 N N . ALA B 1 113 ? -50.206 126.583 7.225 1.00 61.12 113 ALA B N 1
ATOM 4602 C CA . ALA B 1 113 ? -48.799 126.446 6.868 1.00 63.83 113 ALA B CA 1
ATOM 4603 C C . ALA B 1 113 ? -48.327 125.002 7.106 1.00 69.70 113 ALA B C 1
ATOM 4604 O O . ALA B 1 113 ? -48.976 124.225 7.825 1.00 60.61 113 ALA B O 1
ATOM 4606 N N . ILE B 1 114 ? -47.216 124.623 6.484 1.00 53.28 114 ILE B N 1
ATOM 4607 C CA . ILE B 1 114 ? -46.575 123.384 6.885 1.00 57.92 114 ILE B CA 1
ATOM 4608 C C . ILE B 1 114 ? -45.275 123.675 7.661 1.00 66.59 114 ILE B C 1
ATOM 4609 O O . ILE B 1 114 ? -44.433 124.520 7.271 1.00 59.26 114 ILE B O 1
ATOM 4614 N N . LEU B 1 115 ? -45.166 123.003 8.802 1.00 54.08 115 LEU B N 1
ATOM 4615 C CA . LEU B 1 115 ? -43.982 123.073 9.635 1.00 54.61 115 LEU B CA 1
ATOM 4616 C C . LEU B 1 115 ? -43.071 121.920 9.248 1.00 62.94 115 LEU B C 1
ATOM 4617 O O . LEU B 1 115 ? -43.504 120.770 9.201 1.00 60.50 115 LEU B O 1
ATOM 4622 N N . THR B 1 116 ? -41.813 122.237 8.954 1.00 57.38 116 THR B N 1
ATOM 4623 C CA . THR B 1 116 ? -40.799 121.225 8.695 1.00 56.28 116 THR B CA 1
ATOM 4624 C C . THR B 1 116 ? -40.033 120.975 10.014 1.00 52.51 116 THR B C 1
ATOM 4625 O O . THR B 1 116 ? -39.229 121.799 10.433 1.00 50.58 116 THR B O 1
ATOM 4629 N N . LEU B 1 117 ? -40.300 119.837 10.661 1.00 48.40 117 LEU B N 1
ATOM 4630 C CA . LEU B 1 117 ? -39.812 119.571 12.024 1.00 46.59 117 LEU B CA 1
ATOM 4631 C C . LEU B 1 117 ? -38.276 119.577 12.249 1.00 57.77 117 LEU B C 1
ATOM 4632 O O . LEU B 1 117 ? -37.555 118.727 11.714 1.00 56.72 117 LEU B O 1
ATOM 4637 N N . SER B 1 118 ? -37.796 120.541 13.046 1.00 58.74 118 SER B N 1
ATOM 4638 C CA . SER B 1 118 ? -36.413 120.578 13.530 1.00 47.78 118 SER B CA 1
ATOM 4639 C C . SER B 1 118 ? -36.259 119.722 14.774 1.00 67.33 118 SER B C 1
ATOM 4640 O O . SER B 1 118 ? -35.331 118.922 14.886 1.00 74.58 118 SER B O 1
ATOM 4643 N N . ASP B 1 119 ? -37.164 119.928 15.730 1.00 60.26 119 ASP B N 1
ATOM 4644 C CA . ASP B 1 119 ? -37.027 119.362 17.065 1.00 52.28 119 ASP B CA 1
ATOM 4645 C C . ASP B 1 119 ? -38.413 119.143 17.601 1.00 49.57 119 ASP B C 1
ATOM 4646 O O . ASP B 1 119 ? -39.316 119.867 17.222 1.00 60.10 119 ASP B O 1
ATOM 4651 N N . VAL B 1 120 ? -38.580 118.147 18.471 1.00 45.89 120 VAL B N 1
ATOM 4652 C CA . VAL B 1 120 ? -39.864 117.867 19.117 1.00 51.24 120 VAL B CA 1
ATOM 4653 C C . VAL B 1 120 ? -39.648 117.322 20.507 1.00 60.39 120 VAL B C 1
ATOM 4654 O O . VAL B 1 120 ? -38.944 116.324 20.677 1.00 71.01 120 VAL B O 1
ATOM 4658 N N . TRP B 1 121 ? -40.349 117.899 21.475 1.00 56.79 121 TRP B N 1
ATOM 4659 C CA . TRP B 1 121 ? -40.240 117.483 22.860 1.00 59.38 121 TRP B CA 1
ATOM 4660 C C . TRP B 1 121 ? -41.445 117.890 23.651 1.00 69.98 121 TRP B C 1
ATOM 4661 O O . TRP B 1 121 ? -42.305 118.556 23.132 1.00 81.57 121 TRP B O 1
ATOM 4672 N N . LYS B 1 122 ? -41.510 117.508 24.915 1.00 70.03 122 LYS B N 1
ATOM 4673 C CA . LYS B 1 122 ? -42.639 117.899 25.749 1.00 67.02 122 LYS B CA 1
ATOM 4674 C C . LYS B 1 122 ? -42.217 118.607 27.015 1.00 65.53 122 LYS B C 1
ATOM 4675 O O . LYS B 1 122 ? -41.115 118.444 27.471 1.00 65.46 122 LYS B O 1
ATOM 4681 N N . ASP B 1 123 ? -43.101 119.401 27.588 1.00 77.46 123 ASP B N 1
ATOM 4682 C CA . ASP B 1 123 ? -42.744 120.201 28.746 1.00 79.76 123 ASP B CA 1
ATOM 4683 C C . ASP B 1 123 ? -43.971 120.518 29.561 1.00 83.72 123 ASP B C 1
ATOM 4684 O O . ASP B 1 123 ? -44.903 121.124 29.068 1.00 85.34 123 ASP B O 1
ATOM 4689 N N . GLY B 1 124 ? -43.977 120.122 30.819 1.00 79.09 124 GLY B N 1
ATOM 4690 C CA . GLY B 1 124 ? -45.188 120.228 31.580 1.00 71.56 124 GLY B CA 1
ATOM 4691 C C . GLY B 1 124 ? -46.184 119.431 30.781 1.00 90.66 124 GLY B C 1
ATOM 4692 O O . GLY B 1 124 ? -45.909 118.309 30.390 1.00 83.65 124 GLY B O 1
ATOM 4693 N N . GLU B 1 125 ? -47.341 120.010 30.515 1.00 88.50 125 GLU B N 1
ATOM 4694 C CA . GLU B 1 125 ? -48.408 119.278 29.861 1.00 87.68 125 GLU B CA 1
ATOM 4695 C C . GLU B 1 125 ? -48.468 119.577 28.382 1.00 83.22 125 GLU B C 1
ATOM 4696 O O . GLU B 1 125 ? -49.308 119.056 27.671 1.00 83.70 125 GLU B O 1
ATOM 4698 N N . ARG B 1 126 ? -47.563 120.424 27.922 1.00 74.66 126 ARG B N 1
ATOM 4699 C CA . ARG B 1 126 ? -47.586 120.880 26.550 1.00 76.57 126 ARG B CA 1
ATOM 4700 C C . ARG B 1 126 ? -46.384 120.444 25.740 1.00 76.21 126 ARG B C 1
ATOM 4701 O O . ARG B 1 126 ? -45.271 120.448 26.215 1.00 71.69 126 ARG B O 1
ATOM 4703 N N . TRP B 1 127 ? -46.639 120.073 24.498 1.00 75.93 127 TRP B N 1
ATOM 4704 C CA . TRP B 1 127 ? -45.605 119.684 23.570 1.00 73.20 127 TRP B CA 1
ATOM 4705 C C . TRP B 1 127 ? -45.090 120.880 22.821 1.00 64.17 127 TRP B C 1
ATOM 4706 O O . TRP B 1 127 ? -45.836 121.792 22.533 1.00 54.77 127 TRP B O 1
ATOM 4717 N N . HIS B 1 128 ? -43.814 120.858 22.480 1.00 58.77 128 HIS B N 1
ATOM 4718 C CA . HIS B 1 128 ? -43.202 121.982 21.787 1.00 61.45 128 HIS B CA 1
ATOM 4719 C C . HIS B 1 128 ? -42.795 121.485 20.409 1.00 62.08 128 HIS B C 1
ATOM 4720 O O . HIS B 1 128 ? -42.551 120.301 20.227 1.00 54.01 128 HIS B O 1
ATOM 4727 N N . LEU B 1 129 ? -42.754 122.389 19.439 1.00 57.54 129 LEU B N 1
ATOM 4728 C CA . LEU B 1 129 ? -42.370 122.040 18.080 1.00 49.25 129 LEU B CA 1
ATOM 4729 C C . LEU B 1 129 ? -41.437 123.092 17.511 1.00 62.50 129 LEU B C 1
ATOM 4730 O O . LEU B 1 129 ? -41.404 124.245 17.985 1.00 62.76 129 LEU B O 1
ATOM 4735 N N . ALA B 1 130 ? -40.668 122.683 16.508 1.00 52.48 130 ALA B N 1
ATOM 4736 C CA . ALA B 1 130 ? -39.622 123.527 15.968 1.00 60.98 130 ALA B CA 1
ATOM 4737 C C . ALA B 1 130 ? -39.452 123.245 14.491 1.00 55.60 130 ALA B C 1
ATOM 4738 O O . ALA B 1 130 ? -39.744 122.147 14.034 1.00 50.63 130 ALA B O 1
ATOM 4740 N N . GLY B 1 131 ? -38.985 124.243 13.750 1.00 53.00 131 GLY B N 1
ATOM 4741 C CA . GLY B 1 131 ? -38.655 124.041 12.359 1.00 48.84 131 GLY B CA 1
ATOM 4742 C C . GLY B 1 131 ? -39.083 125.178 11.469 1.00 52.46 131 GLY B C 1
ATOM 4743 O O . GLY B 1 131 ? -39.931 125.983 11.855 1.00 49.23 131 GLY B O 1
ATOM 4744 N N . GLU B 1 132 ? -38.491 125.242 10.279 1.00 50.82 132 GLU B N 1
ATOM 4745 C CA . GLU B 1 132 ? -38.837 126.273 9.323 1.00 53.78 132 GLU B CA 1
ATOM 4746 C C . GLU B 1 132 ? -40.324 126.209 9.033 1.00 54.57 132 GLU B C 1
ATOM 4747 O O . GLU B 1 132 ? -40.917 125.132 9.133 1.00 61.69 132 GLU B O 1
ATOM 4753 N N . VAL B 1 133 ? -40.928 127.352 8.687 1.00 48.77 133 VAL B N 1
ATOM 4754 C CA . VAL B 1 133 ? -42.357 127.377 8.397 1.00 57.02 133 VAL B CA 1
ATOM 4755 C C . VAL B 1 133 ? -42.570 127.803 6.953 1.00 51.44 133 VAL B C 1
ATOM 4756 O O . VAL B 1 133 ? -41.817 128.616 6.441 1.00 49.94 133 VAL B O 1
ATOM 4760 N N . GLU B 1 134 ? -43.551 127.209 6.279 1.00 57.51 134 GLU B N 1
ATOM 4761 C CA . GLU B 1 134 ? -43.964 127.681 4.953 1.00 57.65 134 GLU B CA 1
ATOM 4762 C C . GLU B 1 134 ? -45.456 127.915 5.016 1.00 58.69 134 GLU B C 1
ATOM 4763 O O . GLU B 1 134 ? -46.216 126.991 5.310 1.00 59.24 134 GLU B O 1
ATOM 4769 N N . GLY B 1 135 ? -45.875 129.154 4.762 1.00 60.96 135 GLY B N 1
ATOM 4770 C CA . GLY B 1 135 ? -47.265 129.558 4.940 1.00 56.31 135 GLY B CA 1
ATOM 4771 C C . GLY B 1 135 ? -48.114 129.616 3.679 1.00 59.50 135 GLY B C 1
ATOM 4772 O O . GLY B 1 135 ? -47.680 130.103 2.612 1.00 62.09 135 GLY B O 1
ATOM 4773 N N . ALA B 1 136 ? -49.341 129.115 3.816 1.00 54.78 136 ALA B N 1
ATOM 4774 C CA . ALA B 1 136 ? -50.337 129.150 2.744 1.00 66.50 136 ALA B CA 1
ATOM 4775 C C . ALA B 1 136 ? -51.332 130.281 2.968 1.00 62.36 136 ALA B C 1
ATOM 4776 O O . ALA B 1 136 ? -51.534 131.131 2.091 1.00 71.80 136 ALA B O 1
ATOM 4778 N N . ALA B 1 137 ? -51.944 130.278 4.152 1.00 56.98 137 ALA B N 1
ATOM 4779 C CA . ALA B 1 137 ? -52.958 131.264 4.522 1.00 53.48 137 ALA B CA 1
ATOM 4780 C C . ALA B 1 137 ? -52.750 131.782 5.947 1.00 61.69 137 ALA B C 1
ATOM 4781 O O . ALA B 1 137 ? -52.150 131.090 6.775 1.00 63.32 137 ALA B O 1
ATOM 4783 N N . LEU B 1 138 ? -53.237 132.992 6.231 1.00 53.70 138 LEU B N 1
ATOM 4784 C CA . LEU B 1 138 ? -53.239 133.505 7.607 1.00 57.51 138 LEU B CA 1
ATOM 4785 C C . LEU B 1 138 ? -54.534 133.134 8.316 1.00 56.35 138 LEU B C 1
ATOM 4786 O O . LEU B 1 138 ? -55.578 132.948 7.674 1.00 59.29 138 LEU B O 1
ATOM 4791 N N . PRO B 1 139 ? -54.479 133.049 9.651 1.00 58.45 139 PRO B N 1
ATOM 4792 C CA . PRO B 1 139 ? -55.711 132.771 10.391 1.00 53.31 139 PRO B CA 1
ATOM 4793 C C . PRO B 1 139 ? -56.837 133.639 9.852 1.00 64.46 139 PRO B C 1
ATOM 4794 O O . PRO B 1 139 ? -56.626 134.844 9.614 1.00 63.35 139 PRO B O 1
ATOM 4798 N N . PRO B 1 140 ? -58.017 133.038 9.625 1.00 73.88 140 PRO B N 1
ATOM 4799 C CA . PRO B 1 140 ? -59.133 133.833 9.098 1.00 62.63 140 PRO B CA 1
ATOM 4800 C C . PRO B 1 140 ? -59.574 134.859 10.148 1.00 54.98 140 PRO B C 1
ATOM 4801 O O . PRO B 1 140 ? -59.734 134.542 11.341 1.00 54.31 140 PRO B O 1
ATOM 4805 N N . HIS B 1 141 ? -59.732 136.098 9.700 1.00 54.88 141 HIS B N 1
ATOM 4806 C CA . HIS B 1 141 ? -60.190 137.182 10.560 1.00 55.07 141 HIS B CA 1
ATOM 4807 C C . HIS B 1 141 ? -61.307 137.957 9.860 1.00 58.25 141 HIS B C 1
ATOM 4808 O O . HIS B 1 141 ? -61.022 138.902 9.117 1.00 60.03 141 HIS B O 1
ATOM 4815 N N . PRO B 1 142 ? -62.576 137.562 10.085 1.00 43.60 142 PRO B N 1
ATOM 4816 C CA . PRO B 1 142 ? -63.680 138.241 9.412 1.00 46.65 142 PRO B CA 1
ATOM 4817 C C . PRO B 1 142 ? -63.855 139.632 9.975 1.00 47.55 142 PRO B C 1
ATOM 4818 O O . PRO B 1 142 ? -64.310 140.536 9.291 1.00 51.92 142 PRO B O 1
ATOM 4822 N N . ASP B 1 143 ? -63.467 139.785 11.230 1.00 54.38 143 ASP B N 1
ATOM 4823 C CA . ASP B 1 143 ? -63.727 140.990 12.007 1.00 47.00 143 ASP B CA 1
ATOM 4824 C C . ASP B 1 143 ? -62.612 142.025 11.904 1.00 46.40 143 ASP B C 1
ATOM 4825 O O . ASP B 1 143 ? -61.437 141.689 11.967 1.00 51.95 143 ASP B O 1
ATOM 4830 N N . PHE B 1 144 ? -62.986 143.285 11.749 1.00 42.43 144 PHE B N 1
ATOM 4831 C CA . PHE B 1 144 ? -62.039 144.389 11.773 1.00 41.11 144 PHE B CA 1
ATOM 4832 C C . PHE B 1 144 ? -61.019 144.303 10.631 1.00 41.85 144 PHE B C 1
ATOM 4833 O O . PHE B 1 144 ? -59.865 144.737 10.744 1.00 41.38 144 PHE B O 1
ATOM 4841 N N . VAL B 1 145 ? -61.474 143.771 9.507 1.00 43.93 145 VAL B N 1
ATOM 4842 C CA . VAL B 1 145 ? -60.636 143.706 8.324 1.00 45.41 145 VAL B CA 1
ATOM 4843 C C . VAL B 1 145 ? -59.859 144.999 8.056 1.00 37.71 145 VAL B C 1
ATOM 4844 O O . VAL B 1 145 ? -58.648 144.970 7.867 1.00 49.73 145 VAL B O 1
ATOM 4848 N N . SER B 1 146 ? -60.537 146.137 8.044 1.00 46.59 146 SER B N 1
ATOM 4849 C CA . SER B 1 146 ? -59.844 147.422 7.871 1.00 55.05 146 SER B CA 1
ATOM 4850 C C . SER B 1 146 ? -58.667 147.565 8.829 1.00 52.22 146 SER B C 1
ATOM 4851 O O . SER B 1 146 ? -57.517 147.705 8.400 1.00 62.61 146 SER B O 1
ATOM 4854 N N . LEU B 1 147 ? -58.970 147.482 10.123 1.00 45.32 147 LEU B N 1
ATOM 4855 C CA . LEU B 1 147 ? -58.038 147.768 11.212 1.00 37.47 147 LEU B CA 1
ATOM 4856 C C . LEU B 1 147 ? -56.846 146.847 11.352 1.00 49.70 147 LEU B C 1
ATOM 4857 O O . LEU B 1 147 ? -55.869 147.193 12.027 1.00 50.44 147 LEU B O 1
ATOM 4862 N N . ARG B 1 148 ? -56.914 145.680 10.726 1.00 42.75 148 ARG B N 1
ATOM 4863 C CA . ARG B 1 148 ? -55.798 144.734 10.769 1.00 44.32 148 ARG B CA 1
ATOM 4864 C C . ARG B 1 148 ? -54.752 144.940 9.665 1.00 52.98 148 ARG B C 1
ATOM 4865 O O . ARG B 1 148 ? -55.000 144.653 8.482 1.00 74.27 148 ARG B O 1
ATOM 4873 N N . ALA B 1 149 ? -53.569 145.405 10.037 1.00 40.79 149 ALA B N 1
ATOM 4874 C CA . ALA B 1 149 ? -52.487 145.431 9.059 1.00 41.59 149 ALA B CA 1
ATOM 4875 C C . ALA B 1 149 ? -51.336 144.465 9.392 1.00 38.91 149 ALA B C 1
ATOM 4876 O O . ALA B 1 149 ? -51.020 144.205 10.562 1.00 47.75 149 ALA B O 1
ATOM 4878 N N . THR B 1 150 ? -50.708 143.939 8.351 1.00 36.73 150 THR B N 1
ATOM 4879 C CA . THR B 1 150 ? -49.487 143.194 8.533 1.00 38.69 150 THR B CA 1
ATOM 4880 C C . THR B 1 150 ? -48.403 144.237 8.687 1.00 44.11 150 THR B C 1
ATOM 4881 O O . THR B 1 150 ? -48.572 145.363 8.249 1.00 41.20 150 THR B O 1
ATOM 4885 N N . PRO B 1 151 ? -47.276 143.877 9.314 1.00 47.62 151 PRO B N 1
ATOM 4886 C CA . PRO B 1 151 ? -46.195 144.862 9.324 1.00 38.18 151 PRO B CA 1
ATOM 4887 C C . PRO B 1 151 ? -45.969 145.429 7.925 1.00 43.17 151 PRO B C 1
ATOM 4888 O O . PRO B 1 151 ? -45.754 146.627 7.833 1.00 39.63 151 PRO B O 1
ATOM 4892 N N . ALA B 1 152 ? -46.043 144.624 6.863 1.00 39.95 152 ALA B N 1
ATOM 4893 C CA . ALA B 1 152 ? -45.810 145.179 5.530 1.00 40.87 152 ALA B CA 1
ATOM 4894 C C . ALA B 1 152 ? -46.901 146.159 5.124 1.00 49.96 152 ALA B C 1
ATOM 4895 O O . ALA B 1 152 ? -46.605 147.234 4.575 1.00 52.80 152 ALA B O 1
ATOM 4897 N N . GLU B 1 153 ? -48.158 145.795 5.381 1.00 45.15 153 GLU B N 1
ATOM 4898 C CA . GLU B 1 153 ? -49.284 146.688 5.079 1.00 41.42 153 GLU B CA 1
ATOM 4899 C C . GLU B 1 153 ? -49.181 148.023 5.871 1.00 43.45 153 GLU B C 1
ATOM 4900 O O . GLU B 1 153 ? -49.367 149.106 5.334 1.00 39.76 153 GLU B O 1
ATOM 4906 N N . LEU B 1 154 ? -48.856 147.937 7.151 1.00 41.51 154 LEU B N 1
ATOM 4907 C CA . LEU B 1 154 ? -48.757 149.121 7.979 1.00 42.79 154 LEU B CA 1
ATOM 4908 C C . LEU B 1 154 ? -47.641 150.011 7.495 1.00 42.80 154 LEU B C 1
ATOM 4909 O O . LEU B 1 154 ? -47.813 151.211 7.368 1.00 47.50 154 LEU B O 1
ATOM 4914 N N . ARG B 1 155 ? -46.477 149.433 7.240 1.00 45.35 155 ARG B N 1
ATOM 4915 C CA . ARG B 1 155 ? -45.356 150.218 6.720 1.00 36.29 155 ARG B CA 1
ATOM 4916 C C . ARG B 1 155 ? -45.740 150.981 5.448 1.00 43.35 155 ARG B C 1
ATOM 4917 O O . ARG B 1 155 ? -45.397 152.152 5.297 1.00 38.81 155 ARG B O 1
ATOM 4925 N N . ALA B 1 156 ? -46.484 150.325 4.559 1.00 42.63 156 ALA B N 1
ATOM 4926 C CA . ALA B 1 156 ? -46.920 150.937 3.304 1.00 41.12 156 ALA B CA 1
ATOM 4927 C C . ALA B 1 156 ? -47.797 152.169 3.547 1.00 48.95 156 ALA B C 1
ATOM 4928 O O . ALA B 1 156 ? -47.646 153.222 2.895 1.00 47.68 156 ALA B O 1
ATOM 4930 N N . LEU B 1 157 ? -48.720 151.993 4.492 1.00 54.83 157 LEU B N 1
ATOM 4931 C CA . LEU B 1 157 ? -49.634 153.021 4.979 1.00 47.39 157 LEU B CA 1
ATOM 4932 C C . LEU B 1 157 ? -48.860 154.223 5.486 1.00 50.22 157 LEU B C 1
ATOM 4933 O O . LEU B 1 157 ? -49.017 155.319 4.976 1.00 45.61 157 LEU B O 1
ATOM 4938 N N . PHE B 1 158 ? -48.012 154.004 6.488 1.00 45.48 158 PHE B N 1
ATOM 4939 C CA . PHE B 1 158 ? -47.110 155.042 6.965 1.00 46.24 158 PHE B CA 1
ATOM 4940 C C . PHE B 1 158 ? -46.454 155.820 5.812 1.00 49.97 158 PHE B C 1
ATOM 4941 O O . PHE B 1 158 ? -46.276 157.033 5.889 1.00 45.69 158 PHE B O 1
ATOM 4949 N N . VAL B 1 159 ? -46.072 155.117 4.749 1.00 53.19 159 VAL B N 1
ATOM 4950 C CA . VAL B 1 159 ? -45.326 155.766 3.680 1.00 59.67 159 VAL B CA 1
ATOM 4951 C C . VAL B 1 159 ? -46.206 156.674 2.842 1.00 51.53 159 VAL B C 1
ATOM 4952 O O . VAL B 1 159 ? -45.739 157.713 2.358 1.00 49.17 159 VAL B O 1
ATOM 4956 N N . ARG B 1 160 ? -47.469 156.289 2.675 1.00 43.26 160 ARG B N 1
ATOM 4957 C CA . ARG B 1 160 ? -48.418 157.128 1.929 1.00 54.93 160 ARG B CA 1
ATOM 4958 C C . ARG B 1 160 ? -48.758 158.350 2.751 1.00 50.17 160 ARG B C 1
ATOM 4959 O O . ARG B 1 160 ? -48.918 159.446 2.233 1.00 52.77 160 ARG B O 1
ATOM 4967 N N . ARG B 1 161 ? -48.853 158.143 4.056 1.00 49.48 161 ARG B N 1
ATOM 4968 C CA . ARG B 1 161 ? -49.167 159.213 4.993 1.00 46.02 161 ARG B CA 1
ATOM 4969 C C . ARG B 1 161 ? -48.004 160.134 5.165 1.00 42.66 161 ARG B C 1
ATOM 4970 O O . ARG B 1 161 ? -48.140 161.150 5.813 1.00 56.54 161 ARG B O 1
ATOM 4978 N N . GLY B 1 162 ? -46.848 159.767 4.620 1.00 43.03 162 GLY B N 1
ATOM 4979 C CA . GLY B 1 162 ? -45.657 160.598 4.717 1.00 47.88 162 GLY B CA 1
ATOM 4980 C C . GLY B 1 162 ? -45.026 160.588 6.091 1.00 48.12 162 GLY B C 1
ATOM 4981 O O . GLY B 1 162 ? -44.231 161.467 6.414 1.00 52.90 162 GLY B O 1
ATOM 4982 N N . TRP B 1 163 ? -45.367 159.588 6.898 1.00 41.47 163 TRP B N 1
ATOM 4983 C CA . TRP B 1 163 ? -44.845 159.504 8.256 1.00 45.95 163 TRP B CA 1
ATOM 4984 C C . TRP B 1 163 ? -43.427 158.955 8.261 1.00 51.51 163 TRP B C 1
ATOM 4985 O O . TRP B 1 163 ? -43.051 158.211 7.348 1.00 64.19 163 TRP B O 1
ATOM 4996 N N . ARG B 1 164 ? -42.652 159.290 9.292 1.00 50.50 164 ARG B N 1
ATOM 4997 C CA . ARG B 1 164 ? -41.320 158.710 9.451 1.00 42.38 164 ARG B CA 1
ATOM 4998 C C . ARG B 1 164 ? -41.104 158.179 10.864 1.00 41.74 164 ARG B C 1
ATOM 4999 O O . ARG B 1 164 ? -40.874 156.990 11.080 1.00 66.45 164 ARG B O 1
ATOM 5007 N N . ARG B 1 165 ? -41.162 159.096 11.828 1.00 31.77 165 ARG B N 1
ATOM 5008 C CA . ARG B 1 165 ? -40.872 158.826 13.236 1.00 39.28 165 ARG B CA 1
ATOM 5009 C C . ARG B 1 165 ? -42.181 158.561 13.950 1.00 48.62 165 ARG B C 1
ATOM 5010 O O . ARG B 1 165 ? -43.109 159.337 13.827 1.00 37.71 165 ARG B O 1
ATOM 5018 N N . ILE B 1 166 ? -42.282 157.463 14.690 1.00 59.93 166 ILE B N 1
ATOM 5019 C CA . ILE B 1 166 ? -43.599 157.031 15.184 1.00 40.07 166 ILE B CA 1
ATOM 5020 C C . ILE B 1 166 ? -43.527 156.413 16.580 1.00 36.95 166 ILE B C 1
ATOM 5021 O O . ILE B 1 166 ? -42.795 155.465 16.825 1.00 39.76 166 ILE B O 1
ATOM 5026 N N . ILE B 1 167 ? -44.294 156.961 17.503 1.00 46.70 167 ILE B N 1
ATOM 5027 C CA . ILE B 1 167 ? -44.468 156.347 18.813 1.00 44.21 167 ILE B CA 1
ATOM 5028 C C . ILE B 1 167 ? -45.602 155.348 18.741 1.00 38.64 167 ILE B C 1
ATOM 5029 O O . ILE B 1 167 ? -46.633 155.626 18.154 1.00 51.16 167 ILE B O 1
ATOM 5034 N N . ALA B 1 168 ? -45.409 154.179 19.329 1.00 48.87 168 ALA B N 1
ATOM 5035 C CA . ALA B 1 168 ? -46.454 153.164 19.358 1.00 52.82 168 ALA B CA 1
ATOM 5036 C C . ALA B 1 168 ? -46.911 153.013 20.793 1.00 49.15 168 ALA B C 1
ATOM 5037 O O . ALA B 1 168 ? -46.122 153.137 21.732 1.00 46.88 168 ALA B O 1
ATOM 5039 N N . TRP B 1 169 ? -48.200 152.768 20.943 1.00 38.85 169 TRP B N 1
ATOM 5040 C CA . TRP B 1 169 ? -48.799 152.473 22.213 1.00 37.08 169 TRP B CA 1
ATOM 5041 C C . TRP B 1 169 ? -49.543 151.145 22.031 1.00 45.74 169 TRP B C 1
ATOM 5042 O O . TRP B 1 169 ? -50.556 151.059 21.337 1.00 44.99 169 TRP B O 1
ATOM 5053 N N . GLN B 1 170 ? -49.021 150.090 22.627 1.00 43.92 170 GLN B N 1
ATOM 5054 C CA . GLN B 1 170 ? -49.551 148.774 22.345 1.00 39.00 170 GLN B CA 1
ATOM 5055 C C . GLN B 1 170 ? -50.551 148.374 23.407 1.00 45.59 170 GLN B C 1
ATOM 5056 O O . GLN B 1 170 ? -50.326 147.429 24.166 1.00 57.08 170 GLN B O 1
ATOM 5062 N N . ALA B 1 171 ? -51.667 149.087 23.444 1.00 40.96 171 ALA B N 1
ATOM 5063 C CA . ALA B 1 171 ? -52.635 148.918 24.526 1.00 51.97 171 ALA B CA 1
ATOM 5064 C C . ALA B 1 171 ? -53.149 147.484 24.782 1.00 53.38 171 ALA B C 1
ATOM 5065 O O . ALA B 1 171 ? -53.394 146.687 23.842 1.00 40.71 171 ALA B O 1
ATOM 5067 N N . ARG B 1 172 ? -53.318 147.181 26.071 1.00 45.59 172 ARG B N 1
ATOM 5068 C CA . ARG B 1 172 ? -53.935 145.934 26.482 1.00 50.89 172 ARG B CA 1
ATOM 5069 C C . ARG B 1 172 ? -55.252 146.181 27.204 1.00 51.03 172 ARG B C 1
ATOM 5070 O O . ARG B 1 172 ? -55.927 145.238 27.601 1.00 47.35 172 ARG B O 1
ATOM 5078 N N . GLN B 1 173 ? -55.603 147.450 27.380 1.00 50.78 173 GLN B N 1
ATOM 5079 C CA . GLN B 1 173 ? -56.817 147.827 28.089 1.00 42.90 173 GLN B CA 1
ATOM 5080 C C . GLN B 1 173 ? -57.227 149.229 27.666 1.00 52.25 173 GLN B C 1
ATOM 5081 O O . GLN B 1 173 ? -56.383 149.978 27.159 1.00 57.97 173 GLN B O 1
ATOM 5087 N N . PRO B 1 174 ? -58.517 149.599 27.875 1.00 46.70 174 PRO B N 1
ATOM 5088 C CA . PRO B 1 174 ? -59.066 150.857 27.373 1.00 37.64 174 PRO B CA 1
ATOM 5089 C C . PRO B 1 174 ? -58.312 152.076 27.880 1.00 44.91 174 PRO B C 1
ATOM 5090 O O . PRO B 1 174 ? -57.723 152.098 28.975 1.00 46.15 174 PRO B O 1
ATOM 5094 N N . MET B 1 175 ? -58.365 153.110 27.056 1.00 54.96 175 MET B N 1
ATOM 5095 C CA . MET B 1 175 ? -57.651 154.347 27.289 1.00 52.57 175 MET B CA 1
ATOM 5096 C C . MET B 1 175 ? -58.622 155.414 27.782 1.00 47.86 175 MET B C 1
ATOM 5097 O O . MET B 1 175 ? -59.704 155.580 27.215 1.00 42.34 175 MET B O 1
ATOM 5102 N N . HIS B 1 176 ? -58.229 156.106 28.849 1.00 35.30 176 HIS B N 1
ATOM 5103 C CA . HIS B 1 176 ? -58.967 157.242 29.360 1.00 39.70 176 HIS B CA 1
ATOM 5104 C C . HIS B 1 176 ? -58.111 158.515 29.231 1.00 48.14 176 HIS B C 1
ATOM 5105 O O . HIS B 1 176 ? -57.067 158.514 28.579 1.00 43.98 176 HIS B O 1
ATOM 5112 N N . ARG B 1 177 ? -58.555 159.606 29.840 1.00 41.20 177 ARG B N 1
ATOM 5113 C CA . ARG B 1 177 ? -57.951 160.908 29.582 1.00 34.29 177 ARG B CA 1
ATOM 5114 C C . ARG B 1 177 ? -56.467 161.051 30.006 1.00 36.52 177 ARG B C 1
ATOM 5115 O O . ARG B 1 177 ? -55.741 161.841 29.450 1.00 39.79 177 ARG B O 1
ATOM 5123 N N . ALA B 1 178 ? -56.001 160.298 30.994 1.00 46.84 178 ALA B N 1
ATOM 5124 C CA . ALA B 1 178 ? -54.591 160.418 31.377 1.00 41.87 178 ALA B CA 1
ATOM 5125 C C . ALA B 1 178 ? -53.682 159.816 30.330 1.00 51.38 178 ALA B C 1
ATOM 5126 O O . ALA B 1 178 ? -52.730 160.450 29.902 1.00 54.45 178 ALA B O 1
ATOM 5128 N N . GLN B 1 179 ? -53.951 158.585 29.926 1.00 46.87 179 GLN B N 1
ATOM 5129 C CA . GLN B 1 179 ? -53.151 158.004 28.857 1.00 47.75 179 GLN B CA 1
ATOM 5130 C C . GLN B 1 179 ? -53.253 158.891 27.616 1.00 47.09 179 GLN B C 1
ATOM 5131 O O . GLN B 1 179 ? -52.232 159.255 27.023 1.00 42.92 179 GLN B O 1
ATOM 5137 N N . TYR B 1 180 ? -54.478 159.266 27.250 1.00 47.24 180 TYR B N 1
ATOM 5138 C CA . TYR B 1 180 ? -54.702 160.108 26.075 1.00 42.86 180 TYR B CA 1
ATOM 5139 C C . TYR B 1 180 ? -53.874 161.381 26.136 1.00 41.31 180 TYR B C 1
ATOM 5140 O O . TYR B 1 180 ? -53.128 161.674 25.218 1.00 48.11 180 TYR B O 1
ATOM 5149 N N . GLU B 1 181 ? -53.969 162.124 27.226 1.00 44.78 181 GLU B N 1
ATOM 5150 C CA . GLU B 1 181 ? -53.196 163.353 27.364 1.00 45.30 181 GLU B CA 1
ATOM 5151 C C . GLU B 1 181 ? -51.671 163.141 27.374 1.00 56.28 181 GLU B C 1
ATOM 5152 O O . GLU B 1 181 ? -50.927 163.978 26.862 1.00 56.10 181 GLU B O 1
ATOM 5158 N N . PHE B 1 182 ? -51.212 162.025 27.944 1.00 54.38 182 PHE B N 1
ATOM 5159 C CA . PHE B 1 182 ? -49.791 161.708 27.953 1.00 41.61 182 PHE B CA 1
ATOM 5160 C C . PHE B 1 182 ? -49.269 161.267 26.593 1.00 45.36 182 PHE B C 1
ATOM 5161 O O . PHE B 1 182 ? -48.123 161.552 26.259 1.00 50.35 182 PHE B O 1
ATOM 5169 N N . CYS B 1 183 ? -50.085 160.554 25.824 1.00 44.93 183 CYS B N 1
ATOM 5170 C CA . CYS B 1 183 ? -49.683 160.167 24.477 1.00 43.76 183 CYS B CA 1
ATOM 5171 C C . CYS B 1 183 ? -49.460 161.422 23.665 1.00 49.76 183 CYS B C 1
ATOM 5172 O O . CYS B 1 183 ? -48.456 161.566 22.958 1.00 43.37 183 CYS B O 1
ATOM 5175 N N . LEU B 1 184 ? -50.372 162.359 23.758 1.00 48.76 184 LEU B N 1
ATOM 5176 C CA . LEU B 1 184 ? -50.202 163.564 23.012 1.00 42.76 184 LEU B CA 1
ATOM 5177 C C . LEU B 1 184 ? -48.938 164.307 23.252 1.00 46.79 184 LEU B C 1
ATOM 5178 O O . LEU B 1 184 ? -48.242 164.649 22.331 1.00 57.83 184 LEU B O 1
ATOM 5183 N N . LYS B 1 185 ? -48.606 164.543 24.498 1.00 45.93 185 LYS B N 1
ATOM 5184 C CA . LYS B 1 185 ? -47.464 165.384 24.773 1.00 57.69 185 LYS B CA 1
ATOM 5185 C C . LYS B 1 185 ? -46.275 164.500 24.464 1.00 54.62 185 LYS B C 1
ATOM 5186 O O . LYS B 1 185 ? -45.385 164.905 23.772 1.00 52.65 185 LYS B O 1
ATOM 5192 N N . SER B 1 186 ? -46.248 163.272 24.907 1.00 40.93 186 SER B N 1
ATOM 5193 C CA . SER B 1 186 ? -45.138 162.477 24.468 1.00 50.54 186 SER B CA 1
ATOM 5194 C C . SER B 1 186 ? -44.886 162.788 23.028 1.00 55.60 186 SER B C 1
ATOM 5195 O O . SER B 1 186 ? -43.778 163.018 22.635 1.00 44.25 186 SER B O 1
ATOM 5198 N N . ALA B 1 187 ? -45.930 162.763 22.230 1.00 52.25 187 ALA B N 1
ATOM 5199 C CA . ALA B 1 187 ? -45.781 162.818 20.789 1.00 48.69 187 ALA B CA 1
ATOM 5200 C C . ALA B 1 187 ? -45.233 164.123 20.357 1.00 50.35 187 ALA B C 1
ATOM 5201 O O . ALA B 1 187 ? -44.308 164.198 19.600 1.00 51.96 187 ALA B O 1
ATOM 5203 N N . ILE B 1 188 ? -45.835 165.177 20.833 1.00 42.09 188 ILE B N 1
ATOM 5204 C CA . ILE B 1 188 ? -45.297 166.508 20.530 1.00 56.48 188 ILE B CA 1
ATOM 5205 C C . ILE B 1 188 ? -43.839 166.630 20.977 1.00 58.22 188 ILE B C 1
ATOM 5206 O O . ILE B 1 188 ? -43.033 167.234 20.296 1.00 66.07 188 ILE B O 1
ATOM 5211 N N . GLU B 1 189 ? -43.511 166.030 22.115 1.00 58.51 189 GLU B N 1
ATOM 5212 C CA . GLU B 1 189 ? -42.189 166.140 22.719 1.00 53.20 189 GLU B CA 1
ATOM 5213 C C . GLU B 1 189 ? -41.111 165.492 21.862 1.00 52.99 189 GLU B C 1
ATOM 5214 O O . GLU B 1 189 ? -40.009 166.001 21.764 1.00 61.50 189 GLU B O 1
ATOM 5220 N N . ASN B 1 190 ? -41.432 164.359 21.252 1.00 63.30 190 ASN B N 1
ATOM 5221 C CA . ASN B 1 190 ? -40.477 163.611 20.453 1.00 50.09 190 ASN B CA 1
ATOM 5222 C C . ASN B 1 190 ? -40.711 163.862 18.983 1.00 47.70 190 ASN B C 1
ATOM 5223 O O . ASN B 1 190 ? -40.238 163.115 18.143 1.00 49.80 190 ASN B O 1
ATOM 5228 N N . GLU B 1 191 ? -41.436 164.930 18.678 1.00 49.91 191 GLU B N 1
ATOM 5229 C CA . GLU B 1 191 ? -41.829 165.240 17.304 1.00 53.67 191 GLU B CA 1
ATOM 5230 C C . GLU B 1 191 ? -42.193 163.987 16.516 1.00 55.81 191 GLU B C 1
ATOM 5231 O O . GLU B 1 191 ? -41.622 163.726 15.454 1.00 54.78 191 GLU B O 1
ATOM 5237 N N . ALA B 1 192 ? -43.152 163.223 17.042 1.00 50.17 192 ALA B N 1
ATOM 5238 C CA . ALA B 1 192 ? -43.529 161.926 16.471 1.00 49.98 192 ALA B CA 1
ATOM 5239 C C . ALA B 1 192 ? -45.012 161.779 16.145 1.00 48.67 192 ALA B C 1
ATOM 5240 O O . ALA B 1 192 ? -45.851 162.383 16.776 1.00 55.62 192 ALA B O 1
ATOM 5242 N N . ASN B 1 193 ? -45.323 160.970 15.144 1.00 46.11 193 ASN B N 1
ATOM 5243 C CA . ASN B 1 193 ? -46.689 160.527 14.917 1.00 44.84 193 ASN B CA 1
ATOM 5244 C C . ASN B 1 193 ? -47.048 159.435 15.923 1.00 49.91 193 ASN B C 1
ATOM 5245 O O . ASN B 1 193 ? -46.166 158.883 16.586 1.00 52.27 193 ASN B O 1
ATOM 5250 N N . LEU B 1 194 ? -48.338 159.137 16.062 1.00 47.44 194 LEU B N 1
ATOM 5251 C CA . LEU B 1 194 ? -48.783 158.227 17.109 1.00 37.48 194 LEU B CA 1
ATOM 5252 C C . LEU B 1 194 ? -49.516 157.062 16.528 1.00 40.73 194 LEU B C 1
ATOM 5253 O O . LEU B 1 194 ? -50.381 157.241 15.687 1.00 41.91 194 LEU B O 1
ATOM 5258 N N . LEU B 1 195 ? -49.155 155.868 16.979 1.00 39.07 195 LEU B N 1
ATOM 5259 C CA . LEU B 1 195 ? -49.813 154.643 16.563 1.00 38.86 195 LEU B CA 1
ATOM 5260 C C . LEU B 1 195 ? -50.503 153.972 17.765 1.00 44.50 195 LEU B C 1
ATOM 5261 O O . LEU B 1 195 ? -49.879 153.552 18.727 1.00 44.90 195 LEU B O 1
ATOM 5266 N N . LEU B 1 196 ? -51.817 153.912 17.711 1.00 36.08 196 LEU B N 1
ATOM 5267 C CA . LEU B 1 196 ? -52.575 153.189 18.702 1.00 42.40 196 LEU B CA 1
ATOM 5268 C C . LEU B 1 196 ? -52.697 151.747 18.232 1.00 49.87 196 LEU B C 1
ATOM 5269 O O . LEU B 1 196 ? -53.409 151.453 17.239 1.00 35.23 196 LEU B O 1
ATOM 5274 N N . HIS B 1 197 ? -52.012 150.866 18.964 1.00 45.39 197 HIS B N 1
ATOM 5275 C CA . HIS B 1 197 ? -51.733 149.516 18.531 1.00 38.50 197 HIS B CA 1
ATOM 5276 C C . HIS B 1 197 ? -52.186 148.560 19.616 1.00 38.78 197 HIS B C 1
ATOM 5277 O O . HIS B 1 197 ? -51.355 147.942 20.251 1.00 56.27 197 HIS B O 1
ATOM 5284 N N . PRO B 1 198 ? -53.504 148.426 19.840 1.00 41.99 198 PRO B N 1
ATOM 5285 C CA . PRO B 1 198 ? -54.009 147.589 20.941 1.00 47.13 198 PRO B CA 1
ATOM 5286 C C . PRO B 1 198 ? -53.797 146.108 20.709 1.00 49.19 198 PRO B C 1
ATOM 5287 O O . PRO B 1 198 ? -54.052 145.635 19.603 1.00 48.42 198 PRO B O 1
ATOM 5291 N N . GLN B 1 199 ? -53.336 145.332 21.692 1.00 52.93 199 GLN B N 1
ATOM 5292 C CA . GLN B 1 199 ? -53.210 143.885 21.559 1.00 44.39 199 GLN B CA 1
ATOM 5293 C C . GLN B 1 199 ? -54.568 143.234 21.440 1.00 41.57 199 GLN B C 1
ATOM 5294 O O . GLN B 1 199 ? -55.445 143.457 22.229 1.00 50.12 199 GLN B O 1
ATOM 5300 N N . VAL B 1 200 ? -54.755 142.417 20.435 1.00 48.47 200 VAL B N 1
ATOM 5301 C CA . VAL B 1 200 ? -56.105 141.994 20.104 1.00 46.49 200 VAL B CA 1
ATOM 5302 C C . VAL B 1 200 ? -56.374 140.475 20.129 1.00 54.05 200 VAL B C 1
ATOM 5303 O O . VAL B 1 200 ? -57.527 140.051 20.064 1.00 58.71 200 VAL B O 1
ATOM 5307 N N . GLY B 1 201 ? -55.321 139.667 20.246 1.00 45.55 201 GLY B N 1
ATOM 5308 C CA . GLY B 1 201 ? -55.455 138.225 20.181 1.00 55.07 201 GLY B CA 1
ATOM 5309 C C . GLY B 1 201 ? -56.492 137.561 21.051 1.00 48.93 201 GLY B C 1
ATOM 5310 O O . GLY B 1 201 ? -56.533 137.783 22.254 1.00 62.10 201 GLY B O 1
ATOM 5311 N N . GLY B 1 202 ? -57.335 136.747 20.424 1.00 46.17 202 GLY B N 1
ATOM 5312 C CA . GLY B 1 202 ? -58.322 135.956 21.134 1.00 53.04 202 GLY B CA 1
ATOM 5313 C C . GLY B 1 202 ? -59.036 135.009 20.188 1.00 56.71 202 GLY B C 1
ATOM 5314 O O . GLY B 1 202 ? -58.601 134.810 19.060 1.00 63.18 202 GLY B O 1
ATOM 5315 N N . ASP B 1 203 ? -60.127 134.412 20.660 1.00 60.14 203 ASP B N 1
ATOM 5316 C CA . ASP B 1 203 ? -61.003 133.605 19.821 1.00 50.60 203 ASP B CA 1
ATOM 5317 C C . ASP B 1 203 ? -62.460 134.071 19.955 1.00 62.83 203 ASP B C 1
ATOM 5318 O O . ASP B 1 203 ? -62.832 134.725 20.937 1.00 67.51 203 ASP B O 1
ATOM 5323 N N . ILE B 1 204 ? -63.300 133.733 18.983 1.00 63.90 204 ILE B N 1
ATOM 5324 C CA . ILE B 1 204 ? -64.689 134.174 19.070 1.00 53.85 204 ILE B CA 1
ATOM 5325 C C . ILE B 1 204 ? -65.483 133.506 20.197 1.00 62.41 204 ILE B C 1
ATOM 5326 O O . ILE B 1 204 ? -66.536 134.005 20.578 1.00 70.00 204 ILE B O 1
ATOM 5331 N N . THR B 1 205 ? -64.972 132.393 20.747 1.00 85.43 205 THR B N 1
ATOM 5332 C CA . THR B 1 205 ? -65.592 131.810 21.950 1.00 66.82 205 THR B CA 1
ATOM 5333 C C . THR B 1 205 ? -64.897 131.474 23.316 1.00 74.29 205 THR B C 1
ATOM 5334 O O . THR B 1 205 ? -65.601 131.336 24.308 1.00 100.93 205 THR B O 1
ATOM 5338 N N . GLU B 1 206 ? -63.564 131.373 23.376 1.00 75.89 206 GLU B N 1
ATOM 5339 C CA . GLU B 1 206 ? -62.744 131.205 24.592 1.00 85.39 206 GLU B CA 1
ATOM 5340 C C . GLU B 1 206 ? -62.227 132.617 24.999 1.00 85.42 206 GLU B C 1
ATOM 5341 O O . GLU B 1 206 ? -62.140 132.954 26.185 1.00 75.64 206 GLU B O 1
ATOM 5347 N N . ALA B 1 207 ? -61.893 133.446 23.983 1.00 66.65 207 ALA B N 1
ATOM 5348 C CA . ALA B 1 207 ? -61.475 134.842 24.220 1.00 71.21 207 ALA B CA 1
ATOM 5349 C C . ALA B 1 207 ? -62.111 135.944 23.329 1.00 73.95 207 ALA B C 1
ATOM 5350 O O . ALA B 1 207 ? -61.462 136.445 22.390 1.00 66.82 207 ALA B O 1
ATOM 5352 N N . PRO B 1 208 ? -63.364 136.348 23.644 1.00 67.26 208 PRO B N 1
ATOM 5353 C CA . PRO B 1 208 ? -64.088 137.311 22.824 1.00 52.67 208 PRO B CA 1
ATOM 5354 C C . PRO B 1 208 ? -64.007 138.668 23.503 1.00 50.94 208 PRO B C 1
ATOM 5355 O O . PRO B 1 208 ? -64.874 139.504 23.300 1.00 55.13 208 PRO B O 1
ATOM 5359 N N . ALA B 1 209 ? -62.993 138.894 24.325 1.00 45.35 209 ALA B N 1
ATOM 5360 C CA . ALA B 1 209 ? -62.925 140.156 25.036 1.00 41.65 209 ALA B CA 1
ATOM 5361 C C . ALA B 1 209 ? -62.270 141.271 24.226 1.00 55.86 209 ALA B C 1
ATOM 5362 O O . ALA B 1 209 ? -62.427 142.465 24.527 1.00 51.72 209 ALA B O 1
ATOM 5364 N N . TYR B 1 210 ? -61.544 140.889 23.185 1.00 51.28 210 TYR B N 1
ATOM 5365 C CA . TYR B 1 210 ? -60.874 141.892 22.375 1.00 46.83 210 TYR B CA 1
ATOM 5366 C C . TYR B 1 210 ? -61.843 142.803 21.623 1.00 50.29 210 TYR B C 1
ATOM 5367 O O . TYR B 1 210 ? -61.483 143.940 21.287 1.00 44.45 210 TYR B O 1
ATOM 5376 N N . PHE B 1 211 ? -62.992 142.289 21.320 1.00 45.48 211 PHE B N 1
ATOM 5377 C CA . PHE B 1 211 ? -64.005 143.093 20.656 1.00 38.68 211 PHE B CA 1
ATOM 5378 C C . PHE B 1 211 ? -64.281 144.377 21.441 1.00 41.56 211 PHE B C 1
ATOM 5379 O O . PHE B 1 211 ? -64.216 145.470 20.893 1.00 44.72 211 PHE B O 1
ATOM 5387 N N . GLY B 1 212 ? -64.558 144.246 22.728 1.00 37.27 212 GLY B N 1
ATOM 5388 C CA . GLY B 1 212 ? -64.767 145.403 23.570 1.00 37.37 212 GLY B CA 1
ATOM 5389 C C . GLY B 1 212 ? -63.589 146.345 23.559 1.00 41.80 212 GLY B C 1
ATOM 5390 O O . GLY B 1 212 ? -63.758 147.552 23.534 1.00 48.29 212 GLY B O 1
ATOM 5391 N N . LEU B 1 213 ? -62.385 145.794 23.585 1.00 42.34 213 LEU B N 1
ATOM 5392 C CA . LEU B 1 213 ? -61.185 146.613 23.579 1.00 36.85 213 LEU B CA 1
ATOM 5393 C C . LEU B 1 213 ? -61.135 147.441 22.302 1.00 48.36 213 LEU B C 1
ATOM 5394 O O . LEU B 1 213 ? -60.921 148.672 22.343 1.00 39.95 213 LEU B O 1
ATOM 5399 N N . VAL B 1 214 ? -61.319 146.767 21.165 1.00 43.80 214 VAL B N 1
ATOM 5400 C CA . VAL B 1 214 ? -61.291 147.476 19.900 1.00 39.20 214 VAL B CA 1
ATOM 5401 C C . VAL B 1 214 ? -62.350 148.546 19.892 1.00 37.38 214 VAL B C 1
ATOM 5402 O O . VAL B 1 214 ? -62.099 149.670 19.461 1.00 37.58 214 VAL B O 1
ATOM 5406 N N . ARG B 1 215 ? -63.539 148.209 20.374 1.00 44.82 215 ARG B N 1
ATOM 5407 C CA . ARG B 1 215 ? -64.642 149.177 20.353 1.00 47.97 215 ARG B CA 1
ATOM 5408 C C . ARG B 1 215 ? -64.413 150.408 21.268 1.00 40.43 215 ARG B C 1
ATOM 5409 O O . ARG B 1 215 ? -64.827 151.514 20.955 1.00 42.22 215 ARG B O 1
ATOM 5417 N N . SER B 1 216 ? -63.725 150.228 22.383 1.00 41.05 216 SER B N 1
ATOM 5418 C CA . SER B 1 216 ? -63.421 151.365 23.239 1.00 34.63 216 SER B CA 1
ATOM 5419 C C . SER B 1 216 ? -62.354 152.280 22.614 1.00 42.20 216 SER B C 1
ATOM 5420 O O . SER B 1 216 ? -62.253 153.433 22.984 1.00 45.19 216 SER B O 1
ATOM 5423 N N . PHE B 1 217 ? -61.540 151.759 21.693 1.00 43.32 217 PHE B N 1
ATOM 5424 C CA . PHE B 1 217 ? -60.584 152.591 20.954 1.00 31.37 217 PHE B CA 1
ATOM 5425 C C . PHE B 1 217 ? -61.283 153.300 19.828 1.00 38.76 217 PHE B C 1
ATOM 5426 O O . PHE B 1 217 ? -60.981 154.464 19.552 1.00 45.76 217 PHE B O 1
ATOM 5434 N N . LEU B 1 218 ? -62.217 152.616 19.169 1.00 36.57 218 LEU B N 1
ATOM 5435 C CA . LEU B 1 218 ? -62.963 153.263 18.105 1.00 36.41 218 LEU B CA 1
ATOM 5436 C C . LEU B 1 218 ? -63.736 154.439 18.670 1.00 36.27 218 LEU B C 1
ATOM 5437 O O . LEU B 1 218 ? -63.936 155.451 18.004 1.00 41.77 218 LEU B O 1
ATOM 5442 N N . ALA B 1 219 ? -64.123 154.302 19.931 1.00 41.61 219 ALA B N 1
ATOM 5443 C CA . ALA B 1 219 ? -64.972 155.270 20.613 1.00 41.81 219 ALA B CA 1
ATOM 5444 C C . ALA B 1 219 ? -64.273 156.595 20.834 1.00 46.52 219 ALA B C 1
ATOM 5445 O O . ALA B 1 219 ? -64.881 157.651 20.725 1.00 65.31 219 ALA B O 1
ATOM 5447 N N . ILE B 1 220 ? -62.992 156.542 21.141 1.00 40.60 220 ILE B N 1
ATOM 5448 C CA . ILE B 1 220 ? -62.263 157.737 21.491 1.00 44.23 220 ILE B CA 1
ATOM 5449 C C . ILE B 1 220 ? -61.266 158.146 20.427 1.00 57.42 220 ILE B C 1
ATOM 5450 O O . ILE B 1 220 ? -60.563 159.132 20.594 1.00 55.09 220 ILE B O 1
ATOM 5455 N N . ARG B 1 221 ? -61.211 157.416 19.319 1.00 61.15 221 ARG B N 1
ATOM 5456 C CA . ARG B 1 221 ? -60.257 157.767 18.265 1.00 66.21 221 ARG B CA 1
ATOM 5457 C C . ARG B 1 221 ? -60.407 159.201 17.709 1.00 60.96 221 ARG B C 1
ATOM 5458 O O . ARG B 1 221 ? -59.410 159.831 17.343 1.00 61.60 221 ARG B O 1
ATOM 5466 N N . ASP B 1 222 ? -61.636 159.718 17.657 1.00 58.03 222 ASP B N 1
ATOM 5467 C CA . ASP B 1 222 ? -61.877 161.064 17.118 1.00 50.13 222 ASP B CA 1
ATOM 5468 C C . ASP B 1 222 ? -61.375 162.191 18.014 1.00 47.51 222 ASP B C 1
ATOM 5469 O O . ASP B 1 222 ? -61.263 163.327 17.575 1.00 58.04 222 ASP B O 1
ATOM 5474 N N . ARG B 1 223 ? -61.065 161.868 19.263 1.00 39.25 223 ARG B N 1
ATOM 5475 C CA . ARG B 1 223 ? -60.428 162.798 20.184 1.00 45.86 223 ARG B CA 1
ATOM 5476 C C . ARG B 1 223 ? -58.945 163.033 19.835 1.00 57.46 223 ARG B C 1
ATOM 5477 O O . ARG B 1 223 ? -58.256 163.846 20.468 1.00 46.43 223 ARG B O 1
ATOM 5485 N N . PHE B 1 224 ? -58.455 162.298 18.843 1.00 47.70 224 PHE B N 1
ATOM 5486 C CA . PHE B 1 224 ? -57.062 162.342 18.500 1.00 38.74 224 PHE B CA 1
ATOM 5487 C C . PHE B 1 224 ? -56.921 163.103 17.206 1.00 52.59 224 PHE B C 1
ATOM 5488 O O . PHE B 1 224 ? -57.803 163.053 16.328 1.00 48.62 224 PHE B O 1
ATOM 5496 N N . PRO B 1 225 ? -55.804 163.818 17.080 1.00 46.57 225 PRO B N 1
ATOM 5497 C CA . PRO B 1 225 ? -55.486 164.560 15.854 1.00 45.93 225 PRO B CA 1
ATOM 5498 C C . PRO B 1 225 ? -55.384 163.583 14.673 1.00 47.14 225 PRO B C 1
ATOM 5499 O O . PRO B 1 225 ? -54.648 162.600 14.758 1.00 49.63 225 PRO B O 1
ATOM 5503 N N . ALA B 1 226 ? -56.121 163.824 13.600 1.00 41.73 226 ALA B N 1
ATOM 5504 C CA . ALA B 1 226 ? -56.182 162.856 12.506 1.00 36.65 226 ALA B CA 1
ATOM 5505 C C . ALA B 1 226 ? -54.875 162.776 11.721 1.00 49.42 226 ALA B C 1
ATOM 5506 O O . ALA B 1 226 ? -54.428 161.682 11.350 1.00 52.42 226 ALA B O 1
ATOM 5508 N N . ALA B 1 227 ? -54.254 163.924 11.478 1.00 45.79 227 ALA B N 1
ATOM 5509 C CA . ALA B 1 227 ? -53.002 163.949 10.714 1.00 59.08 227 ALA B CA 1
ATOM 5510 C C . ALA B 1 227 ? -51.791 163.410 11.475 1.00 50.62 227 ALA B C 1
ATOM 5511 O O . ALA B 1 227 ? -50.680 163.480 10.985 1.00 54.40 227 ALA B O 1
ATOM 5513 N N . THR B 1 228 ? -52.005 162.880 12.670 1.00 52.60 228 THR B N 1
ATOM 5514 C CA . THR B 1 228 ? -50.905 162.598 13.576 1.00 40.78 228 THR B CA 1
ATOM 5515 C C . THR B 1 228 ? -51.065 161.267 14.286 1.00 45.94 228 THR B C 1
ATOM 5516 O O . THR B 1 228 ? -50.180 160.815 14.999 1.00 47.15 228 THR B O 1
ATOM 5520 N N . THR B 1 229 ? -52.202 160.629 14.062 1.00 48.86 229 THR B N 1
ATOM 5521 C CA . THR B 1 229 ? -52.569 159.452 14.814 1.00 45.03 229 THR B CA 1
ATOM 5522 C C . THR B 1 229 ? -53.013 158.362 13.835 1.00 44.97 229 THR B C 1
ATOM 5523 O O . THR B 1 229 ? -53.651 158.661 12.827 1.00 43.89 229 THR B O 1
ATOM 5527 N N . GLN B 1 230 ? -52.692 157.109 14.153 1.00 39.55 230 GLN B N 1
ATOM 5528 C CA . GLN B 1 230 ? -53.216 155.953 13.448 1.00 34.82 230 GLN B CA 1
ATOM 5529 C C . GLN B 1 230 ? -53.691 154.907 14.419 1.00 38.65 230 GLN B C 1
ATOM 5530 O O . GLN B 1 230 ? -53.105 154.746 15.479 1.00 48.47 230 GLN B O 1
ATOM 5536 N N . LEU B 1 231 ? -54.737 154.173 14.041 1.00 40.69 231 LEU B N 1
ATOM 5537 C CA . LEU B 1 231 ? -55.210 153.032 14.828 1.00 40.46 231 LEU B CA 1
ATOM 5538 C C . LEU B 1 231 ? -55.049 151.782 14.017 1.00 41.79 231 LEU B C 1
ATOM 5539 O O . LEU B 1 231 ? -55.408 151.758 12.834 1.00 40.71 231 LEU B O 1
ATOM 5544 N N . SER B 1 232 ? -54.513 150.739 14.645 1.00 41.23 232 SER B N 1
ATOM 5545 C CA . SER B 1 232 ? -54.316 149.477 13.944 1.00 41.98 232 SER B CA 1
ATOM 5546 C C . SER B 1 232 ? -54.275 148.380 14.961 1.00 34.55 232 SER B C 1
ATOM 5547 O O . SER B 1 232 ? -53.933 148.624 16.100 1.00 36.86 232 SER B O 1
ATOM 5550 N N . LEU B 1 233 ? -54.606 147.165 14.556 1.00 36.84 233 LEU B N 1
ATOM 5551 C CA . LEU B 1 233 ? -54.640 146.063 15.503 1.00 38.81 233 LEU B CA 1
ATOM 5552 C C . LEU B 1 233 ? -53.377 145.233 15.468 1.00 49.24 233 LEU B C 1
ATOM 5553 O O . LEU B 1 233 ? -52.797 144.989 14.405 1.00 48.44 233 LEU B O 1
ATOM 5558 N N . LEU B 1 234 ? -52.975 144.796 16.656 1.00 50.97 234 LEU B N 1
ATOM 5559 C CA . LEU B 1 234 ? -51.793 143.972 16.853 1.00 56.18 234 LEU B CA 1
ATOM 5560 C C . LEU B 1 234 ? -52.205 142.572 17.282 1.00 45.21 234 LEU B C 1
ATOM 5561 O O . LEU B 1 234 ? -52.503 142.357 18.450 1.00 50.56 234 LEU B O 1
ATOM 5566 N N . PRO B 1 235 ? -52.186 141.608 16.347 1.00 44.47 235 PRO B N 1
ATOM 5567 C CA . PRO B 1 235 ? -52.722 140.265 16.581 1.00 49.98 235 PRO B CA 1
ATOM 5568 C C . PRO B 1 235 ? -51.801 139.446 17.473 1.00 58.70 235 PRO B C 1
ATOM 5569 O O . PRO B 1 235 ? -50.809 138.910 16.969 1.00 73.97 235 PRO B O 1
ATOM 5573 N N . ALA B 1 236 ? -52.116 139.344 18.760 1.00 53.64 236 ALA B N 1
ATOM 5574 C CA . ALA B 1 236 ? -51.252 138.651 19.708 1.00 57.61 236 ALA B CA 1
ATOM 5575 C C . ALA B 1 236 ? -51.931 138.710 21.060 1.00 61.41 236 ALA B C 1
ATOM 5576 O O . ALA B 1 236 ? -52.830 139.512 21.250 1.00 63.05 236 ALA B O 1
ATOM 5578 N N . PRO B 1 237 ? -51.491 137.880 22.016 1.00 72.91 237 PRO B N 1
ATOM 5579 C CA . PRO B 1 237 ? -52.131 138.094 23.311 1.00 66.78 237 PRO B CA 1
ATOM 5580 C C . PRO B 1 237 ? -51.193 139.128 23.906 1.00 75.79 237 PRO B C 1
ATOM 5581 O O . PRO B 1 237 ? -50.020 139.187 23.492 1.00 82.72 237 PRO B O 1
ATOM 5585 N N . PRO B 1 238 ? -51.692 139.962 24.838 1.00 80.71 238 PRO B N 1
ATOM 5586 C CA . PRO B 1 238 ? -50.722 140.705 25.663 1.00 79.67 238 PRO B CA 1
ATOM 5587 C C . PRO B 1 238 ? -49.776 139.715 26.373 1.00 84.85 238 PRO B C 1
ATOM 5588 O O . PRO B 1 238 ? -50.227 138.640 26.801 1.00 84.53 238 PRO B O 1
ATOM 5592 N N . PRO B 1 239 ? -48.477 140.051 26.477 1.00 74.90 239 PRO B N 1
ATOM 5593 C CA . PRO B 1 239 ? -47.544 139.112 27.109 1.00 81.69 239 PRO B CA 1
ATOM 5594 C C . PRO B 1 239 ? -47.662 139.251 28.620 1.00 100.30 239 PRO B C 1
ATOM 5595 O O . PRO B 1 239 ? -48.486 140.059 29.089 1.00 89.98 239 PRO B O 1
ATOM 5599 N N . GLU B 1 240 ? -46.780 138.636 29.408 1.00 92.53 240 GLU B N 1
ATOM 5600 C CA . GLU B 1 240 ? -46.726 138.938 30.855 1.00 94.50 240 GLU B CA 1
ATOM 5601 C C . GLU B 1 240 ? -45.577 139.892 31.203 1.00 79.77 240 GLU B C 1
ATOM 5602 O O . GLU B 1 240 ? -44.479 139.682 30.725 1.00 77.68 240 GLU B O 1
ATOM 5604 N N . ALA B 1 241 ? -45.802 140.939 32.010 1.00 82.52 241 ALA B N 1
ATOM 5605 C CA . ALA B 1 241 ? -44.775 141.959 32.085 1.00 83.65 241 ALA B CA 1
ATOM 5606 C C . ALA B 1 241 ? -43.415 141.394 32.538 1.00 73.53 241 ALA B C 1
ATOM 5607 O O . ALA B 1 241 ? -43.308 140.706 33.549 1.00 76.67 241 ALA B O 1
ATOM 5609 N N . SER B 1 242 ? -42.380 141.690 31.768 1.00 54.34 242 SER B N 1
ATOM 5610 C CA . SER B 1 242 ? -41.032 141.295 32.111 1.00 60.28 242 SER B CA 1
ATOM 5611 C C . SER B 1 242 ? -40.101 141.991 31.140 1.00 54.18 242 SER B C 1
ATOM 5612 O O . SER B 1 242 ? -40.454 142.217 29.979 1.00 49.11 242 SER B O 1
ATOM 5615 N N . GLY B 1 243 ? -38.914 142.336 31.615 1.00 53.40 243 GLY B N 1
ATOM 5616 C CA . GLY B 1 243 ? -37.974 143.081 30.799 1.00 65.64 243 GLY B CA 1
ATOM 5617 C C . GLY B 1 243 ? -37.810 142.439 29.437 1.00 69.28 243 GLY B C 1
ATOM 5618 O O . GLY B 1 243 ? -37.707 143.137 28.405 1.00 62.12 243 GLY B O 1
ATOM 5619 N N . ARG B 1 244 ? -37.778 141.105 29.442 1.00 67.40 244 ARG B N 1
ATOM 5620 C CA . ARG B 1 244 ? -37.727 140.328 28.203 1.00 66.77 244 ARG B CA 1
ATOM 5621 C C . ARG B 1 244 ? -38.932 140.669 27.292 1.00 61.94 244 ARG B C 1
ATOM 5622 O O . ARG B 1 244 ? -38.771 141.233 26.202 1.00 57.96 244 ARG B O 1
ATOM 5630 N N . ALA B 1 245 ? -40.140 140.340 27.768 1.00 55.45 245 ALA B N 1
ATOM 5631 C CA . ALA B 1 245 ? -41.376 140.641 27.050 1.00 57.00 245 ALA B CA 1
ATOM 5632 C C . ALA B 1 245 ? -41.301 142.033 26.449 1.00 53.51 245 ALA B C 1
ATOM 5633 O O . ALA B 1 245 ? -41.632 142.247 25.273 1.00 52.92 245 ALA B O 1
ATOM 5635 N N . LEU B 1 246 ? -40.858 142.971 27.276 1.00 45.85 246 LEU B N 1
ATOM 5636 C CA . LEU B 1 246 ? -40.793 144.356 26.886 1.00 48.35 246 LEU B CA 1
ATOM 5637 C C . LEU B 1 246 ? -39.892 144.509 25.672 1.00 53.61 246 LEU B C 1
ATOM 5638 O O . LEU B 1 246 ? -40.221 145.220 24.711 1.00 51.56 246 LEU B O 1
ATOM 5643 N N . LEU B 1 247 ? -38.750 143.836 25.717 1.00 50.78 247 LEU B N 1
ATOM 5644 C CA . LEU B 1 247 ? -37.802 143.938 24.629 1.00 51.59 247 LEU B CA 1
ATOM 5645 C C . LEU B 1 247 ? -38.337 143.307 23.345 1.00 50.19 247 LEU B C 1
ATOM 5646 O O . LEU B 1 247 ? -37.927 143.697 22.249 1.00 48.31 247 LEU B O 1
ATOM 5651 N N . LEU B 1 248 ? -39.255 142.345 23.479 1.00 48.97 248 LEU B N 1
ATOM 5652 C CA . LEU B 1 248 ? -39.814 141.669 22.312 1.00 46.33 248 LEU B CA 1
ATOM 5653 C C . LEU B 1 248 ? -40.753 142.643 21.650 1.00 50.43 248 LEU B C 1
ATOM 5654 O O . LEU B 1 248 ? -40.744 142.838 20.440 1.00 51.67 248 LEU B O 1
ATOM 5659 N N . ARG B 1 249 ? -41.567 143.268 22.475 1.00 48.09 249 ARG B N 1
ATOM 5660 C CA . ARG B 1 249 ? -42.567 144.184 21.976 0.50 43.84 249 ARG B CA 1
ATOM 5661 C C . ARG B 1 249 ? -41.893 145.306 21.231 1.00 46.86 249 ARG B C 1
ATOM 5662 O O . ARG B 1 249 ? -42.383 145.734 20.187 1.00 48.46 249 ARG B O 1
ATOM 5670 N N . ALA B 1 250 ? -40.757 145.747 21.756 1.00 46.60 250 ALA B N 1
ATOM 5671 C CA . ALA B 1 250 ? -39.935 146.735 21.077 1.00 51.27 250 ALA B CA 1
ATOM 5672 C C . ALA B 1 250 ? -39.541 146.240 19.696 1.00 50.40 250 ALA B C 1
ATOM 5673 O O . ALA B 1 250 ? -39.483 147.023 18.728 1.00 45.59 250 ALA B O 1
ATOM 5675 N N . ILE B 1 251 ? -39.254 144.945 19.607 1.00 36.49 251 ILE B N 1
ATOM 5676 C CA . ILE B 1 251 ? -38.823 144.385 18.339 1.00 48.53 251 ILE B CA 1
ATOM 5677 C C . ILE B 1 251 ? -39.979 144.329 17.346 1.00 54.60 251 ILE B C 1
ATOM 5678 O O . ILE B 1 251 ? -39.828 144.677 16.167 1.00 53.85 251 ILE B O 1
ATOM 5683 N N . VAL B 1 252 ? -41.144 143.896 17.807 1.00 46.28 252 VAL B N 1
ATOM 5684 C CA . VAL B 1 252 ? -42.287 143.903 16.910 1.00 42.26 252 VAL B CA 1
ATOM 5685 C C . VAL B 1 252 ? -42.730 145.346 16.607 1.00 45.16 252 VAL B C 1
ATOM 5686 O O . VAL B 1 252 ? -43.202 145.655 15.512 1.00 46.52 252 VAL B O 1
ATOM 5690 N N . ALA B 1 253 ? -42.551 146.248 17.557 1.00 42.18 253 ALA B N 1
ATOM 5691 C CA . ALA B 1 253 ? -42.774 147.661 17.263 1.00 38.18 253 ALA B CA 1
ATOM 5692 C C . ALA B 1 253 ? -41.861 148.098 16.116 1.00 51.47 253 ALA B C 1
ATOM 5693 O O . ALA B 1 253 ? -42.279 148.804 15.197 1.00 45.85 253 ALA B O 1
ATOM 5695 N N . ARG B 1 254 ? -40.604 147.676 16.162 1.00 45.47 254 ARG B N 1
ATOM 5696 C CA . ARG B 1 254 ? -39.690 148.039 15.097 1.00 47.02 254 ARG B CA 1
ATOM 5697 C C . ARG B 1 254 ? -40.100 147.397 13.784 1.00 49.40 254 ARG B C 1
ATOM 5698 O O . ARG B 1 254 ? -39.991 148.001 12.717 1.00 46.82 254 ARG B O 1
ATOM 5706 N N . ASN B 1 255 ? -40.556 146.158 13.858 1.00 38.96 255 ASN B N 1
ATOM 5707 C CA . ASN B 1 255 ? -40.918 145.477 12.641 1.00 43.11 255 ASN B CA 1
ATOM 5708 C C . ASN B 1 255 ? -42.167 146.065 11.997 1.00 39.32 255 ASN B C 1
ATOM 5709 O O . ASN B 1 255 ? -42.349 145.978 10.784 1.00 39.53 255 ASN B O 1
ATOM 5714 N N . PHE B 1 256 ? -42.996 146.696 12.818 1.00 44.24 256 PHE B N 1
ATOM 5715 C CA . PHE B 1 256 ? -44.174 147.392 12.322 1.00 42.84 256 PHE B CA 1
ATOM 5716 C C . PHE B 1 256 ? -43.883 148.799 11.814 1.00 50.80 256 PHE B C 1
ATOM 5717 O O . PHE B 1 256 ? -44.751 149.422 11.206 1.00 58.06 256 PHE B O 1
ATOM 5725 N N . GLY B 1 257 ? -42.680 149.303 12.049 1.00 47.59 257 GLY B N 1
ATOM 5726 C CA . GLY B 1 257 ? -42.337 150.631 11.570 1.00 43.42 257 GLY B CA 1
ATOM 5727 C C . GLY B 1 257 ? -42.112 151.667 12.659 1.00 50.73 257 GLY B C 1
ATOM 5728 O O . GLY B 1 257 ? -41.635 152.765 12.377 1.00 63.16 257 GLY B O 1
ATOM 5729 N N . CYS B 1 258 ? -42.420 151.322 13.905 1.00 41.39 258 CYS B N 1
ATOM 5730 C CA . CYS B 1 258 ? -42.252 152.265 15.014 1.00 46.03 258 CYS B CA 1
ATOM 5731 C C . CYS B 1 258 ? -40.851 152.298 15.624 1.00 54.39 258 CYS B C 1
ATOM 5732 O O . CYS B 1 258 ? -40.232 151.254 15.865 1.00 50.36 258 CYS B O 1
ATOM 5735 N N . SER B 1 259 ? -40.374 153.511 15.889 1.00 48.75 259 SER B N 1
ATOM 5736 C CA . SER B 1 259 ? -39.056 153.721 16.453 1.00 49.42 259 SER B CA 1
ATOM 5737 C C . SER B 1 259 ? -39.135 154.168 17.906 1.00 49.65 259 SER B C 1
ATOM 5738 O O . SER B 1 259 ? -38.108 154.417 18.540 1.00 59.17 259 SER B O 1
ATOM 5741 N N . LEU B 1 260 ? -40.351 154.274 18.429 1.00 46.43 260 LEU B N 1
ATOM 5742 C CA . LEU B 1 260 ? -40.564 154.559 19.846 1.00 40.81 260 LEU B CA 1
ATOM 5743 C C . LEU B 1 260 ? -41.669 153.663 20.408 1.00 48.45 260 LEU B C 1
ATOM 5744 O O . LEU B 1 260 ? -42.594 153.244 19.698 1.00 48.60 260 LEU B O 1
ATOM 5749 N N . LEU B 1 261 ? -41.568 153.335 21.684 1.00 48.88 261 LEU B N 1
ATOM 5750 C CA . LEU B 1 261 ? -42.566 152.470 22.297 1.00 43.82 261 LEU B CA 1
ATOM 5751 C C . LEU B 1 261 ? -42.872 152.993 23.691 1.00 51.04 261 LEU B C 1
ATOM 5752 O O . LEU B 1 261 ? -41.979 153.304 24.461 1.00 53.10 261 LEU B O 1
ATOM 5757 N N . ILE B 1 262 ? -44.137 153.117 24.029 1.00 49.51 262 ILE B N 1
ATOM 5758 C CA . ILE B 1 262 ? -44.462 153.511 25.378 1.00 44.86 262 ILE B CA 1
ATOM 5759 C C . ILE B 1 262 ? -44.690 152.228 26.142 1.00 49.33 262 ILE B C 1
ATOM 5760 O O . ILE B 1 262 ? -45.249 151.281 25.607 1.00 47.11 262 ILE B O 1
ATOM 5765 N N . ALA B 1 263 ? -44.219 152.173 27.378 1.00 55.34 263 ALA B N 1
ATOM 5766 C CA . ALA B 1 263 ? -44.428 150.978 28.180 1.00 54.79 263 ALA B CA 1
ATOM 5767 C C . ALA B 1 263 ? -44.955 151.372 29.543 1.00 61.08 263 ALA B C 1
ATOM 5768 O O . ALA B 1 263 ? -44.270 152.072 30.303 1.00 61.48 263 ALA B O 1
ATOM 5770 N N . GLY B 1 264 ? -46.190 150.948 29.818 1.00 51.85 264 GLY B N 1
ATOM 5771 C CA . GLY B 1 264 ? -46.872 151.262 31.059 1.00 52.14 264 GLY B CA 1
ATOM 5772 C C . GLY B 1 264 ? -48.344 150.880 31.004 1.00 81.09 264 GLY B C 1
ATOM 5773 O O . GLY B 1 264 ? -49.236 151.652 31.379 1.00 79.85 264 GLY B O 1
ATOM 5774 N N . ARG B 1 284 ? -41.705 151.949 34.589 1.00 114.44 284 ARG B N 1
ATOM 5775 C CA . ARG B 1 284 ? -40.781 150.817 34.614 1.00 125.63 284 ARG B CA 1
ATOM 5776 C C . ARG B 1 284 ? -39.350 151.056 34.190 1.00 113.04 284 ARG B C 1
ATOM 5777 O O . ARG B 1 284 ? -38.642 151.840 34.808 1.00 102.75 284 ARG B O 1
ATOM 5779 N N . VAL B 1 285 ? -38.921 150.378 33.137 1.00 111.25 285 VAL B N 1
ATOM 5780 C CA . VAL B 1 285 ? -37.675 150.738 32.507 1.00 101.47 285 VAL B CA 1
ATOM 5781 C C . VAL B 1 285 ? -36.334 150.537 33.178 1.00 94.44 285 VAL B C 1
ATOM 5782 O O . VAL B 1 285 ? -35.518 151.436 33.222 1.00 87.07 285 VAL B O 1
ATOM 5786 N N . ASP B 1 286 ? -36.083 149.346 33.678 1.00 79.91 286 ASP B N 1
ATOM 5787 C CA . ASP B 1 286 ? -34.790 149.098 34.279 1.00 86.52 286 ASP B CA 1
ATOM 5788 C C . ASP B 1 286 ? -33.686 149.567 33.333 1.00 90.65 286 ASP B C 1
ATOM 5789 O O . ASP B 1 286 ? -33.658 149.192 32.172 1.00 87.43 286 ASP B O 1
ATOM 5794 N N . PRO B 1 287 ? -32.775 150.396 33.827 1.00 93.13 287 PRO B N 1
ATOM 5795 C CA . PRO B 1 287 ? -31.755 150.990 32.972 1.00 81.84 287 PRO B CA 1
ATOM 5796 C C . PRO B 1 287 ? -31.108 149.939 32.112 1.00 81.11 287 PRO B C 1
ATOM 5797 O O . PRO B 1 287 ? -30.620 150.217 31.038 1.00 64.78 287 PRO B O 1
ATOM 5801 N N . SER B 1 288 ? -31.105 148.716 32.586 1.00 83.10 288 SER B N 1
ATOM 5802 C CA . SER B 1 288 ? -30.543 147.653 31.803 1.00 83.89 288 SER B CA 1
ATOM 5803 C C . SER B 1 288 ? -31.372 147.382 30.571 1.00 89.54 288 SER B C 1
ATOM 5804 O O . SER B 1 288 ? -30.845 146.832 29.613 1.00 76.37 288 SER B O 1
ATOM 5807 N N . VAL B 1 289 ? -32.660 147.712 30.548 1.00 83.21 289 VAL B N 1
ATOM 5808 C CA . VAL B 1 289 ? -33.355 147.149 29.420 1.00 76.72 289 VAL B CA 1
ATOM 5809 C C . VAL B 1 289 ? -33.483 148.244 28.392 1.00 78.43 289 VAL B C 1
ATOM 5810 O O . VAL B 1 289 ? -33.468 148.012 27.192 1.00 71.54 289 VAL B O 1
ATOM 5814 N N . ALA B 1 290 ? -33.593 149.462 28.878 1.00 76.54 290 ALA B N 1
ATOM 5815 C CA . ALA B 1 290 ? -33.622 150.599 27.999 1.00 78.24 290 ALA B CA 1
ATOM 5816 C C . ALA B 1 290 ? -32.292 150.633 27.321 1.00 66.81 290 ALA B C 1
ATOM 5817 O O .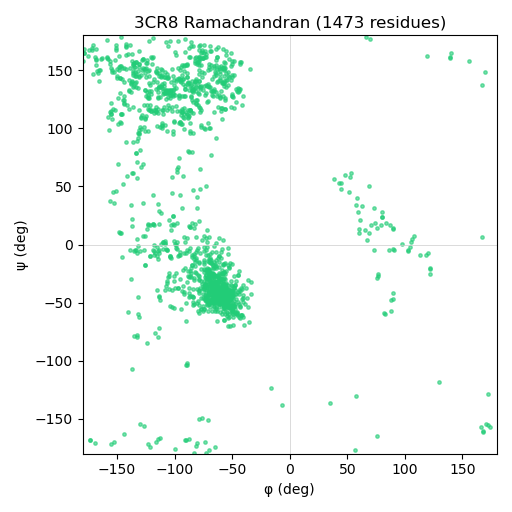 ALA B 1 290 ? -32.165 150.970 26.176 1.00 59.97 290 ALA B O 1
ATOM 5819 N N . GLU B 1 291 ? -31.274 150.259 28.051 1.00 69.99 291 GLU B N 1
ATOM 5820 C CA . GLU B 1 291 ? -30.007 149.996 27.399 1.00 86.90 291 GLU B CA 1
ATOM 5821 C C . GLU B 1 291 ? -30.034 149.089 26.180 1.00 89.72 291 GLU B C 1
ATOM 5822 O O . GLU B 1 291 ? -29.572 149.472 25.112 1.00 81.81 291 GLU B O 1
ATOM 5824 N N . ARG B 1 292 ? -30.561 147.877 26.321 1.00 80.88 292 ARG B N 1
ATOM 5825 C CA . ARG B 1 292 ? -30.500 146.935 25.175 1.00 77.94 292 ARG B CA 1
ATOM 5826 C C . ARG B 1 292 ? -31.480 147.361 24.054 1.00 80.72 292 ARG B C 1
ATOM 5827 O O . ARG B 1 292 ? -31.365 146.986 22.864 1.00 79.57 292 ARG B O 1
ATOM 5829 N N . ALA B 1 293 ? -32.453 148.158 24.438 1.00 71.19 293 ALA B N 1
ATOM 5830 C CA . ALA B 1 293 ? -33.482 148.533 23.510 1.00 68.58 293 ALA B CA 1
ATOM 5831 C C . ALA B 1 293 ? -33.072 149.720 22.684 1.00 76.77 293 ALA B C 1
ATOM 5832 O O . ALA B 1 293 ? -33.298 149.782 21.508 1.00 72.12 293 ALA B O 1
ATOM 5834 N N . GLU B 1 294 ? -32.508 150.707 23.320 1.00 83.63 294 GLU B N 1
ATOM 5835 C CA . GLU B 1 294 ? -31.964 151.804 22.594 1.00 90.82 294 GLU B CA 1
ATOM 5836 C C . GLU B 1 294 ? -30.984 151.120 21.700 1.00 85.47 294 GLU B C 1
ATOM 5837 O O . GLU B 1 294 ? -30.606 151.616 20.657 1.00 63.68 294 GLU B O 1
ATOM 5839 N N . LYS B 1 295 ? -30.564 149.951 22.135 1.00 83.84 295 LYS B N 1
ATOM 5840 C CA . LYS B 1 295 ? -29.703 149.142 21.302 1.00 74.86 295 LYS B CA 1
ATOM 5841 C C . LYS B 1 295 ? -30.277 148.822 19.948 1.00 79.95 295 LYS B C 1
ATOM 5842 O O . LYS B 1 295 ? -29.755 149.241 18.929 1.00 71.70 295 LYS B O 1
ATOM 5844 N N . ILE B 1 296 ? -31.368 148.072 19.938 1.00 75.15 296 ILE B N 1
ATOM 5845 C CA . ILE B 1 296 ? -31.974 147.665 18.734 1.00 65.52 296 ILE B CA 1
ATOM 5846 C C . ILE B 1 296 ? -32.927 148.707 18.127 1.00 55.84 296 ILE B C 1
ATOM 5847 O O . ILE B 1 296 ? -34.046 148.409 17.775 1.00 60.53 296 ILE B O 1
ATOM 5852 N N . GLY B 1 297 ? -32.478 149.939 18.073 1.00 47.97 297 GLY B N 1
ATOM 5853 C CA . GLY B 1 297 ? -33.077 151.098 17.456 1.00 47.45 297 GLY B CA 1
ATOM 5854 C C . GLY B 1 297 ? -34.377 151.654 17.801 1.00 59.84 297 GLY B C 1
ATOM 5855 O O . GLY B 1 297 ? -34.885 152.560 17.143 1.00 64.32 297 GLY B O 1
ATOM 5856 N N . VAL B 1 298 ? -34.945 151.158 18.896 1.00 57.13 298 VAL B N 1
ATOM 5857 C CA . VAL B 1 298 ? -36.260 151.636 19.328 1.00 54.53 298 VAL B CA 1
ATOM 5858 C C . VAL B 1 298 ? -36.240 152.252 20.729 1.00 42.71 298 VAL B C 1
ATOM 5859 O O . VAL B 1 298 ? -35.969 151.594 21.722 1.00 44.68 298 VAL B O 1
ATOM 5863 N N . ARG B 1 299 ? -36.519 153.540 20.799 1.00 46.26 299 ARG B N 1
ATOM 5864 C CA . ARG B 1 299 ? -36.500 154.214 22.087 1.00 56.83 299 ARG B CA 1
ATOM 5865 C C . ARG B 1 299 ? -37.808 153.966 22.821 1.00 57.09 299 ARG B C 1
ATOM 5866 O O . ARG B 1 299 ? -38.900 154.245 22.319 1.00 54.29 299 ARG B O 1
ATOM 5874 N N . LEU B 1 300 ? -37.714 153.443 24.024 1.00 46.02 300 LEU B N 1
ATOM 5875 C CA . LEU B 1 300 ? -38.937 153.209 24.755 1.00 57.15 300 LEU B CA 1
ATOM 5876 C C . LEU B 1 300 ? -39.094 154.143 25.936 1.00 49.77 300 LEU B C 1
ATOM 5877 O O . LEU B 1 300 ? -38.326 154.101 26.881 1.00 45.86 300 LEU B O 1
ATOM 5882 N N . ILE B 1 301 ? -40.118 154.982 25.853 1.00 42.06 301 ILE B N 1
ATOM 5883 C CA . ILE B 1 301 ? -40.469 155.912 26.909 1.00 44.13 301 ILE B CA 1
ATOM 5884 C C . ILE B 1 301 ? -41.434 155.271 27.908 1.00 46.64 301 ILE B C 1
ATOM 5885 O O . ILE B 1 301 ? -42.309 154.472 27.541 1.00 48.38 301 ILE B O 1
ATOM 5890 N N . ALA B 1 302 ? -41.268 155.622 29.179 1.00 50.26 302 ALA B N 1
ATOM 5891 C CA . ALA B 1 302 ? -42.062 155.008 30.242 1.00 57.02 302 ALA B CA 1
ATOM 5892 C C . ALA B 1 302 ? -43.295 155.819 30.611 1.00 58.91 302 ALA B C 1
ATOM 5893 O O . ALA B 1 302 ? -43.305 157.036 30.517 1.00 58.46 302 ALA B O 1
ATOM 5895 N N . TYR B 1 303 ? -44.331 155.132 31.056 1.00 52.57 303 TYR B N 1
ATOM 5896 C CA . TYR B 1 303 ? -45.560 155.804 31.416 1.00 57.31 303 TYR B CA 1
ATOM 5897 C C . TYR B 1 303 ? -45.581 156.124 32.908 1.00 56.91 303 TYR B C 1
ATOM 5898 O O . TYR B 1 303 ? -45.588 155.230 33.746 1.00 69.32 303 TYR B O 1
ATOM 5907 N N . PRO B 1 304 ? -45.608 157.415 33.244 1.00 54.40 304 PRO B N 1
ATOM 5908 C CA . PRO B 1 304 ? -45.478 157.863 34.631 1.00 41.47 304 PRO B CA 1
ATOM 5909 C C . PRO B 1 304 ? -46.821 157.863 35.363 1.00 53.17 304 PRO B C 1
ATOM 5910 O O . PRO B 1 304 ? -47.867 157.711 34.724 1.00 44.15 304 PRO B O 1
ATOM 5914 N N . ARG B 1 305 ? -46.801 158.143 36.643 1.00 55.40 305 ARG B N 1
ATOM 5915 C CA . ARG B 1 305 ? -48.030 158.429 37.309 1.00 60.55 305 ARG B CA 1
ATOM 5916 C C . ARG B 1 305 ? -48.542 159.796 36.847 1.00 62.69 305 ARG B C 1
ATOM 5917 O O . ARG B 1 305 ? -48.014 160.827 37.225 1.00 52.72 305 ARG B O 1
ATOM 5919 N N . MET B 1 306 ? -49.553 159.771 35.988 1.00 42.49 306 MET B N 1
ATOM 5920 C CA . MET B 1 306 ? -50.348 160.912 35.628 1.00 44.21 306 MET B CA 1
ATOM 5921 C C . MET B 1 306 ? -51.267 161.335 36.773 1.00 59.65 306 MET B C 1
ATOM 5922 O O . MET B 1 306 ? -51.891 160.502 37.445 1.00 66.95 306 MET B O 1
ATOM 5927 N N . VAL B 1 307 ? -51.347 162.636 37.011 1.00 48.14 307 VAL B N 1
ATOM 5928 C CA . VAL B 1 307 ? -52.326 163.136 37.968 1.00 57.52 307 VAL B CA 1
ATOM 5929 C C . VAL B 1 307 ? -53.120 164.247 37.300 1.00 57.65 307 VAL B C 1
ATOM 5930 O O . VAL B 1 307 ? -52.619 164.940 36.418 1.00 57.12 307 VAL B O 1
ATOM 5934 N N . TYR B 1 308 ? -54.366 164.417 37.696 1.00 49.41 308 TYR B N 1
ATOM 5935 C CA . TYR B 1 308 ? -55.109 165.541 37.179 1.00 45.97 308 TYR B CA 1
ATOM 5936 C C . TYR B 1 308 ? -54.765 166.708 38.064 1.00 56.00 308 TYR B C 1
ATOM 5937 O O . TYR B 1 308 ? -54.944 166.622 39.288 1.00 59.15 308 TYR B O 1
ATOM 5946 N N . VAL B 1 309 ? -54.279 167.791 37.449 1.00 47.29 309 VAL B N 1
ATOM 5947 C CA . VAL B 1 309 ? -53.852 168.971 38.187 1.00 36.12 309 VAL B CA 1
ATOM 5948 C C . VAL B 1 309 ? -54.870 170.048 37.992 1.00 42.15 309 VAL B C 1
ATOM 5949 O O . VAL B 1 309 ? -54.825 170.736 36.989 1.00 48.20 309 VAL B O 1
ATOM 5953 N N . GLU B 1 310 ? -55.775 170.189 38.960 1.00 44.26 310 GLU B N 1
ATOM 5954 C CA . GLU B 1 310 ? -56.897 171.135 38.890 1.00 47.35 310 GLU B CA 1
ATOM 5955 C C . GLU B 1 310 ? -56.447 172.551 38.571 1.00 49.69 310 GLU B C 1
ATOM 5956 O O . GLU B 1 310 ? -57.070 173.275 37.786 1.00 46.01 310 GLU B O 1
ATOM 5962 N N . ASP B 1 311 ? -55.347 172.938 39.189 1.00 52.09 311 ASP B N 1
ATOM 5963 C CA . ASP B 1 311 ? -54.846 174.282 39.046 1.00 42.94 311 ASP B CA 1
ATOM 5964 C C . ASP B 1 311 ? -54.439 174.553 37.609 1.00 50.10 311 ASP B C 1
ATOM 5965 O O . ASP B 1 311 ? -54.070 175.673 37.261 1.00 51.09 311 ASP B O 1
ATOM 5970 N N . ARG B 1 312 ? -54.471 173.525 36.773 1.00 42.52 312 ARG B N 1
ATOM 5971 C CA . ARG B 1 312 ? -54.018 173.683 35.393 1.00 45.58 312 ARG B CA 1
ATOM 5972 C C . ARG B 1 312 ? -54.958 173.072 34.358 1.00 41.54 312 ARG B C 1
ATOM 5973 O O . ARG B 1 312 ? -54.701 173.123 33.159 1.00 44.27 312 ARG B O 1
ATOM 5981 N N . ALA B 1 313 ? -55.955 172.428 34.840 1.00 20.00 313 ALA B N 1
ATOM 5982 C CA . ALA B 1 313 ? -56.922 171.734 33.998 1.00 20.00 313 ALA B CA 1
ATOM 5983 C C . ALA B 1 313 ? -56.240 170.688 33.123 1.00 20.00 313 ALA B C 1
ATOM 5984 O O . ALA B 1 313 ? -56.690 170.525 32.014 1.00 48.96 313 ALA B O 1
ATOM 5986 N N . GLU B 1 314 ? -55.290 169.974 33.606 1.00 39.65 314 GLU B N 1
ATOM 5987 C CA . GLU B 1 314 ? -54.776 169.004 32.674 1.00 50.38 314 GLU B CA 1
ATOM 5988 C C . GLU B 1 314 ? -53.979 168.011 33.473 1.00 47.59 314 GLU B C 1
ATOM 5989 O O . GLU B 1 314 ? -53.584 168.271 34.614 1.00 43.23 314 GLU B O 1
ATOM 5995 N N . HIS B 1 315 ? -53.786 166.848 32.883 1.00 52.13 315 HIS B N 1
ATOM 5996 C CA . HIS B 1 315 ? -52.993 165.842 33.525 1.00 53.00 315 HIS B CA 1
ATOM 5997 C C . HIS B 1 315 ? -51.539 166.131 33.253 1.00 47.79 315 HIS B C 1
ATOM 5998 O O . HIS B 1 315 ? -51.179 166.538 32.160 1.00 46.52 315 HIS B O 1
ATOM 6005 N N . LEU B 1 316 ? -50.723 165.935 34.276 1.00 50.62 316 LEU B N 1
ATOM 6006 C CA . LEU B 1 316 ? -49.284 165.964 34.145 1.00 49.92 316 LEU B CA 1
ATOM 6007 C C . LEU B 1 316 ? -48.691 164.740 34.820 1.00 51.76 316 LEU B C 1
ATOM 6008 O O . LEU B 1 316 ? -49.297 164.187 35.755 1.00 46.27 316 LEU B O 1
ATOM 6013 N N . PRO B 1 317 ? -47.511 164.307 34.349 1.00 53.85 317 PRO B N 1
ATOM 6014 C CA . PRO B 1 317 ? -46.749 163.332 35.126 1.00 52.57 317 PRO B CA 1
ATOM 6015 C C . PRO B 1 317 ? -46.533 163.901 36.527 1.00 56.36 317 PRO B C 1
ATOM 6016 O O . PRO B 1 317 ? -46.212 165.081 36.672 1.00 53.96 317 PRO B O 1
ATOM 6020 N N . GLU B 1 318 ? -46.738 163.068 37.541 1.00 54.32 318 GLU B N 1
ATOM 6021 C CA . GLU B 1 318 ? -46.816 163.514 38.922 1.00 57.64 318 GLU B CA 1
ATOM 6022 C C . GLU B 1 318 ? -45.632 164.391 39.307 1.00 75.54 318 GLU B C 1
ATOM 6023 O O . GLU B 1 318 ? -45.758 165.339 40.096 1.00 73.06 318 GLU B O 1
ATOM 6029 N N . ALA B 1 319 ? -44.476 164.077 38.740 1.00 64.65 319 ALA B N 1
ATOM 6030 C CA . ALA B 1 319 ? -43.268 164.787 39.099 1.00 57.85 319 ALA B CA 1
ATOM 6031 C C . ALA B 1 319 ? -43.121 166.132 38.373 1.00 58.66 319 ALA B C 1
ATOM 6032 O O . ALA B 1 319 ? -42.201 166.888 38.647 1.00 68.04 319 ALA B O 1
ATOM 6034 N N . GLU B 1 320 ? -44.014 166.427 37.441 1.00 61.97 320 GLU B N 1
ATOM 6035 C CA . GLU B 1 320 ? -43.949 167.692 36.744 0.50 59.43 320 GLU B CA 1
ATOM 6036 C C . GLU B 1 320 ? -45.001 168.628 37.290 1.00 57.96 320 GLU B C 1
ATOM 6037 O O . GLU B 1 320 ? -44.970 169.815 36.996 1.00 70.76 320 GLU B O 1
ATOM 6043 N N . ALA B 1 321 ? -45.929 168.105 38.094 1.00 69.30 321 ALA B N 1
ATOM 6044 C CA . ALA B 1 321 ? -46.954 168.937 38.745 1.00 63.46 321 ALA B CA 1
ATOM 6045 C C . ALA B 1 321 ? -46.357 170.031 39.647 1.00 61.47 321 ALA B C 1
ATOM 6046 O O . ALA B 1 321 ? -45.398 169.777 40.388 1.00 61.72 321 ALA B O 1
ATOM 6048 N N . PRO B 1 322 ? -46.942 171.246 39.605 1.00 54.53 322 PRO B N 1
ATOM 6049 C CA . PRO B 1 322 ? -46.510 172.380 40.430 1.00 58.09 322 PRO B CA 1
ATOM 6050 C C . PRO B 1 322 ? -46.574 172.055 41.916 1.00 69.59 322 PRO B C 1
ATOM 6051 O O . PRO B 1 322 ? -47.381 171.244 42.340 1.00 67.34 322 PRO B O 1
ATOM 6055 N N . GLN B 1 323 ? -45.728 172.685 42.716 1.00 76.60 323 GLN B N 1
ATOM 6056 C CA . GLN B 1 323 ? -45.794 172.428 44.145 1.00 87.50 323 GLN B CA 1
ATOM 6057 C C . GLN B 1 323 ? -47.135 172.837 44.778 1.00 85.90 323 GLN B C 1
ATOM 6058 O O . GLN B 1 323 ? -47.748 173.847 44.400 1.00 70.55 323 GLN B O 1
ATOM 6064 N N . GLY B 1 324 ? -47.599 171.994 45.713 1.00 81.74 324 GLY B N 1
ATOM 6065 C CA . GLY B 1 324 ? -48.773 172.284 46.523 1.00 86.56 324 GLY B CA 1
ATOM 6066 C C . GLY B 1 324 ? -50.052 172.471 45.740 1.00 78.44 324 GLY B C 1
ATOM 6067 O O . GLY B 1 324 ? -51.040 172.976 46.271 1.00 71.64 324 GLY B O 1
ATOM 6068 N N . ALA B 1 325 ? -50.101 171.957 44.527 1.00 82.83 325 ALA B N 1
ATOM 6069 C CA . ALA B 1 325 ? -51.335 171.987 43.775 1.00 73.47 325 ALA B CA 1
ATOM 6070 C C . ALA B 1 325 ? -52.220 170.933 44.362 1.00 60.42 325 ALA B C 1
ATOM 6071 O O . ALA B 1 325 ? -51.743 170.046 45.022 1.00 65.19 325 ALA B O 1
ATOM 6073 N N . ARG B 1 326 ? -53.512 171.018 44.119 1.00 51.51 326 ARG B N 1
ATOM 6074 C CA . ARG B 1 326 ? -54.388 169.946 44.497 1.00 55.32 326 ARG B CA 1
ATOM 6075 C C . ARG B 1 326 ? -54.372 168.998 43.349 1.00 56.83 326 ARG B C 1
ATOM 6076 O O . ARG B 1 326 ? -54.778 169.344 42.264 1.00 51.89 326 ARG B O 1
ATOM 6084 N N . LEU B 1 327 ? -53.868 167.802 43.607 1.00 44.14 327 LEU B N 1
ATOM 6085 C CA . LEU B 1 327 ? -53.748 166.766 42.610 1.00 52.86 327 LEU B CA 1
ATOM 6086 C C . LEU B 1 327 ? -54.920 165.839 42.714 1.00 60.35 327 LEU B C 1
ATOM 6087 O O . LEU B 1 327 ? -55.471 165.681 43.779 1.00 64.03 327 LEU B O 1
ATOM 6092 N N . LEU B 1 328 ? -55.310 165.217 41.616 1.00 45.33 328 LEU B N 1
ATOM 6093 C CA . LEU B 1 328 ? -56.467 164.317 41.645 1.00 50.18 328 LEU B CA 1
ATOM 6094 C C . LEU B 1 328 ? -56.255 163.028 40.858 1.00 53.41 328 LEU B C 1
ATOM 6095 O O . LEU B 1 328 ? -55.705 163.048 39.764 1.00 59.92 328 LEU B O 1
ATOM 6100 N N . THR B 1 329 ? -56.703 161.911 41.424 1.00 52.78 329 THR B N 1
ATOM 6101 C CA . THR B 1 329 ? -56.470 160.585 40.852 1.00 45.21 329 THR B CA 1
ATOM 6102 C C . THR B 1 329 ? -57.711 159.754 41.080 1.00 46.06 329 THR B C 1
ATOM 6103 O O . THR B 1 329 ? -58.598 160.144 41.827 1.00 43.03 329 THR B O 1
ATOM 6107 N N . LEU B 1 330 ? -57.745 158.584 40.464 1.00 51.44 330 LEU B N 1
ATOM 6108 C CA . LEU B 1 330 ? -58.872 157.680 40.597 1.00 39.09 330 LEU B CA 1
ATOM 6109 C C . LEU B 1 330 ? -58.302 156.287 40.301 1.00 42.60 330 LEU B C 1
ATOM 6110 O O . LEU B 1 330 ? -57.874 156.016 39.183 1.00 51.37 330 LEU B O 1
ATOM 6115 N N . SER B 1 331 ? -58.237 155.413 41.298 1.00 38.39 331 SER B N 1
ATOM 6116 C CA . SER B 1 331 ? -57.675 154.087 41.050 1.00 34.85 331 SER B CA 1
ATOM 6117 C C . SER B 1 331 ? -58.603 153.277 40.139 1.00 42.14 331 SER B C 1
ATOM 6118 O O . SER B 1 331 ? -59.756 153.684 39.898 1.00 44.92 331 SER B O 1
ATOM 6121 N N . GLY B 1 332 ? -58.097 152.158 39.612 1.00 30.89 332 GLY B N 1
ATOM 6122 C CA . GLY B 1 332 ? -58.922 151.218 38.871 1.00 32.62 332 GLY B CA 1
ATOM 6123 C C . GLY B 1 332 ? -59.840 150.399 39.789 1.00 47.63 332 GLY B C 1
ATOM 6124 O O . GLY B 1 332 ? -61.001 150.111 39.433 1.00 45.09 332 GLY B O 1
ATOM 6125 N N . GLU B 1 333 ? -59.327 150.044 40.934 1.00 51.97 333 GLU B N 1
ATOM 6126 C CA . GLU B 1 333 ? -60.215 149.524 41.874 1.00 46.72 333 GLU B CA 1
ATOM 6127 C C . GLU B 1 333 ? -61.349 150.546 41.963 1.00 61.98 333 GLU B C 1
ATOM 6128 O O . GLU B 1 333 ? -62.487 150.122 42.002 1.00 57.66 333 GLU B O 1
ATOM 6130 N N . GLU B 1 334 ? -61.117 151.867 41.967 1.00 44.80 334 GLU B N 1
ATOM 6131 C CA . GLU B 1 334 ? -62.229 152.640 42.444 1.00 41.86 334 GLU B CA 1
ATOM 6132 C C . GLU B 1 334 ? -63.111 152.955 41.262 1.00 37.78 334 GLU B C 1
ATOM 6133 O O . GLU B 1 334 ? -64.306 153.164 41.407 1.00 40.23 334 GLU B O 1
ATOM 6139 N N . PHE B 1 335 ? -62.503 153.000 40.087 1.00 37.87 335 PHE B N 1
ATOM 6140 C CA . PHE B 1 335 ? -63.245 153.281 38.876 1.00 47.58 335 PHE B CA 1
ATOM 6141 C C . PHE B 1 335 ? -64.219 152.159 38.691 1.00 50.50 335 PHE B C 1
ATOM 6142 O O . PHE B 1 335 ? -65.433 152.384 38.555 1.00 50.62 335 PHE B O 1
ATOM 6150 N N . GLN B 1 336 ? -63.664 150.949 38.694 1.00 50.25 336 GLN B N 1
ATOM 6151 C CA . GLN B 1 336 ? -64.432 149.755 38.442 1.00 46.69 336 GLN B CA 1
ATOM 6152 C C . GLN B 1 336 ? -65.611 149.696 39.424 1.00 45.38 336 GLN B C 1
ATOM 6153 O O . GLN B 1 336 ? -66.702 149.310 39.034 1.00 38.03 336 GLN B O 1
ATOM 6159 N N . ARG B 1 337 ? -65.390 150.171 40.659 1.00 42.37 337 ARG B N 1
ATOM 6160 C CA . ARG B 1 337 ? -66.372 150.129 41.742 1.00 41.64 337 ARG B CA 1
ATOM 6161 C C . ARG B 1 337 ? -67.530 151.048 41.428 1.00 43.42 337 ARG B C 1
ATOM 6162 O O . ARG B 1 337 ? -68.708 150.636 41.403 1.00 48.11 337 ARG B O 1
ATOM 6170 N N . ARG B 1 338 ? -67.188 152.310 41.212 1.00 43.94 338 ARG B N 1
ATOM 6171 C CA . ARG B 1 338 ? -68.170 153.289 40.813 1.00 49.17 338 ARG B CA 1
ATOM 6172 C C . ARG B 1 338 ? -68.997 152.766 39.631 1.00 51.05 338 ARG B C 1
ATOM 6173 O O . ARG B 1 338 ? -70.240 152.868 39.622 1.00 49.79 338 ARG B O 1
ATOM 6181 N N . MET B 1 339 ? -68.333 152.178 38.646 1.00 43.46 339 MET B N 1
ATOM 6182 C CA . MET B 1 339 ? -69.057 151.629 37.500 1.00 39.13 339 MET B CA 1
ATOM 6183 C C . MET B 1 339 ? -69.987 150.515 37.894 1.00 48.95 339 MET B C 1
ATOM 6184 O O . MET B 1 339 ? -71.132 150.489 37.447 1.00 68.28 339 MET B O 1
ATOM 6189 N N . ARG B 1 340 ? -69.559 149.626 38.729 1.00 49.26 340 ARG B N 1
ATOM 6190 C CA . ARG B 1 340 ? -70.533 148.684 39.107 1.00 48.13 340 ARG B CA 1
ATOM 6191 C C . ARG B 1 340 ? -71.665 149.372 39.851 1.00 49.18 340 ARG B C 1
ATOM 6192 O O . ARG B 1 340 ? -72.721 148.799 39.908 1.00 50.56 340 ARG B O 1
ATOM 6194 N N . ALA B 1 341 ? -71.511 150.570 40.428 1.00 45.72 341 ALA B N 1
ATOM 6195 C CA . ALA B 1 341 ? -72.480 150.826 41.468 1.00 49.80 341 ALA B CA 1
ATOM 6196 C C . ALA B 1 341 ? -73.372 151.957 41.016 1.00 44.43 341 ALA B C 1
ATOM 6197 O O . ALA B 1 341 ? -74.379 152.276 41.668 1.00 51.52 341 ALA B O 1
ATOM 6199 N N . GLY B 1 342 ? -72.989 152.558 39.887 1.00 47.93 342 GLY B N 1
ATOM 6200 C CA . GLY B 1 342 ? -73.746 153.644 39.283 1.00 36.54 342 GLY B CA 1
ATOM 6201 C C . GLY B 1 342 ? -73.325 154.960 39.875 1.00 45.61 342 GLY B C 1
ATOM 6202 O O . GLY B 1 342 ? -74.017 155.972 39.756 1.00 71.26 342 GLY B O 1
ATOM 6203 N N . LEU B 1 343 ? -72.174 154.962 40.530 1.00 47.34 343 LEU B N 1
ATOM 6204 C CA . LEU B 1 343 ? -71.662 156.200 41.114 1.00 51.87 343 LEU B CA 1
ATOM 6205 C C . LEU B 1 343 ? -71.064 157.153 40.074 1.00 48.70 343 LEU B C 1
ATOM 6206 O O . LEU B 1 343 ? -70.716 156.748 38.966 1.00 43.72 343 LEU B O 1
ATOM 6211 N N . LYS B 1 344 ? -70.958 158.421 40.444 1.00 32.72 344 LYS B N 1
ATOM 6212 C CA . LYS B 1 344 ? -70.395 159.451 39.564 1.00 43.48 344 LYS B CA 1
ATOM 6213 C C . LYS B 1 344 ? -68.888 159.296 39.224 1.00 53.30 344 LYS B C 1
ATOM 6214 O O . LYS B 1 344 ? -68.031 159.052 40.106 1.00 51.64 344 LYS B O 1
ATOM 6220 N N . ILE B 1 345 ? -68.573 159.441 37.933 1.00 52.08 345 ILE B N 1
ATOM 6221 C CA . ILE B 1 345 ? -67.177 159.492 37.474 1.00 45.12 345 ILE B CA 1
ATOM 6222 C C . ILE B 1 345 ? -66.765 160.937 37.178 1.00 40.42 345 ILE B C 1
ATOM 6223 O O . ILE B 1 345 ? -67.445 161.643 36.438 1.00 46.93 345 ILE B O 1
ATOM 6228 N N . PRO B 1 346 ? -65.647 161.391 37.742 1.00 36.14 346 PRO B N 1
ATOM 6229 C CA . PRO B 1 346 ? -65.243 162.794 37.532 1.00 45.76 346 PRO B CA 1
ATOM 6230 C C . PRO B 1 346 ? -65.081 163.181 36.054 1.00 42.57 346 PRO B C 1
ATOM 6231 O O . PRO B 1 346 ? -64.543 162.411 35.252 1.00 50.23 346 PRO B O 1
ATOM 6235 N N . GLU B 1 347 ? -65.542 164.368 35.690 1.00 37.55 347 GLU B N 1
ATOM 6236 C CA . GLU B 1 347 ? -65.521 164.754 34.277 1.00 48.34 347 GLU B CA 1
ATOM 6237 C C . GLU B 1 347 ? -64.114 164.698 33.653 1.00 56.35 347 GLU B C 1
ATOM 6238 O O . GLU B 1 347 ? -63.967 164.693 32.418 1.00 64.15 347 GLU B O 1
ATOM 6244 N N . TRP B 1 348 ? -63.085 164.661 34.508 1.00 41.37 348 TRP B N 1
ATOM 6245 C CA . TRP B 1 348 ? -61.704 164.770 34.035 1.00 41.32 348 TRP B CA 1
ATOM 6246 C C . TRP B 1 348 ? -61.062 163.430 33.844 1.00 44.17 348 TRP B C 1
ATOM 6247 O O . TRP B 1 348 ? -59.931 163.378 33.360 1.00 46.15 348 TRP B O 1
ATOM 6258 N N . TYR B 1 349 ? -61.756 162.354 34.249 1.00 47.82 349 TYR B N 1
ATOM 6259 C CA . TYR B 1 349 ? -61.166 161.007 34.214 1.00 43.31 349 TYR B CA 1
ATOM 6260 C C . TYR B 1 349 ? -61.221 160.387 32.830 1.00 42.01 349 TYR B C 1
ATOM 6261 O O . TYR B 1 349 ? -60.212 159.912 32.318 1.00 44.07 349 TYR B O 1
ATOM 6270 N N . SER B 1 350 ? -62.395 160.411 32.211 1.00 50.95 350 SER B N 1
ATOM 6271 C CA . SER B 1 350 ? -62.535 159.778 30.908 1.00 47.54 350 SER B CA 1
ATOM 6272 C C . SER B 1 350 ? -63.184 160.699 29.893 1.00 41.46 350 SER B C 1
ATOM 6273 O O . SER B 1 350 ? -63.071 161.917 29.993 1.00 51.57 350 SER B O 1
ATOM 6276 N N . PHE B 1 351 ? -63.824 160.098 28.899 1.00 38.03 351 PHE B N 1
ATOM 6277 C CA . PHE B 1 351 ? -64.701 160.803 27.966 1.00 44.84 351 PHE B CA 1
ATOM 6278 C C . PHE B 1 351 ? -66.088 160.156 27.998 1.00 45.13 351 PHE B C 1
ATOM 6279 O O . PHE B 1 351 ? -66.224 158.954 28.235 1.00 45.58 351 PHE B O 1
ATOM 6287 N N . PRO B 1 352 ? -67.131 160.946 27.750 1.00 47.06 352 PRO B N 1
ATOM 6288 C CA . PRO B 1 352 ? -68.494 160.395 27.749 1.00 42.92 352 PRO B CA 1
ATOM 6289 C C . PRO B 1 352 ? -68.629 159.166 26.865 1.00 47.09 352 PRO B C 1
ATOM 6290 O O . PRO B 1 352 ? -69.193 158.152 27.309 1.00 52.98 352 PRO B O 1
ATOM 6294 N N . GLU B 1 353 ? -68.109 159.240 25.644 1.00 42.62 353 GLU B N 1
ATOM 6295 C CA . GLU B 1 353 ? -68.188 158.113 24.721 1.00 46.89 353 GLU B CA 1
ATOM 6296 C C . GLU B 1 353 ? -67.632 156.783 25.262 1.00 54.01 353 GLU B C 1
ATOM 6297 O O . GLU B 1 353 ? -68.218 155.707 25.065 1.00 55.08 353 GLU B O 1
ATOM 6303 N N . VAL B 1 354 ? -66.468 156.860 25.893 1.00 40.77 354 VAL B N 1
ATOM 6304 C CA . VAL B 1 354 ? -65.805 155.676 26.382 1.00 40.42 354 VAL B CA 1
ATOM 6305 C C . VAL B 1 354 ? -66.647 155.150 27.515 1.00 50.64 354 VAL B C 1
ATOM 6306 O O . VAL B 1 354 ? -66.968 153.945 27.580 1.00 50.62 354 VAL B O 1
ATOM 6310 N N . LEU B 1 355 ? -67.021 156.065 28.406 1.00 48.05 355 LEU B N 1
ATOM 6311 C CA . LEU B 1 355 ? -67.830 155.692 29.557 1.00 49.55 355 LEU B CA 1
ATOM 6312 C C . LEU B 1 355 ? -69.058 154.946 29.055 1.00 47.02 355 LEU B C 1
ATOM 6313 O O . LEU B 1 355 ? -69.379 153.850 29.537 1.00 49.16 355 LEU B O 1
ATOM 6318 N N . ALA B 1 356 ? -69.691 155.521 28.035 1.00 36.23 356 ALA B N 1
ATOM 6319 C CA . ALA B 1 356 ? -70.929 154.993 27.506 1.00 39.11 356 ALA B CA 1
ATOM 6320 C C . ALA B 1 356 ? -70.703 153.625 26.933 1.00 44.26 356 ALA B C 1
ATOM 6321 O O . ALA B 1 356 ? -71.563 152.757 27.049 1.00 49.49 356 ALA B O 1
ATOM 6323 N N . GLU B 1 357 ? -69.536 153.448 26.317 1.00 40.59 357 GLU B N 1
ATOM 6324 C CA . GLU B 1 357 ? -69.172 152.192 25.704 1.00 43.83 357 GLU B CA 1
ATOM 6325 C C . GLU B 1 357 ? -68.855 151.152 26.780 1.00 47.41 357 GLU B C 1
ATOM 6326 O O . GLU B 1 357 ? -69.330 150.022 26.710 1.00 50.54 357 GLU B O 1
ATOM 6332 N N . LEU B 1 358 ? -68.086 151.534 27.794 1.00 41.16 358 LEU B N 1
ATOM 6333 C CA . LEU B 1 358 ? -67.785 150.592 28.872 1.00 52.36 358 LEU B CA 1
ATOM 6334 C C . LEU B 1 358 ? -69.055 150.113 29.579 1.00 55.45 358 LEU B C 1
ATOM 6335 O O . LEU B 1 358 ? -69.123 148.993 30.092 1.00 57.25 358 LEU B O 1
ATOM 6340 N N . HIS B 1 359 ? -70.071 150.964 29.585 1.00 49.21 359 HIS B N 1
ATOM 6341 C CA . HIS B 1 359 ? -71.332 150.582 30.181 1.00 50.43 359 HIS B CA 1
ATOM 6342 C C . HIS B 1 359 ? -72.180 149.680 29.299 1.00 58.00 359 HIS B C 1
ATOM 6343 O O . HIS B 1 359 ? -72.975 148.882 29.803 1.00 63.32 359 HIS B O 1
ATOM 6350 N N . ARG B 1 360 ? -72.000 149.780 27.992 1.00 53.18 360 ARG B N 1
ATOM 6351 C CA . ARG B 1 360 ? -72.671 148.849 27.106 1.00 56.85 360 ARG B CA 1
ATOM 6352 C C . ARG B 1 360 ? -72.058 147.448 27.225 1.00 59.89 360 ARG B C 1
ATOM 6353 O O . ARG B 1 360 ? -72.743 146.427 27.041 1.00 63.45 360 ARG B O 1
ATOM 6361 N N . GLN B 1 361 ? -70.778 147.405 27.583 1.00 58.88 361 GLN B N 1
ATOM 6362 C CA . GLN B 1 361 ? -70.068 146.133 27.750 1.00 66.98 361 GLN B CA 1
ATOM 6363 C C . GLN B 1 361 ? -70.306 145.508 29.111 1.00 74.41 361 GLN B C 1
ATOM 6364 O O . GLN B 1 361 ? -70.650 144.335 29.199 1.00 85.12 361 GLN B O 1
ATOM 6370 N N . THR B 1 362 ? -70.108 146.290 30.168 1.00 69.74 362 THR B N 1
ATOM 6371 C CA . THR B 1 362 ? -70.304 145.803 31.531 1.00 72.48 362 THR B CA 1
ATOM 6372 C C . THR B 1 362 ? -71.171 146.765 32.366 1.00 73.74 362 THR B C 1
ATOM 6373 O O . THR B 1 362 ? -70.680 147.750 32.938 1.00 67.11 362 THR B O 1
ATOM 6377 N N . PRO B 1 363 ? -72.475 146.473 32.428 1.00 68.85 363 PRO B N 1
ATOM 6378 C CA . PRO B 1 363 ? -73.484 147.315 33.072 1.00 58.21 363 PRO B CA 1
ATOM 6379 C C . PRO B 1 363 ? -73.379 147.280 34.589 1.00 58.20 363 PRO B C 1
ATOM 6380 O O . PRO B 1 363 ? -72.784 146.355 35.146 1.00 61.23 363 PRO B O 1
ATOM 6384 N N . PRO B 1 364 ? -73.976 148.274 35.252 1.00 49.86 364 PRO B N 1
ATOM 6385 C CA . PRO B 1 364 ? -74.152 148.338 36.709 1.00 57.52 364 PRO B CA 1
ATOM 6386 C C . PRO B 1 364 ? -75.056 147.207 37.233 1.00 60.59 364 PRO B C 1
ATOM 6387 O O . PRO B 1 364 ? -75.972 146.780 36.542 1.00 50.33 364 PRO B O 1
ATOM 6391 N N . ARG B 1 365 ? -74.806 146.721 38.439 1.00 55.12 365 ARG B N 1
ATOM 6392 C CA . ARG B 1 365 ? -75.584 145.610 38.920 1.00 51.67 365 ARG B CA 1
ATOM 6393 C C . ARG B 1 365 ? -77.051 145.925 38.667 1.00 56.43 365 ARG B C 1
ATOM 6394 O O . ARG B 1 365 ? -77.811 145.073 38.198 1.00 55.81 365 ARG B O 1
ATOM 6402 N N . GLU B 1 366 ? -77.424 147.147 38.946 1.00 57.68 366 GLU B N 1
ATOM 6403 C CA . GLU B 1 366 ? -78.784 147.587 38.821 1.00 56.50 366 GLU B CA 1
ATOM 6404 C C . GLU B 1 366 ? -79.329 147.302 37.448 1.00 57.09 366 GLU B C 1
ATOM 6405 O O . GLU B 1 366 ? -80.484 147.550 37.171 1.00 49.23 366 GLU B O 1
ATOM 6411 N N . ARG B 1 367 ? -78.495 146.770 36.574 1.00 49.85 367 ARG B N 1
ATOM 6412 C CA . ARG B 1 367 ? -78.868 146.740 35.185 1.00 42.51 367 ARG B CA 1
ATOM 6413 C C . ARG B 1 367 ? -78.386 145.546 34.414 1.00 45.98 367 ARG B C 1
ATOM 6414 O O . ARG B 1 367 ? -78.791 145.332 33.295 1.00 49.77 367 ARG B O 1
ATOM 6422 N N . GLN B 1 368 ? -77.505 144.768 35.013 1.00 49.49 368 GLN B N 1
ATOM 6423 C CA . GLN B 1 368 ? -77.003 143.574 34.375 1.00 45.74 368 GLN B CA 1
ATOM 6424 C C . GLN B 1 368 ? -77.859 142.396 34.741 1.00 48.40 368 GLN B C 1
ATOM 6425 O O . GLN B 1 368 ? -78.769 142.519 35.510 1.00 50.65 368 GLN B O 1
ATOM 6431 N N . GLY B 1 369 ? -77.556 141.251 34.173 1.00 49.16 369 GLY B N 1
ATOM 6432 C CA . GLY B 1 369 ? -78.343 140.033 34.254 1.00 39.30 369 GLY B CA 1
ATOM 6433 C C . GLY B 1 369 ? -77.926 139.265 35.486 1.00 48.43 369 GLY B C 1
ATOM 6434 O O . GLY B 1 369 ? -76.866 139.522 36.045 1.00 45.05 369 GLY B O 1
ATOM 6435 N N . PHE B 1 370 ? -78.768 138.340 35.928 1.00 45.84 370 PHE B N 1
ATOM 6436 C CA . PHE B 1 370 ? -78.434 137.531 37.075 1.00 35.28 370 PHE B CA 1
ATOM 6437 C C . PHE B 1 370 ? -79.387 136.391 37.095 1.00 47.92 370 PHE B C 1
ATOM 6438 O O . PHE B 1 370 ? -80.514 136.526 36.600 1.00 44.32 370 PHE B O 1
ATOM 6446 N N . THR B 1 371 ? -78.935 135.253 37.626 1.00 52.76 371 THR B N 1
ATOM 6447 C CA . THR B 1 371 ? -79.861 134.154 37.892 1.00 52.71 371 THR B CA 1
ATOM 6448 C C . THR B 1 371 ? -80.057 134.002 39.386 1.00 44.00 371 THR B C 1
ATOM 6449 O O . THR B 1 371 ? -79.149 134.244 40.166 1.00 53.36 371 THR B O 1
ATOM 6453 N N . VAL B 1 372 ? -81.274 133.645 39.769 1.00 51.78 372 VAL B N 1
ATOM 6454 C CA . VAL B 1 372 ? -81.605 133.363 41.156 1.00 53.53 372 VAL B CA 1
ATOM 6455 C C . VAL B 1 372 ? -81.748 131.879 41.222 1.00 55.55 372 VAL B C 1
ATOM 6456 O O . VAL B 1 372 ? -82.643 131.308 40.571 1.00 57.26 372 VAL B O 1
ATOM 6460 N N . PHE B 1 373 ? -80.857 131.260 41.995 1.00 60.30 373 PHE B N 1
ATOM 6461 C CA . PHE B 1 373 ? -80.715 129.803 42.028 1.00 60.24 373 PHE B CA 1
ATOM 6462 C C . PHE B 1 373 ? -81.182 129.206 43.365 1.00 56.04 373 PHE B C 1
ATOM 6463 O O . PHE B 1 373 ? -80.492 129.306 44.378 1.00 58.38 373 PHE B O 1
ATOM 6471 N N . PHE B 1 374 ? -82.371 128.613 43.376 1.00 57.66 374 PHE B N 1
ATOM 6472 C CA . PHE B 1 374 ? -82.927 128.116 44.628 1.00 58.13 374 PHE B CA 1
ATOM 6473 C C . PHE B 1 374 ? -82.358 126.748 44.869 1.00 69.13 374 PHE B C 1
ATOM 6474 O O . PHE B 1 374 ? -82.389 125.902 43.977 1.00 81.24 374 PHE B O 1
ATOM 6482 N N . THR B 1 375 ? -81.857 126.508 46.073 1.00 78.55 375 THR B N 1
ATOM 6483 C CA . THR B 1 375 ? -81.423 125.158 46.430 1.00 83.83 375 THR B CA 1
ATOM 6484 C C . THR B 1 375 ? -81.905 124.705 47.814 1.00 84.14 375 THR B C 1
ATOM 6485 O O . THR B 1 375 ? -81.998 125.501 48.759 1.00 78.70 375 THR B O 1
ATOM 6489 N N . GLY B 1 376 ? -82.209 123.414 47.914 1.00 90.15 376 GLY B N 1
ATOM 6490 C CA . GLY B 1 376 ? -82.715 122.823 49.139 1.00 95.74 376 GLY B CA 1
ATOM 6491 C C . GLY B 1 376 ? -83.247 121.436 48.853 1.00 86.05 376 GLY B C 1
ATOM 6492 O O . GLY B 1 376 ? -82.900 120.849 47.834 1.00 96.69 376 GLY B O 1
ATOM 6493 N N . LEU B 1 377 ? -84.095 120.914 49.735 1.00 73.21 377 LEU B N 1
ATOM 6494 C CA . LEU B 1 377 ? -84.679 119.583 49.536 1.00 90.59 377 LEU B CA 1
ATOM 6495 C C . LEU B 1 377 ? -86.095 119.681 48.953 1.00 97.56 377 LEU B C 1
ATOM 6496 O O . LEU B 1 377 ? -86.701 120.750 48.994 1.00 99.13 377 LEU B O 1
ATOM 6501 N N . SER B 1 378 ? -86.627 118.577 48.403 1.00 101.10 378 SER B N 1
ATOM 6502 C CA . SER B 1 378 ? -87.987 118.586 47.814 1.00 108.12 378 SER B CA 1
ATOM 6503 C C . SER B 1 378 ? -89.020 118.859 48.896 1.00 111.36 378 SER B C 1
ATOM 6504 O O . SER B 1 378 ? -90.220 118.757 48.685 1.00 97.69 378 SER B O 1
ATOM 6507 N N . GLY B 1 379 ? -88.525 119.063 50.107 1.00 119.48 379 GLY B N 1
ATOM 6508 C CA . GLY B 1 379 ? -89.363 119.417 51.230 1.00 123.69 379 GLY B CA 1
ATOM 6509 C C . GLY B 1 379 ? -89.447 120.908 51.423 1.00 134.94 379 GLY B C 1
ATOM 6510 O O . GLY B 1 379 ? -89.552 121.400 52.554 1.00 139.13 379 GLY B O 1
ATOM 6511 N N . ALA B 1 380 ? -89.352 121.631 50.309 1.00 130.77 380 ALA B N 1
ATOM 6512 C CA . ALA B 1 380 ? -89.241 123.077 50.380 1.00 117.69 380 ALA B CA 1
ATOM 6513 C C . ALA B 1 380 ? -90.303 124.034 49.835 1.00 122.34 380 ALA B C 1
ATOM 6514 O O . ALA B 1 380 ? -90.551 125.053 50.495 1.00 127.01 380 ALA B O 1
ATOM 6516 N N . GLY B 1 381 ? -90.935 123.777 48.675 1.00 103.42 381 GLY B N 1
ATOM 6517 C CA . GLY B 1 381 ? -91.652 124.899 48.125 1.00 85.14 381 GLY B CA 1
ATOM 6518 C C . GLY B 1 381 ? -90.635 125.797 47.452 1.00 76.82 381 GLY B C 1
ATOM 6519 O O . GLY B 1 381 ? -90.909 126.975 47.198 1.00 73.74 381 GLY B O 1
ATOM 6520 N N . LYS B 1 382 ? -89.453 125.235 47.191 1.00 70.33 382 LYS B N 1
ATOM 6521 C CA . LYS B 1 382 ? -88.537 125.811 46.220 1.00 74.35 382 LYS B CA 1
ATOM 6522 C C . LYS B 1 382 ? -89.335 126.287 45.002 1.00 71.82 382 LYS B C 1
ATOM 6523 O O . LYS B 1 382 ? -89.333 127.480 44.668 1.00 71.01 382 LYS B O 1
ATOM 6529 N N . SER B 1 383 ? -90.021 125.361 44.338 1.00 52.12 383 SER B N 1
ATOM 6530 C CA . SER B 1 383 ? -90.746 125.730 43.136 1.00 57.88 383 SER B CA 1
ATOM 6531 C C . SER B 1 383 ? -91.742 126.850 43.399 1.00 60.42 383 SER B C 1
ATOM 6532 O O . SER B 1 383 ? -91.860 127.771 42.590 1.00 68.07 383 SER B O 1
ATOM 6535 N N . THR B 1 384 ? -92.454 126.775 44.523 1.00 64.84 384 THR B N 1
ATOM 6536 C CA . THR B 1 384 ? -93.489 127.758 44.835 1.00 58.05 384 THR B CA 1
ATOM 6537 C C . THR B 1 384 ? -92.843 129.124 44.999 1.00 54.55 384 THR B C 1
ATOM 6538 O O . THR B 1 384 ? -93.338 130.126 44.481 1.00 61.69 384 THR B O 1
ATOM 6542 N N . LEU B 1 385 ? -91.732 129.161 45.726 1.00 54.60 385 LEU B N 1
ATOM 6543 C CA . LEU B 1 385 ? -90.991 130.403 45.938 1.00 48.78 385 LEU B CA 1
ATOM 6544 C C . LEU B 1 385 ? -90.514 130.976 44.634 1.00 55.06 385 LEU B C 1
ATOM 6545 O O . LEU B 1 385 ? -90.695 132.160 44.366 1.00 56.30 385 LEU B O 1
ATOM 6550 N N . ALA B 1 386 ? -89.888 130.126 43.826 1.00 50.74 386 ALA B N 1
ATOM 6551 C CA . ALA B 1 386 ? -89.421 130.521 42.502 1.00 42.23 386 ALA B CA 1
ATOM 6552 C C . ALA B 1 386 ? -90.507 131.176 41.619 1.00 53.43 386 ALA B C 1
ATOM 6553 O O . ALA B 1 386 ? -90.301 132.283 41.129 1.00 60.94 386 ALA B O 1
ATOM 6555 N N . ARG B 1 387 ? -91.653 130.522 41.427 1.00 46.85 387 ARG B N 1
ATOM 6556 C CA . ARG B 1 387 ? -92.769 131.161 40.718 1.00 44.95 387 ARG B CA 1
ATOM 6557 C C . ARG B 1 387 ? -93.184 132.517 41.286 1.00 44.90 387 ARG B C 1
ATOM 6558 O O . ARG B 1 387 ? -93.407 133.443 40.529 1.00 52.21 387 ARG B O 1
ATOM 6566 N N . ALA B 1 388 ? -93.320 132.638 42.601 1.00 44.52 388 ALA B N 1
ATOM 6567 C CA . ALA B 1 388 ? -93.777 133.898 43.154 1.00 53.17 388 ALA B CA 1
ATOM 6568 C C . ALA B 1 388 ? -92.730 134.981 42.862 1.00 55.43 388 ALA B C 1
ATOM 6569 O O . ALA B 1 388 ? -93.065 136.131 42.516 1.00 49.08 388 ALA B O 1
ATOM 6571 N N . LEU B 1 389 ? -91.459 134.597 42.981 1.00 43.93 389 LEU B N 1
ATOM 6572 C CA . LEU B 1 389 ? -90.376 135.548 42.855 1.00 42.62 389 LEU B CA 1
ATOM 6573 C C . LEU B 1 389 ? -90.328 136.038 41.416 1.00 50.44 389 LEU B C 1
ATOM 6574 O O . LEU B 1 389 ? -90.107 137.218 41.166 1.00 48.81 389 LEU B O 1
ATOM 6579 N N . ALA B 1 390 ? -90.570 135.134 40.470 1.00 49.31 390 ALA B N 1
ATOM 6580 C CA . ALA B 1 390 ? -90.720 135.504 39.061 1.00 38.92 390 ALA B CA 1
ATOM 6581 C C . ALA B 1 390 ? -91.805 136.554 38.860 1.00 44.79 390 ALA B C 1
ATOM 6582 O O . ALA B 1 390 ? -91.590 137.524 38.159 1.00 44.40 390 ALA B O 1
ATOM 6584 N N . ALA B 1 391 ? -92.978 136.346 39.450 1.00 41.67 391 ALA B N 1
ATOM 6585 C CA . ALA B 1 391 ? -94.074 137.266 39.246 1.00 35.88 391 ALA B CA 1
ATOM 6586 C C . ALA B 1 391 ? -93.641 138.655 39.687 1.00 43.58 391 ALA B C 1
ATOM 6587 O O . ALA B 1 391 ? -93.831 139.615 38.942 1.00 36.47 391 ALA B O 1
ATOM 6589 N N . ARG B 1 392 ? -93.052 138.758 40.886 1.00 51.13 392 ARG B N 1
ATOM 6590 C CA . ARG B 1 392 ? -92.619 140.061 41.452 1.00 50.80 392 ARG B CA 1
ATOM 6591 C C . ARG B 1 392 ? -91.631 140.764 40.529 1.00 49.24 392 ARG B C 1
ATOM 6592 O O . ARG B 1 392 ? -91.841 141.910 40.143 1.00 51.87 392 ARG B O 1
ATOM 6600 N N . LEU B 1 393 ? -90.559 140.052 40.180 1.00 36.94 393 LEU B N 1
ATOM 6601 C CA . LEU B 1 393 ? -89.541 140.566 39.279 1.00 37.92 393 LEU B CA 1
ATOM 6602 C C . LEU B 1 393 ? -90.066 141.004 37.918 1.00 43.50 393 LEU B C 1
ATOM 6603 O O . LEU B 1 393 ? -89.453 141.829 37.257 1.00 51.55 393 LEU B O 1
ATOM 6608 N N . MET B 1 394 ? -91.195 140.462 37.499 1.00 47.46 394 MET B N 1
ATOM 6609 C CA . MET B 1 394 ? -91.804 140.846 36.228 1.00 40.18 394 MET B CA 1
ATOM 6610 C C . MET B 1 394 ? -92.468 142.223 36.276 1.00 45.60 394 MET B C 1
ATOM 6611 O O . MET B 1 394 ? -92.619 142.863 35.229 1.00 46.40 394 MET B O 1
ATOM 6616 N N . GLU B 1 395 ? -92.851 142.672 37.478 1.00 40.41 395 GLU B N 1
ATOM 6617 C CA . GLU B 1 395 ? -93.358 144.022 37.665 1.00 49.14 395 GLU B CA 1
ATOM 6618 C C . GLU B 1 395 ? -92.362 145.109 37.183 1.00 47.74 395 GLU B C 1
ATOM 6619 O O . GLU B 1 395 ? -92.713 146.270 36.987 1.00 48.65 395 GLU B O 1
ATOM 6625 N N . MET B 1 396 ? -91.111 144.740 36.991 1.00 52.35 396 MET B N 1
ATOM 6626 C CA . MET B 1 396 ? -90.070 145.744 36.826 1.00 49.03 396 MET B CA 1
ATOM 6627 C C . MET B 1 396 ? -89.763 146.154 35.406 1.00 50.49 396 MET B C 1
ATOM 6628 O O . MET B 1 396 ? -89.460 147.319 35.161 1.00 69.35 396 MET B O 1
ATOM 6633 N N . GLY B 1 397 ? -89.826 145.230 34.461 1.00 44.19 397 GLY B N 1
ATOM 6634 C CA . GLY B 1 397 ? -89.502 145.596 33.092 1.00 44.88 397 GLY B CA 1
ATOM 6635 C C . GLY B 1 397 ? -88.026 145.955 32.977 1.00 61.73 397 GLY B C 1
ATOM 6636 O O . GLY B 1 397 ? -87.272 145.921 33.971 1.00 71.30 397 GLY B O 1
ATOM 6637 N N . GLY B 1 398 ? -87.590 146.280 31.765 1.00 49.24 398 GLY B N 1
ATOM 6638 C CA . GLY B 1 398 ? -86.176 146.498 31.553 1.00 60.04 398 GLY B CA 1
ATOM 6639 C C . GLY B 1 398 ? -85.433 145.192 31.352 1.00 52.12 398 GLY B C 1
ATOM 6640 O O . GLY B 1 398 ? -84.791 145.002 30.322 1.00 72.30 398 GLY B O 1
ATOM 6641 N N . ARG B 1 399 ? -85.495 144.292 32.325 1.00 40.60 399 ARG B N 1
ATOM 6642 C CA . ARG B 1 399 ? -84.943 142.947 32.109 1.00 49.35 399 ARG B CA 1
ATOM 6643 C C . ARG B 1 399 ? -86.059 141.915 32.011 1.00 41.37 399 ARG B C 1
ATOM 6644 O O . ARG B 1 399 ? -87.045 141.993 32.763 1.00 41.65 399 ARG B O 1
ATOM 6652 N N . CYS B 1 400 ? -85.920 140.974 31.077 1.00 36.38 400 CYS B N 1
ATOM 6653 C CA . CYS B 1 400 ? -86.897 139.893 30.913 1.00 41.34 400 CYS B CA 1
ATOM 6654 C C . CYS B 1 400 ? -86.650 138.756 31.900 1.00 46.10 400 CYS B C 1
ATOM 6655 O O . CYS B 1 400 ? -85.511 138.420 32.186 1.00 51.43 400 CYS B O 1
ATOM 6658 N N . VAL B 1 401 ? -87.722 138.187 32.450 1.00 55.45 401 VAL B N 1
ATOM 6659 C CA . VAL B 1 401 ? -87.591 137.098 33.416 1.00 47.00 401 VAL B CA 1
ATOM 6660 C C . VAL B 1 401 ? -88.015 135.765 32.798 1.00 41.81 401 VAL B C 1
ATOM 6661 O O . VAL B 1 401 ? -89.055 135.666 32.153 1.00 44.58 401 VAL B O 1
ATOM 6665 N N . THR B 1 402 ? -87.192 134.744 32.993 1.00 46.27 402 THR B N 1
ATOM 6666 C CA . THR B 1 402 ? -87.523 133.395 32.550 1.00 47.51 402 THR B CA 1
ATOM 6667 C C . THR B 1 402 ? -87.496 132.394 33.709 1.00 50.87 402 THR B C 1
ATOM 6668 O O . THR B 1 402 ? -86.519 132.304 34.443 1.00 47.43 402 THR B O 1
ATOM 6672 N N . LEU B 1 403 ? -88.582 131.653 33.874 1.00 57.27 403 LEU B N 1
ATOM 6673 C CA . LEU B 1 403 ? -88.670 130.675 34.931 1.00 46.65 403 LEU B CA 1
ATOM 6674 C C . LEU B 1 403 ? -88.243 129.347 34.351 1.00 56.97 403 LEU B C 1
ATOM 6675 O O . LEU B 1 403 ? -89.003 128.711 33.614 1.00 67.66 403 LEU B O 1
ATOM 6680 N N . LEU B 1 404 ? -87.029 128.919 34.668 1.00 53.80 404 LEU B N 1
ATOM 6681 C CA . LEU B 1 404 ? -86.561 127.583 34.282 1.00 59.02 404 LEU B CA 1
ATOM 6682 C C . LEU B 1 404 ? -86.946 126.517 35.326 1.00 61.88 404 LEU B C 1
ATOM 6683 O O . LEU B 1 404 ? -86.118 126.119 36.161 1.00 52.46 404 LEU B O 1
ATOM 6688 N N . ASP B 1 405 ? -88.195 126.051 35.298 1.00 61.53 405 ASP B N 1
ATOM 6689 C CA . ASP B 1 405 ? -88.591 125.068 36.304 1.00 79.38 405 ASP B CA 1
ATOM 6690 C C . ASP B 1 405 ? -89.338 123.806 35.833 1.00 83.45 405 ASP B C 1
ATOM 6691 O O . ASP B 1 405 ? -88.754 122.723 35.738 1.00 84.13 405 ASP B O 1
ATOM 6696 N N . GLY B 1 406 ? -90.630 123.928 35.578 1.00 76.43 406 GLY B N 1
ATOM 6697 C CA . GLY B 1 406 ? -91.459 122.737 35.494 1.00 88.81 406 GLY B CA 1
ATOM 6698 C C . GLY B 1 406 ? -91.561 122.107 34.122 1.00 85.41 406 GLY B C 1
ATOM 6699 O O . GLY B 1 406 ? -90.652 121.407 33.665 1.00 77.65 406 GLY B O 1
ATOM 6700 N N . ASP B 1 407 ? -92.702 122.348 33.485 1.00 84.90 407 ASP B N 1
ATOM 6701 C CA . ASP B 1 407 ? -92.952 121.956 32.103 1.00 94.33 407 ASP B CA 1
ATOM 6702 C C . ASP B 1 407 ? -91.798 122.415 31.220 1.00 89.37 407 ASP B C 1
ATOM 6703 O O . ASP B 1 407 ? -91.214 121.621 30.485 1.00 92.47 407 ASP B O 1
ATOM 6708 N N . ILE B 1 408 ? -91.481 123.706 31.300 1.00 88.65 408 ILE B N 1
ATOM 6709 C CA . ILE B 1 408 ? -90.428 124.301 30.486 1.00 74.55 408 ILE B CA 1
ATOM 6710 C C . ILE B 1 408 ? -89.216 123.396 30.413 1.00 68.51 408 ILE B C 1
ATOM 6711 O O . ILE B 1 408 ? -88.839 122.935 29.335 1.00 73.04 408 ILE B O 1
ATOM 6716 N N . VAL B 1 409 ? -88.621 123.109 31.560 1.00 64.68 409 VAL B N 1
ATOM 6717 C CA . VAL B 1 409 ? -87.415 122.291 31.557 1.00 76.85 409 VAL B CA 1
ATOM 6718 C C . VAL B 1 409 ? -87.651 120.843 31.136 1.00 89.59 409 VAL B C 1
ATOM 6719 O O . VAL B 1 409 ? -86.967 120.343 30.248 1.00 90.87 409 VAL B O 1
ATOM 6723 N N . ARG B 1 410 ? -88.633 120.137 31.618 1.00 87.36 410 ARG B N 1
ATOM 6724 C CA . ARG B 1 410 ? -88.779 118.906 30.893 1.00 88.41 410 ARG B CA 1
ATOM 6725 C C . ARG B 1 410 ? -88.858 118.906 29.346 1.00 86.20 410 ARG B C 1
ATOM 6726 O O . ARG B 1 410 ? -88.067 118.316 28.647 1.00 91.36 410 ARG B O 1
ATOM 6734 N N . ARG B 1 411 ? -89.825 119.638 28.866 1.00 68.89 411 ARG B N 1
ATOM 6735 C CA . ARG B 1 411 ? -90.301 119.859 27.510 1.00 75.52 411 ARG B CA 1
ATOM 6736 C C . ARG B 1 411 ? -89.077 120.084 26.600 1.00 84.58 411 ARG B C 1
ATOM 6737 O O . ARG B 1 411 ? -88.947 119.429 25.564 1.00 101.03 411 ARG B O 1
ATOM 6745 N N . HIS B 1 412 ? -88.162 120.984 27.002 1.00 80.07 412 HIS B N 1
ATOM 6746 C CA . HIS B 1 412 ? -87.082 121.444 26.107 1.00 69.57 412 HIS B CA 1
ATOM 6747 C C . HIS B 1 412 ? -85.669 120.936 26.424 1.00 68.49 412 HIS B C 1
ATOM 6748 O O . HIS B 1 412 ? -84.914 120.588 25.511 1.00 60.34 412 HIS B O 1
ATOM 6755 N N . LEU B 1 413 ? -85.348 120.792 27.699 1.00 72.65 413 LEU B N 1
ATOM 6756 C CA . LEU B 1 413 ? -83.975 120.517 28.110 1.00 76.34 413 LEU B CA 1
ATOM 6757 C C . LEU B 1 413 ? -83.558 119.129 28.617 1.00 71.29 413 LEU B C 1
ATOM 6758 O O . LEU B 1 413 ? -82.425 118.729 28.417 1.00 70.28 413 LEU B O 1
ATOM 6763 N N . SER B 1 414 ? -84.433 118.410 29.302 1.00 78.39 414 SER B N 1
ATOM 6764 C CA . SER B 1 414 ? -84.025 117.144 29.906 1.00 96.02 414 SER B CA 1
ATOM 6765 C C . SER B 1 414 ? -85.050 116.028 29.752 1.00 92.36 414 SER B C 1
ATOM 6766 O O . SER B 1 414 ? -85.186 115.175 30.625 1.00 102.07 414 SER B O 1
ATOM 6769 N N . SER B 1 415 ? -85.762 116.018 28.639 1.00 90.67 415 SER B N 1
ATOM 6770 C CA . SER B 1 415 ? -86.757 114.986 28.425 1.00 98.73 415 SER B CA 1
ATOM 6771 C C . SER B 1 415 ? -86.254 113.621 27.983 1.00 104.37 415 SER B C 1
ATOM 6772 O O . SER B 1 415 ? -87.000 112.809 27.451 1.00 111.09 415 SER B O 1
ATOM 6775 N N . GLU B 1 416 ? -84.983 113.359 28.216 1.00 94.81 416 GLU B N 1
ATOM 6776 C CA . GLU B 1 416 ? -84.444 112.095 27.803 1.00 99.33 416 GLU B CA 1
ATOM 6777 C C . GLU B 1 416 ? -83.318 111.829 28.750 1.00 110.97 416 GLU B C 1
ATOM 6778 O O . GLU B 1 416 ? -82.299 111.259 28.381 1.00 102.30 416 GLU B O 1
ATOM 6780 N N . LEU B 1 417 ? -83.523 112.251 29.991 1.00 106.24 417 LEU B N 1
ATOM 6781 C CA . LEU B 1 417 ? -82.536 112.067 31.049 1.00 110.86 417 LEU B CA 1
ATOM 6782 C C . LEU B 1 417 ? -83.027 111.117 32.128 1.00 105.75 417 LEU B C 1
ATOM 6783 O O . LEU B 1 417 ? -84.161 111.191 32.562 1.00 93.79 417 LEU B O 1
ATOM 6788 N N . GLY B 1 418 ? -82.154 110.225 32.557 1.00 105.72 418 GLY B N 1
ATOM 6789 C CA . GLY B 1 418 ? -82.519 109.240 33.561 1.00 122.35 418 GLY B CA 1
ATOM 6790 C C . GLY B 1 418 ? -82.571 109.857 34.950 1.00 125.15 418 GLY B C 1
ATOM 6791 O O . GLY B 1 418 ? -82.884 111.049 35.088 1.00 122.61 418 GLY B O 1
ATOM 6792 N N . PHE B 1 419 ? -82.274 109.061 35.980 1.00 111.12 419 PHE B N 1
ATOM 6793 C CA . PHE B 1 419 ? -82.064 109.618 37.316 1.00 104.18 419 PHE B CA 1
ATOM 6794 C C . PHE B 1 419 ? -80.699 109.215 37.844 1.00 86.49 419 PHE B C 1
ATOM 6795 O O . PHE B 1 419 ? -80.409 109.321 39.038 1.00 71.07 419 PHE B O 1
ATOM 6803 N N . SER B 1 420 ? -79.904 108.706 36.925 1.00 87.32 420 SER B N 1
ATOM 6804 C CA . SER B 1 420 ? -78.558 108.287 37.205 1.00 103.15 420 SER B CA 1
ATOM 6805 C C . SER B 1 420 ? -77.813 109.408 37.870 1.00 97.39 420 SER B C 1
ATOM 6806 O O . SER B 1 420 ? -78.193 110.567 37.761 1.00 103.47 420 SER B O 1
ATOM 6809 N N . LYS B 1 421 ? -76.734 109.061 38.546 1.00 93.85 421 LYS B N 1
ATOM 6810 C CA . LYS B 1 421 ? -75.903 110.054 39.183 1.00 106.03 421 LYS B CA 1
ATOM 6811 C C . LYS B 1 421 ? -75.532 111.114 38.160 1.00 102.15 421 LYS B C 1
ATOM 6812 O O . LYS B 1 421 ? -75.997 112.255 38.203 1.00 100.82 421 LYS B O 1
ATOM 6818 N N . ALA B 1 422 ? -74.696 110.732 37.215 1.00 97.67 422 ALA B N 1
ATOM 6819 C CA . ALA B 1 422 ? -74.248 111.680 36.220 1.00 105.89 422 ALA B CA 1
ATOM 6820 C C . ALA B 1 422 ? -75.359 112.175 35.278 1.00 103.52 422 ALA B C 1
ATOM 6821 O O . ALA B 1 422 ? -75.210 113.222 34.675 1.00 102.73 422 ALA B O 1
ATOM 6823 N N . HIS B 1 423 ? -76.480 111.455 35.159 1.00 20.00 423 HIS B N 1
ATOM 6824 C CA . HIS B 1 423 ? -77.607 111.973 34.394 1.00 20.00 423 HIS B CA 1
ATOM 6825 C C . HIS B 1 423 ? -78.205 113.208 35.059 1.00 20.00 423 HIS B C 1
ATOM 6826 O O . HIS B 1 423 ? -78.400 114.225 34.412 1.00 105.51 423 HIS B O 1
ATOM 6828 N N . ARG B 1 424 ? -78.452 113.159 36.369 0.50 96.23 424 ARG B N 1
ATOM 6829 C CA . ARG B 1 424 ? -78.896 114.389 37.013 0.50 84.71 424 ARG B CA 1
ATOM 6830 C C . ARG B 1 424 ? -77.788 115.405 37.087 0.50 79.77 424 ARG B C 1
ATOM 6831 O O . ARG B 1 424 ? -78.056 116.591 37.113 0.50 79.01 424 ARG B O 1
ATOM 6839 N N . ASP B 1 425 ? -76.536 114.984 37.075 1.00 75.85 425 ASP B N 1
ATOM 6840 C CA . ASP B 1 425 ? -75.540 116.031 37.035 1.00 72.35 425 ASP B CA 1
ATOM 6841 C C . ASP B 1 425 ? -75.650 116.763 35.709 1.00 87.52 425 ASP B C 1
ATOM 6842 O O . ASP B 1 425 ? -75.655 117.986 35.650 1.00 98.27 425 ASP B O 1
ATOM 6847 N N . VAL B 1 426 ? -75.764 116.014 34.631 1.00 87.83 426 VAL B N 1
ATOM 6848 C CA . VAL B 1 426 ? -75.844 116.622 33.330 1.00 82.05 426 VAL B CA 1
ATOM 6849 C C . VAL B 1 426 ? -77.029 117.539 33.332 1.00 78.63 426 VAL B C 1
ATOM 6850 O O . VAL B 1 426 ? -76.943 118.620 32.794 1.00 89.34 426 VAL B O 1
ATOM 6854 N N . ASN B 1 427 ? -78.136 117.136 33.951 1.00 81.51 427 ASN B N 1
ATOM 6855 C CA . ASN B 1 427 ? -79.339 117.996 33.956 1.00 78.38 427 ASN B CA 1
ATOM 6856 C C . ASN B 1 427 ? -79.138 119.314 34.664 1.00 75.79 427 ASN B C 1
ATOM 6857 O O . ASN B 1 427 ? -79.517 120.375 34.186 1.00 72.12 427 ASN B O 1
ATOM 6862 N N . VAL B 1 428 ? -78.568 119.242 35.841 1.00 70.63 428 VAL B N 1
ATOM 6863 C CA . VAL B 1 428 ? -78.304 120.451 36.564 1.00 67.02 428 VAL B CA 1
ATOM 6864 C C . VAL B 1 428 ? -77.461 121.390 35.733 1.00 67.52 428 VAL B C 1
ATOM 6865 O O . VAL B 1 428 ? -77.715 122.584 35.683 1.00 57.65 428 VAL B O 1
ATOM 6869 N N . ARG B 1 429 ? -76.448 120.850 35.068 1.00 70.11 429 ARG B N 1
ATOM 6870 C CA . ARG B 1 429 ? -75.536 121.707 34.312 1.00 64.46 429 ARG B CA 1
ATOM 6871 C C . ARG B 1 429 ? -76.171 122.248 33.060 1.00 66.72 429 ARG B C 1
ATOM 6872 O O . ARG B 1 429 ? -75.854 123.320 32.598 1.00 68.11 429 ARG B O 1
ATOM 6880 N N . ARG B 1 430 ? -77.049 121.467 32.481 1.00 65.47 430 ARG B N 1
ATOM 6881 C CA . ARG B 1 430 ? -77.689 121.884 31.288 1.00 56.58 430 ARG B CA 1
ATOM 6882 C C . ARG B 1 430 ? -78.469 123.070 31.698 1.00 58.71 430 ARG B C 1
ATOM 6883 O O . ARG B 1 430 ? -78.508 124.042 31.005 1.00 69.15 430 ARG B O 1
ATOM 6891 N N . ILE B 1 431 ? -79.126 123.000 32.835 1.00 59.68 431 ILE B N 1
ATOM 6892 C CA . ILE B 1 431 ? -79.968 124.122 33.178 1.00 53.14 431 ILE B CA 1
ATOM 6893 C C . ILE B 1 431 ? -79.138 125.300 33.555 1.00 55.44 431 ILE B C 1
ATOM 6894 O O . ILE B 1 431 ? -79.544 126.409 33.370 1.00 62.27 431 ILE B O 1
ATOM 6899 N N . GLY B 1 432 ? -77.966 125.066 34.106 1.00 59.24 432 GLY B N 1
ATOM 6900 C CA . GLY B 1 432 ? -77.081 126.161 34.447 1.00 56.81 432 GLY B CA 1
ATOM 6901 C C . GLY B 1 432 ? -76.487 126.850 33.247 1.00 58.05 432 GLY B C 1
ATOM 6902 O O . GLY B 1 432 ? -76.033 127.962 33.325 1.00 53.42 432 GLY B O 1
ATOM 6903 N N . PHE B 1 433 ? -76.474 126.160 32.125 1.00 66.56 433 PHE B N 1
ATOM 6904 C CA . PHE B 1 433 ? -75.974 126.712 30.881 1.00 59.60 433 PHE B CA 1
ATOM 6905 C C . PHE B 1 433 ? -76.999 127.674 30.327 1.00 61.25 433 PHE B C 1
ATOM 6906 O O . PHE B 1 433 ? -76.714 128.828 30.116 1.00 51.79 433 PHE B O 1
ATOM 6914 N N . VAL B 1 434 ? -78.209 127.197 30.111 1.00 46.03 434 VAL B N 1
ATOM 6915 C CA . VAL B 1 434 ? -79.254 128.026 29.557 1.00 47.86 434 VAL B CA 1
ATOM 6916 C C . VAL B 1 434 ? -79.374 129.274 30.419 1.00 49.87 434 VAL B C 1
ATOM 6917 O O . VAL B 1 434 ? -79.430 130.380 29.895 1.00 42.89 434 VAL B O 1
ATOM 6921 N N . ALA B 1 435 ? -79.358 129.104 31.738 1.00 54.48 435 ALA B N 1
ATOM 6922 C CA . ALA B 1 435 ? -79.395 130.256 32.627 1.00 52.15 435 ALA B CA 1
ATOM 6923 C C . ALA B 1 435 ? -78.276 131.266 32.292 1.00 45.51 435 ALA B C 1
ATOM 6924 O O . ALA B 1 435 ? -78.530 132.460 32.176 1.00 50.10 435 ALA B O 1
ATOM 6926 N N . SER B 1 436 ? -77.055 130.796 32.094 1.00 37.44 436 SER B N 1
ATOM 6927 C CA . SER B 1 436 ? -75.941 131.719 31.809 1.00 50.91 436 SER B CA 1
ATOM 6928 C C . SER B 1 436 ? -76.147 132.538 30.536 1.00 45.73 436 SER B C 1
ATOM 6929 O O . SER B 1 436 ? -75.807 133.710 30.493 1.00 50.37 436 SER B O 1
ATOM 6932 N N . GLU B 1 437 ? -76.686 131.917 29.493 1.00 48.04 437 GLU B N 1
ATOM 6933 C CA . GLU B 1 437 ? -77.051 132.657 28.291 1.00 46.91 437 GLU B CA 1
ATOM 6934 C C . GLU B 1 437 ? -78.103 133.749 28.572 1.00 46.32 437 GLU B C 1
ATOM 6935 O O . GLU B 1 437 ? -77.929 134.878 28.135 1.00 45.84 437 GLU B O 1
ATOM 6941 N N . ILE B 1 438 ? -79.172 133.418 29.295 1.00 29.92 438 ILE B N 1
ATOM 6942 C CA . ILE B 1 438 ? -80.122 134.428 29.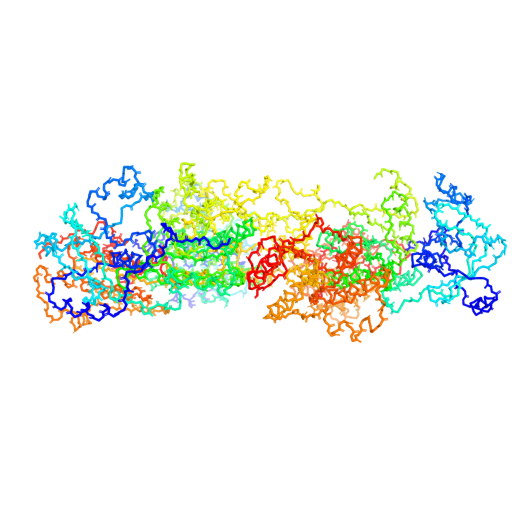722 1.00 37.49 438 ILE B CA 1
ATOM 6943 C C . ILE B 1 438 ? -79.409 135.612 30.412 1.00 53.20 438 ILE B C 1
ATOM 6944 O O . ILE B 1 438 ? -79.754 136.786 30.163 1.00 51.35 438 ILE B O 1
ATOM 6949 N N . THR B 1 439 ? -78.420 135.327 31.262 1.00 42.19 439 THR B N 1
ATOM 6950 C CA . THR B 1 439 ? -77.872 136.386 32.093 1.00 40.11 439 THR B CA 1
ATOM 6951 C C . THR B 1 439 ? -76.814 137.209 31.377 1.00 50.29 439 THR B C 1
ATOM 6952 O O . THR B 1 439 ? -76.832 138.462 31.444 1.00 54.73 439 THR B O 1
ATOM 6956 N N . LYS B 1 440 ? -75.908 136.508 30.697 1.00 47.86 440 LYS B N 1
ATOM 6957 C CA . LYS B 1 440 ? -74.978 137.123 29.746 1.00 43.60 440 LYS B CA 1
ATOM 6958 C C . LYS B 1 440 ? -75.683 138.193 28.907 1.00 43.03 440 LYS B C 1
ATOM 6959 O O . LYS B 1 440 ? -75.141 139.262 28.707 1.00 33.56 440 LYS B O 1
ATOM 6965 N N . ASN B 1 441 ? -76.895 137.891 28.437 1.00 40.24 441 ASN B N 1
ATOM 6966 C CA . ASN B 1 441 ? -77.675 138.805 27.624 1.00 32.98 441 ASN B CA 1
ATOM 6967 C C . ASN B 1 441 ? -78.546 139.817 28.379 1.00 45.93 441 ASN B C 1
ATOM 6968 O O . ASN B 1 441 ? -79.450 140.423 27.781 1.00 52.94 441 ASN B O 1
ATOM 6973 N N . ARG B 1 442 ? -78.292 139.994 29.677 1.00 46.46 442 ARG B N 1
ATOM 6974 C CA . ARG B 1 442 ? -78.987 141.008 30.467 1.00 41.54 442 ARG B CA 1
ATOM 6975 C C . ARG B 1 442 ? -80.390 140.622 30.935 1.00 44.39 442 ARG B C 1
ATOM 6976 O O . ARG B 1 442 ? -81.197 141.498 31.184 1.00 58.45 442 ARG B O 1
ATOM 6984 N N . GLY B 1 443 ? -80.692 139.330 31.036 1.00 46.36 443 GLY B N 1
ATOM 6985 C CA . GLY B 1 443 ? -81.996 138.876 31.482 1.00 38.95 443 GLY B CA 1
ATOM 6986 C C . GLY B 1 443 ? -81.873 138.352 32.899 1.00 42.28 443 GLY B C 1
ATOM 6987 O O . GLY B 1 443 ? -80.763 138.240 33.401 1.00 42.64 443 GLY B O 1
ATOM 6988 N N . ILE B 1 444 ? -82.986 138.061 33.572 1.00 38.29 444 ILE B N 1
ATOM 6989 C CA . ILE B 1 444 ? -82.861 137.394 34.856 1.00 39.95 444 ILE B CA 1
ATOM 6990 C C . ILE B 1 444 ? -83.421 135.986 34.735 1.00 49.73 444 ILE B C 1
ATOM 6991 O O . ILE B 1 444 ? -84.540 135.810 34.263 1.00 57.72 444 ILE B O 1
ATOM 6996 N N . ALA B 1 445 ? -82.624 134.987 35.130 1.00 44.11 445 ALA B N 1
ATOM 6997 C CA . ALA B 1 445 ? -83.046 133.587 35.079 1.00 51.86 445 ALA B CA 1
ATOM 6998 C C . ALA B 1 445 ? -83.284 132.969 36.468 1.00 51.34 445 ALA B C 1
ATOM 6999 O O . ALA B 1 445 ? -82.429 133.057 37.339 1.00 49.20 445 ALA B O 1
ATOM 7001 N N . ILE B 1 446 ? -84.436 132.337 36.670 1.00 48.88 446 ILE B N 1
ATOM 7002 C CA . ILE B 1 446 ? -84.783 131.811 37.982 1.00 49.59 446 ILE B CA 1
ATOM 7003 C C . ILE B 1 446 ? -84.916 130.309 37.930 1.00 55.24 446 ILE B C 1
ATOM 7004 O O . ILE B 1 446 ? -85.820 129.774 37.279 1.00 49.64 446 ILE B O 1
ATOM 7009 N N . CYS B 1 447 ? -84.024 129.637 38.654 1.00 65.02 447 CYS B N 1
ATOM 7010 C CA . CYS B 1 447 ? -83.901 128.175 38.629 1.00 61.98 447 CYS B CA 1
ATOM 7011 C C . CYS B 1 447 ? -83.968 127.427 39.947 1.00 68.32 447 CYS B C 1
ATOM 7012 O O . CYS B 1 447 ? -83.273 127.774 40.914 1.00 70.88 447 CYS B O 1
ATOM 7015 N N . ALA B 1 448 ? -84.767 126.366 39.961 1.00 70.69 448 ALA B N 1
ATOM 7016 C CA . ALA B 1 448 ? -84.896 125.525 41.145 1.00 68.22 448 ALA B CA 1
ATOM 7017 C C . ALA B 1 448 ? -84.900 124.012 40.860 1.00 72.02 448 ALA B C 1
ATOM 7018 O O . ALA B 1 448 ? -85.880 123.295 41.134 1.00 81.86 448 ALA B O 1
ATOM 7020 N N . PRO B 1 449 ? -83.799 123.519 40.289 1.00 66.50 449 PRO B N 1
ATOM 7021 C CA . PRO B 1 449 ? -83.622 122.097 39.995 1.00 77.62 449 PRO B CA 1
ATOM 7022 C C . PRO B 1 449 ? -83.250 121.312 41.261 1.00 91.72 449 PRO B C 1
ATOM 7023 O O . PRO B 1 449 ? -82.964 121.896 42.322 1.00 93.82 449 PRO B O 1
ATOM 7027 N N . ILE B 1 450 ? -83.242 119.988 41.139 1.00 95.76 450 ILE B N 1
ATOM 7028 C CA . ILE B 1 450 ? -82.734 119.119 42.195 1.00 98.95 450 ILE B CA 1
ATOM 7029 C C . ILE B 1 450 ? -81.210 118.976 42.092 1.00 89.16 450 ILE B C 1
ATOM 7030 O O . ILE B 1 450 ? -80.694 118.425 41.120 1.00 85.87 450 ILE B O 1
ATOM 7035 N N . ALA B 1 451 ? -80.494 119.506 43.080 1.00 78.05 451 ALA B N 1
ATOM 7036 C CA . ALA B 1 451 ? -79.034 119.480 43.067 1.00 80.27 451 ALA B CA 1
ATOM 7037 C C . ALA B 1 451 ? -78.472 119.325 44.464 1.00 88.32 451 ALA B C 1
ATOM 7038 O O . ALA B 1 451 ? -78.590 120.230 45.292 1.00 84.66 451 ALA B O 1
ATOM 7040 N N . PRO B 1 452 ? -77.844 118.169 44.725 1.00 96.46 452 PRO B N 1
ATOM 7041 C CA . PRO B 1 452 ? -77.420 117.786 46.073 1.00 91.11 452 PRO B CA 1
ATOM 7042 C C . PRO B 1 452 ? -75.914 117.861 46.275 1.00 80.40 452 PRO B C 1
ATOM 7043 O O . PRO B 1 452 ? -75.456 117.642 47.390 1.00 92.04 452 PRO B O 1
ATOM 7047 N N . TYR B 1 453 ? -75.162 118.175 45.228 0.50 75.29 453 TYR B N 1
ATOM 7048 C CA . TYR B 1 453 ? -73.707 118.106 45.292 0.50 80.03 453 TYR B CA 1
ATOM 7049 C C . TYR B 1 453 ? -73.053 119.477 45.271 0.50 73.84 453 TYR B C 1
ATOM 7050 O O . TYR B 1 453 ? -72.991 120.111 44.222 0.50 67.15 453 TYR B O 1
ATOM 7059 N N . ARG B 1 454 ? -72.460 119.809 46.383 1.00 72.06 454 ARG B N 1
ATOM 7060 C CA . ARG B 1 454 ? -71.692 120.981 46.364 1.00 86.16 454 ARG B CA 1
ATOM 7061 C C . ARG B 1 454 ? -70.926 121.062 45.067 1.00 89.07 454 ARG B C 1
ATOM 7062 O O . ARG B 1 454 ? -70.743 122.186 44.608 1.00 80.32 454 ARG B O 1
ATOM 7064 N N . GLN B 1 455 ? -70.490 119.942 44.529 1.00 95.04 455 GLN B N 1
ATOM 7065 C CA . GLN B 1 455 ? -69.656 119.976 43.360 1.00 93.38 455 GLN B CA 1
ATOM 7066 C C . GLN B 1 455 ? -70.375 120.795 42.344 1.00 84.04 455 GLN B C 1
ATOM 7067 O O . GLN B 1 455 ? -69.995 121.924 42.039 1.00 78.18 455 GLN B O 1
ATOM 7069 N N . THR B 1 456 ? -71.451 120.210 41.850 1.00 75.35 456 THR B N 1
ATOM 7070 C CA . THR B 1 456 ? -72.102 120.701 40.648 1.00 83.88 456 THR B CA 1
ATOM 7071 C C . THR B 1 456 ? -72.708 122.123 40.771 1.00 77.97 456 THR B C 1
ATOM 7072 O O . THR B 1 456 ? -72.645 122.926 39.833 1.00 73.38 456 THR B O 1
ATOM 7076 N N . ARG B 1 457 ? -73.163 122.444 41.954 1.00 70.25 457 ARG B N 1
ATOM 7077 C CA . ARG B 1 457 ? -73.542 123.783 42.203 1.00 60.08 457 ARG B CA 1
ATOM 7078 C C . ARG B 1 457 ? -72.365 124.735 42.107 1.00 65.81 457 ARG B C 1
ATOM 7079 O O . ARG B 1 457 ? -72.572 125.871 41.744 1.00 71.21 457 ARG B O 1
ATOM 7081 N N . ARG B 1 458 ? -71.193 124.211 42.378 1.00 66.12 458 ARG B N 1
ATOM 7082 C CA . ARG B 1 458 ? -70.002 124.981 42.334 1.00 73.59 458 ARG B CA 1
ATOM 7083 C C . ARG B 1 458 ? -69.728 125.454 40.927 1.00 76.06 458 ARG B C 1
ATOM 7084 O O . ARG B 1 458 ? -69.145 126.516 40.763 1.00 68.01 458 ARG B O 1
ATOM 7086 N N . ASP B 1 459 ? -70.132 124.677 39.916 1.00 70.98 459 ASP B N 1
ATOM 7087 C CA . ASP B 1 459 ? -69.667 124.952 38.582 1.00 75.17 459 ASP B CA 1
ATOM 7088 C C . ASP B 1 459 ? -70.690 125.871 37.932 1.00 67.85 459 ASP B C 1
ATOM 7089 O O . ASP B 1 459 ? -70.343 126.840 37.248 1.00 64.28 459 ASP B O 1
ATOM 7094 N N . VAL B 1 460 ? -71.960 125.563 38.159 1.00 64.24 460 VAL B N 1
ATOM 7095 C CA . VAL B 1 460 ? -73.042 126.432 37.724 1.00 59.61 460 VAL B CA 1
ATOM 7096 C C . VAL B 1 460 ? -72.800 127.871 38.178 1.00 56.10 460 VAL B C 1
ATOM 7097 O O . VAL B 1 460 ? -72.743 128.761 37.349 1.00 59.55 460 VAL B O 1
ATOM 7101 N N . ARG B 1 461 ? -72.625 128.102 39.474 1.00 56.15 461 ARG B N 1
ATOM 7102 C CA . ARG B 1 461 ? -72.344 129.461 39.947 1.00 66.97 461 ARG B CA 1
ATOM 7103 C C . ARG B 1 461 ? -71.200 130.155 39.221 1.00 59.32 461 ARG B C 1
ATOM 7104 O O . ARG B 1 461 ? -71.269 131.348 38.952 1.00 54.82 461 ARG B O 1
ATOM 7112 N N . ALA B 1 462 ? -70.142 129.415 38.923 1.00 56.84 462 ALA B N 1
ATOM 7113 C CA . ALA B 1 462 ? -68.992 130.026 38.273 1.00 59.18 462 ALA B CA 1
ATOM 7114 C C . ALA B 1 462 ? -69.310 130.335 36.815 1.00 56.79 462 ALA B C 1
ATOM 7115 O O . ALA B 1 462 ? -68.902 131.375 36.260 1.00 44.01 462 ALA B O 1
ATOM 7117 N N . MET B 1 463 ? -70.030 129.419 36.188 1.00 51.79 463 MET B N 1
ATOM 7118 C CA . MET B 1 463 ? -70.389 129.615 34.805 1.00 47.53 463 MET B CA 1
ATOM 7119 C C . MET B 1 463 ? -71.211 130.889 34.675 1.00 60.27 463 MET B C 1
ATOM 7120 O O . MET B 1 463 ? -70.951 131.692 33.778 1.00 71.43 463 MET B O 1
ATOM 7125 N N . ILE B 1 464 ? -72.178 131.111 35.566 1.00 48.31 464 ILE B N 1
ATOM 7126 C CA . ILE B 1 464 ? -73.015 132.290 35.397 1.00 49.48 464 ILE B CA 1
ATOM 7127 C C . ILE B 1 464 ? -72.357 133.562 35.992 1.00 59.77 464 ILE B C 1
ATOM 7128 O O . ILE B 1 464 ? -72.538 134.676 35.486 1.00 55.90 464 ILE B O 1
ATOM 7133 N N . GLU B 1 465 ? -71.554 133.385 37.032 1.00 55.22 465 GLU B N 1
ATOM 7134 C CA . GLU B 1 465 ? -70.904 134.507 37.718 1.00 45.61 465 GLU B CA 1
ATOM 7135 C C . GLU B 1 465 ? -69.878 135.193 36.833 1.00 55.17 465 GLU B C 1
ATOM 7136 O O . GLU B 1 465 ? -69.449 136.323 37.102 1.00 58.54 465 GLU B O 1
ATOM 7142 N N . ALA B 1 466 ? -69.460 134.476 35.793 1.00 71.78 466 ALA B N 1
ATOM 7143 C CA . ALA B 1 466 ? -68.494 134.972 34.808 1.00 63.80 466 ALA B CA 1
ATOM 7144 C C . ALA B 1 466 ? -69.145 135.992 33.888 1.00 58.27 466 ALA B C 1
ATOM 7145 O O . ALA B 1 466 ? -68.497 136.875 33.363 1.00 48.80 466 ALA B O 1
ATOM 7147 N N . VAL B 1 467 ? -70.447 135.845 33.703 1.00 61.61 467 VAL B N 1
ATOM 7148 C CA . VAL B 1 467 ? -71.131 136.514 32.629 1.00 56.51 467 VAL B CA 1
ATOM 7149 C C . VAL B 1 467 ? -72.174 137.472 33.234 1.00 60.81 467 VAL B C 1
ATOM 7150 O O . 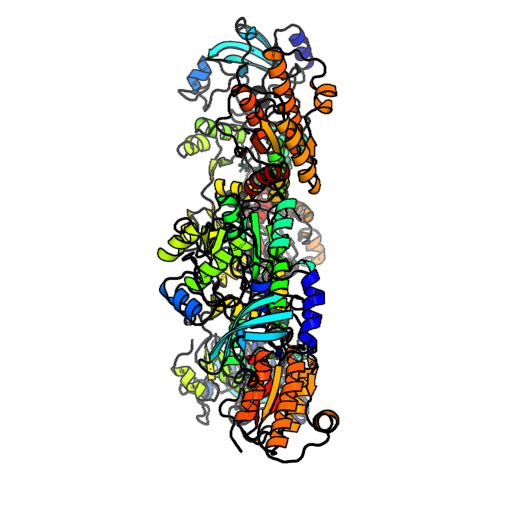VAL B 1 467 ? -72.806 138.272 32.533 1.00 54.73 467 VAL B O 1
ATOM 7154 N N . GLY B 1 468 ? -72.311 137.408 34.556 1.00 56.52 468 GLY B N 1
ATOM 7155 C CA . GLY B 1 468 ? -73.296 138.206 35.266 1.00 55.64 468 GLY B CA 1
ATOM 7156 C C . GLY B 1 468 ? -73.461 137.823 36.733 1.00 56.29 468 GLY B C 1
ATOM 7157 O O . GLY B 1 468 ? -72.547 137.287 37.342 1.00 57.90 468 GLY B O 1
ATOM 7158 N N . GLY B 1 469 ? -74.638 138.092 37.294 1.00 55.15 469 GLY B N 1
ATOM 7159 C CA . GLY B 1 469 ? -74.891 137.920 38.713 1.00 42.79 469 GLY B CA 1
ATOM 7160 C C . GLY B 1 469 ? -75.476 136.573 39.074 1.00 49.39 469 GLY B C 1
ATOM 7161 O O . GLY B 1 469 ? -76.363 136.057 38.397 1.00 54.78 469 GLY B O 1
ATOM 7162 N N . PHE B 1 470 ? -74.974 136.000 40.159 1.00 49.70 470 PHE B N 1
ATOM 7163 C CA . PHE B 1 470 ? -75.491 134.745 40.675 1.00 49.97 470 PHE B CA 1
ATOM 7164 C C . PHE B 1 470 ? -75.887 134.936 42.128 1.00 52.30 470 PHE B C 1
ATOM 7165 O O . PHE B 1 470 ? -75.086 135.428 42.925 1.00 61.66 470 PHE B O 1
ATOM 7173 N N . VAL B 1 471 ? -77.121 134.568 42.466 1.00 43.61 471 VAL B N 1
ATOM 7174 C CA . VAL B 1 471 ? -77.614 134.698 43.832 1.00 47.55 471 VAL B CA 1
ATOM 7175 C C . VAL B 1 471 ? -78.187 133.378 44.232 1.00 55.69 471 VAL B C 1
ATOM 7176 O O . VAL B 1 471 ? -79.223 132.970 43.714 1.00 61.39 471 VAL B O 1
ATOM 7180 N N . GLU B 1 472 ? -77.517 132.693 45.145 1.00 54.82 472 GLU B N 1
ATOM 7181 C CA . GLU B 1 472 ? -78.051 131.434 45.650 1.00 58.23 472 GLU B CA 1
ATOM 7182 C C . GLU B 1 472 ? -78.990 131.681 46.831 1.00 57.51 472 GLU B C 1
ATOM 7183 O O . GLU B 1 472 ? -78.684 132.464 47.738 1.00 48.06 472 GLU B O 1
ATOM 7189 N N . ILE B 1 473 ? -80.153 131.044 46.811 1.00 52.63 473 ILE B N 1
ATOM 7190 C CA . ILE B 1 473 ? -80.996 131.129 47.984 1.00 55.27 473 ILE B CA 1
ATOM 7191 C C . ILE B 1 473 ? -81.257 129.734 48.496 1.00 63.17 473 ILE B C 1
ATOM 7192 O O . ILE B 1 473 ? -81.832 128.896 47.795 1.00 54.47 473 ILE B O 1
ATOM 7197 N N . HIS B 1 474 ? -80.770 129.487 49.710 1.00 75.37 474 HIS B N 1
ATOM 7198 C CA . HIS B 1 474 ? -80.918 128.196 50.347 1.00 73.46 474 HIS B CA 1
ATOM 7199 C C . HIS B 1 474 ? -82.229 128.118 51.121 1.00 68.63 474 HIS B C 1
ATOM 7200 O O . HIS B 1 474 ? -82.397 128.792 52.149 1.00 70.49 474 HIS B O 1
ATOM 7207 N N . VAL B 1 475 ? -83.144 127.293 50.615 1.00 53.48 475 VAL B N 1
ATOM 7208 C CA . VAL B 1 475 ? -84.397 127.044 51.288 1.00 70.54 475 VAL B CA 1
ATOM 7209 C C . VAL B 1 475 ? -84.220 125.917 52.304 1.00 89.63 475 VAL B C 1
ATOM 7210 O O . VAL B 1 475 ? -84.305 124.733 51.956 1.00 87.02 475 VAL B O 1
ATOM 7214 N N . ALA B 1 476 ? -83.985 126.290 53.562 1.00 96.05 476 ALA B N 1
ATOM 7215 C CA . ALA B 1 476 ? -83.726 125.318 54.625 1.00 83.50 476 ALA B CA 1
ATOM 7216 C C . ALA B 1 476 ? -84.938 125.023 55.540 1.00 92.40 476 ALA B C 1
ATOM 7217 O O . ALA B 1 476 ? -84.842 124.173 56.424 1.00 92.10 476 ALA B O 1
ATOM 7219 N N . THR B 1 477 ? -86.083 125.622 55.246 1.00 91.91 477 THR B N 1
ATOM 7220 C CA . THR B 1 477 ? -87.315 125.256 55.912 1.00 93.29 477 THR B CA 1
ATOM 7221 C C . THR B 1 477 ? -88.090 124.239 55.084 1.00 89.71 477 THR B C 1
ATOM 7222 O O . THR B 1 477 ? -89.232 124.476 54.694 1.00 82.87 477 THR B O 1
ATOM 7224 N N . ASP B 1 507 ? -80.443 109.889 46.612 1.00 91.19 507 ASP B N 1
ATOM 7225 C CA . ASP B 1 507 ? -79.412 109.447 47.543 1.00 108.27 507 ASP B CA 1
ATOM 7226 C C . ASP B 1 507 ? -79.103 110.510 48.598 1.00 122.13 507 ASP B C 1
ATOM 7227 O O . ASP B 1 507 ? -79.993 110.949 49.317 1.00 104.10 507 ASP B O 1
ATOM 7229 N N . PRO B 1 508 ? -77.840 110.909 48.694 1.00 127.57 508 PRO B N 1
ATOM 7230 C CA . PRO B 1 508 ? -77.403 111.853 49.723 1.00 125.48 508 PRO B CA 1
ATOM 7231 C C . PRO B 1 508 ? -77.858 113.266 49.454 1.00 117.30 508 PRO B C 1
ATOM 7232 O O . PRO B 1 508 ? -78.667 113.491 48.574 1.00 119.38 508 PRO B O 1
ATOM 7236 N N . TYR B 1 509 ? -77.332 114.210 50.213 1.00 107.62 509 TYR B N 1
ATOM 7237 C CA . TYR B 1 509 ? -77.426 115.613 49.873 1.00 101.89 509 TYR B CA 1
ATOM 7238 C C . TYR B 1 509 ? -76.120 116.249 50.305 1.00 106.18 509 TYR B C 1
ATOM 7239 O O . TYR B 1 509 ? -75.147 115.549 50.547 1.00 113.64 509 TYR B O 1
ATOM 7248 N N . GLU B 1 510 ? -76.090 117.569 50.409 1.00 87.39 510 GLU B N 1
ATOM 7249 C CA . GLU B 1 510 ? -74.925 118.264 50.947 1.00 98.36 510 GLU B CA 1
ATOM 7250 C C . GLU B 1 510 ? -75.303 119.691 51.259 1.00 90.79 510 GLU B C 1
ATOM 7251 O O . GLU B 1 510 ? -76.040 120.307 50.515 1.00 94.44 510 GLU B O 1
ATOM 7257 N N . VAL B 1 511 ? -74.805 120.218 52.365 1.00 86.46 511 VAL B N 1
ATOM 7258 C CA . VAL B 1 511 ? -75.201 121.551 52.796 1.00 93.40 511 VAL B CA 1
ATOM 7259 C C . VAL B 1 511 ? -74.601 122.595 51.871 1.00 92.43 511 VAL B C 1
ATOM 7260 O O . VAL B 1 511 ? -73.454 122.506 51.474 1.00 95.02 511 VAL B O 1
ATOM 7262 N N . PRO B 1 512 ? -75.390 123.593 51.531 1.00 79.22 512 PRO B N 1
ATOM 7263 C CA . PRO B 1 512 ? -74.838 124.783 50.940 1.00 79.11 512 PRO B CA 1
ATOM 7264 C C . PRO B 1 512 ? -74.100 125.489 52.036 1.00 88.09 512 PRO B C 1
ATOM 7265 O O . PRO B 1 512 ? -74.687 125.759 53.067 1.00 90.59 512 PRO B O 1
ATOM 7269 N N . GLU B 1 513 ? -72.822 125.759 51.859 1.00 86.00 513 GLU B N 1
ATOM 7270 C CA . GLU B 1 513 ? -72.108 126.351 52.980 1.00 95.28 513 GLU B CA 1
ATOM 7271 C C . GLU B 1 513 ? -71.977 127.872 52.875 1.00 88.87 513 GLU B C 1
ATOM 7272 O O . GLU B 1 513 ? -71.482 128.536 53.797 1.00 86.01 513 GLU B O 1
ATOM 7278 N N . THR B 1 514 ? -72.448 128.436 51.767 1.00 84.01 514 THR B N 1
ATOM 7279 C CA . THR B 1 514 ? -72.191 129.850 51.528 1.00 82.74 514 THR B CA 1
ATOM 7280 C C . THR B 1 514 ? -73.230 130.572 50.634 1.00 76.37 514 THR B C 1
ATOM 7281 O O . THR B 1 514 ? -72.863 131.361 49.763 1.00 75.74 514 THR B O 1
ATOM 7285 N N . PRO B 1 515 ? -74.533 130.340 50.879 1.00 72.38 515 PRO B N 1
ATOM 7286 C CA . PRO B 1 515 ? -75.559 130.985 50.049 1.00 70.04 515 PRO B CA 1
ATOM 7287 C C . PRO B 1 515 ? -75.506 132.489 50.214 1.00 65.25 515 PRO B C 1
ATOM 7288 O O . PRO B 1 515 ? -74.834 132.987 51.124 1.00 74.62 515 PRO B O 1
ATOM 7292 N N . GLU B 1 516 ? -76.210 133.212 49.355 1.00 58.69 516 GLU B N 1
ATOM 7293 C CA . GLU B 1 516 ? -76.358 134.640 49.567 1.00 57.64 516 GLU B CA 1
ATOM 7294 C C . GLU B 1 516 ? -77.428 134.829 50.625 1.00 54.21 516 GLU B C 1
ATOM 7295 O O . GLU B 1 516 ? -77.304 135.691 51.504 1.00 56.98 516 GLU B O 1
ATOM 7301 N N . LEU B 1 517 ? -78.466 133.992 50.538 1.00 58.98 517 LEU B N 1
ATOM 7302 C CA . LEU B 1 517 ? -79.612 134.056 51.434 1.00 60.38 517 LEU B CA 1
ATOM 7303 C C . LEU B 1 517 ? -79.968 132.650 51.877 1.00 63.05 517 LEU B C 1
ATOM 7304 O O . LEU B 1 517 ? -79.989 131.723 51.064 1.00 66.89 517 LEU B O 1
ATOM 7309 N N . ALA B 1 518 ? -80.248 132.491 53.166 1.00 75.34 518 ALA B N 1
ATOM 7310 C CA . ALA B 1 518 ? -80.609 131.191 53.718 1.00 75.26 518 ALA B CA 1
ATOM 7311 C C . ALA B 1 518 ? -81.877 131.457 54.522 1.00 62.02 518 ALA B C 1
ATOM 7312 O O . ALA B 1 518 ? -81.820 131.966 55.641 1.00 70.97 518 ALA B O 1
ATOM 7314 N N . ILE B 1 519 ? -83.022 131.109 53.943 1.00 53.29 519 ILE B N 1
ATOM 7315 C CA . ILE B 1 519 ? -84.306 131.308 54.605 1.00 74.58 519 ILE B CA 1
ATOM 7316 C C . ILE B 1 519 ? -84.389 130.450 55.863 1.00 88.48 519 ILE B C 1
ATOM 7317 O O . ILE B 1 519 ? -84.809 129.294 55.810 1.00 80.02 519 ILE B O 1
ATOM 7322 N N . ASP B 1 520 ? -83.986 131.023 56.992 1.00 94.00 520 ASP B N 1
ATOM 7323 C CA . ASP B 1 520 ? -84.011 130.311 58.264 1.00 92.25 520 ASP B CA 1
ATOM 7324 C C . ASP B 1 520 ? -85.275 130.637 59.054 1.00 100.34 520 ASP B C 1
ATOM 7325 O O . ASP B 1 520 ? -85.230 131.374 60.038 1.00 109.17 520 ASP B O 1
ATOM 7330 N N . THR B 1 521 ? -86.400 130.082 58.615 1.00 101.74 521 THR B N 1
ATOM 7331 C CA . THR B 1 521 ? -87.677 130.311 59.280 1.00 110.25 521 THR B CA 1
ATOM 7332 C C . THR B 1 521 ? -88.315 128.995 59.714 1.00 112.57 521 THR B C 1
ATOM 7333 O O . THR B 1 521 ? -87.695 127.935 59.628 1.00 127.37 521 THR B O 1
ATOM 7337 N N . THR B 1 522 ? -89.558 129.071 60.180 1.00 103.96 522 THR B N 1
ATOM 7338 C CA . THR B 1 522 ? -90.282 127.888 60.628 1.00 115.02 522 THR B CA 1
ATOM 7339 C C . THR B 1 522 ? -91.732 127.916 60.156 1.00 106.07 522 THR B C 1
ATOM 7340 O O . THR B 1 522 ? -92.344 126.871 59.936 1.00 91.24 522 THR B O 1
ATOM 7344 N N . GLY B 1 523 ? -92.275 129.119 60.003 1.00 93.39 523 GLY B N 1
ATOM 7345 C CA . GLY B 1 523 ? -93.647 129.285 59.561 1.00 87.74 523 GLY B CA 1
ATOM 7346 C C . GLY B 1 523 ? -93.796 130.382 58.525 1.00 101.85 523 GLY B C 1
ATOM 7347 O O . GLY B 1 523 ? -94.881 130.934 58.342 1.00 102.91 523 GLY B O 1
ATOM 7348 N N . LEU B 1 524 ? -92.699 130.700 57.845 1.00 90.51 524 LEU B N 1
ATOM 7349 C CA . LEU B 1 524 ? -92.707 131.726 56.832 1.00 76.64 524 LEU B CA 1
ATOM 7350 C C . LEU B 1 524 ? -93.796 131.423 55.842 1.00 76.32 524 LEU B C 1
ATOM 7351 O O . LEU B 1 524 ? -93.961 130.305 55.426 1.00 78.17 524 LEU B O 1
ATOM 7356 N N . ALA B 1 525 ? -94.531 132.440 55.445 1.00 60.78 525 ALA B N 1
ATOM 7357 C CA . ALA B 1 525 ? -95.484 132.268 54.395 1.00 57.84 525 ALA B CA 1
ATOM 7358 C C . ALA B 1 525 ? -94.865 132.777 53.138 1.00 70.96 525 ALA B C 1
ATOM 7359 O O . ALA B 1 525 ? -93.862 133.463 53.178 1.00 76.92 525 ALA B O 1
ATOM 7361 N N . ILE B 1 526 ? -95.454 132.458 52.005 1.00 61.76 526 ILE B N 1
ATOM 7362 C CA . ILE B 1 526 ? -94.779 132.770 50.744 1.00 62.45 526 ILE B CA 1
ATOM 7363 C C . ILE B 1 526 ? -94.442 134.267 50.651 1.00 67.26 526 ILE B C 1
ATOM 7364 O O . ILE B 1 526 ? -93.294 134.636 50.432 1.00 52.85 526 ILE B O 1
ATOM 7369 N N . ASP B 1 527 ? -95.451 135.123 50.823 1.00 64.46 527 ASP B N 1
ATOM 7370 C CA . ASP B 1 527 ? -95.231 136.557 50.812 1.00 58.88 527 ASP B CA 1
ATOM 7371 C C . ASP B 1 527 ? -93.988 136.948 51.611 1.00 63.65 527 ASP B C 1
ATOM 7372 O O . ASP B 1 527 ? -93.103 137.619 51.078 1.00 55.77 527 ASP B O 1
ATOM 7377 N N . GLU B 1 528 ? -93.913 136.510 52.869 1.00 53.92 528 GLU B N 1
ATOM 7378 C CA . GLU B 1 528 ? -92.829 136.946 53.746 1.00 61.99 528 GLU B CA 1
ATOM 7379 C C . GLU B 1 528 ? -91.484 136.506 53.214 1.00 56.50 528 GLU B C 1
ATOM 7380 O O . GLU B 1 528 ? -90.502 137.261 53.280 1.00 61.56 528 GLU B O 1
ATOM 7386 N N . ALA B 1 529 ? -91.448 135.287 52.682 1.00 61.55 529 ALA B N 1
ATOM 7387 C CA . ALA B 1 529 ? -90.208 134.724 52.130 1.00 59.15 529 ALA B CA 1
ATOM 7388 C C . ALA B 1 529 ? -89.784 135.451 50.850 1.00 58.33 529 ALA B C 1
ATOM 7389 O O . ALA B 1 529 ? -88.625 135.834 50.725 1.00 61.34 529 ALA B O 1
ATOM 7391 N N . VAL B 1 530 ? -90.723 135.651 49.920 1.00 52.18 530 VAL B N 1
ATOM 7392 C CA . VAL B 1 530 ? -90.482 136.427 48.705 1.00 48.00 530 VAL B CA 1
ATOM 7393 C C . VAL B 1 530 ? -89.891 137.807 49.011 1.00 48.75 530 VAL B C 1
ATOM 7394 O O . VAL B 1 530 ? -88.918 138.229 48.397 1.00 40.39 530 VAL B O 1
ATOM 7398 N N . GLN B 1 531 ? -90.481 138.495 49.976 1.00 48.66 531 GLN B N 1
ATOM 7399 C CA . GLN B 1 531 ? -90.006 139.808 50.400 1.00 40.29 531 GLN B CA 1
ATOM 7400 C C . GLN B 1 531 ? -88.594 139.699 50.902 1.00 50.41 531 GLN B C 1
ATOM 7401 O O . GLN B 1 531 ? -87.743 140.512 50.546 1.00 53.88 531 GLN B O 1
ATOM 7407 N N . GLN B 1 532 ? -88.354 138.684 51.737 1.00 52.37 532 GLN B N 1
ATOM 7408 C CA . GLN B 1 532 ? -87.032 138.438 52.308 1.00 57.04 532 GLN B CA 1
ATOM 7409 C C . GLN B 1 532 ? -85.975 138.282 51.203 1.00 56.77 532 GLN B C 1
ATOM 7410 O O . GLN B 1 532 ? -84.817 138.694 51.368 1.00 46.95 532 GLN B O 1
ATOM 7416 N N . ILE B 1 533 ? -86.369 137.710 50.066 1.00 43.30 533 ILE B N 1
ATOM 7417 C CA . ILE B 1 533 ? -85.416 137.658 48.964 1.00 53.89 533 ILE B CA 1
ATOM 7418 C C . ILE B 1 533 ? -85.355 138.954 48.136 1.00 52.16 533 ILE B C 1
ATOM 7419 O O . ILE B 1 533 ? -84.296 139.280 47.598 1.00 48.76 533 ILE B O 1
ATOM 7424 N N . LEU B 1 534 ? -86.448 139.712 48.052 1.00 44.09 534 LEU B N 1
ATOM 7425 C CA . LEU B 1 534 ? -86.351 140.980 47.335 1.00 39.78 534 LEU B CA 1
ATOM 7426 C C . LEU B 1 534 ? -85.399 141.846 48.133 1.00 46.40 534 LEU B C 1
ATOM 7427 O O . LEU B 1 534 ? -84.632 142.625 47.576 1.00 42.36 534 LEU B O 1
ATOM 7432 N N . LEU B 1 535 ? -85.421 141.671 49.446 1.00 44.06 535 LEU B N 1
ATOM 7433 C CA . LEU B 1 535 ? -84.470 142.357 50.289 1.00 49.07 535 LEU B CA 1
ATOM 7434 C C . LEU B 1 535 ? -83.016 141.977 49.953 1.00 58.76 535 LEU B C 1
ATOM 7435 O O . LEU B 1 535 ? -82.155 142.859 49.805 1.00 54.86 535 LEU B O 1
ATOM 7440 N N . LYS B 1 536 ? -82.724 140.717 49.740 1.00 50.87 536 LYS B N 1
ATOM 7441 C CA . LYS B 1 536 ? -81.395 140.386 49.296 1.00 51.30 536 LYS B CA 1
ATOM 7442 C C . LYS B 1 536 ? -81.096 141.046 47.981 1.00 48.75 536 LYS B C 1
ATOM 7443 O O . LYS B 1 536 ? -80.155 141.789 47.891 1.00 51.71 536 LYS B O 1
ATOM 7445 N N . LEU B 1 537 ? -81.875 140.796 46.941 1.00 39.06 537 LEU B N 1
ATOM 7446 C CA . LEU B 1 537 ? -81.570 141.499 45.695 1.00 48.26 537 LEU B CA 1
ATOM 7447 C C . LEU B 1 537 ? -81.396 143.037 45.849 1.00 58.87 537 LEU B C 1
ATOM 7448 O O . LEU B 1 537 ? -80.482 143.637 45.268 1.00 53.59 537 LEU B O 1
ATOM 7453 N N . GLU B 1 538 ? -82.231 143.649 46.654 1.00 51.23 538 GLU B N 1
ATOM 7454 C CA . GLU B 1 538 ? -82.077 145.058 46.872 1.00 50.83 538 GLU B CA 1
ATOM 7455 C C . GLU B 1 538 ? -80.755 145.307 47.480 1.00 54.18 538 GLU B C 1
ATOM 7456 O O . GLU B 1 538 ? -80.055 146.204 47.067 1.00 77.26 538 GLU B O 1
ATOM 7458 N N . HIS B 1 539 ? -80.400 144.549 48.498 1.00 53.41 539 HIS B N 1
ATOM 7459 C CA . HIS B 1 539 ? -79.191 144.962 49.161 0.50 50.41 539 HIS B CA 1
ATOM 7460 C C . HIS B 1 539 ? -77.938 144.568 48.377 1.00 55.77 539 HIS B C 1
ATOM 7461 O O . HIS B 1 539 ? -76.868 145.164 48.554 1.00 64.13 539 HIS B O 1
ATOM 7468 N N . GLU B 1 540 ? -78.077 143.584 47.488 1.00 61.76 540 GLU B N 1
ATOM 7469 C CA . GLU B 1 540 ? -76.964 143.134 46.630 1.00 58.44 540 GLU B CA 1
ATOM 7470 C C . GLU B 1 540 ? -76.771 144.045 45.405 1.00 57.34 540 GLU B C 1
ATOM 7471 O O . GLU B 1 540 ? -75.774 143.947 44.706 1.00 57.16 540 GLU B O 1
ATOM 7477 N N . GLY B 1 541 ? -77.738 144.921 45.152 1.00 55.37 541 GLY B N 1
ATOM 7478 C CA . GLY B 1 541 ? -77.614 145.939 44.125 1.00 48.01 541 GLY B CA 1
ATOM 7479 C C . GLY B 1 541 ? -78.360 145.685 42.826 1.00 55.43 541 GLY B C 1
ATOM 7480 O O . GLY B 1 541 ? -78.370 146.549 41.950 1.00 56.01 541 GLY B O 1
ATOM 7481 N N . TYR B 1 542 ? -78.991 144.524 42.691 1.00 50.83 542 TYR B N 1
ATOM 7482 C CA . TYR B 1 542 ? -79.508 144.116 41.383 1.00 46.35 542 TYR B CA 1
ATOM 7483 C C . TYR B 1 542 ? -80.817 144.740 40.948 1.00 46.82 542 TYR B C 1
ATOM 7484 O O . TYR B 1 542 ? -81.147 144.662 39.764 1.00 44.88 542 TYR B O 1
ATOM 7493 N N . LEU B 1 543 ? -81.554 145.339 41.886 1.00 52.81 543 LEU B N 1
ATOM 7494 C CA . LEU B 1 543 ? -82.855 145.946 41.569 1.00 60.65 543 LEU B CA 1
ATOM 7495 C C . LEU B 1 543 ? -82.709 147.419 41.150 1.00 65.78 543 LEU B C 1
ATOM 7496 O O . LEU B 1 543 ? -81.801 148.106 41.619 1.00 62.75 543 LEU B O 1
ATOM 7501 N N . ARG B 1 544 ? -83.522 147.859 40.204 1.00 61.80 544 ARG B N 1
ATOM 7502 C CA . ARG B 1 544 ? -83.337 149.158 39.599 1.00 76.24 544 ARG B CA 1
ATOM 7503 C C . ARG B 1 544 ? -84.249 150.189 40.219 1.00 87.20 544 ARG B C 1
ATOM 7504 O O . ARG B 1 544 ? -85.426 150.240 39.912 1.00 87.43 544 ARG B O 1
ATOM 7506 N N . LEU C 1 5 ? -75.136 215.900 45.158 1.00 63.72 5 LEU C N 1
ATOM 7507 C CA . LEU C 1 5 ? -74.335 215.693 43.949 1.00 64.93 5 LEU C CA 1
ATOM 7508 C C . LEU C 1 5 ? -73.089 216.547 43.968 1.00 66.62 5 LEU C C 1
ATOM 7509 O O . LEU C 1 5 ? -73.157 217.758 43.723 1.00 58.17 5 LEU C O 1
ATOM 7514 N N . ILE C 1 6 ? -71.954 215.910 44.245 1.00 60.51 6 ILE C N 1
ATOM 7515 C CA . ILE C 1 6 ? -70.690 216.626 44.359 1.00 58.26 6 ILE C CA 1
ATOM 7516 C C . ILE C 1 6 ? -70.498 217.601 43.214 1.00 55.14 6 ILE C C 1
ATOM 7517 O O . ILE C 1 6 ? -70.529 217.224 42.047 1.00 54.28 6 ILE C O 1
ATOM 7522 N N . GLU C 1 7 ? -70.306 218.867 43.556 1.00 55.75 7 GLU C N 1
ATOM 7523 C CA . GLU C 1 7 ? -70.197 219.897 42.531 1.00 64.30 7 GLU C CA 1
ATOM 7524 C C . GLU C 1 7 ? -68.783 219.958 41.949 1.00 52.92 7 GLU C C 1
ATOM 7525 O O . GLU C 1 7 ? -67.835 219.516 42.584 1.00 49.36 7 GLU C O 1
ATOM 7531 N N . PRO C 1 8 ? -68.643 220.503 40.720 1.00 50.65 8 PRO C N 1
ATOM 7532 C CA . PRO C 1 8 ? -67.376 220.428 39.985 1.00 49.21 8 PRO C CA 1
ATOM 7533 C C . PRO C 1 8 ? -66.198 220.877 40.827 1.00 55.68 8 PRO C C 1
ATOM 7534 O O . PRO C 1 8 ? -66.366 221.637 41.777 1.00 66.51 8 PRO C O 1
ATOM 7538 N N . TYR C 1 9 ? -65.009 220.398 40.488 1.00 59.94 9 TYR C N 1
ATOM 7539 C CA . TYR C 1 9 ? -63.768 220.873 41.106 1.00 54.97 9 TYR C CA 1
ATOM 7540 C C . TYR C 1 9 ? -63.559 222.326 40.747 1.00 59.44 9 TYR C C 1
ATOM 7541 O O . TYR C 1 9 ? -63.961 222.763 39.658 1.00 67.56 9 TYR C O 1
ATOM 7550 N N . GLY C 1 10 ? -62.933 223.087 41.642 1.00 60.11 10 GLY C N 1
ATOM 7551 C CA . GLY C 1 10 ? -62.779 224.519 41.416 1.00 70.02 10 GLY C CA 1
ATOM 7552 C C . GLY C 1 10 ? -64.076 225.280 41.681 1.00 69.01 10 GLY C C 1
ATOM 7553 O O . GLY C 1 10 ? -64.073 226.462 41.992 1.00 77.42 10 GLY C O 1
ATOM 7554 N N . GLY C 1 11 ? -65.198 224.590 41.559 1.00 61.18 11 GLY C N 1
ATOM 7555 C CA . GLY C 1 11 ? -66.455 225.130 42.018 1.00 67.22 11 GLY C CA 1
ATOM 7556 C C . GLY C 1 11 ? -67.479 225.220 40.909 1.00 76.04 11 GLY C C 1
ATOM 7557 O O . GLY C 1 11 ? -68.704 225.198 41.160 1.00 69.12 11 GLY C O 1
ATOM 7558 N N . THR C 1 12 ? -66.980 225.320 39.679 1.00 61.46 12 THR C N 1
ATOM 7559 C CA . THR C 1 12 ? -67.871 225.420 38.537 1.00 66.64 12 THR C CA 1
ATOM 7560 C C . THR C 1 12 ? -67.322 224.714 37.287 1.00 63.54 12 THR C C 1
ATOM 7561 O O . THR C 1 12 ? -66.112 224.737 37.020 1.00 56.59 12 THR C O 1
ATOM 7565 N N . LEU C 1 13 ? -68.236 224.087 36.545 1.00 50.36 13 LEU C N 1
ATOM 7566 C CA . LEU C 1 13 ? -67.900 223.187 35.454 1.00 46.25 13 LEU C CA 1
ATOM 7567 C C . LEU C 1 13 ? -67.484 223.951 34.201 1.00 52.47 13 LEU C C 1
ATOM 7568 O O . LEU C 1 13 ? -68.295 224.670 33.602 1.00 55.47 13 LEU C O 1
ATOM 7573 N N . VAL C 1 14 ? -66.232 223.775 33.794 1.00 46.57 14 VAL C N 1
ATOM 7574 C CA . VAL C 1 14 ? -65.735 224.419 32.585 1.00 53.01 14 VAL C CA 1
ATOM 7575 C C . VAL C 1 14 ? -66.470 223.917 31.339 1.00 54.57 14 VAL C C 1
ATOM 7576 O O . VAL C 1 14 ? -66.856 222.757 31.250 1.00 59.10 14 VAL C O 1
ATOM 7580 N N . ASN C 1 15 ? -66.657 224.812 30.380 1.00 63.79 15 ASN C N 1
ATOM 7581 C CA . ASN C 1 15 ? -67.084 224.429 29.048 1.00 55.13 15 ASN C CA 1
ATOM 7582 C C . ASN C 1 15 ? -66.463 225.371 28.015 1.00 59.90 15 ASN C C 1
ATOM 7583 O O . ASN C 1 15 ? -66.869 226.531 27.879 1.00 55.03 15 ASN C O 1
ATOM 7588 N N . LEU C 1 16 ? -65.457 224.847 27.319 1.00 56.16 16 LEU C N 1
ATOM 7589 C CA . LEU C 1 16 ? -64.680 225.579 26.328 1.00 52.82 16 LEU C CA 1
ATOM 7590 C C . LEU C 1 16 ? -65.360 225.641 24.955 1.00 59.23 16 LEU C C 1
ATOM 7591 O O . LEU C 1 16 ? -64.720 225.922 23.951 1.00 64.90 16 LEU C O 1
ATOM 7596 N N . ILE C 1 17 ? -66.654 225.369 24.905 1.00 49.17 17 ILE C N 1
ATOM 7597 C CA . ILE C 1 17 ? -67.353 225.384 23.634 1.00 59.97 17 ILE C CA 1
ATOM 7598 C C . ILE C 1 17 ? -68.625 226.204 23.709 1.00 69.04 17 ILE C C 1
ATOM 7599 O O . ILE C 1 17 ? -69.676 225.715 24.166 1.00 62.22 17 ILE C O 1
ATOM 7604 N N . ASP C 1 18 ? -68.505 227.449 23.240 1.00 84.00 18 ASP C N 1
ATOM 7605 C CA . ASP C 1 18 ? -69.604 228.419 23.158 1.00 82.01 18 ASP C CA 1
ATOM 7606 C C . ASP C 1 18 ? -70.121 228.461 21.733 1.00 81.22 18 ASP C C 1
ATOM 7607 O O . ASP C 1 18 ? -69.453 229.013 20.854 1.00 78.09 18 ASP C O 1
ATOM 7612 N N . PRO C 1 19 ? -71.258 227.901 21.398 1.00 84.91 19 PRO C N 1
ATOM 7613 C CA . PRO C 1 19 ? -71.626 227.804 19.978 1.00 92.54 19 PRO C CA 1
ATOM 7614 C C . PRO C 1 19 ? -71.481 229.081 19.108 1.00 91.30 19 PRO C C 1
ATOM 7615 O O . PRO C 1 19 ? -70.879 229.122 17.999 1.00 90.99 19 PRO C O 1
ATOM 7619 N N . GLU C 1 20 ? -72.086 230.139 19.604 1.00 85.05 20 GLU C N 1
ATOM 7620 C CA . GLU C 1 20 ? -71.927 231.419 18.986 1.00 87.63 20 GLU C CA 1
ATOM 7621 C C . GLU C 1 20 ? -70.480 231.518 18.580 1.00 95.85 20 GLU C C 1
ATOM 7622 O O . GLU C 1 20 ? -70.104 231.540 17.392 1.00 95.68 20 GLU C O 1
ATOM 7624 N N . LYS C 1 21 ? -69.637 231.610 19.582 1.00 82.65 21 LYS C N 1
ATOM 7625 C CA . LYS C 1 21 ? -68.275 231.864 19.277 1.00 81.78 21 LYS C CA 1
ATOM 7626 C C . LYS C 1 21 ? -67.843 230.814 18.297 1.00 83.23 21 LYS C C 1
ATOM 7627 O O . LYS C 1 21 ? -66.776 230.905 17.750 1.00 80.83 21 LYS C O 1
ATOM 7633 N N . ARG C 1 22 ? -68.695 229.826 18.060 1.00 86.03 22 ARG C N 1
ATOM 7634 C CA . ARG C 1 22 ? -68.341 228.657 17.250 1.00 89.71 22 ARG C CA 1
ATOM 7635 C C . ARG C 1 22 ? -68.333 228.913 15.769 1.00 83.55 22 ARG C C 1
ATOM 7636 O O . ARG C 1 22 ? -67.359 228.632 15.055 1.00 76.80 22 ARG C O 1
ATOM 7638 N N . GLU C 1 23 ? -69.451 229.399 15.280 1.00 79.64 23 GLU C N 1
ATOM 7639 C CA . GLU C 1 23 ? -69.417 229.837 13.912 1.00 90.68 23 GLU C CA 1
ATOM 7640 C C . GLU C 1 23 ? -68.306 230.863 13.862 1.00 87.88 23 GLU C C 1
ATOM 7641 O O . GLU C 1 23 ? -67.580 231.046 12.845 1.00 72.76 23 GLU C O 1
ATOM 7647 N N . ALA C 1 24 ? -68.142 231.509 15.010 1.00 79.02 24 ALA C N 1
ATOM 7648 C CA . ALA C 1 24 ? -67.097 232.511 15.127 1.00 71.55 24 ALA C CA 1
ATOM 7649 C C . ALA C 1 24 ? -65.754 231.984 14.631 1.00 81.08 24 ALA C C 1
ATOM 7650 O O . ALA C 1 24 ? -65.160 232.497 13.689 1.00 82.97 24 ALA C O 1
ATOM 7652 N N . LEU C 1 25 ? -65.283 230.954 15.312 1.00 81.49 25 LEU C N 1
ATOM 7653 C CA . LEU C 1 25 ? -63.956 230.414 15.168 1.00 70.83 25 LEU C CA 1
ATOM 7654 C C . LEU C 1 25 ? -63.785 229.661 13.892 1.00 70.11 25 LEU C C 1
ATOM 7655 O O . LEU C 1 25 ? -62.751 229.762 13.267 1.00 64.09 25 LEU C O 1
ATOM 7660 N N . LYS C 1 26 ? -64.775 228.881 13.484 1.00 84.14 26 LYS C N 1
ATOM 7661 C CA . LYS C 1 26 ? -64.572 228.185 12.220 1.00 80.60 26 LYS C CA 1
ATOM 7662 C C . LYS C 1 26 ? -64.116 229.254 11.213 1.00 84.66 26 LYS C C 1
ATOM 7663 O O . LYS C 1 26 ? -63.107 229.126 10.388 1.00 84.74 26 LYS C O 1
ATOM 7665 N N . HIS C 1 27 ? -64.884 230.339 11.331 1.00 83.07 27 HIS C N 1
ATOM 7666 C CA . HIS C 1 27 ? -64.577 231.585 10.680 1.00 87.53 27 HIS C CA 1
ATOM 7667 C C . HIS C 1 27 ? -63.176 232.164 10.743 1.00 80.37 27 HIS C C 1
ATOM 7668 O O . HIS C 1 27 ? -62.547 232.383 9.727 1.00 84.70 27 HIS C O 1
ATOM 7670 N N . GLU C 1 28 ? -62.685 232.409 11.946 1.00 75.05 28 GLU C N 1
ATOM 7671 C CA . GLU C 1 28 ? -61.400 233.091 12.095 1.00 73.69 28 GLU C CA 1
ATOM 7672 C C . GLU C 1 28 ? -60.307 232.168 11.640 1.00 62.13 28 GLU C C 1
ATOM 7673 O O . GLU C 1 28 ? -59.272 232.610 11.220 1.00 53.96 28 GLU C O 1
ATOM 7679 N N . ALA C 1 29 ? -60.517 230.880 11.779 1.00 76.84 29 ALA C N 1
ATOM 7680 C CA . ALA C 1 29 ? -59.481 229.918 11.463 1.00 81.03 29 ALA C CA 1
ATOM 7681 C C . ALA C 1 29 ? -59.117 229.602 10.044 1.00 79.76 29 ALA C C 1
ATOM 7682 O O . ALA C 1 29 ? -58.030 229.098 9.764 1.00 78.11 29 ALA C O 1
ATOM 7684 N N . LEU C 1 30 ? -60.024 229.880 9.123 1.00 80.69 30 LEU C N 1
ATOM 7685 C CA . LEU C 1 30 ? -59.666 229.504 7.743 1.00 76.31 30 LEU C CA 1
ATOM 7686 C C . LEU C 1 30 ? -58.235 230.038 7.361 1.00 74.88 30 LEU C C 1
ATOM 7687 O O . LEU C 1 30 ? -57.613 229.561 6.423 1.00 72.51 30 LEU C O 1
ATOM 7692 N N . SER C 1 31 ? -57.735 230.994 8.130 1.00 71.33 31 SER C N 1
ATOM 7693 C CA . SER C 1 31 ? -56.667 231.930 7.846 1.00 71.68 31 SER C CA 1
ATOM 7694 C C . SER C 1 31 ? -55.503 231.774 8.817 1.00 75.78 31 SER C C 1
ATOM 7695 O O . SER C 1 31 ? -54.651 232.668 8.928 1.00 67.58 31 SER C O 1
ATOM 7698 N N . LEU C 1 32 ? -55.460 230.634 9.506 1.00 75.31 32 LEU C N 1
ATOM 7699 C CA . LEU C 1 32 ? -54.463 230.402 10.548 1.00 64.26 32 LEU C CA 1
ATOM 7700 C C . LEU C 1 32 ? -53.562 229.214 10.239 1.00 58.18 32 LEU C C 1
ATOM 7701 O O . LEU C 1 32 ? -53.911 228.361 9.421 1.00 63.83 32 LEU C O 1
ATOM 7706 N N . PRO C 1 33 ? -52.405 229.148 10.911 1.00 51.37 33 PRO C N 1
ATOM 7707 C CA . PRO C 1 33 ? -51.616 227.914 10.841 1.00 70.24 33 PRO C CA 1
ATOM 7708 C C . PRO C 1 33 ? -52.372 226.816 11.619 1.00 68.31 33 PRO C C 1
ATOM 7709 O O . PRO C 1 33 ? -53.195 227.143 12.511 1.00 63.75 33 PRO C O 1
ATOM 7713 N N . SER C 1 34 ? -52.117 225.548 11.282 1.00 66.20 34 SER C N 1
ATOM 7714 C CA . SER C 1 34 ? -52.889 224.451 11.862 1.00 63.21 34 SER C CA 1
ATOM 7715 C C . SER C 1 34 ? -52.041 223.253 12.281 1.00 59.91 34 SER C C 1
ATOM 7716 O O . SER C 1 34 ? -51.085 222.865 11.585 1.00 55.70 34 SER C O 1
ATOM 7719 N N . LEU C 1 35 ? -52.417 222.687 13.428 1.00 55.21 35 LEU C N 1
ATOM 7720 C CA . LEU C 1 35 ? -51.833 221.466 13.938 1.00 56.81 35 LEU C CA 1
ATOM 7721 C C . LEU C 1 35 ? -52.849 220.315 13.835 1.00 66.79 35 LEU C C 1
ATOM 7722 O O . LEU C 1 35 ? -54.009 220.462 14.244 1.00 69.42 35 LEU C O 1
ATOM 7727 N N . ASP C 1 36 ? -52.428 219.181 13.270 1.00 73.32 36 ASP C N 1
ATOM 7728 C CA . ASP C 1 36 ? -53.261 217.969 13.238 1.00 67.26 36 ASP C CA 1
ATOM 7729 C C . ASP C 1 36 ? -52.898 217.088 14.437 1.00 69.71 36 ASP C C 1
ATOM 7730 O O . ASP C 1 36 ? -51.789 216.524 14.506 1.00 63.91 36 ASP C O 1
ATOM 7735 N N . LEU C 1 37 ? -53.816 216.968 15.389 1.00 58.74 37 LEU C N 1
ATOM 7736 C CA . LEU C 1 37 ? -53.498 216.222 16.600 1.00 65.52 37 LEU C CA 1
ATOM 7737 C C . LEU C 1 37 ? -53.468 214.706 16.402 1.00 59.73 37 LEU C C 1
ATOM 7738 O O . LEU C 1 37 ? -54.226 214.158 15.595 1.00 62.26 37 LEU C O 1
ATOM 7743 N N . ASP C 1 38 ? -52.599 214.029 17.147 1.00 52.45 38 ASP C N 1
ATOM 7744 C CA . ASP C 1 38 ? -52.695 212.580 17.217 1.00 60.98 38 ASP C CA 1
ATOM 7745 C C . ASP C 1 38 ? -53.869 212.155 18.128 1.00 62.05 38 ASP C C 1
ATOM 7746 O O . ASP C 1 38 ? -54.449 212.982 18.839 1.00 63.93 38 ASP C O 1
ATOM 7751 N N . TRP C 1 39 ? -54.245 210.883 18.092 1.00 57.61 39 TRP C N 1
ATOM 7752 C CA . TRP C 1 39 ? -55.465 210.497 18.777 1.00 53.94 39 TRP C CA 1
ATOM 7753 C C . TRP C 1 39 ? -55.435 210.813 20.267 1.00 62.21 39 TRP C C 1
ATOM 7754 O O . TRP C 1 39 ? -56.431 211.319 20.796 1.00 60.69 39 TRP C O 1
ATOM 7765 N N . GLN C 1 40 ? -54.308 210.570 20.942 1.00 52.14 40 GLN C N 1
ATOM 7766 C CA . GLN C 1 40 ? -54.282 210.829 22.394 1.00 56.51 40 GLN C CA 1
ATOM 7767 C C . GLN C 1 40 ? -54.385 212.302 22.820 1.00 61.22 40 GLN C C 1
ATOM 7768 O O . GLN C 1 40 ? -54.975 212.604 23.864 1.00 60.90 40 GLN C O 1
ATOM 7774 N N . GLN C 1 41 ? -53.815 213.204 22.024 1.00 61.38 41 GLN C N 1
ATOM 7775 C CA . GLN C 1 41 ? -53.924 214.634 22.295 1.00 54.31 41 GLN C CA 1
ATOM 7776 C C . GLN C 1 41 ? -55.371 215.107 22.128 1.00 58.97 41 GLN C C 1
ATOM 7777 O O . GLN C 1 41 ? -55.869 215.926 22.920 1.00 44.79 41 GLN C O 1
ATOM 7783 N N . GLN C 1 42 ? -56.058 214.590 21.107 1.00 62.52 42 GLN C N 1
ATOM 7784 C CA . GLN C 1 42 ? -57.460 214.954 20.912 1.00 54.87 42 GLN C CA 1
ATOM 7785 C C . GLN C 1 42 ? -58.251 214.516 22.126 1.00 51.30 42 GLN C C 1
ATOM 7786 O O . GLN C 1 42 ? -59.321 215.048 22.419 1.00 51.45 42 GLN C O 1
ATOM 7792 N N . CYS C 1 43 ? -57.735 213.521 22.827 1.00 48.81 43 CYS C N 1
ATOM 7793 C CA . CYS C 1 43 ? -58.422 213.063 24.009 1.00 55.86 43 CYS C CA 1
ATOM 7794 C C . CYS C 1 43 ? -58.234 214.156 25.026 1.00 48.43 43 CYS C C 1
ATOM 7795 O O . CYS C 1 43 ? -59.201 214.744 25.534 1.00 47.73 43 CYS C O 1
ATOM 7798 N N . GLU C 1 44 ? -56.969 214.446 25.276 1.00 41.65 44 GLU C N 1
ATOM 7799 C CA . GLU C 1 44 ? -56.590 215.464 26.222 1.00 45.71 44 GLU C CA 1
ATOM 7800 C C . GLU C 1 44 ? -57.383 216.727 25.901 1.00 52.95 44 GLU C C 1
ATOM 7801 O O . GLU C 1 44 ? -57.948 217.379 26.791 1.00 44.26 44 GLU C O 1
ATOM 7807 N N . LEU C 1 45 ? -57.455 217.058 24.614 1.00 53.99 45 LEU C N 1
ATOM 7808 C CA . LEU C 1 45 ? -58.143 218.275 24.197 1.00 43.81 45 LEU C CA 1
ATOM 7809 C C . LEU C 1 45 ? -59.595 218.177 24.587 1.00 45.49 45 LEU C C 1
ATOM 7810 O O . LEU C 1 45 ? -60.142 219.091 25.199 1.00 45.53 45 LEU C O 1
ATOM 7815 N N . GLU C 1 46 ? -60.202 217.043 24.245 1.00 52.04 46 GLU C N 1
ATOM 7816 C CA . GLU C 1 46 ? -61.611 216.788 24.531 1.00 48.31 46 GLU C CA 1
ATOM 7817 C C . GLU C 1 46 ? -61.884 216.827 26.017 1.00 47.39 46 GLU C C 1
ATOM 7818 O O . GLU C 1 46 ? -62.861 217.429 26.450 1.00 35.18 46 GLU C O 1
ATOM 7824 N N . MET C 1 47 ? -61.023 216.167 26.789 1.00 42.94 47 MET C N 1
ATOM 7825 C CA . MET C 1 47 ? -61.155 216.193 28.241 1.00 46.73 47 MET C CA 1
ATOM 7826 C C . MET C 1 47 ? -61.171 217.619 28.730 1.00 51.25 47 MET C C 1
ATOM 7827 O O . MET C 1 47 ? -62.021 217.975 29.561 1.00 50.00 47 MET C O 1
ATOM 7832 N N . LEU C 1 48 ? -60.241 218.427 28.211 1.00 37.76 48 LEU C N 1
ATOM 7833 C CA . LEU C 1 48 ? -60.101 219.802 28.669 1.00 40.62 48 LEU C CA 1
ATOM 7834 C C . LEU C 1 48 ? -61.266 220.631 28.162 1.00 46.65 48 LEU C C 1
ATOM 7835 O O . LEU C 1 48 ? -61.944 221.307 28.937 1.00 42.11 48 LEU C O 1
ATOM 7840 N N . MET C 1 49 ? -61.501 220.556 26.853 1.00 55.38 49 MET C N 1
ATOM 7841 C CA . MET C 1 49 ? -62.567 221.312 26.194 1.00 49.63 49 MET C CA 1
ATOM 7842 C C . MET C 1 49 ? -63.874 221.076 26.892 1.00 46.45 49 MET C C 1
ATOM 7843 O O . MET C 1 49 ? -64.784 221.875 26.767 1.00 65.38 49 MET C O 1
ATOM 7848 N N . THR C 1 50 ? -63.961 219.990 27.652 1.00 53.42 50 THR C N 1
ATOM 7849 C CA . THR C 1 50 ? -65.257 219.447 28.034 1.00 48.87 50 THR C CA 1
ATOM 7850 C C . THR C 1 50 ? -65.558 219.501 29.531 1.00 47.29 50 THR C C 1
ATOM 7851 O O . THR C 1 50 ? -66.687 219.270 29.937 1.00 45.82 50 THR C O 1
ATOM 7855 N N . GLY C 1 51 ? -64.561 219.844 30.338 1.00 54.06 51 GLY C N 1
ATOM 7856 C CA . GLY C 1 51 ? -64.784 220.113 31.748 1.00 54.44 51 GLY C CA 1
ATOM 7857 C C . GLY C 1 51 ? -64.289 218.999 32.650 1.00 51.57 51 GLY C C 1
ATOM 7858 O O . GLY C 1 51 ? -64.429 219.045 33.878 1.00 49.97 51 GLY C O 1
ATOM 7859 N N . ALA C 1 52 ? -63.692 217.988 32.042 1.00 39.16 52 ALA C N 1
ATOM 7860 C CA . ALA C 1 52 ? -63.199 216.873 32.822 1.00 41.81 52 ALA C CA 1
ATOM 7861 C C . ALA C 1 52 ? -62.088 217.352 33.725 1.00 45.82 52 ALA C C 1
ATOM 7862 O O . ALA C 1 52 ? -61.734 216.700 34.721 1.00 54.54 52 ALA C O 1
ATOM 7864 N N . TYR C 1 53 ? -61.536 218.500 33.374 1.00 47.75 53 TYR C N 1
ATOM 7865 C CA . TYR C 1 53 ? -60.400 219.022 34.102 1.00 45.18 53 TYR C CA 1
ATOM 7866 C C . TYR C 1 53 ? -60.693 220.369 34.765 1.00 54.87 53 TYR C C 1
ATOM 7867 O O . TYR C 1 53 ? -59.759 221.098 35.124 1.00 47.58 53 TYR C O 1
ATOM 7876 N N . SER C 1 54 ? -61.971 220.721 34.905 1.00 59.50 54 SER C N 1
ATOM 7877 C CA . SER C 1 54 ? -62.321 221.950 35.613 1.00 54.77 54 SER C CA 1
ATOM 7878 C C . SER C 1 54 ? -61.489 221.982 36.891 1.00 57.50 54 SER C C 1
ATOM 7879 O O . SER C 1 54 ? -61.425 220.988 37.618 1.00 58.59 54 SER C O 1
ATOM 7882 N N . PRO C 1 55 ? -60.844 223.123 37.181 1.00 62.11 55 PRO C N 1
ATOM 7883 C CA . PRO C 1 55 ? -61.047 224.458 36.608 1.00 63.09 55 PRO C CA 1
ATOM 7884 C C . PRO C 1 55 ? -60.246 224.771 35.338 1.00 56.82 55 PRO C C 1
ATOM 7885 O O . PRO C 1 55 ? -60.460 225.843 34.758 1.00 63.06 55 PRO C O 1
ATOM 7889 N N . LEU C 1 56 ? -59.361 223.884 34.905 1.00 43.62 56 LEU C N 1
ATOM 7890 C CA . LEU C 1 56 ? -58.490 224.203 33.769 1.00 43.59 56 LEU C CA 1
ATOM 7891 C C . LEU C 1 56 ? -59.263 224.653 32.550 1.00 51.20 56 LEU C C 1
ATOM 7892 O O . LEU C 1 56 ? -60.379 224.197 32.297 1.00 54.73 56 LEU C O 1
ATOM 7897 N N . THR C 1 57 ? -58.636 225.534 31.779 1.00 57.09 57 THR C N 1
ATOM 7898 C CA . THR C 1 57 ? -59.324 226.201 30.693 1.00 57.09 57 THR C CA 1
ATOM 7899 C C . THR C 1 57 ? -58.374 226.488 29.515 1.00 53.80 57 THR C C 1
ATOM 7900 O O . THR C 1 57 ? -58.716 227.177 28.542 1.00 49.49 57 THR C O 1
ATOM 7904 N N . GLY C 1 58 ? -57.187 225.903 29.616 1.00 39.71 58 GLY C N 1
ATOM 7905 C CA . GLY C 1 58 ? -56.210 225.885 28.545 1.00 37.23 58 GLY C CA 1
ATOM 7906 C C . GLY C 1 58 ? -55.062 224.961 28.954 1.00 44.21 58 GLY C C 1
ATOM 7907 O O . GLY C 1 58 ? -54.961 224.529 30.119 1.00 34.86 58 GLY C O 1
ATOM 7908 N N . PHE C 1 59 ? -54.191 224.652 28.000 1.00 39.21 59 PHE C N 1
ATOM 7909 C CA . PHE C 1 59 ? -53.029 223.821 28.286 1.00 50.31 59 PHE C CA 1
ATOM 7910 C C . PHE C 1 59 ? -51.960 224.580 29.049 1.00 66.76 59 PHE C C 1
ATOM 7911 O O . PHE C 1 59 ? -51.638 225.732 28.729 1.00 63.27 59 PHE C O 1
ATOM 7919 N N . MET C 1 60 ? -51.412 223.913 30.058 1.00 66.66 60 MET C N 1
ATOM 7920 C CA . MET C 1 60 ? -50.455 224.524 30.949 1.00 60.69 60 MET C CA 1
ATOM 7921 C C . MET C 1 60 ? -49.195 224.948 30.251 1.00 63.43 60 MET C C 1
ATOM 7922 O O . MET C 1 60 ? -48.855 224.469 29.164 1.00 63.62 60 MET C O 1
ATOM 7927 N N . THR C 1 61 ? -48.494 225.836 30.939 1.00 67.84 61 THR C N 1
ATOM 7928 C CA . THR C 1 61 ? -47.377 226.569 30.396 1.00 67.74 61 THR C CA 1
ATOM 7929 C C . THR C 1 61 ? -46.159 226.038 31.110 1.00 60.66 61 THR C C 1
ATOM 7930 O O . THR C 1 61 ? -46.278 225.615 32.259 1.00 69.63 61 THR C O 1
ATOM 7934 N N . ARG C 1 62 ? -44.998 226.056 30.453 1.00 62.44 62 ARG C N 1
ATOM 7935 C CA . ARG C 1 62 ? -43.828 225.340 30.987 1.00 66.56 62 ARG C CA 1
ATOM 7936 C C . ARG C 1 62 ? -43.609 225.629 32.468 1.00 56.98 62 ARG C C 1
ATOM 7937 O O . ARG C 1 62 ? -43.190 224.756 33.216 1.00 56.48 62 ARG C O 1
ATOM 7945 N N . ALA C 1 63 ? -43.913 226.856 32.883 1.00 58.97 63 ALA C N 1
ATOM 7946 C CA . ALA C 1 63 ? -43.757 227.254 34.276 1.00 61.35 63 ALA C CA 1
ATOM 7947 C C . ALA C 1 63 ? -44.795 226.564 35.144 1.00 65.17 63 ALA C C 1
ATOM 7948 O O . ALA C 1 63 ? -44.469 225.990 36.194 1.00 57.39 63 ALA C O 1
ATOM 7950 N N . GLN C 1 64 ? -46.050 226.659 34.699 1.00 66.22 64 GLN C N 1
ATOM 7951 C CA . GLN C 1 64 ? -47.167 225.993 35.359 1.00 67.23 64 GLN C CA 1
ATOM 7952 C C . GLN C 1 64 ? -46.932 224.479 35.443 1.00 71.99 64 GLN C C 1
ATOM 7953 O O . GLN C 1 64 ? -47.192 223.847 36.482 1.00 64.93 64 GLN C O 1
ATOM 7959 N N . CYS C 1 65 ? -46.439 223.904 34.348 1.00 61.15 65 CYS C N 1
ATOM 7960 C CA . CYS C 1 65 ? -46.091 222.490 34.330 1.00 60.02 65 CYS C CA 1
ATOM 7961 C C . CYS C 1 65 ? -45.051 222.193 35.378 1.00 65.73 65 CYS C C 1
ATOM 7962 O O . CYS C 1 65 ? -45.217 221.271 36.168 1.00 77.88 65 CYS C O 1
ATOM 7965 N N . ALA C 1 66 ? -43.975 222.977 35.375 1.00 72.11 66 ALA C N 1
ATOM 7966 C CA . ALA C 1 66 ? -42.896 222.808 36.344 1.00 76.40 66 ALA C CA 1
ATOM 7967 C C . ALA C 1 66 ? -43.414 222.982 37.771 1.00 72.29 66 ALA C C 1
ATOM 7968 O O . ALA C 1 66 ? -43.014 222.243 38.669 1.00 67.04 66 ALA C O 1
ATOM 7970 N N . ARG C 1 67 ? -44.313 223.951 37.960 1.00 69.27 67 ARG C N 1
ATOM 7971 C CA . ARG C 1 67 ? -44.856 224.270 39.280 1.00 68.79 67 ARG C CA 1
ATOM 7972 C C . ARG C 1 67 ? -45.750 223.155 39.806 1.00 76.51 67 ARG C C 1
ATOM 7973 O O . ARG C 1 67 ? -45.851 222.960 41.022 1.00 77.82 67 ARG C O 1
ATOM 7981 N N . VAL C 1 68 ? -46.392 222.426 38.891 1.00 71.28 68 VAL C N 1
ATOM 7982 C CA . VAL C 1 68 ? -47.169 221.243 39.269 1.00 72.60 68 VAL C CA 1
ATOM 7983 C C . VAL C 1 68 ? -46.248 220.129 39.826 1.00 70.49 68 VAL C C 1
ATOM 7984 O O . VAL C 1 68 ? -46.444 219.607 40.937 1.00 62.01 68 VAL C O 1
ATOM 7988 N N . GLU C 1 69 ? -45.224 219.791 39.057 1.00 66.43 69 GLU C N 1
ATOM 7989 C CA . GLU C 1 69 ? -44.289 218.734 39.439 1.00 78.92 69 GLU C CA 1
ATOM 7990 C C . GLU C 1 69 ? -43.584 218.986 40.774 1.00 88.15 69 GLU C C 1
ATOM 7991 O O . GLU C 1 69 ? -42.831 218.137 41.267 1.00 90.00 69 GLU C O 1
ATOM 7997 N N . SER C 1 70 ? -43.836 220.146 41.365 1.00 82.47 70 SER C N 1
ATOM 7998 C CA . SER C 1 70 ? -43.173 220.516 42.598 1.00 70.46 70 SER C CA 1
ATOM 7999 C C . SER C 1 70 ? -44.184 220.669 43.713 1.00 81.30 70 SER C C 1
ATOM 8000 O O . SER C 1 70 ? -44.312 219.787 44.558 1.00 84.10 70 SER C O 1
ATOM 8003 N N . ALA C 1 71 ? -44.916 221.782 43.699 1.00 67.51 71 ALA C N 1
ATOM 8004 C CA . ALA C 1 71 ? -45.831 222.110 44.792 1.00 68.16 71 ALA C CA 1
ATOM 8005 C C . ALA C 1 71 ? -47.225 221.546 44.538 1.00 77.78 71 ALA C C 1
ATOM 8006 O O . ALA C 1 71 ? -48.108 221.587 45.412 1.00 74.30 71 ALA C O 1
ATOM 8008 N N . GLN C 1 72 ? -47.409 221.014 43.335 1.00 67.48 72 GLN C N 1
ATOM 8009 C CA . GLN C 1 72 ? -48.698 220.520 42.922 1.00 60.58 72 GLN C CA 1
ATOM 8010 C C . GLN C 1 72 ? -49.764 221.576 43.123 1.00 68.38 72 GLN C C 1
ATOM 8011 O O . GLN C 1 72 ? -50.746 221.342 43.853 1.00 72.95 72 GLN C O 1
ATOM 8017 N N . GLN C 1 73 ? -49.571 222.735 42.484 1.00 57.42 73 GLN C N 1
ATOM 8018 C CA . GLN C 1 73 ? -50.582 223.789 42.515 1.00 61.14 73 GLN C CA 1
ATOM 8019 C C . GLN C 1 73 ? -50.801 224.445 41.162 1.00 57.98 73 GLN C C 1
ATOM 8020 O O . GLN C 1 73 ? -49.984 224.322 40.243 1.00 65.80 73 GLN C O 1
ATOM 8026 N N . LEU C 1 74 ? -51.913 225.155 41.053 1.00 56.94 74 LEU C N 1
ATOM 8027 C CA . LEU C 1 74 ? -52.101 226.096 39.962 1.00 78.80 74 LEU C CA 1
ATOM 8028 C C . LEU C 1 74 ? -51.524 227.466 40.357 1.00 84.14 74 LEU C C 1
ATOM 8029 O O . LEU C 1 74 ? -50.807 227.603 41.361 1.00 75.97 74 LEU C O 1
ATOM 8034 N N . ASP C 1 75 ? -51.848 228.486 39.574 1.00 82.07 75 ASP C N 1
ATOM 8035 C CA . ASP C 1 75 ? -51.451 229.837 39.929 1.00 75.32 75 ASP C CA 1
ATOM 8036 C C . ASP C 1 75 ? -52.202 230.295 41.168 1.00 80.31 75 ASP C C 1
ATOM 8037 O O . ASP C 1 75 ? -51.700 231.140 41.907 1.00 70.42 75 ASP C O 1
ATOM 8042 N N . ASP C 1 76 ? -53.397 229.727 41.382 1.00 84.58 76 ASP C N 1
ATOM 8043 C CA . ASP C 1 76 ? -54.229 230.035 42.550 1.00 73.04 76 ASP C CA 1
ATOM 8044 C C . ASP C 1 76 ? -53.591 229.477 43.794 1.00 77.02 76 ASP C C 1
ATOM 8045 O O . ASP C 1 76 ? -53.889 229.921 44.903 1.00 73.61 76 ASP C O 1
ATOM 8050 N N . GLY C 1 77 ? -52.735 228.478 43.604 1.00 72.51 77 GLY C N 1
ATOM 8051 C CA . GLY C 1 77 ? -52.216 227.703 44.715 1.00 69.38 77 GLY C CA 1
ATOM 8052 C C . GLY C 1 77 ? -53.172 226.564 45.038 1.00 79.07 77 GLY C C 1
ATOM 8053 O O . GLY C 1 77 ? -52.895 225.735 45.914 1.00 81.18 77 GLY C O 1
ATOM 8054 N N . SER C 1 78 ? -54.311 226.539 44.339 1.00 81.72 78 SER C N 1
ATOM 8055 C CA . SER C 1 78 ? -55.242 225.413 44.393 1.00 63.36 78 SER C CA 1
ATOM 8056 C C . SER C 1 78 ? -54.503 224.126 44.021 1.00 64.92 78 SER C C 1
ATOM 8057 O O . SER C 1 78 ? -53.518 224.141 43.276 1.00 57.12 78 SER C O 1
ATOM 8060 N N . PHE C 1 79 ? -54.969 223.005 44.548 1.00 60.72 79 PHE C N 1
ATOM 8061 C CA . PHE C 1 79 ? -54.251 221.761 44.351 1.00 56.18 79 PHE C CA 1
ATOM 8062 C C . PHE C 1 79 ? -54.474 221.139 42.970 1.00 60.20 79 PHE C C 1
ATOM 8063 O O . PHE C 1 79 ? -55.595 221.066 42.473 1.00 50.43 79 PHE C O 1
ATOM 8071 N N . TRP C 1 80 ? -53.395 220.675 42.352 1.00 52.56 80 TRP C N 1
ATOM 8072 C CA . TRP C 1 80 ? -53.526 220.009 41.066 1.00 54.60 80 TRP C CA 1
ATOM 8073 C C . TRP C 1 80 ? -52.372 219.065 40.827 1.00 55.63 80 TRP C C 1
ATOM 8074 O O . TRP C 1 80 ? -51.232 219.493 40.686 1.00 52.30 80 TRP C O 1
ATOM 8085 N N . PRO C 1 81 ? -52.677 217.765 40.752 1.00 67.85 81 PRO C N 1
ATOM 8086 C CA . PRO C 1 81 ? -51.693 216.670 40.765 1.00 65.98 81 PRO C CA 1
ATOM 8087 C C . PRO C 1 81 ? -50.734 216.633 39.575 1.00 68.10 81 PRO C C 1
ATOM 8088 O O . PRO C 1 81 ? -49.553 216.342 39.770 1.00 60.06 81 PRO C O 1
ATOM 8092 N N . SER C 1 82 ? -51.214 216.918 38.366 1.00 66.30 82 SER C N 1
ATOM 8093 C CA . SER C 1 82 ? -50.434 216.536 37.189 1.00 59.42 82 SER C CA 1
ATOM 8094 C C . SER C 1 82 ? -50.582 217.433 35.948 1.00 54.73 82 SER C C 1
ATOM 8095 O O . SER C 1 82 ? -51.656 217.967 35.677 1.00 59.21 82 SER C O 1
ATOM 8098 N N . PRO C 1 83 ? -49.483 217.603 35.197 1.00 47.38 83 PRO C N 1
ATOM 8099 C CA . PRO C 1 83 ? -49.399 218.500 34.041 1.00 60.29 83 PRO C CA 1
ATOM 8100 C C . PRO C 1 83 ? -50.374 218.178 32.917 1.00 48.00 83 PRO C C 1
ATOM 8101 O O . PRO C 1 83 ? -50.289 217.126 32.332 1.00 57.15 83 PRO C O 1
ATOM 8105 N N . ILE C 1 84 ? -51.284 219.086 32.615 1.00 49.96 84 ILE C N 1
ATOM 8106 C CA . ILE C 1 84 ? -52.093 218.966 31.416 1.00 48.60 84 ILE C CA 1
ATOM 8107 C C . ILE C 1 84 ? -51.436 219.747 30.292 1.00 53.05 84 ILE C C 1
ATOM 8108 O O . ILE C 1 84 ? -51.352 220.962 30.335 1.00 60.03 84 ILE C O 1
ATOM 8113 N N . THR C 1 85 ? -50.984 219.047 29.270 1.00 61.96 85 THR C N 1
ATOM 8114 C CA . THR C 1 85 ? -50.255 219.691 28.198 1.00 51.93 85 THR C CA 1
ATOM 8115 C C . THR C 1 85 ? -50.522 219.044 26.825 1.00 68.48 85 THR C C 1
ATOM 8116 O O . THR C 1 85 ? -50.821 217.828 26.706 1.00 63.51 85 THR C O 1
ATOM 8120 N N . LEU C 1 86 ? -50.401 219.882 25.795 1.00 66.95 86 LEU C N 1
ATOM 8121 C CA . LEU C 1 86 ? -50.671 219.507 24.408 1.00 62.17 86 LEU C CA 1
ATOM 8122 C C . LEU C 1 86 ? -49.328 219.258 23.684 1.00 52.02 86 LEU C C 1
ATOM 8123 O O . LEU C 1 86 ? -48.469 220.121 23.674 1.00 58.48 86 LEU C O 1
ATOM 8128 N N . THR C 1 87 ? -49.207 218.121 22.997 1.00 20.00 87 THR C N 1
ATOM 8129 C CA . THR C 1 87 ? -47.961 217.817 22.307 1.00 20.00 87 THR C CA 1
ATOM 8130 C C . THR C 1 87 ? -48.197 217.592 20.816 1.00 20.00 87 THR C C 1
ATOM 8131 O O . THR C 1 87 ? -49.245 217.599 20.313 1.00 81.16 87 THR C O 1
ATOM 8133 N N . SER C 1 88 ? -47.065 217.414 20.107 1.00 50.05 88 SER C N 1
ATOM 8134 C CA . SER C 1 88 ? -46.997 217.009 18.713 1.00 61.44 88 SER C CA 1
ATOM 8135 C C . SER C 1 88 ? -45.538 216.897 18.307 1.00 67.60 88 SER C C 1
ATOM 8136 O O . SER C 1 88 ? -44.652 217.322 19.043 1.00 67.77 88 SER C O 1
ATOM 8139 N N . ARG C 1 89 ? -45.273 216.311 17.151 1.00 68.95 89 ARG C N 1
ATOM 8140 C CA . ARG C 1 89 ? -43.890 216.181 16.729 1.00 81.99 89 ARG C CA 1
ATOM 8141 C C . ARG C 1 89 ? -43.737 216.784 15.347 1.00 77.94 89 ARG C C 1
ATOM 8142 O O . ARG C 1 89 ? -42.673 216.681 14.725 1.00 77.88 89 ARG C O 1
ATOM 8150 N N . ASP C 1 90 ? -44.795 217.428 14.866 1.00 75.56 90 ASP C N 1
ATOM 8151 C CA . ASP C 1 90 ? -44.761 218.088 13.567 1.00 84.89 90 ASP C CA 1
ATOM 8152 C C . ASP C 1 90 ? -43.633 219.113 13.514 1.00 84.76 90 ASP C C 1
ATOM 8153 O O . ASP C 1 90 ? -43.394 219.835 14.482 1.00 85.05 90 ASP C O 1
ATOM 8158 N N . ARG C 1 91 ? -42.941 219.170 12.381 1.00 93.27 91 ARG C N 1
ATOM 8159 C CA . ARG C 1 91 ? -41.825 220.094 12.211 1.00 76.60 91 ARG C CA 1
ATOM 8160 C C . ARG C 1 91 ? -42.307 221.508 11.902 1.00 85.08 91 ARG C C 1
ATOM 8161 O O . ARG C 1 91 ? -41.505 222.433 11.774 1.00 81.61 91 ARG C O 1
ATOM 8163 N N . ALA C 1 92 ? -43.621 221.669 11.782 1.00 70.68 92 ALA C N 1
ATOM 8164 C CA . ALA C 1 92 ? -44.208 222.969 11.479 1.00 79.25 92 ALA C CA 1
ATOM 8165 C C . ALA C 1 92 ? -44.500 223.757 12.752 1.00 79.11 92 ALA C C 1
ATOM 8166 O O . ALA C 1 92 ? -45.093 224.835 12.703 1.00 77.44 92 ALA C O 1
ATOM 8168 N N . LEU C 1 93 ? -44.082 223.212 13.890 1.00 82.92 93 LEU C N 1
ATOM 8169 C CA . LEU C 1 93 ? -44.303 223.862 15.176 1.00 79.15 93 LEU C CA 1
ATOM 8170 C C . LEU C 1 93 ? -43.024 224.506 15.699 1.00 82.08 93 LEU C C 1
ATOM 8171 O O . LEU C 1 93 ? -43.049 225.255 16.676 1.00 76.92 93 LEU C O 1
ATOM 8176 N N . ALA C 1 94 ? -41.907 224.211 15.043 1.00 79.30 94 ALA C N 1
ATOM 8177 C CA . ALA C 1 94 ? -40.615 224.752 15.447 1.00 84.49 94 ALA C CA 1
ATOM 8178 C C . ALA C 1 94 ? -40.486 226.225 15.072 1.00 84.97 94 ALA C C 1
ATOM 8179 O O . ALA C 1 94 ? -39.602 226.926 15.564 1.00 88.63 94 ALA C O 1
ATOM 8181 N N . ASP C 1 95 ? -41.374 226.689 14.198 1.00 73.45 95 ASP C N 1
ATOM 8182 C CA . ASP C 1 95 ? -41.353 228.077 13.751 1.00 80.97 95 ASP C CA 1
ATOM 8183 C C . ASP C 1 95 ? -42.644 228.801 14.120 1.00 80.64 95 ASP C C 1
ATOM 8184 O O . ASP C 1 95 ? -43.199 229.549 13.314 1.00 88.73 95 ASP C O 1
ATOM 8189 N N . ARG C 1 96 ? -43.117 228.575 15.341 1.00 77.82 96 ARG C N 1
ATOM 8190 C CA . ARG C 1 96 ? -44.326 229.211 15.816 1.00 63.57 96 ARG C CA 1
ATOM 8191 C C . ARG C 1 96 ? -43.963 229.850 17.144 1.00 67.96 96 ARG C C 1
ATOM 8192 O O . ARG C 1 96 ? -43.002 229.432 17.818 1.00 56.71 96 ARG C O 1
ATOM 8200 N N . ARG C 1 97 ? -44.747 230.853 17.583 1.00 65.16 97 ARG C N 1
ATOM 8201 C CA . ARG C 1 97 ? -44.439 231.671 18.790 1.00 61.62 97 ARG C CA 1
ATOM 8202 C C . ARG C 1 97 ? -45.596 232.368 19.591 1.00 56.32 97 ARG C C 1
ATOM 8203 O O . ARG C 1 97 ? -46.565 232.777 18.993 1.00 67.51 97 ARG C O 1
ATOM 8205 N N . PRO C 1 98 ? -45.477 232.542 20.923 1.00 49.27 98 PRO C N 1
ATOM 8206 C CA . PRO C 1 98 ? -46.581 233.041 21.741 1.00 52.82 98 PRO C CA 1
ATOM 8207 C C . PRO C 1 98 ? -47.285 234.184 21.037 1.00 51.51 98 PRO C C 1
ATOM 8208 O O . PRO C 1 98 ? -46.699 234.808 20.167 1.00 69.59 98 PRO C O 1
ATOM 8212 N N . GLY C 1 99 ? -48.541 234.435 21.378 1.00 58.94 99 GLY C N 1
ATOM 8213 C CA . GLY C 1 99 ? -49.302 235.494 20.740 1.00 53.60 99 GLY C CA 1
ATOM 8214 C C . GLY C 1 99 ? -50.047 235.005 19.514 1.00 59.79 99 GLY C C 1
ATOM 8215 O O . GLY C 1 99 ? -51.234 235.301 19.328 1.00 62.80 99 GLY C O 1
ATOM 8216 N N . GLU C 1 100 ? -49.351 234.258 18.668 1.00 51.33 100 GLU C N 1
ATOM 8217 C CA . GLU C 1 100 ? -50.012 233.515 17.583 1.00 67.11 100 GLU C CA 1
ATOM 8218 C C . GLU C 1 100 ? -51.213 232.646 18.026 1.00 74.07 100 GLU C C 1
ATOM 8219 O O . GLU C 1 100 ? -51.218 232.012 19.110 1.00 63.55 100 GLU C O 1
ATOM 8225 N N . ARG C 1 101 ? -52.214 232.598 17.151 1.00 70.94 101 ARG C N 1
ATOM 8226 C CA . ARG C 1 101 ? -53.333 231.687 17.326 1.00 67.43 101 ARG C CA 1
ATOM 8227 C C . ARG C 1 101 ? -53.253 230.495 16.370 1.00 68.99 101 ARG C C 1
ATOM 8228 O O . ARG C 1 101 ? -53.028 230.650 15.156 1.00 61.65 101 ARG C O 1
ATOM 8236 N N . LEU C 1 102 ? -53.415 229.307 16.956 1.00 79.92 102 LEU C N 1
ATOM 8237 C CA . LEU C 1 102 ? -53.263 228.026 16.260 1.00 69.06 102 LEU C CA 1
ATOM 8238 C C . LEU C 1 102 ? -54.625 227.338 16.075 1.00 71.08 102 LEU C C 1
ATOM 8239 O O . LEU C 1 102 ? -55.472 227.324 16.990 1.00 68.48 102 LEU C O 1
ATOM 8244 N N . ALA C 1 103 ? -54.853 226.791 14.885 1.00 60.33 103 ALA C N 1
ATOM 8245 C CA . ALA C 1 103 ? -56.044 225.975 14.680 1.00 60.88 103 ALA C CA 1
ATOM 8246 C C . ALA C 1 103 ? -55.740 224.545 15.113 1.00 67.90 103 ALA C C 1
ATOM 8247 O O . ALA C 1 103 ? -54.807 223.917 14.589 1.00 67.77 103 ALA C O 1
ATOM 8249 N N . LEU C 1 104 ? -56.573 223.999 15.989 1.00 65.95 104 LEU C N 1
ATOM 8250 C CA . LEU C 1 104 ? -56.464 222.604 16.358 1.00 59.11 104 LEU C CA 1
ATOM 8251 C C . LEU C 1 104 ? -57.478 221.809 15.579 1.00 58.61 104 LEU C C 1
ATOM 8252 O O . LEU C 1 104 ? -58.618 222.215 15.470 1.00 60.93 104 LEU C O 1
ATOM 8257 N N . ARG C 1 105 ? -57.048 220.679 15.030 1.00 59.33 105 ARG C N 1
ATOM 8258 C CA . ARG C 1 105 ? -57.920 219.836 14.231 0.50 62.42 105 ARG C CA 1
ATOM 8259 C C . ARG C 1 105 ? -57.587 218.357 14.336 1.00 60.43 105 ARG C C 1
ATOM 8260 O O . ARG C 1 105 ? -56.503 217.987 14.729 1.00 64.94 105 ARG C O 1
ATOM 8268 N N . ASP C 1 106 ? -58.532 217.522 13.954 1.00 20.00 106 ASP C N 1
ATOM 8269 C CA . ASP C 1 106 ? -58.396 216.073 14.035 1.00 20.00 106 ASP C CA 1
ATOM 8270 C C . ASP C 1 106 ? -57.362 215.560 13.038 1.00 20.00 106 ASP C C 1
ATOM 8271 O O . ASP C 1 106 ? -56.938 216.285 12.191 1.00 67.35 106 ASP C O 1
ATOM 8273 N N . GLY C 1 107 ? -57.021 214.293 13.162 1.00 63.73 107 GLY C N 1
ATOM 8274 C CA . GLY C 1 107 ? -56.121 213.734 12.173 1.00 70.03 107 GLY C CA 1
ATOM 8275 C C . GLY C 1 107 ? -56.539 213.946 10.725 1.00 78.10 107 GLY C C 1
ATOM 8276 O O . GLY C 1 107 ? -55.717 213.777 9.813 1.00 81.38 107 GLY C O 1
ATOM 8277 N N . GLU C 1 108 ? -57.800 214.311 10.500 1.00 60.82 108 GLU C N 1
ATOM 8278 C CA . GLU C 1 108 ? -58.299 214.427 9.138 1.00 63.49 108 GLU C CA 1
ATOM 8279 C C . GLU C 1 108 ? -58.625 215.881 8.812 1.00 77.02 108 GLU C C 1
ATOM 8280 O O . GLU C 1 108 ? -59.531 216.151 8.005 1.00 62.40 108 GLU C O 1
ATOM 8286 N N . GLY C 1 109 ? -57.902 216.816 9.459 1.00 75.85 109 GLY C N 1
ATOM 8287 C CA . GLY C 1 109 ? -58.079 218.252 9.220 1.00 69.28 109 GLY C CA 1
ATOM 8288 C C . GLY C 1 109 ? -59.435 218.839 9.632 1.00 72.52 109 GLY C C 1
ATOM 8289 O O . GLY C 1 109 ? -59.804 219.957 9.268 1.00 71.62 109 GLY C O 1
ATOM 8290 N N . TYR C 1 110 ? -60.203 218.069 10.385 1.00 71.05 110 TYR C N 1
ATOM 8291 C CA . TYR C 1 110 ? -61.437 218.586 10.945 1.00 66.13 110 TYR C CA 1
ATOM 8292 C C . TYR C 1 110 ? -61.092 219.509 12.112 1.00 64.61 110 TYR C C 1
ATOM 8293 O O . TYR C 1 110 ? -60.283 219.183 12.989 1.00 63.77 110 TYR C O 1
ATOM 8302 N N . MET C 1 111 ? -61.720 220.669 12.113 1.00 63.73 111 MET C N 1
ATOM 8303 C CA . MET C 1 111 ? -61.377 221.721 13.055 1.00 60.18 111 MET C CA 1
ATOM 8304 C C . MET C 1 111 ? -62.089 221.577 14.409 1.00 67.47 111 MET C C 1
ATOM 8305 O O . MET C 1 111 ? -63.310 221.374 14.473 1.00 61.81 111 MET C O 1
ATOM 8310 N N . LEU C 1 112 ? -61.311 221.709 15.484 1.00 64.74 112 LEU C N 1
ATOM 8311 C CA . LEU C 1 112 ? -61.790 221.464 16.840 1.00 51.60 112 LEU C CA 1
ATOM 8312 C C . LEU C 1 112 ? -61.845 222.733 17.682 1.00 55.14 112 LEU C C 1
ATOM 8313 O O . LEU C 1 112 ? -62.822 223.002 18.366 1.00 51.59 112 LEU C O 1
ATOM 8318 N N . ALA C 1 113 ? -60.761 223.498 17.650 1.00 65.27 113 ALA C N 1
ATOM 8319 C CA . ALA C 1 113 ? -60.600 224.648 18.535 1.00 65.09 113 ALA C CA 1
ATOM 8320 C C . ALA C 1 113 ? -59.406 225.490 18.085 1.00 71.57 113 ALA C C 1
ATOM 8321 O O . ALA C 1 113 ? -58.524 224.992 17.353 1.00 62.65 113 ALA C O 1
ATOM 8323 N N . ILE C 1 114 ? -59.371 226.758 18.505 1.00 59.47 114 ILE C N 1
ATOM 8324 C CA . ILE C 1 114 ? -58.145 227.531 18.328 1.00 63.94 114 ILE C CA 1
ATOM 8325 C C . ILE C 1 114 ? -57.427 227.716 19.675 1.00 70.12 114 ILE C C 1
ATOM 8326 O O . ILE C 1 114 ? -58.033 228.081 20.715 1.00 63.47 114 ILE C O 1
ATOM 8331 N N . LEU C 1 115 ? -56.135 227.409 19.644 1.00 56.30 115 LEU C N 1
ATOM 8332 C CA . LEU C 1 115 ? -55.261 227.620 20.780 1.00 54.03 115 LEU C CA 1
ATOM 8333 C C . LEU C 1 115 ? -54.634 228.997 20.638 1.00 65.40 115 LEU C C 1
ATOM 8334 O O . LEU C 1 115 ? -54.070 229.322 19.595 1.00 66.45 115 LEU C O 1
ATOM 8339 N N . THR C 1 116 ? -54.741 229.809 21.684 1.00 59.53 116 THR C N 1
ATOM 8340 C CA . THR C 1 116 ? -54.033 231.083 21.757 1.00 50.89 116 THR C CA 1
ATOM 8341 C C . THR C 1 116 ? -52.699 230.881 22.503 1.00 54.03 116 THR C C 1
ATOM 8342 O O . THR C 1 116 ? -52.672 230.761 23.727 1.00 60.38 116 THR C O 1
ATOM 8346 N N . LEU C 1 117 ? -51.595 230.834 21.770 1.00 47.25 117 LEU C N 1
ATOM 8347 C CA . LEU C 1 117 ? -50.309 230.463 22.358 1.00 44.60 117 LEU C CA 1
ATOM 8348 C C . LEU C 1 117 ? -49.766 231.283 23.576 1.00 53.04 117 LEU C C 1
ATOM 8349 O O . LEU C 1 117 ? -49.461 232.462 23.466 1.00 55.53 117 LEU C O 1
ATOM 8354 N N . SER C 1 118 ? -49.628 230.622 24.726 1.00 58.44 118 SER C N 1
ATOM 8355 C CA . SER C 1 118 ? -48.941 231.164 25.906 1.00 50.68 118 SER C CA 1
ATOM 8356 C C . SER C 1 118 ? -47.439 230.899 25.860 1.00 65.59 118 SER C C 1
ATOM 8357 O O . SER C 1 118 ? -46.638 231.775 26.180 1.00 77.89 118 SER C O 1
ATOM 8360 N N . ASP C 1 119 ? -47.059 229.683 25.488 1.00 52.09 119 ASP C N 1
ATOM 8361 C CA . ASP C 1 119 ? -45.668 229.260 25.595 1.00 55.44 119 ASP C CA 1
ATOM 8362 C C . ASP C 1 119 ? -45.455 228.175 24.557 1.00 52.01 119 ASP C C 1
ATOM 8363 O O . ASP C 1 119 ? -46.392 227.469 24.218 1.00 63.29 119 ASP C O 1
ATOM 8368 N N . VAL C 1 120 ? -44.241 228.056 24.038 1.00 42.81 120 VAL C N 1
ATOM 8369 C CA . VAL C 1 120 ? -43.922 227.009 23.074 1.00 54.33 120 VAL C CA 1
ATOM 8370 C C . VAL C 1 120 ? -42.491 226.517 23.283 1.00 62.63 120 VAL C C 1
ATOM 8371 O O . VAL C 1 120 ? -41.553 227.311 23.259 1.00 72.83 120 VAL C O 1
ATOM 8375 N N . TRP C 1 121 ? -42.319 225.216 23.487 1.00 58.68 121 TRP C N 1
ATOM 8376 C CA . TRP C 1 121 ? -40.993 224.670 23.741 1.00 65.10 121 TRP C CA 1
ATOM 8377 C C . TRP C 1 121 ? -40.868 223.228 23.246 1.00 72.23 121 TRP C C 1
ATOM 8378 O O . TRP C 1 121 ? -41.867 222.602 22.887 1.00 76.21 121 TRP C O 1
ATOM 8389 N N . LYS C 1 122 ? -39.648 222.714 23.226 1.00 69.75 122 LYS C N 1
ATOM 8390 C CA . LYS C 1 122 ? -39.406 221.339 22.867 1.00 70.66 122 LYS C CA 1
ATOM 8391 C C . LYS C 1 122 ? -38.605 220.699 23.976 1.00 74.72 122 LYS C C 1
ATOM 8392 O O . LYS C 1 122 ? -37.860 221.371 24.671 1.00 99.38 122 LYS C O 1
ATOM 8394 N N . ASP C 1 123 ? -38.791 219.396 24.132 1.00 76.62 123 ASP C N 1
ATOM 8395 C CA . ASP C 1 123 ? -38.062 218.482 25.035 1.00 87.15 123 ASP C CA 1
ATOM 8396 C C . ASP C 1 123 ? -38.107 217.025 24.523 1.00 85.99 123 ASP C C 1
ATOM 8397 O O . ASP C 1 123 ? -39.175 216.446 24.556 1.00 71.56 123 ASP C O 1
ATOM 8399 N N . GLY C 1 124 ? -36.982 216.426 24.082 1.00 87.22 124 GLY C N 1
ATOM 8400 C CA . GLY C 1 124 ? -37.039 215.122 23.457 1.00 75.34 124 GLY C CA 1
ATOM 8401 C C . GLY C 1 124 ? -37.563 215.229 22.041 1.00 91.95 124 GLY C C 1
ATOM 8402 O O . GLY C 1 124 ? -37.639 216.326 21.454 1.00 75.12 124 GLY C O 1
ATOM 8403 N N . GLU C 1 125 ? -37.956 214.130 21.444 1.00 96.50 125 GL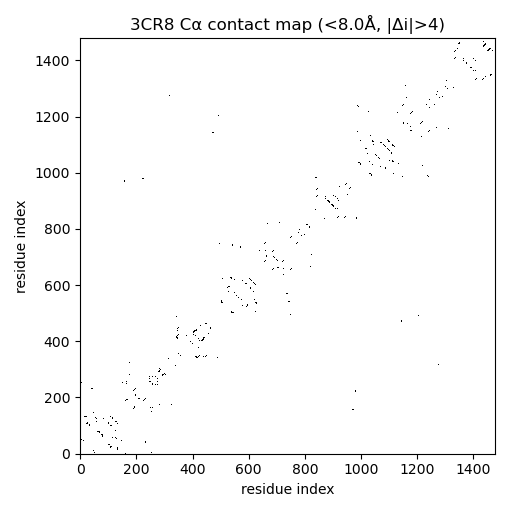U C N 1
ATOM 8404 C CA . GLU C 1 125 ? -38.350 214.228 20.054 1.00 93.46 125 GLU C CA 1
ATOM 8405 C C . GLU C 1 125 ? -39.401 215.278 19.756 1.00 83.77 125 GLU C C 1
ATOM 8406 O O . GLU C 1 125 ? -39.664 215.530 18.603 1.00 85.77 125 GLU C O 1
ATOM 8408 N N . ARG C 1 126 ? -40.126 215.756 20.772 1.00 74.16 126 ARG C N 1
ATOM 8409 C CA . ARG C 1 126 ? -41.470 216.341 20.582 1.00 77.34 126 ARG C CA 1
ATOM 8410 C C . ARG C 1 126 ? -41.828 217.698 21.203 1.00 78.41 126 ARG C C 1
ATOM 8411 O O . ARG C 1 126 ? -41.278 218.079 22.213 1.00 78.71 126 ARG C O 1
ATOM 8413 N N . TRP C 1 127 ? -42.799 218.392 20.610 1.00 75.99 127 TRP C N 1
ATOM 8414 C CA . TRP C 1 127 ? -43.159 219.769 20.970 1.00 74.76 127 TRP C CA 1
ATOM 8415 C C . TRP C 1 127 ? -44.279 219.953 21.991 1.00 65.96 127 TRP C C 1
ATOM 8416 O O . TRP C 1 127 ? -45.209 219.196 21.979 1.00 61.28 127 TRP C O 1
ATOM 8427 N N . HIS C 1 128 ? -44.210 220.984 22.840 1.00 57.18 128 HIS C N 1
ATOM 8428 C CA . HIS C 1 128 ? -45.252 221.229 23.812 1.00 57.91 128 HIS C CA 1
ATOM 8429 C C . HIS C 1 128 ? -45.903 222.557 23.483 1.00 60.17 128 HIS C C 1
ATOM 8430 O O . HIS C 1 128 ? -45.258 223.455 22.952 1.00 56.32 128 HIS C O 1
ATOM 8437 N N . LEU C 1 129 ? -47.184 222.682 23.793 1.00 47.28 129 LEU C N 1
ATOM 8438 C CA . LEU C 1 129 ? -47.897 223.923 23.535 1.00 50.06 129 LEU C CA 1
ATOM 8439 C C . LEU C 1 129 ? -48.742 224.356 24.745 1.00 67.35 129 LEU C C 1
ATOM 8440 O O . LEU C 1 129 ? -49.115 223.524 25.596 1.00 68.20 129 LEU C O 1
ATOM 8445 N N . ALA C 1 130 ? -49.041 225.655 24.818 1.00 58.34 130 ALA C N 1
ATOM 8446 C CA . ALA C 1 130 ? -49.703 226.217 25.992 1.00 58.71 130 ALA C CA 1
ATOM 8447 C C . ALA C 1 130 ? -50.584 227.342 25.555 1.00 52.21 130 ALA C C 1
ATOM 8448 O O . ALA C 1 130 ? -50.327 227.944 24.532 1.00 55.26 130 ALA C O 1
ATOM 8450 N N . GLY C 1 131 ? -51.630 227.612 26.326 1.00 53.29 131 GLY C N 1
ATOM 8451 C CA . GLY C 1 131 ? -52.514 228.723 26.039 1.00 46.63 131 GLY C CA 1
ATOM 8452 C C . GLY C 1 131 ? -53.979 228.425 26.240 1.00 51.10 131 GLY C C 1
ATOM 8453 O O . GLY C 1 131 ? -54.409 227.272 26.272 1.00 48.24 131 GLY C O 1
ATOM 8454 N N . GLU C 1 132 ? -54.759 229.487 26.373 1.00 54.17 132 GLU C N 1
ATOM 8455 C CA . GLU C 1 132 ? -56.210 229.357 26.477 1.00 55.71 132 GLU C CA 1
ATOM 8456 C C . GLU C 1 132 ? -56.769 228.695 25.243 1.00 53.48 132 GLU C C 1
ATOM 8457 O O . GLU C 1 132 ? -56.234 228.827 24.145 1.00 60.28 132 GLU C O 1
ATOM 8463 N N . VAL C 1 133 ? -57.854 227.966 25.423 1.00 52.72 133 VAL C N 1
ATOM 8464 C CA . VAL C 1 133 ? -58.423 227.250 24.299 1.00 58.70 133 VAL C CA 1
ATOM 8465 C C . VAL C 1 133 ? -59.836 227.739 24.042 1.00 54.85 133 VAL C C 1
ATOM 8466 O O . VAL C 1 133 ? -60.587 228.013 24.980 1.00 52.72 133 VAL C O 1
ATOM 8470 N N . GLU C 1 134 ? -60.191 227.889 22.771 1.00 64.31 134 GLU C N 1
ATOM 8471 C CA . GLU C 1 134 ? -61.577 228.185 22.412 1.00 64.67 134 GLU C CA 1
ATOM 8472 C C . GLU C 1 134 ? -62.022 227.108 21.445 1.00 60.83 134 GLU C C 1
ATOM 8473 O O . GLU C 1 134 ? -61.429 226.957 20.373 1.00 58.29 134 GLU C O 1
ATOM 8479 N N . GLY C 1 135 ? -63.057 226.368 21.833 1.00 55.48 135 GLY C N 1
ATOM 8480 C CA . GLY C 1 135 ? -63.538 225.240 21.058 1.00 56.22 135 GLY C CA 1
ATOM 8481 C C . GLY C 1 135 ? -64.750 225.479 20.168 1.00 58.16 135 GLY C C 1
ATOM 8482 O O . GLY C 1 135 ? -65.715 226.177 20.540 1.00 60.68 135 GLY C O 1
ATOM 8483 N N . ALA C 1 136 ? -64.684 224.870 18.984 1.00 55.07 136 ALA C N 1
ATOM 8484 C CA . ALA C 1 136 ? -65.764 224.890 18.001 1.00 58.96 136 ALA C CA 1
ATOM 8485 C C . ALA C 1 136 ? -66.525 223.572 18.031 1.00 53.66 136 ALA C C 1
ATOM 8486 O O . ALA C 1 136 ? -67.744 223.547 18.180 1.00 66.15 136 ALA C O 1
ATOM 8488 N N . ALA C 1 137 ? -65.784 222.478 17.886 1.00 55.75 137 ALA C N 1
ATOM 8489 C CA . ALA C 1 137 ? -66.343 221.128 17.784 1.00 53.10 137 ALA C CA 1
ATOM 8490 C C . ALA C 1 137 ? -65.556 220.114 18.640 1.00 66.59 137 ALA C C 1
ATOM 8491 O O . ALA C 1 137 ? -64.359 220.325 18.926 1.00 65.40 137 ALA C O 1
ATOM 8493 N N . LEU C 1 138 ? -66.218 219.023 19.049 1.00 52.96 138 LEU C N 1
ATOM 8494 C CA . LEU C 1 138 ? -65.505 217.944 19.722 1.00 56.64 138 LEU C CA 1
ATOM 8495 C C . LEU C 1 138 ? -65.040 216.903 18.704 1.00 60.21 138 LEU C C 1
ATOM 8496 O O . LEU C 1 138 ? -65.651 216.763 17.634 1.00 61.87 138 LEU C O 1
ATOM 8501 N N . PRO C 1 139 ? -63.958 216.166 19.030 1.00 60.69 139 PRO C N 1
ATOM 8502 C CA . PRO C 1 139 ? -63.543 215.082 18.137 1.00 55.65 139 PRO C CA 1
ATOM 8503 C C . PRO C 1 139 ? -64.757 214.283 17.681 1.00 60.59 139 PRO C C 1
ATOM 8504 O O . PRO C 1 139 ? -65.602 213.917 18.511 1.00 60.40 139 PRO C O 1
ATOM 8508 N N . PRO C 1 140 ? -64.859 214.022 16.369 1.00 70.00 140 PRO C N 1
ATOM 8509 C CA . PRO C 1 140 ? -66.003 213.244 15.880 1.00 69.02 140 PRO C CA 1
ATOM 8510 C C . PRO C 1 140 ? -65.960 211.803 16.419 1.00 57.80 140 PRO C C 1
ATOM 8511 O O . PRO C 1 140 ? -64.911 211.156 16.393 1.00 55.15 140 PRO C O 1
ATOM 8515 N N . HIS C 1 141 ? -67.087 211.330 16.931 1.00 54.90 141 HIS C N 1
ATOM 8516 C CA . HIS C 1 141 ? -67.192 209.992 17.483 1.00 50.08 141 HIS C CA 1
ATOM 8517 C C . HIS C 1 141 ? -68.481 209.394 16.976 1.00 57.74 141 HIS C C 1
ATOM 8518 O O . HIS C 1 141 ? -69.518 209.526 17.621 1.00 61.90 141 HIS C O 1
ATOM 8525 N N . PRO C 1 142 ? -68.439 208.745 15.818 1.00 48.53 142 PRO C N 1
ATOM 8526 C CA . PRO C 1 142 ? -69.634 208.103 15.252 1.00 46.49 142 PRO C CA 1
ATOM 8527 C C . PRO C 1 142 ? -70.114 206.936 16.133 1.00 48.11 142 PRO C C 1
ATOM 8528 O O . PRO C 1 142 ? -71.307 206.633 16.206 1.00 45.93 142 PRO C O 1
ATOM 8532 N N . ASP C 1 143 ? -69.153 206.308 16.809 1.00 53.27 143 ASP C N 1
ATOM 8533 C CA . ASP C 1 143 ? -69.348 205.086 17.573 1.00 43.16 143 ASP C CA 1
ATOM 8534 C C . ASP C 1 143 ? -69.773 205.346 19.012 1.00 49.45 143 ASP C C 1
ATOM 8535 O O . ASP C 1 143 ? -69.263 206.246 19.673 1.00 57.56 143 ASP C O 1
ATOM 8540 N N . PHE C 1 144 ? -70.713 204.547 19.495 1.00 48.95 144 PHE C N 1
ATOM 8541 C CA . PHE C 1 144 ? -71.138 204.615 20.886 1.00 46.61 144 PHE C CA 1
ATOM 8542 C C . PHE C 1 144 ? -71.696 205.987 21.308 1.00 41.78 144 PHE C C 1
ATOM 8543 O O . PHE C 1 144 ? -71.666 206.369 22.486 1.00 38.40 144 PHE C O 1
ATOM 8551 N N . VAL C 1 145 ? -72.248 206.695 20.334 1.00 37.10 145 VAL C N 1
ATOM 8552 C CA . VAL C 1 145 ? -72.989 207.907 20.625 1.00 46.62 145 VAL C CA 1
ATOM 8553 C C . VAL C 1 145 ? -73.817 207.871 21.943 1.00 35.63 145 VAL C C 1
ATOM 8554 O O . VAL C 1 145 ? -73.672 208.731 22.790 1.00 50.88 145 VAL C O 1
ATOM 8558 N N . SER C 1 146 ? -74.673 206.893 22.134 1.00 45.32 146 SER C N 1
ATOM 8559 C CA . SER C 1 146 ? -75.455 206.823 23.375 1.00 54.38 146 SER C CA 1
ATOM 8560 C C . SER C 1 146 ? -74.559 206.889 24.598 1.00 58.10 146 SER C C 1
ATOM 8561 O O . SER C 1 146 ? -74.746 207.737 25.482 1.00 57.11 146 SER C O 1
ATOM 8564 N N . LEU C 1 147 ? -73.570 205.993 24.614 1.00 52.20 147 LEU C N 1
ATOM 8565 C CA . LEU C 1 147 ? -72.742 205.713 25.788 1.00 39.70 147 LEU C CA 1
ATOM 8566 C C . LEU C 1 147 ? -71.791 206.828 26.177 1.00 47.70 147 LEU C C 1
ATOM 8567 O O . LEU C 1 147 ? -71.259 206.824 27.295 1.00 49.33 147 LEU C O 1
ATOM 8572 N N . ARG C 1 148 ? -71.586 207.776 25.261 1.00 44.32 148 ARG C N 1
ATOM 8573 C CA . ARG C 1 148 ? -70.641 208.883 25.479 1.00 48.16 148 ARG C CA 1
ATOM 8574 C C . ARG C 1 148 ? -71.322 210.106 26.089 1.00 51.24 148 ARG C C 1
ATOM 8575 O O . ARG C 1 148 ? -72.090 210.797 25.414 1.00 70.42 148 ARG C O 1
ATOM 8583 N N . ALA C 1 149 ? -71.033 210.388 27.355 1.00 42.68 149 ALA C N 1
ATOM 8584 C CA . ALA C 1 149 ? -71.514 211.627 27.957 1.00 44.98 149 ALA C CA 1
ATOM 8585 C C . ALA C 1 149 ? -70.386 212.591 28.302 1.00 38.32 149 ALA C C 1
ATOM 8586 O O . ALA C 1 149 ? -69.291 212.190 28.701 1.00 42.97 149 ALA C O 1
ATOM 8588 N N . THR C 1 150 ? -70.666 213.874 28.164 1.00 39.86 150 THR C N 1
ATOM 8589 C CA . THR C 1 150 ? -69.765 214.887 28.691 1.00 47.38 150 THR C CA 1
ATOM 8590 C C . THR C 1 150 ? -70.024 214.931 30.184 1.00 49.52 150 THR C C 1
ATOM 8591 O O . THR C 1 150 ? -71.092 214.490 30.637 1.00 45.00 150 THR C O 1
ATOM 8595 N N . PRO C 1 151 ? -69.074 215.479 30.957 1.00 48.27 151 PRO C N 1
ATOM 8596 C CA . PRO C 1 151 ? -69.405 215.662 32.376 1.00 44.40 151 PRO C CA 1
ATOM 8597 C C . PRO C 1 151 ? -70.754 216.362 32.576 1.00 45.13 151 PRO C C 1
ATOM 8598 O O . PRO C 1 151 ? -71.534 215.947 33.447 1.00 44.70 151 PRO C O 1
ATOM 8602 N N . ALA C 1 152 ? -71.068 217.369 31.767 1.00 43.80 152 ALA C N 1
ATOM 8603 C CA . ALA C 1 152 ? -72.386 218.013 31.911 1.00 46.10 152 ALA C CA 1
ATOM 8604 C C . ALA C 1 152 ? -73.543 217.090 31.580 1.00 51.30 152 ALA C C 1
ATOM 8605 O O . ALA C 1 152 ? -74.521 217.037 32.334 1.00 51.98 152 ALA C O 1
ATOM 8607 N N . GLU C 1 153 ? -73.441 216.382 30.453 1.00 45.94 153 GLU C N 1
ATOM 8608 C CA . GLU C 1 153 ? -74.473 215.423 30.075 1.00 39.49 153 GLU C CA 1
ATOM 8609 C C . GLU C 1 153 ? -74.681 214.356 31.157 1.00 43.02 153 GLU C C 1
ATOM 8610 O O . GLU C 1 153 ? -75.819 214.086 31.540 1.00 41.39 153 GLU C O 1
ATOM 8616 N N . LEU C 1 154 ? -73.583 213.766 31.649 1.00 42.13 154 LEU C N 1
ATOM 8617 C CA . LEU C 1 154 ? -73.657 212.735 32.679 1.00 44.11 154 LEU C CA 1
ATOM 8618 C C . LEU C 1 154 ? -74.275 213.269 33.963 1.00 46.35 154 LEU C C 1
ATOM 8619 O O . LEU C 1 154 ? -75.130 212.604 34.554 1.00 48.14 154 LEU C O 1
ATOM 8624 N N . ARG C 1 155 ? -73.853 214.456 34.394 1.00 39.98 155 ARG C N 1
ATOM 8625 C CA . ARG C 1 155 ? -74.425 215.036 35.591 1.00 38.91 155 ARG C CA 1
ATOM 8626 C C . ARG C 1 155 ? -75.950 215.178 35.461 1.00 47.39 155 ARG C C 1
ATOM 8627 O O . ARG C 1 155 ? -76.691 214.907 36.412 1.00 45.96 155 ARG C O 1
ATOM 8635 N N . ALA C 1 156 ? -76.415 215.582 34.278 1.00 41.35 156 ALA C N 1
ATOM 8636 C CA . ALA C 1 156 ? -77.840 215.798 34.034 1.00 38.73 156 ALA C CA 1
ATOM 8637 C C . ALA C 1 156 ? -78.613 214.509 34.185 1.00 50.24 156 ALA C C 1
ATOM 8638 O O . ALA C 1 156 ? -79.704 214.479 34.780 1.00 48.44 156 ALA C O 1
ATOM 8640 N N . LEU C 1 157 ? -78.034 213.458 33.598 1.00 54.43 157 LEU C N 1
ATOM 8641 C CA . LEU C 1 157 ? -78.520 212.084 33.670 1.00 49.90 157 LEU C CA 1
ATOM 8642 C C . LEU C 1 157 ? -78.686 211.652 35.129 1.00 55.60 157 LEU C C 1
ATOM 8643 O O . LEU C 1 157 ? -79.795 211.300 35.556 1.00 54.59 157 LEU C O 1
ATOM 8648 N N . PHE C 1 158 ? -77.588 211.697 35.891 1.00 47.12 158 PHE C N 1
ATOM 8649 C CA . PHE C 1 158 ? -77.641 211.451 37.334 1.00 47.94 158 PHE C CA 1
ATOM 8650 C C . PHE C 1 158 ? -78.806 212.163 38.017 1.00 52.71 158 PHE C C 1
ATOM 8651 O O . PHE C 1 158 ? -79.449 211.612 38.915 1.00 55.16 158 PHE C O 1
ATOM 8659 N N . VAL C 1 159 ? -79.079 213.391 37.593 1.00 46.91 159 VAL C N 1
ATOM 8660 C CA . VAL C 1 159 ? -80.098 214.180 38.262 1.00 56.17 159 VAL C CA 1
ATOM 8661 C C . VAL C 1 159 ? -81.507 213.704 37.934 1.00 51.82 159 VAL C C 1
ATOM 8662 O O . VAL C 1 159 ? -82.390 213.743 38.803 1.00 50.90 159 VAL C O 1
ATOM 8666 N N . ARG C 1 160 ? -81.713 213.256 36.694 1.00 47.30 160 ARG C N 1
ATOM 8667 C CA . ARG C 1 160 ? -82.995 212.668 36.312 1.00 55.11 160 ARG C CA 1
ATOM 8668 C C . ARG C 1 160 ? -83.175 211.343 37.027 1.00 54.01 160 ARG C C 1
ATOM 8669 O O . ARG C 1 160 ? -84.274 211.013 37.477 1.00 66.47 160 ARG C O 1
ATOM 8677 N N . ARG C 1 161 ? -82.084 210.601 37.150 1.00 40.69 161 ARG C N 1
ATOM 8678 C CA . ARG C 1 161 ? -82.116 209.337 37.845 1.00 47.82 161 ARG C CA 1
ATOM 8679 C C . ARG C 1 161 ? -82.287 209.481 39.347 1.00 42.42 161 ARG C C 1
ATOM 8680 O O . ARG C 1 161 ? -82.483 208.493 40.046 1.00 58.45 161 ARG C O 1
ATOM 8688 N N . GLY C 1 162 ? -82.201 210.704 39.842 1.00 37.83 162 GLY C N 1
ATOM 8689 C CA . GLY C 1 162 ? -82.351 210.962 41.260 1.00 47.97 162 GLY C CA 1
ATOM 8690 C C . GLY C 1 162 ? -81.134 210.574 42.085 1.00 47.80 162 GLY C C 1
ATOM 8691 O O . GLY C 1 162 ? -81.168 210.477 43.323 1.00 45.62 162 GLY C O 1
ATOM 8692 N N . TRP C 1 163 ? -80.032 210.347 41.390 1.00 45.62 163 TRP C N 1
ATOM 8693 C CA . TRP C 1 163 ? -78.832 209.836 42.038 1.00 51.80 163 TRP C CA 1
ATOM 8694 C C . TRP C 1 163 ? -78.134 210.967 42.741 1.00 54.46 163 TRP C C 1
ATOM 8695 O O . TRP C 1 163 ? -78.207 212.098 42.280 1.00 62.25 163 TRP C O 1
ATOM 8706 N N . ARG C 1 164 ? -77.312 210.615 43.729 1.00 56.71 164 ARG C N 1
ATOM 8707 C CA . ARG C 1 164 ? -76.470 211.579 44.421 1.00 44.19 164 ARG C CA 1
ATOM 8708 C C . ARG C 1 164 ? -75.023 211.156 44.805 1.00 43.73 164 ARG C C 1
ATOM 8709 O O . ARG C 1 164 ? -74.079 211.811 44.434 1.00 81.47 164 ARG C O 1
ATOM 8711 N N . ARG C 1 165 ? -74.861 210.098 45.574 1.00 33.53 165 ARG C N 1
ATOM 8712 C CA . ARG C 1 165 ? -73.602 209.552 45.986 1.00 38.53 165 ARG C CA 1
ATOM 8713 C C . ARG C 1 165 ? -73.286 208.423 45.014 1.00 50.22 165 ARG C C 1
ATOM 8714 O O . ARG C 1 165 ? -74.099 207.518 44.811 1.00 46.75 165 ARG C O 1
ATOM 8722 N N . ILE C 1 166 ? -72.113 208.473 44.396 1.00 51.43 166 ILE C N 1
ATOM 8723 C CA . ILE C 1 166 ? -71.822 207.593 43.261 1.00 39.64 166 ILE C CA 1
ATOM 8724 C C . ILE C 1 166 ? -70.380 207.075 43.263 1.00 41.09 166 ILE C C 1
ATOM 8725 O O . ILE C 1 166 ? -69.431 207.849 43.210 1.00 43.90 166 ILE C O 1
ATOM 8730 N N . ILE C 1 167 ? -70.213 205.761 43.322 1.00 51.47 167 ILE C N 1
ATOM 8731 C CA . ILE C 1 167 ? -68.900 205.156 43.137 1.00 48.54 167 ILE C CA 1
ATOM 8732 C C . ILE C 1 167 ? -68.641 205.013 41.654 1.00 44.81 167 ILE C C 1
ATOM 8733 O O . ILE C 1 167 ? -69.525 204.612 40.893 1.00 54.65 167 ILE C O 1
ATOM 8738 N N . ALA C 1 168 ? -67.424 205.313 41.238 1.00 46.63 168 ALA C N 1
ATOM 8739 C CA . ALA C 1 168 ? -67.078 205.153 39.844 1.00 48.35 168 ALA C CA 1
ATOM 8740 C C . ALA C 1 168 ? -66.010 204.116 39.767 1.00 45.72 168 ALA C C 1
ATOM 8741 O O . ALA C 1 168 ? -65.196 203.975 40.685 1.00 42.94 168 ALA C O 1
ATOM 8743 N N . TRP C 1 169 ? -66.042 203.390 38.657 1.00 45.04 169 TRP C N 1
ATOM 8744 C CA . TRP C 1 169 ? -65.066 202.361 38.338 1.00 45.72 169 TRP C CA 1
ATOM 8745 C C . TRP C 1 169 ? -64.580 202.654 36.931 1.00 48.61 169 TRP C C 1
ATOM 8746 O O . TRP C 1 169 ? -65.326 202.487 35.972 1.00 41.39 169 TRP C O 1
ATOM 8757 N N . GLN C 1 170 ? -63.339 203.113 36.809 1.00 47.23 170 GLN C N 1
ATOM 8758 C CA . GLN C 1 170 ? -62.866 203.626 35.535 1.00 39.83 170 GLN C CA 1
ATOM 8759 C C . GLN C 1 170 ? -62.074 202.587 34.791 1.00 44.34 170 GLN C C 1
ATOM 8760 O O . GLN C 1 170 ? -60.901 202.778 34.506 1.00 53.60 170 GLN C O 1
ATOM 8766 N N . ALA C 1 171 ? -62.734 201.490 34.458 1.00 45.25 171 ALA C N 1
ATOM 8767 C CA . ALA C 1 171 ? -62.060 200.303 33.916 1.00 49.79 171 ALA C CA 1
ATOM 8768 C C . ALA C 1 171 ? -61.122 200.554 32.743 1.00 50.86 171 ALA C C 1
ATOM 8769 O O . ALA C 1 171 ? -61.409 201.360 31.850 1.00 47.73 171 ALA C O 1
ATOM 8771 N N . ARG C 1 172 ? -60.006 199.833 32.751 1.00 43.93 172 ARG C N 1
ATOM 8772 C CA . ARG C 1 172 ? -59.088 199.816 31.628 0.50 49.86 172 ARG C CA 1
ATOM 8773 C C . ARG C 1 172 ? -59.026 198.438 30.974 1.00 53.84 172 ARG C C 1
ATOM 8774 O O . ARG C 1 172 ? -58.371 198.268 29.961 1.00 49.54 172 ARG C O 1
ATOM 8782 N N . GLN C 1 173 ? -59.708 197.458 31.565 1.00 53.47 173 GLN C N 1
ATOM 8783 C CA . GLN C 1 173 ? -59.840 196.108 31.013 0.50 41.89 173 GLN C CA 1
ATOM 8784 C C . GLN C 1 173 ? -61.120 195.416 31.403 1.00 52.21 173 GLN C C 1
ATOM 8785 O O . GLN C 1 173 ? -61.808 195.858 32.288 1.00 59.34 173 GLN C O 1
ATOM 8791 N N . PRO C 1 174 ? -61.436 194.312 30.755 1.00 48.47 174 PRO C N 1
ATOM 8792 C CA . PRO C 1 174 ? -62.736 193.666 31.011 1.00 40.70 174 PRO C CA 1
ATOM 8793 C C . PRO C 1 174 ? -62.912 193.213 32.447 1.00 42.01 174 PRO C C 1
ATOM 8794 O O . PRO C 1 174 ? -61.953 192.902 33.160 1.00 37.25 174 PRO C O 1
ATOM 8798 N N . MET C 1 175 ? -64.171 193.174 32.847 1.00 50.49 175 MET C N 1
ATOM 8799 C CA . MET C 1 175 ? -64.562 192.809 34.192 1.00 48.28 175 MET C CA 1
ATOM 8800 C C . MET C 1 175 ? -65.061 191.357 34.235 1.00 49.55 175 MET C C 1
ATOM 8801 O O . MET C 1 175 ? -65.865 190.913 33.395 1.00 44.90 175 MET C O 1
ATOM 8806 N N . HIS C 1 176 ? -64.564 190.616 35.217 1.00 37.43 176 HIS C N 1
ATOM 8807 C CA . HIS C 1 176 ? -65.112 189.304 35.524 1.00 40.29 176 HIS C CA 1
ATOM 8808 C C . HIS C 1 176 ? -65.805 189.272 36.906 1.00 45.93 176 HIS C C 1
ATOM 8809 O O . HIS C 1 176 ? -66.048 190.319 37.518 1.00 41.24 176 HIS C O 1
ATOM 8816 N N . ARG C 1 177 ? -66.082 188.083 37.389 0.50 37.23 177 ARG C N 1
ATOM 8817 C CA . ARG C 1 177 ? -66.912 187.880 38.548 0.50 30.86 177 ARG C CA 1
ATOM 8818 C C . ARG C 1 177 ? -66.396 188.491 39.855 0.50 35.00 177 ARG C C 1
ATOM 8819 O O . ARG C 1 177 ? -67.173 188.904 40.684 0.50 34.83 177 ARG C O 1
ATOM 8827 N N . ALA C 1 178 ? -65.094 188.565 40.037 1.00 47.67 178 ALA C N 1
ATOM 8828 C CA . ALA C 1 178 ? -64.482 189.185 41.235 1.00 40.51 178 ALA C CA 1
ATOM 8829 C C . ALA C 1 178 ? -64.643 190.709 41.317 1.00 54.22 178 ALA C C 1
ATOM 8830 O O . ALA C 1 178 ? -65.006 191.251 42.366 1.00 50.52 178 ALA C O 1
ATOM 8832 N N . GLN C 1 179 ? -64.338 191.407 40.228 1.00 46.79 179 GLN C N 1
ATOM 8833 C CA . GLN C 1 179 ? -64.549 192.833 40.221 1.00 43.43 179 GLN C CA 1
ATOM 8834 C C . GLN C 1 179 ? -66.038 193.111 40.325 1.00 47.12 179 GLN C C 1
ATOM 8835 O O . GLN C 1 179 ? -66.452 193.924 41.153 1.00 47.86 179 GLN C O 1
ATOM 8841 N N . TYR C 1 180 ? -66.848 192.422 39.515 1.00 46.98 180 TYR C N 1
ATOM 8842 C CA . TYR C 1 180 ? -68.315 192.569 39.596 1.00 42.90 180 TYR C CA 1
ATOM 8843 C C . TYR C 1 180 ? -68.814 192.407 41.036 1.00 36.11 180 TYR C C 1
ATOM 8844 O O . TYR C 1 180 ? -69.428 193.300 41.576 1.00 33.55 180 TYR C O 1
ATOM 8853 N N . GLU C 1 181 ? -68.516 191.282 41.669 1.00 45.08 181 GLU C N 1
ATOM 8854 C CA . GLU C 1 181 ? -68.954 191.069 43.052 1.00 53.56 181 GLU C CA 1
ATOM 8855 C C . GLU C 1 181 ? -68.444 192.129 44.055 1.00 57.28 181 GLU C C 1
ATOM 8856 O O . GLU C 1 181 ? -69.172 192.524 44.982 1.00 55.82 181 GLU C O 1
ATOM 8862 N N . PHE C 1 182 ? -67.215 192.608 43.857 1.00 50.92 182 PHE C N 1
ATOM 8863 C CA . PHE C 1 182 ? -66.659 193.631 44.749 1.00 45.04 182 PHE C CA 1
ATOM 8864 C C . PHE C 1 182 ? -67.247 195.010 44.561 1.00 51.23 182 PHE C C 1
ATOM 8865 O O . PHE C 1 182 ? -67.370 195.759 45.541 1.00 48.60 182 PHE C O 1
ATOM 8873 N N . CYS C 1 183 ? -67.567 195.359 43.309 1.00 57.23 183 CYS C N 1
ATOM 8874 C CA . CYS C 1 183 ? -68.267 196.607 43.016 1.00 41.40 183 CYS C CA 1
ATOM 8875 C C . CYS C 1 183 ? -69.575 196.575 43.744 1.00 45.07 183 CYS C C 1
ATOM 8876 O O . CYS C 1 183 ? -69.908 197.523 44.449 1.00 45.33 183 CYS C O 1
ATOM 8879 N N . LEU C 1 184 ? -70.279 195.450 43.615 1.00 43.44 184 LEU C N 1
ATOM 8880 C CA . LEU C 1 184 ? -71.604 195.298 44.208 1.00 48.60 184 LEU C CA 1
ATOM 8881 C C . LEU C 1 184 ? -71.612 195.574 45.693 1.00 49.75 184 LEU C C 1
ATOM 8882 O O . LEU C 1 184 ? -72.466 196.309 46.179 1.00 47.31 184 LEU C O 1
ATOM 8887 N N . LYS C 1 185 ? -70.657 195.008 46.420 1.00 49.40 185 LYS C N 1
ATOM 8888 C CA . LYS C 1 185 ? -70.651 195.245 47.857 1.00 48.63 185 LYS C CA 1
ATOM 8889 C C . LYS C 1 185 ? -70.074 196.603 48.233 1.00 53.23 185 LYS C C 1
ATOM 8890 O O . LYS C 1 185 ? -70.497 197.170 49.231 1.00 55.34 185 LYS C O 1
ATOM 8896 N N . SER C 1 186 ? -69.134 197.136 47.448 1.00 44.97 186 SER C N 1
ATOM 8897 C CA . SER C 1 186 ? -68.673 198.504 47.709 1.00 51.58 186 SER C CA 1
ATOM 8898 C C . SER C 1 186 ? -69.860 199.470 47.630 1.00 57.51 186 SER C C 1
ATOM 8899 O O . SER C 1 186 ? -69.979 200.397 48.436 1.00 49.96 186 SER C O 1
ATOM 8902 N N . ALA C 1 187 ? -70.729 199.247 46.644 1.00 46.82 187 ALA C N 1
ATOM 8903 C CA . ALA C 1 187 ? -71.889 200.096 46.455 1.00 46.72 187 ALA C CA 1
ATOM 8904 C C . ALA C 1 187 ? -72.930 199.916 47.574 1.00 56.73 187 ALA C C 1
ATOM 8905 O O . ALA C 1 187 ? -73.493 200.894 48.042 1.00 59.55 187 ALA C O 1
ATOM 8907 N N . ILE C 1 188 ? -73.184 198.691 48.020 1.00 48.77 188 ILE C N 1
ATOM 8908 C CA . ILE C 1 188 ? -74.063 198.518 49.172 1.00 57.25 188 ILE C CA 1
ATOM 8909 C C . ILE C 1 188 ? -73.431 199.090 50.438 1.00 64.48 188 ILE C C 1
ATOM 8910 O O . ILE C 1 188 ? -74.123 199.705 51.257 1.00 73.57 188 ILE C O 1
ATOM 8915 N N . GLU C 1 189 ? -72.123 198.900 50.589 1.00 56.45 189 GLU C N 1
ATOM 8916 C CA . GLU C 1 189 ? -71.427 199.279 51.811 1.00 56.25 189 GLU C CA 1
ATOM 8917 C C . GLU C 1 189 ? -71.361 200.787 51.995 1.00 50.56 189 GLU C C 1
ATOM 8918 O O . GLU C 1 189 ? -71.411 201.286 53.114 1.00 53.00 189 GLU C O 1
ATOM 8924 N N . ASN C 1 190 ? -71.234 201.504 50.888 1.00 57.71 190 ASN C N 1
ATOM 8925 C CA . ASN C 1 190 ? -71.132 202.956 50.923 1.00 51.61 190 ASN C CA 1
ATOM 8926 C C . ASN C 1 190 ? -72.428 203.600 50.535 1.00 48.23 190 ASN C C 1
ATOM 8927 O O . ASN C 1 190 ? -72.450 204.777 50.218 1.00 50.73 190 ASN C O 1
ATOM 8932 N N . GLU C 1 191 ? -73.507 202.826 50.565 1.00 52.33 191 GLU C N 1
ATOM 8933 C CA . GLU C 1 191 ? -74.821 203.327 50.176 1.00 58.82 191 GLU C CA 1
ATOM 8934 C C . GLU C 1 191 ? -74.714 204.192 48.913 1.00 56.55 191 GLU C C 1
ATOM 8935 O O . GLU C 1 191 ? -75.173 205.334 48.895 1.00 50.58 191 GLU C O 1
ATOM 8941 N N . ALA C 1 192 ? -74.097 203.633 47.869 1.00 46.27 192 ALA C N 1
ATOM 8942 C CA . ALA C 1 192 ? -73.830 204.371 46.646 1.00 47.19 192 ALA C CA 1
ATOM 8943 C C . ALA C 1 192 ? -74.352 203.706 45.377 1.00 54.37 192 ALA C C 1
ATOM 8944 O O . ALA C 1 192 ? -74.390 202.479 45.288 1.00 58.27 192 ALA C O 1
ATOM 8946 N N . ASN C 1 193 ? -74.750 204.525 44.397 1.00 51.67 193 ASN C N 1
ATOM 8947 C CA . ASN C 1 193 ? -74.978 204.057 43.032 1.00 44.08 193 ASN C CA 1
ATOM 8948 C C . ASN C 1 193 ? -73.639 203.772 42.357 1.00 48.76 193 ASN C C 1
ATOM 8949 O O . ASN C 1 193 ? -72.588 204.183 42.852 1.00 49.97 193 ASN C O 1
ATOM 8954 N N . LEU C 1 194 ? -73.661 203.046 41.246 1.00 46.29 194 LEU C N 1
ATOM 8955 C CA . LEU C 1 194 ? -72.410 202.593 40.641 1.00 39.21 194 LEU C CA 1
ATOM 8956 C C . LEU C 1 194 ? -72.304 203.038 39.205 1.00 47.92 194 LEU C C 1
ATOM 8957 O O . LEU C 1 194 ? -73.249 202.849 38.421 1.00 43.99 194 LEU C O 1
ATOM 8962 N N . LEU C 1 195 ? -71.146 203.617 38.866 1.00 45.47 195 LEU C N 1
ATOM 8963 C CA . LEU C 1 195 ? -70.870 204.076 37.506 1.00 40.27 195 LEU C CA 1
ATOM 8964 C C . LEU C 1 195 ? -69.719 203.313 36.887 1.00 44.51 195 LEU C C 1
ATOM 8965 O O . LEU C 1 195 ? -68.582 203.399 37.347 1.00 43.16 195 LEU C O 1
ATOM 8970 N N . LEU C 1 196 ? -70.036 202.544 35.851 1.00 45.56 196 LEU C N 1
ATOM 8971 C CA . LEU C 1 196 ? -69.025 201.806 35.105 1.00 43.90 196 LEU C CA 1
ATOM 8972 C C . LEU C 1 196 ? -68.548 202.759 34.033 1.00 43.02 196 LEU C C 1
ATOM 8973 O O . LEU C 1 196 ? -69.305 203.172 33.153 1.00 36.67 196 LEU C O 1
ATOM 8978 N N . HIS C 1 197 ? -67.283 203.114 34.128 1.00 36.41 197 HIS C N 1
ATOM 8979 C CA . HIS C 1 197 ? -66.743 204.239 33.387 1.00 38.45 197 HIS C CA 1
ATOM 8980 C C . HIS C 1 197 ? -65.443 203.796 32.730 1.00 42.42 197 HIS C C 1
ATOM 8981 O O . HIS C 1 197 ? -64.358 204.198 33.144 1.00 57.77 197 HIS C O 1
ATOM 8988 N N . PRO C 1 198 ? -65.532 202.940 31.709 1.00 44.39 198 PRO C N 1
ATOM 8989 C CA . PRO C 1 198 ? -64.314 202.369 31.120 1.00 49.51 198 PRO C CA 1
ATOM 8990 C C . PRO C 1 198 ? -63.516 203.396 30.329 1.00 51.11 198 PRO C C 1
ATOM 8991 O O . PRO C 1 198 ? -64.100 204.167 29.570 1.00 44.15 198 PRO C O 1
ATOM 8995 N N . GLN C 1 199 ? -62.199 203.412 30.492 1.00 52.93 199 GLN C N 1
ATOM 8996 C CA . GLN C 1 199 ? -61.379 204.291 29.665 1.00 44.39 199 GLN C CA 1
ATOM 8997 C C . GLN C 1 199 ? -61.405 203.850 28.220 1.00 41.57 199 GLN C C 1
ATOM 8998 O O . GLN C 1 199 ? -61.168 202.717 27.902 1.00 50.12 199 GLN C O 1
ATOM 9004 N N . VAL C 1 200 ? -61.703 204.756 27.323 1.00 48.47 200 VAL C N 1
ATOM 9005 C CA . VAL C 1 200 ? -62.026 204.336 25.970 1.00 46.49 200 VAL C CA 1
ATOM 9006 C C . VAL C 1 200 ? -61.141 204.911 24.844 1.00 54.05 200 VAL C C 1
ATOM 9007 O O . VAL C 1 200 ? -61.215 204.451 23.705 1.00 58.71 200 VAL C O 1
ATOM 9011 N N . GLY C 1 201 ? -60.296 205.890 25.166 1.00 45.55 201 GLY C N 1
ATOM 9012 C CA . GLY C 1 201 ? -59.493 206.564 24.165 1.00 55.07 201 GLY C CA 1
ATOM 9013 C C . GLY C 1 201 ? -58.690 205.724 23.204 1.00 48.93 201 GLY C C 1
ATOM 9014 O O . GLY C 1 201 ? -57.935 204.853 23.617 1.00 62.10 201 GLY C O 1
ATOM 9015 N N . GLY C 1 202 ? -58.869 205.993 21.915 1.00 46.17 202 GLY C N 1
ATOM 9016 C CA . GLY C 1 202 ? -58.096 205.344 20.873 1.00 53.04 202 GLY C CA 1
ATOM 9017 C C . GLY C 1 202 ? -58.400 205.953 19.517 1.00 56.71 202 GLY C C 1
ATOM 9018 O O . GLY C 1 202 ? -59.016 207.009 19.433 1.00 63.18 202 GLY C O 1
ATOM 9019 N N . ASP C 1 203 ? -57.950 205.290 18.456 1.00 60.14 203 ASP C N 1
ATOM 9020 C CA . ASP C 1 203 ? -58.301 205.664 17.092 1.00 50.60 203 ASP C CA 1
ATOM 9021 C C . ASP C 1 203 ? -58.847 204.453 16.323 1.00 62.83 203 ASP C C 1
ATOM 9022 O O . ASP C 1 203 ? -58.605 203.298 16.696 1.00 67.51 203 ASP C O 1
ATOM 9027 N N . ILE C 1 204 ? -59.576 204.697 15.239 1.00 63.90 204 ILE C N 1
ATOM 9028 C CA . ILE C 1 204 ? -60.126 203.569 14.493 1.00 53.85 204 ILE C CA 1
ATOM 9029 C C . ILE C 1 204 ? -59.068 202.724 13.778 1.00 62.41 204 ILE C C 1
ATOM 9030 O O . ILE C 1 204 ? -59.349 201.594 13.393 1.00 70.00 204 ILE C O 1
ATOM 9035 N N . THR C 1 205 ? -57.845 203.256 13.618 1.00 85.43 205 THR C N 1
ATOM 9036 C CA . THR C 1 205 ? -56.739 202.429 13.103 1.00 66.82 205 THR C CA 1
ATOM 9037 C C . THR C 1 205 ? -55.337 202.190 13.765 1.00 74.29 205 THR C C 1
ATOM 9038 O O . THR C 1 205 ? -54.683 201.219 13.408 1.00 100.93 205 THR C O 1
ATOM 9042 N N . GLU C 1 206 ? -54.900 203.025 14.716 1.00 75.89 206 GLU C N 1
ATOM 9043 C CA . GLU C 1 206 ? -53.682 202.871 15.536 1.00 85.39 206 GLU C CA 1
ATOM 9044 C C . GLU C 1 206 ? -54.116 202.239 16.892 1.00 85.42 206 GLU C C 1
ATOM 9045 O O . GLU C 1 206 ? -53.412 201.400 17.466 1.00 75.64 206 GLU C O 1
ATOM 9051 N N . ALA C 1 207 ? -55.304 202.653 17.391 1.00 66.65 207 ALA C N 1
ATOM 9052 C CA . ALA C 1 207 ? -55.880 202.071 18.619 1.00 71.21 207 ALA C CA 1
ATOM 9053 C C . ALA C 1 207 ? -57.381 201.675 18.592 1.00 73.95 207 ALA C C 1
ATOM 9054 O O . ALA C 1 207 ? -58.232 202.399 19.145 1.00 66.82 207 ALA C O 1
ATOM 9056 N N . PRO C 1 208 ? -57.704 200.510 17.983 1.00 67.26 208 PRO C N 1
ATOM 9057 C CA . PRO C 1 208 ? -59.089 200.086 17.823 1.00 52.67 208 PRO C CA 1
ATOM 9058 C C . PRO C 1 208 ? -59.393 199.046 18.889 1.00 50.94 208 PRO C C 1
ATOM 9059 O O . PRO C 1 208 ? -60.273 198.221 18.701 1.00 55.13 208 PRO C O 1
ATOM 9063 N N . ALA C 1 209 ? -58.665 199.056 19.995 1.00 45.35 209 ALA C N 1
ATOM 9064 C CA . ALA C 1 209 ? -58.890 198.036 21.001 1.00 41.65 209 ALA C CA 1
ATOM 9065 C C . ALA C 1 209 ? -60.019 198.380 21.968 1.00 55.86 209 ALA C C 1
ATOM 9066 O O . ALA C 1 209 ? -60.565 197.506 22.659 1.00 51.72 209 ALA C O 1
ATOM 9068 N N . TYR C 1 210 ? -60.385 199.653 22.011 1.00 51.28 210 TYR C N 1
ATOM 9069 C CA . TYR C 1 210 ? -61.442 200.062 22.920 1.00 46.83 210 TYR C CA 1
ATOM 9070 C C . TYR C 1 210 ? -62.804 199.471 22.562 1.00 50.29 210 TYR C C 1
ATOM 9071 O O . TYR C 1 210 ? -63.665 199.333 23.443 1.00 44.45 210 TYR C O 1
ATOM 9080 N N . PHE C 1 211 ? -63.007 199.145 21.283 1.00 45.18 211 PHE C N 1
ATOM 9081 C CA . PHE C 1 211 ? -64.279 198.560 20.840 1.00 38.24 211 PHE C CA 1
ATOM 9082 C C . PHE C 1 211 ? -64.584 197.277 21.609 1.00 44.62 211 PHE C C 1
ATOM 9083 O O . PHE C 1 211 ? -65.657 197.130 22.211 1.00 38.94 211 PHE C O 1
ATOM 9091 N N . GLY C 1 212 ? -63.628 196.361 21.624 1.00 39.37 212 GLY C N 1
ATOM 9092 C CA . GLY C 1 212 ? -63.768 195.176 22.439 1.00 37.92 212 GLY C CA 1
ATOM 9093 C C . GLY C 1 212 ? -64.017 195.463 23.911 1.00 40.38 212 GLY C C 1
ATOM 9094 O O . GLY C 1 212 ? -64.845 194.814 24.523 1.00 54.68 212 GLY C O 1
ATOM 9095 N N . LEU C 1 213 ? -63.302 196.418 24.493 1.00 41.23 213 LEU C N 1
ATOM 9096 C CA . LEU C 1 213 ? -63.525 196.770 25.883 1.00 36.91 213 LEU C CA 1
ATOM 9097 C C . LEU C 1 213 ? -64.980 197.184 26.094 1.00 42.61 213 LEU C C 1
ATOM 9098 O O . LEU C 1 213 ? -65.652 196.755 27.039 1.00 40.08 213 LEU C O 1
ATOM 9103 N N . VAL C 1 214 ? -65.470 198.041 25.215 1.00 38.45 214 VAL C N 1
ATOM 9104 C CA . VAL C 1 214 ? -66.825 198.501 25.366 1.00 38.26 214 VAL C CA 1
ATOM 9105 C C . VAL C 1 214 ? -67.732 197.334 25.245 1.00 35.35 214 VAL C C 1
ATOM 9106 O O . VAL C 1 214 ? -68.661 197.175 26.045 1.00 34.64 214 VAL C O 1
ATOM 9110 N N . ARG C 1 215 ? -67.456 196.482 24.261 1.00 48.22 215 ARG C N 1
ATOM 9111 C CA . ARG C 1 215 ? -68.334 195.300 24.023 1.00 53.86 215 ARG C CA 1
ATOM 9112 C C . ARG C 1 215 ? -68.340 194.279 25.153 1.00 40.77 215 ARG C C 1
ATOM 9113 O O . ARG C 1 215 ? -69.348 193.640 25.407 1.00 44.77 215 ARG C O 1
ATOM 9121 N N . SER C 1 216 ? -67.217 194.142 25.843 1.00 39.71 216 SER C N 1
ATOM 9122 C CA . SER C 1 216 ? -67.180 193.282 27.010 1.00 37.37 216 SER C CA 1
ATOM 9123 C C . SER C 1 216 ? -67.938 193.874 28.203 1.00 42.57 216 SER C C 1
ATOM 9124 O O . SER C 1 216 ? -68.355 193.145 29.083 1.00 51.52 216 SER C O 1
ATOM 9127 N N . PHE C 1 217 ? -68.116 195.188 28.236 1.00 42.72 217 PHE C N 1
ATOM 9128 C CA . PHE C 1 217 ? -68.955 195.781 29.265 1.00 36.55 217 PHE C CA 1
ATOM 9129 C C . PHE C 1 217 ? -70.418 195.630 28.917 1.00 38.16 217 PHE C C 1
ATOM 9130 O O . PHE C 1 217 ? -71.236 195.344 29.790 1.00 44.06 217 PHE C O 1
ATOM 9138 N N . LEU C 1 218 ? -70.749 195.814 27.641 1.00 38.86 218 LEU C N 1
ATOM 9139 C CA . LEU C 1 218 ? -72.151 195.680 27.210 1.00 38.19 218 LEU C CA 1
ATOM 9140 C C . LEU C 1 218 ? -72.618 194.273 27.496 1.00 37.97 218 LEU C C 1
ATOM 9141 O O . LEU C 1 218 ? -73.773 194.024 27.815 1.00 44.08 218 LEU C O 1
ATOM 9146 N N . ALA C 1 219 ? -71.682 193.352 27.409 1.00 43.00 219 ALA C N 1
ATOM 9147 C CA . ALA C 1 219 ? -71.978 191.943 27.552 1.00 46.61 219 ALA C CA 1
ATOM 9148 C C . ALA C 1 219 ? -72.457 191.577 28.960 1.00 50.54 219 ALA C C 1
ATOM 9149 O O . ALA C 1 219 ? -73.326 190.730 29.123 1.00 60.30 219 ALA C O 1
ATOM 9151 N N . ILE C 1 220 ? -71.879 192.208 29.977 1.00 48.21 220 ILE C N 1
ATOM 9152 C CA . ILE C 1 220 ? -72.171 191.836 31.350 1.00 46.37 220 ILE C CA 1
ATOM 9153 C C . ILE C 1 220 ? -73.015 192.872 32.081 1.00 60.99 220 ILE C C 1
ATOM 9154 O O . ILE C 1 220 ? -73.310 192.711 33.265 1.00 56.02 220 ILE C O 1
ATOM 9159 N N . ARG C 1 221 ? -73.427 193.920 31.375 1.00 58.56 221 ARG C N 1
ATOM 9160 C CA . ARG C 1 221 ? -74.107 195.008 32.043 1.00 59.37 221 ARG C CA 1
ATOM 9161 C C . ARG C 1 221 ? -75.404 194.539 32.676 1.00 55.59 221 ARG C C 1
ATOM 9162 O O . ARG C 1 221 ? -75.780 195.031 33.738 1.00 55.13 221 ARG C O 1
ATOM 9170 N N . ASP C 1 222 ? -76.075 193.582 32.039 1.00 54.81 222 ASP C N 1
ATOM 9171 C CA . ASP C 1 222 ? -77.376 193.094 32.536 1.00 54.09 222 ASP C CA 1
ATOM 9172 C C . ASP C 1 222 ? -77.309 192.299 33.845 1.00 53.47 222 ASP C C 1
ATOM 9173 O O . ASP C 1 222 ? -78.333 192.054 34.497 1.00 56.23 222 ASP C O 1
ATOM 9178 N N . ARG C 1 223 ? -76.088 191.914 34.215 1.00 51.91 223 ARG C N 1
ATOM 9179 C CA . ARG C 1 223 ? -75.779 191.278 35.493 1.00 51.13 223 ARG C CA 1
ATOM 9180 C C . ARG C 1 223 ? -75.816 192.291 36.633 1.00 55.96 223 ARG C C 1
ATOM 9181 O O . ARG C 1 223 ? -75.656 191.928 37.800 1.00 57.09 223 ARG C O 1
ATOM 9189 N N . PHE C 1 224 ? -75.994 193.562 36.289 1.00 43.15 224 PHE C N 1
ATOM 9190 C CA . PHE C 1 224 ? -75.957 194.631 37.265 1.00 38.13 224 PHE C CA 1
ATOM 9191 C C . PHE C 1 224 ? -77.350 195.160 37.535 1.00 50.54 224 PHE C C 1
ATOM 9192 O O . PHE C 1 224 ? -78.192 195.266 36.624 1.00 48.00 224 PHE C O 1
ATOM 9200 N N . PRO C 1 225 ? -77.601 195.507 38.796 1.00 45.88 225 PRO C N 1
ATOM 9201 C CA . PRO C 1 225 ? -78.894 196.075 39.185 1.00 43.75 225 PRO C CA 1
ATOM 9202 C C . PRO C 1 225 ? -79.143 197.302 38.339 1.00 47.15 225 PRO C C 1
ATOM 9203 O O . PRO C 1 225 ? -78.275 198.169 38.310 1.00 53.04 225 PRO C O 1
ATOM 9207 N N . ALA C 1 226 ? -80.282 197.371 37.651 1.00 44.90 226 ALA C N 1
ATOM 9208 C CA . ALA C 1 226 ? -80.562 198.497 36.750 1.00 41.30 226 ALA C CA 1
ATOM 9209 C C . ALA C 1 226 ? -80.723 199.851 37.464 1.00 48.03 226 ALA C C 1
ATOM 9210 O O . ALA C 1 226 ? -80.180 200.862 37.010 1.00 45.54 226 ALA C O 1
ATOM 9212 N N . ALA C 1 227 ? -81.446 199.843 38.584 1.00 49.55 227 ALA C N 1
ATOM 9213 C CA . ALA C 1 227 ? -81.743 201.058 39.341 1.00 60.31 227 ALA C CA 1
ATOM 9214 C C . ALA C 1 227 ? -80.525 201.625 40.085 1.00 51.80 227 ALA C C 1
ATOM 9215 O O . ALA C 1 227 ? -80.611 202.632 40.783 1.00 60.49 227 ALA C O 1
ATOM 9217 N N . THR C 1 228 ? -79.382 200.992 39.928 1.00 46.49 228 THR C N 1
ATOM 9218 C CA . THR C 1 228 ? -78.276 201.292 40.798 1.00 36.88 228 THR C CA 1
ATOM 9219 C C . THR C 1 228 ? -76.975 201.444 40.021 1.00 48.54 228 THR C C 1
ATOM 9220 O O . THR C 1 228 ? -75.944 201.834 40.566 1.00 53.58 228 THR C O 1
ATOM 9224 N N . THR C 1 229 ? -77.036 201.177 38.729 1.00 45.37 229 THR C N 1
ATOM 9225 C CA . THR C 1 229 ? -75.832 201.080 37.934 1.00 45.09 229 THR C CA 1
ATOM 9226 C C . THR C 1 229 ? -75.960 201.915 36.673 1.00 44.83 229 THR C C 1
ATOM 9227 O O . THR C 1 229 ? -77.040 202.005 36.125 1.00 45.67 229 THR C O 1
ATOM 9231 N N . GLN C 1 230 ? -74.857 202.510 36.223 1.00 37.08 230 GLN C N 1
ATOM 9232 C CA . GLN C 1 230 ? -74.814 203.277 34.980 1.00 34.34 230 GLN C CA 1
ATOM 9233 C C . GLN C 1 230 ? -73.570 202.996 34.196 1.00 39.85 230 GLN C C 1
ATOM 9234 O O . GLN C 1 230 ? -72.494 202.898 34.773 1.00 48.93 230 GLN C O 1
ATOM 9240 N N . LEU C 1 231 ? -73.698 202.871 32.882 1.00 37.67 231 LEU C N 1
ATOM 9241 C CA . LEU C 1 231 ? -72.532 202.613 32.047 1.00 41.39 231 LEU C CA 1
ATOM 9242 C C . LEU C 1 231 ? -72.332 203.802 31.163 1.00 45.64 231 LEU C C 1
ATOM 9243 O O . LEU C 1 231 ? -73.286 204.258 30.533 1.00 46.64 231 LEU C O 1
ATOM 9248 N N . SER C 1 232 ? -71.098 204.306 31.111 1.00 47.06 232 SER C N 1
ATOM 9249 C CA . SER C 1 232 ? -70.798 205.471 30.293 1.00 41.34 232 SER C CA 1
ATOM 9250 C C . SER C 1 232 ? -69.357 205.393 29.881 1.00 39.42 232 SER C C 1
ATOM 9251 O O . SER C 1 232 ? -68.571 204.705 30.521 1.00 42.46 232 SER C O 1
ATOM 9254 N N . LEU C 1 233 ? -68.994 206.086 28.814 1.00 41.36 233 LEU C N 1
ATOM 9255 C CA . LEU C 1 233 ? -67.606 206.040 28.361 1.00 44.31 233 LEU C CA 1
ATOM 9256 C C . LEU C 1 233 ? -66.796 207.264 28.789 1.00 51.46 233 LEU C C 1
ATOM 9257 O O . LEU C 1 233 ? -67.297 208.394 28.785 1.00 52.61 233 LEU C O 1
ATOM 9262 N N . LEU C 1 234 ? -65.540 207.004 29.139 1.00 47.58 234 LEU C N 1
ATOM 9263 C CA . LEU C 1 234 ? -64.589 208.003 29.570 1.00 52.89 234 LEU C CA 1
ATOM 9264 C C . LEU C 1 234 ? -63.489 208.169 28.501 1.00 51.89 234 LEU C C 1
ATOM 9265 O O . LEU C 1 234 ? -62.534 207.390 28.446 1.00 49.29 234 LEU C O 1
ATOM 9270 N N . PRO C 1 235 ? -63.598 209.217 27.677 1.00 48.36 235 PRO C N 1
ATOM 9271 C CA . PRO C 1 235 ? -62.736 209.416 26.514 1.00 54.38 235 PRO C CA 1
ATOM 9272 C C . PRO C 1 235 ? -61.353 209.856 26.934 1.00 58.81 235 PRO C C 1
ATOM 9273 O O . PRO C 1 235 ? -61.170 211.043 27.183 1.00 68.38 235 PRO C O 1
ATOM 9277 N N . ALA C 1 236 ? -60.402 208.928 26.982 1.00 56.55 236 ALA C N 1
ATOM 9278 C CA . ALA C 1 236 ? -59.044 209.221 27.430 1.00 52.59 236 ALA C CA 1
ATOM 9279 C C . ALA C 1 236 ? -58.245 207.941 27.340 1.00 56.64 236 ALA C C 1
ATOM 9280 O O . ALA C 1 236 ? -58.803 206.853 27.363 1.00 59.15 236 ALA C O 1
ATOM 9282 N N . PRO C 1 237 ? -56.925 208.045 27.261 1.00 67.64 237 PRO C N 1
ATOM 9283 C CA . PRO C 1 237 ? -56.254 206.748 27.345 1.00 65.97 237 PRO C CA 1
ATOM 9284 C C . PRO C 1 237 ? -56.217 206.438 28.847 1.00 70.99 237 PRO C C 1
ATOM 9285 O O . PRO C 1 237 ? -56.314 207.350 29.664 1.00 80.26 237 PRO C O 1
ATOM 9289 N N . PRO C 1 238 ? -56.107 205.167 29.224 1.00 73.08 238 PRO C N 1
ATOM 9290 C CA . PRO C 1 238 ? -55.740 204.899 30.621 1.00 73.69 238 PRO C CA 1
ATOM 9291 C C . PRO C 1 238 ? -54.380 205.524 30.900 1.00 78.55 238 PRO C C 1
ATOM 9292 O O . PRO C 1 238 ? -53.529 205.502 30.009 1.00 79.70 238 PRO C O 1
ATOM 9296 N N . PRO C 1 239 ? -54.168 206.069 32.111 1.00 72.08 239 PRO C N 1
ATOM 9297 C CA . PRO C 1 239 ? -52.891 206.729 32.392 1.00 80.53 239 PRO C CA 1
ATOM 9298 C C . PRO C 1 239 ? -51.853 205.674 32.762 1.00 97.78 239 PRO C C 1
ATOM 9299 O O . PRO C 1 239 ? -52.192 204.487 32.770 1.00 87.60 239 PRO C O 1
ATOM 9303 N N . GLU C 1 240 ? -50.636 205.993 33.190 1.00 94.12 240 GLU C N 1
ATOM 9304 C CA . GLU C 1 240 ? -49.796 204.941 33.799 1.00 94.13 240 GLU C CA 1
ATOM 9305 C C . GLU C 1 240 ? -49.923 205.008 35.313 1.00 78.89 240 GLU C C 1
ATOM 9306 O O . GLU C 1 240 ? -50.038 206.103 35.815 0.50 61.54 240 GLU C O 1
ATOM 9308 N N . ALA C 1 241 ? -49.925 203.886 36.050 1.00 73.59 241 ALA C N 1
ATOM 9309 C CA . ALA C 1 241 ? -50.221 203.992 37.463 1.00 74.01 241 ALA C CA 1
ATOM 9310 C C . ALA C 1 241 ? -49.204 204.824 38.235 1.00 73.37 241 ALA C C 1
ATOM 9311 O O . ALA C 1 241 ? -47.996 204.575 38.163 1.00 73.74 241 ALA C O 1
ATOM 9313 N N . SER C 1 242 ? -49.703 205.805 38.985 1.00 58.37 242 SER C N 1
ATOM 9314 C CA . SER C 1 242 ? -48.858 206.613 39.857 1.00 59.58 242 SER C CA 1
ATOM 9315 C C . SER C 1 242 ? -49.791 207.389 40.750 1.00 53.89 242 SER C C 1
ATOM 9316 O O . SER C 1 242 ? -50.909 207.716 40.336 1.00 52.74 242 SER C O 1
ATOM 9319 N N . GLY C 1 243 ? -49.345 207.679 41.970 1.00 59.43 243 GLY C N 1
ATOM 9320 C CA . GLY C 1 243 ? -50.173 208.398 42.927 1.00 65.11 243 GLY C CA 1
ATOM 9321 C C . GLY C 1 243 ? -50.765 209.646 42.318 1.00 66.23 243 GLY C C 1
ATOM 9322 O O . GLY C 1 243 ? -51.938 209.966 42.528 1.00 64.77 243 GLY C O 1
ATOM 9323 N N . ARG C 1 244 ? -49.947 210.237 41.465 1.00 65.31 244 ARG C N 1
ATOM 9324 C CA . ARG C 1 244 ? -50.235 211.389 40.631 1.00 62.63 244 ARG C CA 1
ATOM 9325 C C . ARG C 1 244 ? -51.357 211.188 39.580 1.00 61.97 244 ARG C C 1
ATOM 9326 O O . ARG C 1 244 ? -52.307 211.936 39.565 1.00 61.85 244 ARG C O 1
ATOM 9334 N N . ALA C 1 245 ? -51.247 210.211 38.694 1.00 52.40 245 ALA C N 1
ATOM 9335 C CA . ALA C 1 245 ? -52.350 209.800 37.856 1.00 54.41 245 ALA C CA 1
ATOM 9336 C C . ALA C 1 245 ? -53.623 209.561 38.654 1.00 54.15 245 ALA C C 1
ATOM 9337 O O . ALA C 1 245 ? -54.710 209.984 38.246 1.00 52.36 245 ALA C O 1
ATOM 9339 N N . LEU C 1 246 ? -53.475 208.863 39.779 1.00 50.59 246 LEU C N 1
ATOM 9340 C CA . LEU C 1 246 ? -54.607 208.447 40.589 1.00 50.60 246 LEU C CA 1
ATOM 9341 C C . LEU C 1 246 ? -55.367 209.668 41.066 1.00 48.30 246 LEU C C 1
ATOM 9342 O O . LEU C 1 246 ? -56.588 209.741 40.997 1.00 51.02 246 LEU C O 1
ATOM 9347 N N . LEU C 1 247 ? -54.631 210.645 41.549 1.00 47.97 247 LEU C N 1
ATOM 9348 C CA . LEU C 1 247 ? -55.268 211.857 42.005 1.00 59.86 247 LEU C CA 1
ATOM 9349 C C . LEU C 1 247 ? -55.971 212.637 40.876 1.00 52.21 247 LEU C C 1
ATOM 9350 O O . LEU C 1 247 ? -56.915 213.359 41.153 1.00 51.44 247 LEU C O 1
ATOM 9355 N N . LEU C 1 248 ? -55.521 212.484 39.629 1.00 44.71 248 LEU C N 1
ATOM 9356 C CA . LEU C 1 248 ? -56.131 213.186 38.509 1.00 44.51 248 LEU C CA 1
ATOM 9357 C C . LEU C 1 248 ? -57.468 212.544 38.248 1.00 51.39 248 LEU C C 1
ATOM 9358 O O . LEU C 1 248 ? -58.487 213.222 38.061 1.00 54.45 248 LEU C O 1
ATOM 9363 N N . ARG C 1 249 ? -57.462 211.219 38.261 1.00 48.63 249 ARG C N 1
ATOM 9364 C CA . ARG C 1 249 ? -58.647 210.459 37.926 1.00 41.69 249 ARG C CA 1
ATOM 9365 C C . ARG C 1 249 ? -59.727 210.751 38.940 1.00 50.67 249 ARG C C 1
ATOM 9366 O O . ARG C 1 249 ? -60.929 210.868 38.593 1.00 48.20 249 ARG C O 1
ATOM 9374 N N . ALA C 1 250 ? -59.284 210.916 40.186 1.00 47.75 250 ALA C N 1
ATOM 9375 C CA . ALA C 1 250 ? -60.173 211.334 41.261 1.00 48.60 250 ALA C CA 1
ATOM 9376 C C . ALA C 1 250 ? -60.838 212.648 40.906 1.00 48.61 250 ALA C C 1
ATOM 9377 O O . ALA C 1 250 ? -62.025 212.850 41.200 1.00 45.21 250 ALA C O 1
ATOM 9379 N N . ILE C 1 251 ? -60.059 213.529 40.276 1.00 36.94 251 ILE C N 1
ATOM 9380 C CA . ILE C 1 251 ? -60.537 214.848 39.906 1.00 48.35 251 ILE C CA 1
ATOM 9381 C C . ILE C 1 251 ? -61.531 214.736 38.769 1.00 56.74 251 ILE C C 1
ATOM 9382 O O . ILE C 1 251 ? -62.629 215.323 38.824 1.00 51.41 251 ILE C O 1
ATOM 9387 N N . VAL C 1 252 ? -61.179 213.971 37.739 1.00 46.02 252 VAL C N 1
ATOM 9388 C CA . VAL C 1 252 ? -62.135 213.852 36.657 1.00 43.49 252 VAL C CA 1
ATOM 9389 C C . VAL C 1 252 ? -63.361 213.091 37.149 1.00 46.05 252 VAL C C 1
ATOM 9390 O O . VAL C 1 252 ? -64.481 213.378 36.719 1.00 41.43 252 VAL C O 1
ATOM 9394 N N . ALA C 1 253 ? -63.156 212.144 38.069 1.00 43.05 253 ALA C N 1
ATOM 9395 C CA . ALA C 1 253 ? -64.292 211.479 38.710 1.00 40.93 253 ALA C CA 1
ATOM 9396 C C . ALA C 1 253 ? -65.247 212.510 39.328 1.00 53.78 253 ALA C C 1
ATOM 9397 O O . ALA C 1 253 ? -66.497 212.435 39.184 1.00 41.43 253 ALA C O 1
ATOM 9399 N N . ARG C 1 254 ? -64.649 213.480 40.017 1.00 50.54 254 ARG C N 1
ATOM 9400 C CA . ARG C 1 254 ? -65.431 214.513 40.661 1.00 50.05 254 ARG C CA 1
ATOM 9401 C C . ARG C 1 254 ? -66.162 215.379 39.623 1.00 51.75 254 ARG C C 1
ATOM 9402 O O . ARG C 1 254 ? -67.346 215.731 39.785 1.00 40.92 254 ARG C O 1
ATOM 9410 N N . ASN C 1 255 ? -65.452 215.715 38.551 1.00 42.05 255 ASN C N 1
ATOM 9411 C CA . ASN C 1 255 ? -66.036 216.566 37.536 1.00 36.63 255 ASN C CA 1
ATOM 9412 C C . ASN C 1 255 ? -67.174 215.877 36.809 1.00 39.11 255 ASN C C 1
ATOM 9413 O O . ASN C 1 255 ? -68.068 216.533 36.275 1.00 41.79 255 ASN C O 1
ATOM 9418 N N . PHE C 1 256 ? -67.151 214.545 36.809 1.00 48.71 256 PHE C N 1
ATOM 9419 C CA . PHE C 1 256 ? -68.222 213.763 36.213 1.00 42.14 256 PHE C CA 1
ATOM 9420 C C . PHE C 1 256 ? -69.422 213.590 37.141 1.00 53.05 256 PHE C C 1
ATOM 9421 O O . PHE C 1 256 ? -70.510 213.219 36.694 1.00 54.33 256 PHE C O 1
ATOM 9429 N N . GLY C 1 257 ? -69.232 213.883 38.426 1.00 55.07 257 GLY C N 1
ATOM 9430 C CA . GLY C 1 257 ? -70.303 213.734 39.400 1.00 45.39 257 GLY C CA 1
ATOM 9431 C C . GLY C 1 257 ? -70.034 212.721 40.517 1.00 57.59 257 GLY C C 1
ATOM 9432 O O . GLY C 1 257 ? -70.790 212.642 41.486 1.00 60.25 257 GLY C O 1
ATOM 9433 N N . CYS C 1 258 ? -68.957 211.944 40.401 1.00 50.24 258 CYS C N 1
ATOM 9434 C CA . CYS C 1 258 ? -68.702 210.857 41.350 1.00 42.51 258 CYS C CA 1
ATOM 9435 C C . CYS C 1 258 ? -67.926 211.322 42.566 1.00 55.70 258 CYS C C 1
ATOM 9436 O O . CYS C 1 258 ? -66.980 212.102 42.458 1.00 54.82 258 CYS C O 1
ATOM 9439 N N . SER C 1 259 ? -68.316 210.822 43.727 1.00 51.27 259 SER C N 1
ATOM 9440 C CA . SER C 1 259 ? -67.700 211.242 44.968 1.00 49.83 259 SER C CA 1
ATOM 9441 C C . SER C 1 259 ? -66.908 210.097 45.546 1.00 52.95 259 SER C C 1
ATOM 9442 O O . SER C 1 259 ? -66.308 210.227 46.616 1.00 62.78 259 SER C O 1
ATOM 9445 N N . LEU C 1 260 ? -66.909 208.969 44.842 1.00 48.00 260 LEU C N 1
ATOM 9446 C CA . LEU C 1 260 ? -66.077 207.830 45.230 1.00 42.15 260 LEU C CA 1
ATOM 9447 C C . LEU C 1 260 ? -65.361 207.239 44.017 1.00 44.65 260 LEU C C 1
ATOM 9448 O O . LEU C 1 260 ? -65.845 207.297 42.905 1.00 50.30 260 LEU C O 1
ATOM 9453 N N . LEU C 1 261 ? -64.180 206.698 44.225 1.00 44.95 261 LEU C N 1
ATOM 9454 C CA . LEU C 1 261 ? -63.430 206.134 43.110 1.00 47.91 261 LEU C CA 1
ATOM 9455 C C . LEU C 1 261 ? -62.765 204.831 43.543 1.00 51.07 261 LEU C C 1
ATOM 9456 O O . LEU C 1 261 ? -62.168 204.742 44.603 1.00 50.07 261 LEU C O 1
ATOM 9461 N N . ILE C 1 262 ? -62.894 203.800 42.733 1.00 50.83 262 ILE C N 1
ATOM 9462 C CA . ILE C 1 262 ? -62.242 202.554 43.061 1.00 46.76 262 ILE C CA 1
ATOM 9463 C C . ILE C 1 262 ? -60.924 202.611 42.326 1.00 53.72 262 ILE C C 1
ATOM 9464 O O . ILE C 1 262 ? -60.863 203.128 41.212 1.00 61.28 262 ILE C O 1
ATOM 9469 N N . ALA C 1 263 ? -59.865 202.113 42.942 1.00 52.49 263 ALA C N 1
ATOM 9470 C CA . ALA C 1 263 ? -58.593 202.091 42.269 1.00 48.26 263 ALA C CA 1
ATOM 9471 C C . ALA C 1 263 ? -57.937 200.754 42.493 1.00 57.75 263 ALA C C 1
ATOM 9472 O O . ALA C 1 263 ? -57.666 200.409 43.628 1.00 68.39 263 ALA C O 1
ATOM 9474 N N . GLY C 1 264 ? -57.674 199.983 41.444 1.00 59.93 264 GLY C N 1
ATOM 9475 C CA . GLY C 1 264 ? -56.991 198.715 41.667 1.00 75.39 264 GLY C CA 1
ATOM 9476 C C . GLY C 1 264 ? -56.958 197.691 40.543 1.00 89.04 264 GLY C C 1
ATOM 9477 O O . GLY C 1 264 ? -57.964 197.429 39.865 1.00 91.34 264 GLY C O 1
ATOM 9478 N N . GLY C 1 265 ? -55.786 197.090 40.363 1.00 86.83 265 GLY C N 1
ATOM 9479 C CA . GLY C 1 265 ? -55.578 196.081 39.341 1.00 88.47 265 GLY C CA 1
ATOM 9480 C C . GLY C 1 265 ? -54.088 195.848 39.195 1.00 102.11 265 GLY C C 1
ATOM 9481 O O . GLY C 1 265 ? -53.285 196.563 39.800 1.00 100.98 265 GLY C O 1
ATOM 9482 N N . ASP C 1 286 ? -51.466 203.847 49.847 1.00 129.07 286 ASP C N 1
ATOM 9483 C CA . ASP C 1 286 ? -50.409 204.582 50.599 1.00 123.20 286 ASP C CA 1
ATOM 9484 C C . ASP C 1 286 ? -50.929 205.767 51.417 1.00 115.92 286 ASP C C 1
ATOM 9485 O O . ASP C 1 286 ? -52.003 206.256 51.094 1.00 103.28 286 ASP C O 1
ATOM 9487 N N . PRO C 1 287 ? -50.252 206.269 52.462 1.00 101.82 287 PRO C N 1
ATOM 9488 C CA . PRO C 1 287 ? -51.065 207.305 53.110 1.00 90.48 287 PRO C CA 1
ATOM 9489 C C . PRO C 1 287 ? -51.225 208.689 52.426 1.00 98.30 287 PRO C C 1
ATOM 9490 O O . PRO C 1 287 ? -52.278 209.345 52.528 1.00 87.34 287 PRO C O 1
ATOM 9494 N N . SER C 1 288 ? -50.212 209.117 51.701 1.00 81.37 288 SER C N 1
ATOM 9495 C CA . SER C 1 288 ? -50.231 210.439 51.102 1.00 90.32 288 SER C CA 1
ATOM 9496 C C . SER C 1 288 ? -51.470 210.766 50.264 1.00 93.14 288 SER C C 1
ATOM 9497 O O . SER C 1 288 ? -52.185 211.742 50.511 1.00 69.63 288 SER C O 1
ATOM 9500 N N . VAL C 1 289 ? -51.674 209.964 49.227 1.00 93.76 289 VAL C N 1
ATOM 9501 C CA . VAL C 1 289 ? -52.689 210.221 48.233 1.00 77.21 289 VAL C CA 1
ATOM 9502 C C . VAL C 1 289 ? -54.044 210.218 48.849 1.00 74.59 289 VAL C C 1
ATOM 9503 O O . VAL C 1 289 ? -54.817 211.113 48.609 1.00 72.56 289 VAL C O 1
ATOM 9507 N N . ALA C 1 290 ? -54.344 209.194 49.632 1.00 74.26 290 ALA C N 1
ATOM 9508 C CA . ALA C 1 290 ? -55.603 209.142 50.353 1.00 76.83 290 ALA C CA 1
ATOM 9509 C C . ALA C 1 290 ? -55.795 210.446 51.035 1.00 67.40 290 ALA C C 1
ATOM 9510 O O . ALA C 1 290 ? -56.809 211.133 50.893 1.00 62.15 290 ALA C O 1
ATOM 9512 N N . GLU C 1 291 ? -54.764 210.798 51.771 1.00 75.79 291 GLU C N 1
ATOM 9513 C CA . GLU C 1 291 ? -54.644 212.130 52.291 1.00 91.28 291 GLU C CA 1
ATOM 9514 C C . GLU C 1 291 ? -55.135 213.303 51.459 1.00 93.36 291 GLU C C 1
ATOM 9515 O O . GLU C 1 291 ? -56.097 213.960 51.830 1.00 95.44 291 GLU C O 1
ATOM 9521 N N . ARG C 1 292 ? -54.483 213.572 50.337 1.00 81.32 292 ARG C N 1
ATOM 9522 C CA . ARG C 1 292 ? -54.927 214.679 49.509 1.00 75.32 292 ARG C CA 1
ATOM 9523 C C . ARG C 1 292 ? -56.309 214.521 48.940 1.00 80.23 292 ARG C C 1
ATOM 9524 O O . ARG C 1 292 ? -57.168 215.396 49.017 1.00 88.11 292 ARG C O 1
ATOM 9532 N N . ALA C 1 293 ? -56.503 213.369 48.347 1.00 71.96 293 ALA C N 1
ATOM 9533 C CA . ALA C 1 293 ? -57.731 213.063 47.686 1.00 65.64 293 ALA C CA 1
ATOM 9534 C C . ALA C 1 293 ? -58.898 213.449 48.546 1.00 73.91 293 ALA C C 1
ATOM 9535 O O . ALA C 1 293 ? -59.708 214.256 48.147 1.00 75.88 293 ALA C O 1
ATOM 9537 N N . GLU C 1 294 ? -59.003 212.857 49.725 1.00 86.35 294 GLU C N 1
ATOM 9538 C CA . GLU C 1 294 ? -60.217 213.019 50.514 1.00 90.72 294 GLU C CA 1
ATOM 9539 C C . GLU C 1 294 ? -60.311 214.480 50.919 1.00 89.86 294 GLU C C 1
ATOM 9540 O O . GLU C 1 294 ? -61.255 214.912 51.556 1.00 94.20 294 GLU C O 1
ATOM 9546 N N . LYS C 1 295 ? -59.310 215.233 50.521 1.00 79.89 295 LYS C N 1
ATOM 9547 C CA . LYS C 1 295 ? -59.383 216.673 50.386 1.00 70.72 295 LYS C CA 1
ATOM 9548 C C . LYS C 1 295 ? -60.369 217.198 49.338 1.00 81.76 295 LYS C C 1
ATOM 9549 O O . LYS C 1 295 ? -61.353 217.844 49.666 1.00 72.24 295 LYS C O 1
ATOM 9551 N N . ILE C 1 296 ? -60.074 216.908 48.072 1.00 78.47 296 ILE C N 1
ATOM 9552 C CA . ILE C 1 296 ? -60.770 217.408 46.896 1.00 67.57 296 ILE C CA 1
ATOM 9553 C C . ILE C 1 296 ? -62.138 216.777 46.841 1.00 55.00 296 ILE C C 1
ATOM 9554 O O . ILE C 1 296 ? -62.870 216.959 45.855 1.00 49.13 296 ILE C O 1
ATOM 9559 N N . GLY C 1 297 ? -62.465 216.042 47.907 1.00 47.73 297 GLY C N 1
ATOM 9560 C CA . GLY C 1 297 ? -63.838 215.640 48.176 1.00 58.89 297 GLY C CA 1
ATOM 9561 C C . GLY C 1 297 ? -64.275 214.318 47.569 1.00 68.20 297 GLY C C 1
ATOM 9562 O O . GLY C 1 297 ? -65.494 214.014 47.532 1.00 64.89 297 GLY C O 1
ATOM 9563 N N . VAL C 1 298 ? -63.295 213.539 47.093 1.00 61.25 298 VAL C N 1
ATOM 9564 C CA . VAL C 1 298 ? -63.584 212.241 46.490 1.00 59.82 298 VAL C CA 1
ATOM 9565 C C . VAL C 1 298 ? -62.920 211.122 47.284 1.00 48.84 298 VAL C C 1
ATOM 9566 O O . VAL C 1 298 ? -61.699 211.062 47.365 1.00 51.52 298 VAL C O 1
ATOM 9570 N N . ARG C 1 299 ? -63.733 210.246 47.883 1.00 52.82 299 ARG C N 1
ATOM 9571 C CA . ARG C 1 299 ? -63.186 209.121 48.642 1.00 63.18 299 ARG C CA 1
ATOM 9572 C C . ARG C 1 299 ? -62.812 208.016 47.677 1.00 63.27 299 ARG C C 1
ATOM 9573 O O . ARG C 1 299 ? -63.666 207.537 46.914 1.00 61.67 299 ARG C O 1
ATOM 9581 N N . LEU C 1 300 ? -61.542 207.616 47.687 1.00 48.06 300 LEU C N 1
ATOM 9582 C CA . LEU C 1 300 ? -61.139 206.495 46.848 1.00 59.27 300 LEU C CA 1
ATOM 9583 C C . LEU C 1 300 ? -60.894 205.206 47.643 1.00 51.06 300 LEU C C 1
ATOM 9584 O O . LEU C 1 300 ? -60.061 205.165 48.545 1.00 42.98 300 LEU C O 1
ATOM 9589 N N . ILE C 1 301 ? -61.673 204.178 47.299 1.00 45.81 301 ILE C N 1
ATOM 9590 C CA . ILE C 1 301 ? -61.583 202.869 47.912 1.00 46.40 301 ILE C CA 1
ATOM 9591 C C . ILE C 1 301 ? -60.688 201.985 47.039 1.00 48.66 301 ILE C C 1
ATOM 9592 O O . ILE C 1 301 ? -60.707 202.064 45.812 1.00 51.81 301 ILE C O 1
ATOM 9597 N N . ALA C 1 302 ? -59.888 201.152 47.682 1.00 47.98 302 ALA C N 1
ATOM 9598 C CA . ALA C 1 302 ? -58.943 200.305 46.969 1.00 53.99 302 ALA C CA 1
ATOM 9599 C C . ALA C 1 302 ? -59.503 198.921 46.666 1.00 63.68 302 ALA C C 1
ATOM 9600 O O . ALA C 1 302 ? -60.373 198.384 47.382 1.00 55.33 302 ALA C O 1
ATOM 9602 N N . TYR C 1 303 ? -58.967 198.323 45.616 1.00 54.38 303 TYR C N 1
ATOM 9603 C CA . TYR C 1 303 ? -59.430 197.020 45.194 1.00 59.33 303 TYR C CA 1
ATOM 9604 C C . TYR C 1 303 ? -58.519 195.935 45.715 1.00 54.65 303 TYR C C 1
ATOM 9605 O O . TYR C 1 303 ? -57.367 195.859 45.317 1.00 75.96 303 TYR C O 1
ATOM 9614 N N . PRO C 1 304 ? -59.041 195.073 46.594 1.00 52.63 304 PRO C N 1
ATOM 9615 C CA . PRO C 1 304 ? -58.239 194.117 47.356 1.00 45.74 304 PRO C CA 1
ATOM 9616 C C . PRO C 1 304 ? -58.064 192.855 46.568 1.00 56.04 304 PRO C C 1
ATOM 9617 O O . PRO C 1 304 ? -58.761 192.735 45.556 1.00 53.35 304 PRO C O 1
ATOM 9621 N N . ARG C 1 305 ? -57.174 191.939 47.013 1.00 20.00 305 ARG C N 1
ATOM 9622 C CA . ARG C 1 305 ? -57.219 190.577 46.495 1.00 20.00 305 ARG C CA 1
ATOM 9623 C C . ARG C 1 305 ? -58.572 189.928 46.769 1.00 20.00 305 ARG C C 1
ATOM 9624 O O . ARG C 1 305 ? -58.933 189.682 47.929 1.00 47.65 305 ARG C O 1
ATOM 9626 N N . MET C 1 306 ? -59.365 189.758 45.719 1.00 44.67 306 MET C N 1
ATOM 9627 C CA . MET C 1 306 ? -60.570 188.964 45.772 1.00 45.27 306 MET C CA 1
ATOM 9628 C C . MET C 1 306 ? -60.211 187.483 45.631 1.00 56.98 306 MET C C 1
ATOM 9629 O O . MET C 1 306 ? -59.377 187.100 44.806 1.00 63.54 306 MET C O 1
ATOM 9634 N N . VAL C 1 307 ? -60.824 186.651 46.464 1.00 50.91 307 VAL C N 1
ATOM 9635 C CA . VAL C 1 307 ? -60.693 185.214 46.330 1.00 53.29 307 VAL C CA 1
ATOM 9636 C C . VAL C 1 307 ? -62.086 184.580 46.230 1.00 57.63 307 VAL C C 1
ATOM 9637 O O . VAL C 1 307 ? -63.052 185.060 46.839 1.00 51.31 307 VAL C O 1
ATOM 9641 N N . TYR C 1 308 ? -62.211 183.523 45.435 1.00 49.85 308 TYR C N 1
ATOM 9642 C CA . TYR C 1 308 ? -63.450 182.772 45.451 1.00 46.57 308 TYR C CA 1
ATOM 9643 C C . TYR C 1 308 ? -63.431 181.859 46.665 1.00 51.50 308 TYR C C 1
ATOM 9644 O O . TYR C 1 308 ? -62.543 181.018 46.792 1.00 50.07 308 TYR C O 1
ATOM 9653 N N . VAL C 1 309 ? -64.404 182.044 47.554 1.00 43.66 309 VAL C N 1
ATOM 9654 C CA . VAL C 1 309 ? -64.508 181.240 48.772 1.00 41.03 309 VAL C CA 1
ATOM 9655 C C . VAL C 1 309 ? -65.590 180.154 48.617 1.00 48.40 309 VAL C C 1
ATOM 9656 O O . VAL C 1 309 ? -66.781 180.423 48.825 1.00 46.20 309 VAL C O 1
ATOM 9660 N N . GLU C 1 310 ? -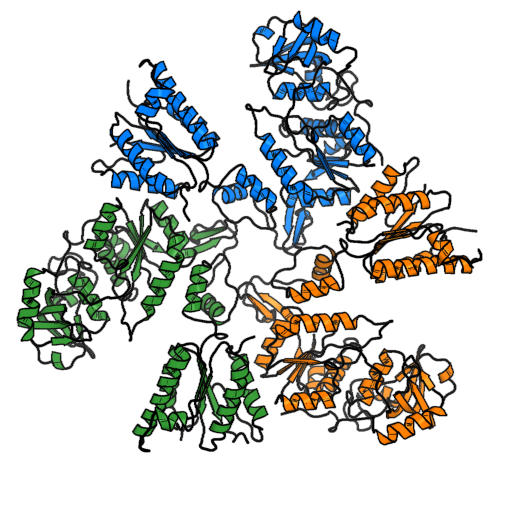65.174 178.963 48.238 1.00 40.64 310 GLU C N 1
ATOM 9661 C CA . GLU C 1 310 ? -66.054 177.854 47.956 0.50 40.55 310 GLU C CA 1
ATOM 9662 C C . GLU C 1 310 ? -66.981 177.492 49.092 1.00 50.94 310 GLU C C 1
ATOM 9663 O O . GLU C 1 310 ? -68.093 177.075 48.870 1.00 50.27 310 GLU C O 1
ATOM 9669 N N . ASP C 1 311 ? -66.504 177.621 50.317 1.00 58.01 311 ASP C N 1
ATOM 9670 C CA . ASP C 1 311 ? -67.327 177.429 51.498 1.00 40.68 311 ASP C CA 1
ATOM 9671 C C . ASP C 1 311 ? -68.482 178.438 51.605 1.00 55.12 311 ASP C C 1
ATOM 9672 O O . ASP C 1 311 ? -69.376 178.263 52.445 1.00 60.84 311 ASP C O 1
ATOM 9677 N N . ARG C 1 312 ? -68.472 179.486 50.779 0.50 39.86 312 ARG C N 1
ATOM 9678 C CA . ARG C 1 312 ? -69.511 180.497 50.857 0.50 38.95 312 ARG C CA 1
ATOM 9679 C C . ARG C 1 312 ? -70.110 180.843 49.502 0.50 41.64 312 ARG C C 1
ATOM 9680 O O . ARG C 1 312 ? -70.970 181.723 49.381 0.50 37.49 312 ARG C O 1
ATOM 9688 N N . ALA C 1 313 ? -69.579 180.202 48.526 1.00 20.00 313 ALA C N 1
ATOM 9689 C CA . ALA C 1 313 ? -69.986 180.449 47.148 1.00 20.00 313 ALA C CA 1
ATOM 9690 C C . ALA C 1 313 ? -69.932 181.937 46.816 1.00 20.00 313 ALA C C 1
ATOM 9691 O O . ALA C 1 313 ? -70.839 182.407 46.146 1.00 48.21 313 ALA C O 1
ATOM 9693 N N . GLU C 1 314 ? -68.901 182.652 47.179 1.00 36.11 314 GLU C N 1
ATOM 9694 C CA . GLU C 1 314 ? -68.870 184.003 46.700 1.00 49.48 314 GLU C CA 1
ATOM 9695 C C . GLU C 1 314 ? -67.459 184.505 46.854 1.00 46.08 314 GLU C C 1
ATOM 9696 O O . GLU C 1 314 ? -66.663 183.923 47.606 1.00 50.77 314 GLU C O 1
ATOM 9702 N N . HIS C 1 315 ? -67.137 185.559 46.118 1.00 47.16 315 HIS C N 1
ATOM 9703 C CA . HIS C 1 315 ? -65.851 186.212 46.280 1.00 55.11 315 HIS C CA 1
ATOM 9704 C C . HIS C 1 315 ? -65.822 187.126 47.501 1.00 49.89 315 HIS C C 1
ATOM 9705 O O . HIS C 1 315 ? -66.794 187.815 47.810 1.00 45.55 315 HIS C O 1
ATOM 9712 N N . LEU C 1 316 ? -64.698 187.108 48.199 1.00 46.78 316 LEU C N 1
ATOM 9713 C CA . LEU C 1 316 ? -64.498 188.017 49.299 1.00 50.11 316 LEU C CA 1
ATOM 9714 C C . LEU C 1 316 ? -63.122 188.619 49.194 1.00 50.87 316 LEU C C 1
ATOM 9715 O O . LEU C 1 316 ? -62.203 188.022 48.628 1.00 47.07 316 LEU C O 1
ATOM 9720 N N . PRO C 1 317 ? -62.965 189.819 49.739 1.00 55.05 317 PRO C N 1
ATOM 9721 C CA . PRO C 1 317 ? -61.588 190.265 49.891 1.00 59.30 317 PRO C CA 1
ATOM 9722 C C . PRO C 1 317 ? -60.843 189.229 50.739 1.00 52.78 317 PRO C C 1
ATOM 9723 O O . PRO C 1 317 ? -61.349 188.714 51.734 1.00 45.73 317 PRO C O 1
ATOM 9727 N N . GLU C 1 318 ? -59.643 188.907 50.297 1.00 54.54 318 GLU C N 1
ATOM 9728 C CA . GLU C 1 318 ? -58.861 187.833 50.887 1.00 64.25 318 GLU C CA 1
ATOM 9729 C C . GLU C 1 318 ? -58.875 187.887 52.414 1.00 74.57 318 GLU C C 1
ATOM 9730 O O . GLU C 1 318 ? -58.980 186.851 53.082 1.00 67.24 318 GLU C O 1
ATOM 9736 N N . ALA C 1 319 ? -58.781 189.103 52.951 1.00 72.08 319 ALA C N 1
ATOM 9737 C CA . ALA C 1 319 ? -58.635 189.307 54.387 1.00 63.22 319 ALA C CA 1
ATOM 9738 C C . ALA C 1 319 ? -59.954 189.147 55.122 1.00 58.49 319 ALA C C 1
ATOM 9739 O O . ALA C 1 319 ? -59.993 189.148 56.350 1.00 69.39 319 ALA C O 1
ATOM 9741 N N . GLU C 1 320 ? -61.040 189.009 54.377 1.00 59.10 320 GLU C N 1
ATOM 9742 C CA . GLU C 1 320 ? -62.339 188.837 55.022 1.00 64.90 320 GLU C CA 1
ATOM 9743 C C . GLU C 1 320 ? -62.786 187.391 54.953 1.00 65.29 320 GLU C C 1
ATOM 9744 O O . GLU C 1 320 ? -63.763 187.011 55.597 1.00 68.94 320 GLU C O 1
ATOM 9750 N N . ALA C 1 321 ? -62.073 186.583 54.172 1.00 72.42 321 ALA C N 1
ATOM 9751 C CA . ALA C 1 321 ? -62.374 185.149 54.081 1.00 63.61 321 ALA C CA 1
ATOM 9752 C C . ALA C 1 321 ? -62.232 184.438 55.431 1.00 58.82 321 ALA C C 1
ATOM 9753 O O . ALA C 1 321 ? -61.322 184.718 56.206 1.00 69.37 321 ALA C O 1
ATOM 9755 N N . PRO C 1 322 ? -63.133 183.495 55.707 1.00 59.08 322 PRO C N 1
ATOM 9756 C CA . PRO C 1 322 ? -63.105 182.699 56.945 1.00 65.26 322 PRO C CA 1
ATOM 9757 C C . PRO C 1 322 ? -61.808 181.898 57.090 1.00 70.49 322 PRO C C 1
ATOM 9758 O O . PRO C 1 322 ? -61.198 181.547 56.076 1.00 70.70 322 PRO C O 1
ATOM 9762 N N . GLN C 1 323 ? -61.404 181.586 58.320 1.00 72.75 323 GLN C N 1
ATOM 9763 C CA . GLN C 1 323 ? -60.168 180.819 58.518 1.00 92.81 323 GLN C CA 1
ATOM 9764 C C . GLN C 1 323 ? -60.258 179.408 57.904 1.00 88.36 323 GLN C C 1
ATOM 9765 O O . GLN C 1 323 ? -61.306 178.753 57.986 1.00 68.81 323 GLN C O 1
ATOM 9771 N N . GLY C 1 324 ? -59.153 178.969 57.274 1.00 79.85 324 GLY C N 1
ATOM 9772 C CA . GLY C 1 324 ? -59.029 177.620 56.740 1.00 84.57 324 GLY C CA 1
ATOM 9773 C C . GLY C 1 324 ? -60.049 177.229 55.681 1.00 77.17 324 GLY C C 1
ATOM 9774 O O . GLY C 1 324 ? -60.198 176.065 55.335 1.00 66.49 324 GLY C O 1
ATOM 9775 N N . ALA C 1 325 ? -60.768 178.205 55.158 1.00 77.54 325 ALA C N 1
ATOM 9776 C CA . ALA C 1 325 ? -61.660 177.929 54.054 1.00 70.28 325 ALA C CA 1
ATOM 9777 C C . ALA C 1 325 ? -60.816 177.617 52.830 1.00 57.28 325 ALA C C 1
ATOM 9778 O O . ALA C 1 325 ? -59.710 178.105 52.699 1.00 67.12 325 ALA C O 1
ATOM 9780 N N . ARG C 1 326 ? -61.219 176.821 51.873 1.00 53.85 326 ARG C N 1
ATOM 9781 C CA . ARG C 1 326 ? -60.289 176.739 50.745 1.00 59.00 326 ARG C CA 1
ATOM 9782 C C . ARG C 1 326 ? -60.470 177.967 49.871 1.00 61.24 326 ARG C C 1
ATOM 9783 O O . ARG C 1 326 ? -61.593 178.261 49.533 1.00 62.74 326 ARG C O 1
ATOM 9785 N N . LEU C 1 327 ? -59.413 178.692 49.500 1.00 45.41 327 LEU C N 1
ATOM 9786 C CA . LEU C 1 327 ? -59.626 179.845 48.654 1.00 48.85 327 LEU C CA 1
ATOM 9787 C C . LEU C 1 327 ? -59.255 179.495 47.221 1.00 58.92 327 LEU C C 1
ATOM 9788 O O . LEU C 1 327 ? -58.414 178.643 46.994 1.00 59.05 327 LEU C O 1
ATOM 9793 N N . LEU C 1 328 ? -59.894 180.142 46.251 1.00 52.77 328 LEU C N 1
ATOM 9794 C CA . LEU C 1 328 ? -59.651 179.827 44.844 1.00 51.73 328 LEU C CA 1
ATOM 9795 C C . LEU C 1 328 ? -59.407 181.080 44.031 1.00 49.16 328 LEU C C 1
ATOM 9796 O O . LEU C 1 328 ? -60.133 182.057 44.173 1.00 56.75 328 LEU C O 1
ATOM 9801 N N . THR C 1 329 ? -58.386 181.035 43.180 1.00 45.59 329 THR C N 1
ATOM 9802 C CA . THR C 1 329 ? -57.967 182.184 42.387 1.00 43.83 329 THR C CA 1
ATOM 9803 C C . THR C 1 329 ? -57.637 181.701 40.984 1.00 47.10 329 THR C C 1
ATOM 9804 O O . THR C 1 329 ? -57.573 180.502 40.743 1.00 46.56 329 THR C O 1
ATOM 9808 N N . LEU C 1 330 ? -57.400 182.630 40.067 1.00 50.38 330 LEU C N 1
ATOM 9809 C CA . LEU C 1 330 ? -56.985 182.286 38.712 1.00 36.61 330 LEU C CA 1
ATOM 9810 C C . LEU C 1 330 ? -56.200 183.479 38.210 1.00 42.28 330 LEU C C 1
ATOM 9811 O O . LEU C 1 330 ? -56.746 184.580 38.137 1.00 59.59 330 LEU C O 1
ATOM 9816 N N . SER C 1 331 ? -54.915 183.313 37.923 1.00 40.42 331 SER C N 1
ATOM 9817 C CA . SER C 1 331 ? -54.131 184.473 37.485 1.00 37.90 331 SER C CA 1
ATOM 9818 C C . SER C 1 331 ? -54.514 184.820 36.073 1.00 37.23 331 SER C C 1
ATOM 9819 O O . SER C 1 331 ? -55.185 184.034 35.388 1.00 33.57 331 SER C O 1
ATOM 9822 N N . GLY C 1 332 ? -54.098 186.004 35.653 1.00 34.07 332 GLY C N 1
ATOM 9823 C CA . GLY C 1 332 ? -54.315 186.437 34.288 1.00 39.70 332 GLY C CA 1
ATOM 9824 C C . GLY C 1 332 ? -53.376 185.708 33.360 1.00 41.51 332 GLY C C 1
ATOM 9825 O O . GLY C 1 332 ? -53.732 185.340 32.247 1.00 37.79 332 GLY C O 1
ATOM 9826 N N . GLU C 1 333 ? -52.152 185.507 33.823 1.00 53.62 333 GLU C N 1
ATOM 9827 C CA . GLU C 1 333 ? -51.175 184.799 33.015 1.00 58.23 333 GLU C CA 1
ATOM 9828 C C . GLU C 1 333 ? -51.785 183.427 32.729 1.00 55.60 333 GLU C C 1
ATOM 9829 O O . GLU C 1 333 ? -51.518 182.816 31.689 1.00 51.54 333 GLU C O 1
ATOM 9835 N N . GLU C 1 334 ? -52.686 182.979 33.629 1.00 45.47 334 GLU C N 1
ATOM 9836 C CA . GLU C 1 334 ? -53.297 181.628 33.515 1.00 43.92 334 GLU C CA 1
ATOM 9837 C C . GLU C 1 334 ? -54.628 181.615 32.783 1.00 38.18 334 GLU C C 1
ATOM 9838 O O . GLU C 1 334 ? -54.930 180.708 32.024 1.00 37.56 334 GLU C O 1
ATOM 9844 N N . PHE C 1 335 ? -55.443 182.616 33.056 1.00 39.60 335 PHE C N 1
ATOM 9845 C CA . PHE C 1 335 ? -56.645 182.801 32.292 1.00 42.49 335 PHE C CA 1
ATOM 9846 C C . PHE C 1 335 ? -56.268 182.869 30.825 1.00 45.28 335 PHE C C 1
ATOM 9847 O O . PHE C 1 335 ? -56.745 182.087 30.000 1.00 43.06 335 PHE C O 1
ATOM 9855 N N . GLN C 1 336 ? -55.401 183.826 30.513 1.00 51.12 336 GLN C N 1
ATOM 9856 C CA . GLN C 1 336 ? -54.997 184.093 29.136 1.00 56.48 336 GLN C CA 1
ATOM 9857 C C . GLN C 1 336 ? -54.520 182.754 28.537 1.00 46.60 336 GLN C C 1
ATOM 9858 O O . GLN C 1 336 ? -54.819 182.361 27.405 1.00 44.55 336 GLN C O 1
ATOM 9864 N N . ARG C 1 337 ? -53.837 181.980 29.354 1.00 41.62 337 ARG C N 1
ATOM 9865 C CA . ARG C 1 337 ? -53.294 180.730 28.844 1.00 46.01 337 ARG C CA 1
ATOM 9866 C C . ARG C 1 337 ? -54.376 179.745 28.431 1.00 41.96 337 ARG C C 1
ATOM 9867 O O . ARG C 1 337 ? -54.392 179.274 27.291 1.00 42.01 337 ARG C O 1
ATOM 9875 N N . ARG C 1 338 ? -55.251 179.428 29.385 1.00 37.50 338 ARG C N 1
ATOM 9876 C CA . ARG C 1 338 ? -56.378 178.553 29.127 1.00 45.58 338 ARG C CA 1
ATOM 9877 C C . ARG C 1 338 ? -57.180 179.016 27.922 1.00 46.02 338 ARG C C 1
ATOM 9878 O O . ARG C 1 338 ? -57.541 178.196 27.093 1.00 34.50 338 ARG C O 1
ATOM 9886 N N . MET C 1 339 ? -57.432 180.323 27.813 1.00 44.29 339 MET C N 1
ATOM 9887 C CA . MET C 1 339 ? -58.109 180.874 26.637 1.00 41.31 339 MET C CA 1
ATOM 9888 C C . MET C 1 339 ? -57.342 180.621 25.335 1.00 52.11 339 MET C C 1
ATOM 9889 O O . MET C 1 339 ? -57.956 180.237 24.334 1.00 64.84 339 MET C O 1
ATOM 9894 N N . ARG C 1 340 ? -56.047 180.792 25.320 1.00 50.32 340 ARG C N 1
ATOM 9895 C CA . ARG C 1 340 ? -55.423 180.494 24.082 1.00 49.04 340 ARG C CA 1
ATOM 9896 C C . ARG C 1 340 ? -55.552 179.014 23.837 1.00 42.43 340 ARG C C 1
ATOM 9897 O O . ARG C 1 340 ? -55.395 178.598 22.718 1.00 46.43 340 ARG C O 1
ATOM 9899 N N . ALA C 1 341 ? -55.842 178.185 24.837 1.00 37.74 341 ALA C N 1
ATOM 9900 C CA . ALA C 1 341 ? -55.485 176.802 24.541 1.00 45.71 341 ALA C CA 1
ATOM 9901 C C . ALA C 1 341 ? -56.716 175.952 24.442 1.00 42.27 341 ALA C C 1
ATOM 9902 O O . ALA C 1 341 ? -56.625 174.780 24.125 1.00 45.01 341 ALA C O 1
ATOM 9904 N N . GLY C 1 342 ? -57.863 176.567 24.736 1.00 50.28 342 GLY C N 1
ATOM 9905 C CA . GLY C 1 342 ? -59.155 175.912 24.726 1.00 31.58 342 GLY C CA 1
ATOM 9906 C C . GLY C 1 342 ? -59.433 175.179 26.027 1.00 40.29 342 GLY C C 1
ATOM 9907 O O . GLY C 1 342 ? -60.305 174.319 26.094 1.00 62.23 342 GLY C O 1
ATOM 9908 N N . LEU C 1 343 ? -58.701 175.525 27.076 1.00 45.34 343 LEU C N 1
ATOM 9909 C CA . LEU C 1 343 ? -58.869 174.862 28.365 1.00 48.26 343 LEU C CA 1
ATOM 9910 C C . LEU C 1 343 ? -60.095 175.375 29.136 1.00 46.99 343 LEU C C 1
ATOM 9911 O O . LEU C 1 343 ? -60.630 176.450 28.850 1.00 40.02 343 LEU C O 1
ATOM 9916 N N . LYS C 1 344 ? -60.541 174.585 30.105 1.00 32.99 344 LYS C N 1
ATOM 9917 C CA . LYS C 1 344 ? -61.692 174.933 30.924 1.00 43.61 344 LYS C CA 1
ATOM 9918 C C . LYS C 1 344 ? -61.485 176.132 31.863 1.00 45.45 344 LYS C C 1
ATOM 9919 O O . LYS C 1 344 ? -60.493 176.207 32.578 1.00 50.35 344 LYS C O 1
ATOM 9925 N N . ILE C 1 345 ? -62.433 177.061 31.863 1.00 41.13 345 ILE C N 1
ATOM 9926 C CA . ILE C 1 345 ? -62.437 178.159 32.825 1.00 42.40 345 ILE C CA 1
ATOM 9927 C C . ILE C 1 345 ? -63.447 177.865 33.935 1.00 41.88 345 ILE C C 1
ATOM 9928 O O . ILE C 1 345 ? -64.595 177.570 33.665 1.00 44.89 345 ILE C O 1
ATOM 9933 N N . PRO C 1 346 ? -63.034 177.976 35.199 1.00 40.70 346 PRO C N 1
ATOM 9934 C CA . PRO C 1 346 ? -63.958 177.708 36.318 1.00 46.68 346 PRO C CA 1
ATOM 9935 C C . PRO C 1 346 ? -65.273 178.510 36.262 1.00 42.56 346 PRO C C 1
ATOM 9936 O O . PRO C 1 346 ? -65.228 179.686 35.889 1.00 52.95 346 PRO C O 1
ATOM 9940 N N . GLU C 1 347 ? -66.356 177.919 36.703 1.00 40.53 347 GLU C N 1
ATOM 9941 C CA . GLU C 1 347 ? -67.602 178.595 36.607 1.00 40.94 347 GLU C CA 1
ATOM 9942 C C . GLU C 1 347 ? -67.629 179.798 37.463 1.00 45.61 347 GLU C C 1
ATOM 9943 O O . GLU C 1 347 ? -68.512 180.589 37.293 1.00 50.46 347 GLU C O 1
ATOM 9945 N N . TRP C 1 348 ? -66.705 179.950 38.410 1.00 44.59 348 TRP C N 1
ATOM 9946 C CA . TRP C 1 348 ? -66.875 181.040 39.331 1.00 45.54 348 TRP C CA 1
ATOM 9947 C C . TRP C 1 348 ? -66.010 182.210 38.918 1.00 40.93 348 TRP C C 1
ATOM 9948 O O . TRP C 1 348 ? -66.028 183.240 39.581 1.00 44.77 348 TRP C O 1
ATOM 9959 N N . TYR C 1 349 ? -65.261 182.059 37.824 1.00 45.71 349 TYR C N 1
ATOM 9960 C CA . TYR C 1 349 ? -64.338 183.109 37.374 1.00 48.18 349 TYR C CA 1
ATOM 9961 C C . TYR C 1 349 ? -65.072 184.248 36.644 1.00 48.31 349 TYR C C 1
ATOM 9962 O O . TYR C 1 349 ? -65.020 185.417 37.052 1.00 54.82 349 TYR C O 1
ATOM 9971 N N . SER C 1 350 ? -65.759 183.914 35.566 1.00 58.93 350 SER C N 1
ATOM 9972 C CA . SER C 1 350 ? -66.414 184.945 34.771 1.00 49.82 350 SER C CA 1
ATOM 9973 C C . SER C 1 350 ? -67.731 184.374 34.299 1.00 44.37 350 SER C C 1
ATOM 9974 O O . SER C 1 350 ? -67.987 183.180 34.436 1.00 65.96 350 SER C O 1
ATOM 9977 N N . PHE C 1 351 ? -68.561 185.243 33.735 1.00 40.92 351 PHE C N 1
ATOM 9978 C CA . PHE C 1 351 ? -69.792 184.844 33.042 1.00 51.42 351 PHE C CA 1
ATOM 9979 C C . PHE C 1 351 ? -69.689 184.303 31.620 1.00 46.08 351 PHE C C 1
ATOM 9980 O O . PHE C 1 351 ? -68.791 184.684 30.865 1.00 45.02 351 PHE C O 1
ATOM 9988 N N . PRO C 1 352 ? -70.613 183.422 31.237 1.00 47.62 352 PRO C N 1
ATOM 9989 C CA . PRO C 1 352 ? -70.592 182.832 29.891 1.00 41.24 352 PRO C CA 1
ATOM 9990 C C . PRO C 1 352 ? -70.549 183.887 28.793 1.00 42.71 352 PRO C C 1
ATOM 9991 O O . PRO C 1 352 ? -69.792 183.733 27.851 1.00 40.64 352 PRO C O 1
ATOM 9995 N N . GLU C 1 353 ? -71.348 184.942 28.934 1.00 48.34 353 GLU C N 1
ATOM 9996 C CA . GLU C 1 353 ? -71.417 186.019 27.953 1.00 50.68 353 GLU C CA 1
ATOM 9997 C C . GLU C 1 353 ? -70.074 186.701 27.699 1.00 53.74 353 GLU C C 1
ATOM 9998 O O . GLU C 1 353 ? -69.720 186.993 26.551 1.00 52.97 353 GLU C O 1
ATOM 10004 N N . VAL C 1 354 ? -69.362 186.998 28.782 1.00 40.45 354 VAL C N 1
ATOM 10005 C CA . VAL C 1 354 ? -68.109 187.699 28.674 1.00 41.88 354 VAL C CA 1
ATOM 10006 C C . VAL C 1 354 ? -67.120 186.758 28.028 1.00 48.41 354 VAL C C 1
ATOM 10007 O O . VAL C 1 354 ? -66.380 187.127 27.119 1.00 45.68 354 VAL C O 1
ATOM 10011 N N . LEU C 1 355 ? -67.111 185.526 28.504 1.00 46.57 355 LEU C N 1
ATOM 10012 C CA . LEU C 1 355 ? -66.191 184.555 27.958 1.00 47.35 355 LEU C CA 1
ATOM 10013 C C . LEU C 1 355 ? -66.426 184.479 26.462 1.00 43.48 355 LEU C C 1
ATOM 10014 O O . LEU C 1 355 ? -65.482 184.512 25.681 1.00 45.32 355 LEU C O 1
ATOM 10019 N N . ALA C 1 356 ? -67.696 184.421 26.072 1.00 42.71 356 ALA C N 1
ATOM 10020 C CA . ALA C 1 356 ? -68.073 184.204 24.675 1.00 40.32 356 ALA C CA 1
ATOM 10021 C C . ALA C 1 356 ? -67.613 185.387 23.844 1.00 43.03 356 ALA C C 1
ATOM 10022 O O . ALA C 1 356 ? -67.253 185.260 22.675 1.00 47.22 356 ALA C O 1
ATOM 10024 N N . GLU C 1 357 ? -67.613 186.545 24.477 1.00 41.32 357 GLU C N 1
ATOM 10025 C CA . GLU C 1 357 ? -67.242 187.768 23.817 1.00 43.94 357 GLU C CA 1
ATOM 10026 C C . GLU C 1 357 ? -65.728 187.814 23.684 1.00 48.51 357 GLU C C 1
ATOM 10027 O O . GLU C 1 357 ? -65.207 188.101 22.608 1.00 51.51 357 GLU C O 1
ATOM 10033 N N . LEU C 1 358 ? -65.010 187.497 24.760 1.00 46.95 358 LEU C N 1
ATOM 10034 C CA . LEU C 1 358 ? -63.554 187.512 24.703 1.00 44.51 358 LEU C CA 1
ATOM 10035 C C . LEU C 1 358 ? -63.061 186.542 23.654 1.00 49.28 358 LEU C C 1
ATOM 10036 O O . LEU C 1 358 ? -62.009 186.727 23.073 1.00 54.52 358 LEU C O 1
ATOM 10041 N N . HIS C 1 359 ? -63.823 185.490 23.421 1.00 50.48 359 HIS C N 1
ATOM 10042 C CA . HIS C 1 359 ? -63.469 184.532 22.392 1.00 50.89 359 HIS C CA 1
ATOM 10043 C C . HIS C 1 359 ? -63.829 184.972 20.971 1.00 58.80 359 HIS C C 1
ATOM 10044 O O . HIS C 1 359 ? -63.194 184.554 20.002 1.00 63.53 359 HIS C O 1
ATOM 10051 N N . ARG C 1 360 ? -64.834 185.822 20.834 1.00 54.17 360 ARG C N 1
ATOM 10052 C CA . ARG C 1 360 ? -65.077 186.423 19.537 1.00 55.40 360 ARG C CA 1
ATOM 10053 C C . ARG C 1 360 ? -63.981 187.422 19.172 1.00 58.26 360 ARG C C 1
ATOM 10054 O O . ARG C 1 360 ? -63.649 187.578 17.988 1.00 60.18 360 ARG C O 1
ATOM 10062 N N . GLN C 1 361 ? -63.400 188.060 20.189 1.00 51.45 361 GLN C N 1
ATOM 10063 C CA . GLN C 1 361 ? -62.296 188.998 19.974 1.00 60.13 361 GLN C CA 1
ATOM 10064 C C . GLN C 1 361 ? -60.947 188.307 19.739 1.00 72.32 361 GLN C C 1
ATOM 10065 O O . GLN C 1 361 ? -60.245 188.601 18.769 1.00 78.72 361 GLN C O 1
ATOM 10071 N N . THR C 1 362 ? -60.583 187.399 20.641 1.00 69.40 362 THR C N 1
ATOM 10072 C CA . THR C 1 362 ? -59.295 186.700 20.566 1.00 77.20 362 THR C CA 1
ATOM 10073 C C . THR C 1 362 ? -59.434 185.173 20.717 1.00 72.23 362 THR C C 1
ATOM 10074 O O . THR C 1 362 ? -59.467 184.632 21.830 1.00 65.49 362 THR C O 1
ATOM 10078 N N . PRO C 1 363 ? -59.501 184.481 19.574 1.00 69.63 363 PRO C N 1
ATOM 10079 C CA . PRO C 1 363 ? -59.789 183.046 19.483 1.00 59.15 363 PRO C CA 1
ATOM 10080 C C . PRO C 1 363 ? -58.629 182.165 19.926 1.00 58.18 363 PRO C C 1
ATOM 10081 O O . PRO C 1 363 ? -57.480 182.608 19.973 1.00 63.48 363 PRO C O 1
ATOM 10085 N N . PRO C 1 364 ? -58.930 180.904 20.242 1.00 51.61 364 PRO C N 1
ATOM 10086 C CA . PRO C 1 364 ? -57.923 179.909 20.581 1.00 56.42 364 PRO C CA 1
ATOM 10087 C C . PRO C 1 364 ? -57.074 179.630 19.355 1.00 60.44 364 PRO C C 1
ATOM 10088 O O . PRO C 1 364 ? -57.559 179.818 18.223 1.00 48.00 364 PRO C O 1
ATOM 10092 N N . ARG C 1 365 ? -55.832 179.199 19.564 1.00 54.24 365 ARG C N 1
ATOM 10093 C CA . ARG C 1 365 ? -54.955 179.002 18.435 1.00 51.50 365 ARG C CA 1
ATOM 10094 C C . ARG C 1 365 ? -55.700 178.119 17.450 1.00 47.29 365 ARG C C 1
ATOM 10095 O O . ARG C 1 365 ? -55.753 178.389 16.253 1.00 48.74 365 ARG C O 1
ATOM 10103 N N . GLU C 1 366 ? -56.312 177.084 17.995 1.00 51.05 366 GLU C N 1
ATOM 10104 C CA . GLU C 1 366 ? -57.185 176.171 17.261 1.00 55.00 366 GLU C CA 1
ATOM 10105 C C . GLU C 1 366 ? -58.041 176.828 16.178 1.00 53.34 366 GLU C C 1
ATOM 10106 O O . GLU C 1 366 ? -58.372 176.218 15.160 1.00 47.96 366 GLU C O 1
ATOM 10112 N N . ARG C 1 367 ? -58.389 178.086 16.400 1.00 50.33 367 ARG C N 1
ATOM 10113 C CA . ARG C 1 367 ? -59.426 178.711 15.610 1.00 46.08 367 ARG C CA 1
ATOM 10114 C C . ARG C 1 367 ? -58.994 180.044 15.053 1.00 44.15 367 ARG C C 1
ATOM 10115 O O . ARG C 1 367 ? -59.727 180.635 14.271 1.00 45.19 367 ARG C O 1
ATOM 10123 N N . GLN C 1 368 ? -57.803 180.505 15.437 1.00 44.28 368 GLN C N 1
ATOM 10124 C CA . GLN C 1 368 ? -57.320 181.790 14.939 1.00 50.81 368 GLN C CA 1
ATOM 10125 C C . GLN C 1 368 ? -56.654 181.673 13.595 1.00 42.97 368 GLN C C 1
ATOM 10126 O O . GLN C 1 368 ? -56.450 180.583 13.099 1.00 38.92 368 GLN C O 1
ATOM 10132 N N . GLY C 1 369 ? -56.368 182.817 13.003 1.00 43.06 369 GLY C N 1
ATOM 10133 C CA . GLY C 1 369 ? -55.735 182.874 11.716 1.00 35.76 369 GLY C CA 1
ATOM 10134 C C . GLY C 1 369 ? -54.237 182.810 11.887 1.00 45.40 369 GLY C C 1
ATOM 10135 O O . GLY C 1 369 ? -53.706 183.051 12.966 1.00 43.89 369 GLY C O 1
ATOM 10136 N N . PHE C 1 370 ? -53.551 182.472 10.806 1.00 50.08 370 PHE C N 1
ATOM 10137 C CA . PHE C 1 370 ? -52.110 182.419 10.828 1.00 40.36 370 PHE C CA 1
ATOM 10138 C C . PHE C 1 370 ? -51.614 182.376 9.414 1.00 51.18 370 PHE C C 1
ATOM 10139 O O . PHE C 1 370 ? -52.324 181.883 8.521 1.00 38.18 370 PHE C O 1
ATOM 10147 N N . THR C 1 371 ? -50.413 182.923 9.205 1.00 51.69 371 THR C N 1
ATOM 10148 C CA . THR C 1 371 ? -49.748 182.731 7.929 1.00 47.14 371 THR C CA 1
ATOM 10149 C C . THR C 1 371 ? -48.616 181.737 8.086 1.00 45.93 371 THR C C 1
ATOM 10150 O O . THR C 1 371 ? -47.973 181.676 9.126 1.00 53.47 371 THR C O 1
ATOM 10154 N N . VAL C 1 372 ? -48.431 180.914 7.062 1.00 50.73 372 VAL C N 1
ATOM 10155 C CA . VAL C 1 372 ? -47.286 180.050 6.971 1.00 50.26 372 VAL C CA 1
ATOM 10156 C C . VAL C 1 372 ? -46.365 180.730 5.981 1.00 52.92 372 VAL C C 1
ATOM 10157 O O . VAL C 1 372 ? -46.730 180.920 4.819 1.00 51.96 372 VAL C O 1
ATOM 10161 N N . PHE C 1 373 ? -45.174 181.098 6.454 1.00 62.12 373 PHE C N 1
ATOM 10162 C CA . PHE C 1 373 ? -44.203 181.860 5.667 1.00 59.24 373 PHE C CA 1
ATOM 10163 C C . PHE C 1 373 ? -42.988 180.990 5.334 1.00 51.53 373 PHE C C 1
ATOM 10164 O O . PHE C 1 373 ? -42.175 180.711 6.199 1.00 51.74 373 PHE C O 1
ATOM 10172 N N . PHE C 1 374 ? -42.897 180.526 4.091 1.00 56.92 374 PHE C N 1
ATOM 10173 C CA . PHE C 1 374 ? -41.749 179.722 3.673 1.00 56.87 374 PHE C CA 1
ATOM 10174 C C . PHE C 1 374 ? -40.568 180.629 3.323 1.00 68.22 374 PHE C C 1
ATOM 10175 O O . PHE C 1 374 ? -40.717 181.607 2.591 1.00 76.13 374 PHE C O 1
ATOM 10183 N N . THR C 1 375 ? -39.388 180.309 3.835 1.00 78.94 375 THR C N 1
ATOM 10184 C CA . THR C 1 375 ? -38.200 181.044 3.432 1.00 86.21 375 THR C CA 1
ATOM 10185 C C . THR C 1 375 ? -37.014 180.130 3.148 1.00 77.57 375 THR C C 1
ATOM 10186 O O . THR C 1 375 ? -36.849 179.100 3.784 1.00 77.46 375 THR C O 1
ATOM 10190 N N . GLY C 1 376 ? -36.198 180.529 2.180 1.00 86.79 376 GLY C N 1
ATOM 10191 C CA . GLY C 1 376 ? -35.066 179.735 1.741 1.00 94.79 376 GLY C CA 1
ATOM 10192 C C . GLY C 1 376 ? -34.531 180.254 0.430 1.00 85.86 376 GLY C C 1
ATOM 10193 O O . GLY C 1 376 ? -34.853 181.374 0.024 1.00 95.57 376 GLY C O 1
ATOM 10194 N N . LEU C 1 377 ? -33.828 179.447 -0.369 1.00 71.04 377 LEU C N 1
ATOM 10195 C CA . LEU C 1 377 ? -33.319 179.924 -1.702 1.00 96.25 377 LEU C CA 1
ATOM 10196 C C . LEU C 1 377 ? -34.143 179.529 -2.968 1.00 95.83 377 LEU C C 1
ATOM 10197 O O . LEU C 1 377 ? -35.182 178.917 -2.811 1.00 90.87 377 LEU C O 1
ATOM 10199 N N . SER C 1 378 ? -33.738 179.840 -4.218 1.00 96.19 378 SER C N 1
ATOM 10200 C CA . SER C 1 378 ? -34.703 179.462 -5.228 1.00 109.69 378 SER C CA 1
ATOM 10201 C C . SER C 1 378 ? -34.464 177.960 -5.456 1.00 111.38 378 SER C C 1
ATOM 10202 O O . SER C 1 378 ? -34.641 177.442 -6.555 1.00 102.55 378 SER C O 1
ATOM 10205 N N . GLY C 1 379 ? -34.049 177.249 -4.420 1.00 106.06 379 GLY C N 1
ATOM 10206 C CA . GLY C 1 379 ? -34.226 175.810 -4.445 1.00 100.28 379 GLY C CA 1
ATOM 10207 C C . GLY C 1 379 ? -35.696 175.738 -4.100 1.00 107.23 379 GLY C C 1
ATOM 10208 O O . GLY C 1 379 ? -36.091 174.971 -3.209 1.00 81.70 379 GLY C O 1
ATOM 10209 N N . ALA C 1 380 ? -36.476 176.574 -4.817 1.00 115.07 380 ALA C N 1
ATOM 10210 C CA . ALA C 1 380 ? -37.865 176.950 -4.495 1.00 81.64 380 ALA C CA 1
ATOM 10211 C C . ALA C 1 380 ? -38.757 175.773 -4.791 1.00 87.07 380 ALA C C 1
ATOM 10212 O O . ALA C 1 380 ? -39.753 175.857 -5.528 1.00 78.16 380 ALA C O 1
ATOM 10214 N N . GLY C 1 381 ? -38.320 174.652 -4.236 1.00 96.24 381 GLY C N 1
ATOM 10215 C CA . GLY C 1 381 ? -39.231 173.657 -3.755 1.00 82.53 381 GLY C CA 1
ATOM 10216 C C . GLY C 1 381 ? -40.057 174.360 -2.695 1.00 69.90 381 GLY C C 1
ATOM 10217 O O . GLY C 1 381 ? -41.045 173.818 -2.244 1.00 68.33 381 GLY C O 1
ATOM 10218 N N . LYS C 1 382 ? -39.641 175.556 -2.284 1.00 61.22 382 LYS C N 1
ATOM 10219 C CA . LYS C 1 382 ? -40.516 176.432 -1.528 1.00 65.72 382 LYS C CA 1
ATOM 10220 C C . LYS C 1 382 ? -41.912 176.460 -2.154 1.00 62.64 382 LYS C C 1
ATOM 10221 O O . LYS C 1 382 ? -42.884 176.075 -1.515 1.00 63.48 382 LYS C O 1
ATOM 10227 N N . SER C 1 383 ? -42.021 176.920 -3.398 1.00 51.72 383 SER C N 1
ATOM 10228 C CA . SER C 1 383 ? -43.328 176.988 -4.049 1.00 57.14 383 SER C CA 1
ATOM 10229 C C . SER C 1 383 ? -44.074 175.639 -4.047 1.00 60.03 383 SER C C 1
ATOM 10230 O O . SER C 1 383 ? -45.271 175.579 -3.794 1.00 61.75 383 SER C O 1
ATOM 10233 N N . THR C 1 384 ? -43.360 174.559 -4.329 1.00 60.93 384 THR C N 1
ATOM 10234 C CA . THR C 1 384 ? -43.980 173.256 -4.430 1.00 52.64 384 THR C CA 1
ATOM 10235 C C . THR C 1 384 ? -44.532 172.859 -3.077 1.00 54.46 384 THR C C 1
ATOM 10236 O O . THR C 1 384 ? -45.641 172.351 -2.983 1.00 59.87 384 THR C O 1
ATOM 10240 N N . LEU C 1 385 ? -43.745 173.074 -2.031 1.00 52.77 385 LEU C N 1
ATOM 10241 C CA . LEU C 1 385 ? -44.174 172.797 -0.667 1.00 44.90 385 LEU C CA 1
ATOM 10242 C C . LEU C 1 385 ? -45.386 173.627 -0.299 1.00 53.74 385 LEU C C 1
ATOM 10243 O O . LEU C 1 385 ? -46.364 173.103 0.245 1.00 55.81 385 LEU C O 1
ATOM 10248 N N . ALA C 1 386 ? -45.308 174.927 -0.579 1.00 45.16 386 ALA C N 1
ATOM 10249 C CA . ALA C 1 386 ? -46.409 175.828 -0.290 1.00 42.39 386 ALA C CA 1
ATOM 10250 C C . ALA C 1 386 ? -47.740 175.333 -0.926 1.00 55.14 386 ALA C C 1
ATOM 10251 O O . ALA C 1 386 ? -48.746 175.200 -0.226 1.00 59.17 386 ALA C O 1
ATOM 10253 N N . ARG C 1 387 ? -47.750 175.032 -2.227 1.00 49.30 387 ARG C N 1
ATOM 10254 C CA . ARG C 1 387 ? -48.961 174.507 -2.861 1.00 43.11 387 ARG C CA 1
ATOM 10255 C C . ARG C 1 387 ? -49.495 173.259 -2.189 1.00 43.06 387 ARG C C 1
ATOM 10256 O O . ARG C 1 387 ? -50.688 173.139 -1.988 1.00 46.29 387 ARG C O 1
ATOM 10264 N N . ALA C 1 388 ? -48.626 172.317 -1.864 1.00 45.25 388 ALA C N 1
ATOM 10265 C CA . ALA C 1 388 ? -49.085 171.065 -1.269 1.00 49.84 388 ALA C CA 1
ATOM 10266 C C . ALA C 1 388 ? -49.649 171.323 0.113 1.00 55.78 388 ALA C C 1
ATOM 10267 O O . ALA C 1 388 ? -50.656 170.696 0.527 1.00 50.51 388 ALA C O 1
ATOM 10269 N N . LEU C 1 389 ? -48.998 172.238 0.834 1.00 42.72 389 LEU C N 1
ATOM 10270 C CA . LEU C 1 389 ? -49.449 172.559 2.179 1.00 41.75 389 LEU C CA 1
ATOM 10271 C C . LEU C 1 389 ? -50.829 173.249 2.141 1.00 48.84 389 LEU C C 1
ATOM 10272 O O . LEU C 1 389 ? -51.700 172.998 2.980 1.00 49.33 389 LEU C O 1
ATOM 10277 N N . ALA C 1 390 ? -51.033 174.095 1.141 1.00 46.89 390 ALA C N 1
ATOM 10278 C CA . ALA C 1 390 ? -52.351 174.645 0.866 1.00 42.57 390 ALA C CA 1
ATOM 10279 C C . ALA C 1 390 ? -53.424 173.555 0.681 1.00 45.52 390 ALA C C 1
ATOM 10280 O O . ALA C 1 390 ? -54.487 173.582 1.307 1.00 44.43 390 ALA C O 1
ATOM 10282 N N . ALA C 1 391 ? -53.146 172.602 -0.192 1.00 37.98 391 ALA C N 1
ATOM 10283 C CA . ALA C 1 391 ? -54.098 171.553 -0.478 1.00 37.04 391 ALA C CA 1
ATOM 10284 C C . ALA C 1 391 ? -54.562 170.864 0.821 1.00 49.28 391 ALA C C 1
ATOM 10285 O O . ALA C 1 391 ? -55.766 170.725 1.071 1.00 40.39 391 ALA C O 1
ATOM 10287 N N . ARG C 1 392 ? -53.591 170.439 1.635 1.00 54.90 392 ARG C N 1
ATOM 10288 C CA . ARG C 1 392 ? -53.846 169.746 2.895 1.00 45.60 392 ARG C CA 1
ATOM 10289 C C . ARG C 1 392 ? -54.707 170.587 3.818 1.00 53.88 392 ARG C C 1
ATOM 10290 O O . ARG C 1 392 ? -55.766 170.149 4.266 1.00 66.15 392 ARG C O 1
ATOM 10298 N N . LEU C 1 393 ? -54.243 171.786 4.134 1.00 35.89 393 LEU C N 1
ATOM 10299 C CA . LEU C 1 393 ? -55.000 172.654 5.001 1.00 35.96 393 LEU C CA 1
ATOM 10300 C C . LEU C 1 393 ? -56.410 172.910 4.491 1.00 41.57 393 LEU C C 1
ATOM 10301 O O . LEU C 1 393 ? -57.262 173.265 5.285 1.00 48.54 393 LEU C O 1
ATOM 10306 N N . MET C 1 394 ? -56.654 172.743 3.181 1.00 44.30 394 MET C N 1
ATOM 10307 C CA . MET C 1 394 ? -57.986 173.001 2.597 1.00 38.14 394 MET C CA 1
ATOM 10308 C C . MET C 1 394 ? -58.973 171.926 2.963 1.00 44.29 394 MET C C 1
ATOM 10309 O O . MET C 1 394 ? -60.183 172.158 2.937 1.00 45.39 394 MET C O 1
ATOM 10314 N N . GLU C 1 395 ? -58.451 170.755 3.328 1.00 43.99 395 GLU C N 1
ATOM 10315 C CA . GLU C 1 395 ? -59.290 169.655 3.786 1.00 48.98 395 GLU C CA 1
ATOM 10316 C C . GLU C 1 395 ? -60.076 170.024 5.048 1.00 48.50 395 GLU C C 1
ATOM 10317 O O . GLU C 1 395 ? -61.013 169.351 5.406 1.00 59.73 395 GLU C O 1
ATOM 10323 N N . MET C 1 396 ? -59.707 171.098 5.720 1.00 50.09 396 MET C N 1
ATOM 10324 C CA . MET C 1 396 ? -60.194 171.302 7.073 1.00 45.33 396 MET C CA 1
ATOM 10325 C C . MET C 1 396 ? -61.470 172.106 7.186 1.00 47.04 396 MET C C 1
ATOM 10326 O O . MET C 1 396 ? -62.350 171.782 8.001 1.00 58.54 396 MET C O 1
ATOM 10331 N N . GLY C 1 397 ? -61.577 173.154 6.387 1.00 47.26 397 GLY C N 1
ATOM 10332 C CA . GLY C 1 397 ? -62.731 174.031 6.497 1.00 49.28 397 GLY C CA 1
ATOM 10333 C C . GLY C 1 397 ? -62.697 174.819 7.794 1.00 57.08 397 GLY C C 1
ATOM 10334 O O . GLY C 1 397 ? -61.807 174.639 8.622 1.00 70.17 397 GLY C O 1
ATOM 10335 N N . GLY C 1 398 ? -63.660 175.708 7.980 1.00 48.85 398 GLY C N 1
ATOM 10336 C CA . GLY C 1 398 ? -63.631 176.565 9.146 1.00 59.79 398 GLY C CA 1
ATOM 10337 C C . GLY C 1 398 ? -62.834 177.817 8.868 1.00 57.55 398 GLY C C 1
ATOM 10338 O O . GLY C 1 398 ? -63.350 178.924 9.011 1.00 72.20 398 GLY C O 1
ATOM 10339 N N . ARG C 1 399 ? -61.575 177.648 8.470 1.00 51.97 399 ARG C N 1
ATOM 10340 C CA . ARG C 1 399 ? -60.766 178.783 8.022 1.00 53.86 399 ARG C CA 1
ATOM 10341 C C . ARG C 1 399 ? -60.450 178.640 6.542 1.00 43.58 399 ARG C C 1
ATOM 10342 O O . ARG C 1 399 ? -60.114 177.554 6.089 1.00 39.28 399 ARG C O 1
ATOM 10350 N N . CYS C 1 400 ? -60.586 179.732 5.798 1.00 41.62 400 CYS C N 1
ATOM 10351 C CA . CYS C 1 400 ? -60.267 179.734 4.375 1.00 38.59 400 CYS C CA 1
ATOM 10352 C C . CYS C 1 400 ? -58.757 179.841 4.132 1.00 46.14 400 CYS C C 1
ATOM 10353 O O . CYS C 1 400 ? -58.064 180.567 4.842 1.00 61.96 400 CYS C O 1
ATOM 10356 N N . VAL C 1 401 ? -58.245 179.115 3.141 1.00 45.28 401 VAL C N 1
ATOM 10357 C CA . VAL C 1 401 ? -56.836 179.195 2.793 1.00 42.04 401 VAL C CA 1
ATOM 10358 C C . VAL C 1 401 ? -56.578 180.004 1.510 1.00 44.27 401 VAL C C 1
ATOM 10359 O O . VAL C 1 401 ? -57.233 179.799 0.488 1.00 41.72 401 VAL C O 1
ATOM 10363 N N . THR C 1 402 ? -55.613 180.917 1.561 1.00 43.95 402 THR C N 1
ATOM 10364 C CA . THR C 1 402 ? -55.181 181.632 0.366 1.00 43.43 402 THR C CA 1
ATOM 10365 C C . THR C 1 402 ? -53.704 181.411 0.090 1.00 47.15 402 THR C C 1
ATOM 10366 O O . THR C 1 402 ? -52.868 181.579 0.973 1.00 44.85 402 THR C O 1
ATOM 10370 N N . LEU C 1 403 ? -53.388 181.039 -1.143 1.00 57.41 403 LEU C N 1
ATOM 10371 C CA . LEU C 1 403 ? -52.003 180.852 -1.547 1.00 46.86 403 LEU C CA 1
ATOM 10372 C C . LEU C 1 403 ? -51.525 182.127 -2.189 1.00 51.32 403 LEU C C 1
ATOM 10373 O O . LEU C 1 403 ? -51.910 182.412 -3.315 1.00 62.45 403 LEU C O 1
ATOM 10378 N N . LEU C 1 404 ? -50.705 182.894 -1.472 1.00 51.31 404 LEU C N 1
ATOM 10379 C CA . LEU C 1 404 ? -50.061 184.085 -2.024 1.00 53.81 404 LEU C CA 1
ATOM 10380 C C . LEU C 1 404 ? -48.729 183.750 -2.697 1.00 58.10 404 LEU C C 1
ATOM 10381 O O . LEU C 1 404 ? -47.669 183.930 -2.092 1.00 56.36 404 LEU C O 1
ATOM 10386 N N . ASP C 1 405 ? -48.759 183.259 -3.937 1.00 55.96 405 ASP C N 1
ATOM 10387 C CA . ASP C 1 405 ? -47.503 182.873 -4.566 1.00 73.75 405 ASP C CA 1
ATOM 10388 C C . ASP C 1 405 ? -47.253 183.301 -6.015 1.00 74.81 405 ASP C C 1
ATOM 10389 O O . ASP C 1 405 ? -46.504 184.233 -6.274 1.00 77.28 405 ASP C O 1
ATOM 10394 N N . GLY C 1 406 ? -47.842 182.600 -6.967 1.00 72.09 406 GLY C N 1
ATOM 10395 C CA . GLY C 1 406 ? -47.393 182.743 -8.343 1.00 88.60 406 GLY C CA 1
ATOM 10396 C C . GLY C 1 406 ? -48.081 183.820 -9.160 1.00 83.72 406 GLY C C 1
ATOM 10397 O O . GLY C 1 406 ? -47.783 185.006 -9.023 1.00 77.59 406 GLY C O 1
ATOM 10398 N N . ASP C 1 407 ? -48.983 183.384 -10.035 1.00 75.96 407 ASP C N 1
ATOM 10399 C CA . ASP C 1 407 ? -49.820 184.270 -10.816 1.00 89.77 407 ASP C CA 1
ATOM 10400 C C . ASP C 1 407 ? -50.480 185.297 -9.892 1.00 91.86 407 ASP C C 1
ATOM 10401 O O . ASP C 1 407 ? -50.409 186.504 -10.130 1.00 94.02 407 ASP C O 1
ATOM 10406 N N . ILE C 1 408 ? -51.123 184.800 -8.838 1.00 92.78 408 ILE C N 1
ATOM 10407 C CA . ILE C 1 408 ? -51.842 185.644 -7.891 1.00 76.67 408 ILE C CA 1
ATOM 10408 C C . ILE C 1 408 ? -51.051 186.897 -7.568 1.00 62.49 408 ILE C C 1
ATOM 10409 O O . ILE C 1 408 ? -51.492 187.996 -7.848 1.00 70.63 408 ILE C O 1
ATOM 10414 N N . VAL C 1 409 ? -49.869 186.732 -7.009 1.00 60.96 409 VAL C N 1
ATOM 10415 C CA . VAL C 1 409 ? -49.079 187.877 -6.602 1.00 73.36 409 VAL C CA 1
ATOM 10416 C C . VAL C 1 409 ? -48.542 188.712 -7.770 1.00 89.84 409 VAL C C 1
ATOM 10417 O O . VAL C 1 409 ? -48.700 189.930 -7.771 1.00 89.97 409 VAL C O 1
ATOM 10421 N N . ARG C 1 410 ? -48.035 188.159 -8.846 1.00 85.34 410 ARG C N 1
ATOM 10422 C CA . ARG C 1 410 ? -47.783 189.087 -9.931 1.00 85.46 410 ARG C CA 1
ATOM 10423 C C . ARG C 1 410 ? -48.986 189.972 -10.345 1.00 85.81 410 ARG C C 1
ATOM 10424 O O . ARG C 1 410 ? -48.948 191.178 -10.225 1.00 87.46 410 ARG C O 1
ATOM 10426 N N . ARG C 1 411 ? -50.043 189.322 -10.803 1.00 59.87 411 ARG C N 1
ATOM 10427 C CA . ARG C 1 411 ? -51.330 189.813 -11.281 1.00 71.23 411 ARG C CA 1
ATOM 10428 C C . ARG C 1 411 ? -51.827 190.999 -10.438 1.00 78.08 411 ARG C C 1
ATOM 10429 O O . ARG C 1 411 ? -52.134 192.058 -10.973 1.00 60.28 411 ARG C O 1
ATOM 10437 N N . HIS C 1 412 ? -51.848 190.839 -9.108 1.00 74.44 412 HIS C N 1
ATOM 10438 C CA . HIS C 1 412 ? -52.533 191.794 -8.236 1.00 61.94 412 HIS C CA 1
ATOM 10439 C C . HIS C 1 412 ? -51.668 192.703 -7.392 1.00 63.73 412 HIS C C 1
ATOM 10440 O O . HIS C 1 412 ? -51.984 193.873 -7.220 1.00 61.71 412 HIS C O 1
ATOM 10447 N N . LEU C 1 413 ? -50.582 192.193 -6.852 1.00 75.38 413 LEU C N 1
ATOM 10448 C CA . LEU C 1 413 ? -49.905 192.879 -5.767 1.00 77.27 413 LEU C CA 1
ATOM 10449 C C . LEU C 1 413 ? -48.614 193.596 -6.129 1.00 65.61 413 LEU C C 1
ATOM 10450 O O . LEU C 1 413 ? -48.228 194.536 -5.483 1.00 64.98 413 LEU C O 1
ATOM 10455 N N . SER C 1 414 ? -47.926 193.148 -7.155 1.00 72.62 414 SER C N 1
ATOM 10456 C CA . SER C 1 414 ? -46.722 193.846 -7.556 1.00 91.87 414 SER C CA 1
ATOM 10457 C C . SER C 1 414 ? -46.687 193.728 -9.058 1.00 90.11 414 SER C C 1
ATOM 10458 O O . SER C 1 414 ? -45.700 193.299 -9.609 1.00 91.79 414 SER C O 1
ATOM 10461 N N . SER C 1 415 ? -47.793 194.114 -9.685 1.00 98.83 415 SER C N 1
ATOM 10462 C CA . SER C 1 415 ? -48.009 194.068 -11.121 1.00 100.98 415 SER C CA 1
ATOM 10463 C C . SER C 1 415 ? -46.779 194.529 -11.810 1.00 103.26 415 SER C C 1
ATOM 10464 O O . SER C 1 415 ? -46.447 194.043 -12.871 1.00 107.97 415 SER C O 1
ATOM 10467 N N . GLU C 1 416 ? -46.117 195.516 -11.244 1.00 94.44 416 GLU C N 1
ATOM 10468 C CA . GLU C 1 416 ? -44.826 195.861 -11.773 1.00 103.52 416 GLU C CA 1
ATOM 10469 C C . GLU C 1 416 ? -43.918 196.582 -10.775 1.00 109.67 416 GLU C C 1
ATOM 10470 O O . GLU C 1 416 ? -44.031 197.775 -10.548 1.00 98.76 416 GLU C O 1
ATOM 10476 N N . LEU C 1 417 ? -43.033 195.802 -10.171 1.00 99.60 417 LEU C N 1
ATOM 10477 C CA . LEU C 1 417 ? -41.980 196.287 -9.309 1.00 101.73 417 LEU C CA 1
ATOM 10478 C C . LEU C 1 417 ? -40.724 195.831 -9.997 1.00 102.71 417 LEU C C 1
ATOM 10479 O O . LEU C 1 417 ? -40.764 194.874 -10.734 1.00 99.26 417 LEU C O 1
ATOM 10484 N N . GLY C 1 418 ? -39.612 196.504 -9.767 1.00 96.58 418 GLY C N 1
ATOM 10485 C CA . GLY C 1 418 ? -38.349 196.162 -10.398 1.00 118.39 418 GLY C CA 1
ATOM 10486 C C . GLY C 1 418 ? -37.688 194.979 -9.715 1.00 119.95 418 GLY C C 1
ATOM 10487 O O . GLY C 1 418 ? -38.376 194.114 -9.182 1.00 121.99 418 GLY C O 1
ATOM 10488 N N . PHE C 1 419 ? -36.361 194.925 -9.729 1.00 110.61 419 PHE C N 1
ATOM 10489 C CA . PHE C 1 419 ? -35.665 193.951 -8.900 1.00 107.22 419 PHE C CA 1
ATOM 10490 C C . PHE C 1 419 ? -34.698 194.662 -7.972 1.00 93.94 419 PHE C C 1
ATOM 10491 O O . PHE C 1 419 ? -33.813 194.048 -7.372 1.00 73.79 419 PHE C O 1
ATOM 10499 N N . SER C 1 420 ? -34.932 195.966 -7.837 1.00 90.82 420 SER C N 1
ATOM 10500 C CA . SER C 1 420 ? -34.186 196.841 -6.937 1.00 101.06 420 SER C CA 1
ATOM 10501 C C . SER C 1 420 ? -34.072 196.313 -5.508 1.00 94.81 420 SER C C 1
ATOM 10502 O O . SER C 1 420 ? -34.945 195.603 -5.024 1.00 100.78 420 SER C O 1
ATOM 10505 N N . LYS C 1 421 ? -33.100 196.746 -4.741 1.00 99.74 421 LYS C N 1
ATOM 10506 C CA . LYS C 1 421 ? -33.156 196.349 -3.351 1.00 108.51 421 LYS C CA 1
ATOM 10507 C C . LYS C 1 421 ? -34.498 196.699 -2.710 1.00 107.26 421 LYS C C 1
ATOM 10508 O O . LYS C 1 421 ? -35.279 195.827 -2.304 1.00 100.89 421 LYS C O 1
ATOM 10514 N N . ALA C 1 422 ? -34.786 197.983 -2.643 1.00 99.95 422 ALA C N 1
ATOM 10515 C CA . ALA C 1 422 ? -36.010 198.419 -2.015 1.00 102.35 422 ALA C CA 1
ATOM 10516 C C . ALA C 1 422 ? -37.268 197.985 -2.760 1.00 105.32 422 ALA C C 1
ATOM 10517 O O . ALA C 1 422 ? -38.298 197.820 -2.159 1.00 105.69 422 ALA C O 1
ATOM 10519 N N . HIS C 1 423 ? -37.225 197.783 -4.058 1.00 96.06 423 HIS C N 1
ATOM 10520 C CA . HIS C 1 423 ? -38.460 197.351 -4.667 1.00 94.35 423 HIS C CA 1
ATOM 10521 C C . HIS C 1 423 ? -38.879 196.004 -4.163 1.00 95.04 423 HIS C C 1
ATOM 10522 O O . HIS C 1 423 ? -40.038 195.779 -3.871 1.00 93.10 423 HIS C O 1
ATOM 10529 N N . ARG C 1 424 ? -37.920 195.106 -4.033 1.00 98.78 424 ARG C N 1
ATOM 10530 C CA . ARG C 1 424 ? -38.214 193.790 -3.505 1.00 91.40 424 ARG C CA 1
ATOM 10531 C C . ARG C 1 424 ? -38.521 193.854 -2.043 1.00 86.67 424 ARG C C 1
ATOM 10532 O O . ARG C 1 424 ? -39.342 193.111 -1.543 1.00 84.54 424 ARG C O 1
ATOM 10540 N N . ASP C 1 425 ? -37.884 194.754 -1.335 1.00 75.95 425 ASP C N 1
ATOM 10541 C CA . ASP C 1 425 ? -38.237 194.827 0.045 1.00 66.76 425 ASP C CA 1
ATOM 10542 C C . ASP C 1 425 ? -39.692 195.217 0.127 1.00 85.45 425 ASP C C 1
ATOM 10543 O O . ASP C 1 425 ? -40.453 194.694 0.929 1.00 99.36 425 ASP C O 1
ATOM 10548 N N . VAL C 1 426 ? -40.110 196.135 -0.718 1.00 85.33 426 VAL C N 1
ATOM 10549 C CA . VAL C 1 426 ? -41.466 196.627 -0.631 1.00 80.28 426 VAL C CA 1
ATOM 10550 C C . VAL C 1 426 ? -42.400 195.531 -0.986 1.00 73.97 426 VAL C C 1
ATOM 10551 O O . VAL C 1 426 ? -43.443 195.387 -0.408 1.00 78.01 426 VAL C O 1
ATOM 10555 N N . ASN C 1 427 ? -42.038 194.765 -1.986 1.00 75.27 427 ASN C N 1
ATOM 10556 C CA . ASN C 1 427 ? -42.841 193.637 -2.298 1.00 70.32 427 ASN C CA 1
ATOM 10557 C C . ASN C 1 427 ? -43.060 192.935 -1.023 1.00 72.02 427 ASN C C 1
ATOM 10558 O O . ASN C 1 427 ? -44.128 192.932 -0.471 1.00 70.92 427 ASN C O 1
ATOM 10563 N N . VAL C 1 428 ? -41.988 192.363 -0.530 1.00 69.88 428 VAL C N 1
ATOM 10564 C CA . VAL C 1 428 ? -42.052 191.517 0.636 1.00 66.35 428 VAL C CA 1
ATOM 10565 C C . VAL C 1 428 ? -42.985 192.091 1.660 1.00 64.79 428 VAL C C 1
ATOM 10566 O O . VAL C 1 428 ? -43.782 191.378 2.195 1.00 60.49 428 VAL C O 1
ATOM 10570 N N . ARG C 1 429 ? -42.911 193.369 1.952 1.00 58.11 429 ARG C N 1
ATOM 10571 C CA . ARG C 1 429 ? -43.844 193.872 2.937 1.00 58.36 429 ARG C CA 1
ATOM 10572 C C . ARG C 1 429 ? -45.259 193.969 2.419 1.00 62.24 429 ARG C C 1
ATOM 10573 O O . ARG C 1 429 ? -46.197 193.927 3.169 1.00 52.73 429 ARG C O 1
ATOM 10581 N N . ARG C 1 430 ? -45.393 194.129 1.120 1.00 66.51 430 ARG C N 1
ATOM 10582 C CA . ARG C 1 430 ? -46.682 194.125 0.466 1.00 50.54 430 ARG C CA 1
ATOM 10583 C C . ARG C 1 430 ? -47.369 192.836 0.832 1.00 50.75 430 ARG C C 1
ATOM 10584 O O . ARG C 1 430 ? -48.499 192.853 1.279 1.00 58.80 430 ARG C O 1
ATOM 10592 N N . ILE C 1 431 ? -46.675 191.715 0.635 1.00 55.91 431 ILE C N 1
ATOM 10593 C CA . ILE C 1 431 ? -47.259 190.408 0.865 1.00 50.47 431 ILE C CA 1
ATOM 10594 C C . ILE C 1 431 ? -47.495 190.130 2.343 1.00 52.66 431 ILE C C 1
ATOM 10595 O O . ILE C 1 431 ? -48.499 189.542 2.723 1.00 54.31 431 ILE C O 1
ATOM 10600 N N . GLY C 1 432 ? -46.586 190.576 3.189 1.00 52.55 432 GLY C N 1
ATOM 10601 C CA . GLY C 1 432 ? -46.821 190.486 4.616 1.00 53.33 432 GLY C CA 1
ATOM 10602 C C . GLY C 1 432 ? -48.084 191.244 5.016 1.00 55.50 432 GLY C C 1
ATOM 10603 O O . GLY C 1 432 ? -48.789 190.847 5.939 1.00 51.48 432 GLY C O 1
ATOM 10604 N N . PHE C 1 433 ? -48.365 192.343 4.324 1.00 60.11 433 PHE C N 1
ATOM 10605 C CA . PHE C 1 433 ? -49.557 193.137 4.598 1.00 51.99 433 PHE C CA 1
ATOM 10606 C C . PHE C 1 433 ? -50.851 192.427 4.181 1.00 58.90 433 PHE C C 1
ATOM 10607 O O . PHE C 1 433 ? -51.804 192.330 4.969 1.00 47.01 433 PHE C O 1
ATOM 10615 N N . VAL C 1 434 ? -50.913 191.948 2.944 1.00 47.61 434 VAL C N 1
ATOM 10616 C CA . VAL C 1 434 ? -52.122 191.258 2.528 1.00 48.87 434 VAL C CA 1
ATOM 10617 C C . VAL C 1 434 ? -52.273 190.013 3.419 1.00 52.94 434 VAL C C 1
ATOM 10618 O O . VAL C 1 434 ? -53.367 189.711 3.916 1.00 38.54 434 VAL C O 1
ATOM 10622 N N . ALA C 1 435 ? -51.166 189.318 3.668 1.00 53.00 435 ALA C N 1
ATOM 10623 C CA . ALA C 1 435 ? -51.213 188.167 4.564 1.00 48.68 435 ALA C CA 1
ATOM 10624 C C . ALA C 1 435 ? -51.826 188.567 5.906 1.00 42.26 435 ALA C C 1
ATOM 10625 O O . ALA C 1 435 ? -52.738 187.909 6.381 1.00 42.57 435 ALA C O 1
ATOM 10627 N N . SER C 1 436 ? -51.357 189.663 6.495 1.00 37.42 436 SER C N 1
ATOM 10628 C CA . SER C 1 436 ? -51.847 190.071 7.816 1.00 46.47 436 SER C CA 1
ATOM 10629 C C . SER C 1 436 ? -53.368 190.281 7.841 1.00 49.02 436 SER C C 1
ATOM 10630 O O . SER C 1 436 ? -54.052 189.871 8.787 1.00 48.65 436 SER C O 1
ATOM 10633 N N . GLU C 1 437 ? -53.901 190.919 6.806 1.00 52.88 437 GLU C N 1
ATOM 10634 C CA . GLU C 1 437 ? -55.355 191.040 6.685 1.00 46.19 437 GLU C CA 1
ATOM 10635 C C . GLU C 1 437 ? -56.029 189.658 6.626 1.00 49.51 437 GLU C C 1
ATOM 10636 O O . GLU C 1 437 ? -57.040 189.408 7.313 1.00 43.38 437 GLU C O 1
ATOM 10642 N N . ILE C 1 438 ? -55.475 188.741 5.836 1.00 36.82 438 ILE C N 1
ATOM 10643 C CA . ILE C 1 438 ? -56.090 187.415 5.805 1.00 39.97 438 ILE C CA 1
ATOM 10644 C C . ILE C 1 438 ? -56.140 186.843 7.224 1.00 47.21 438 ILE C C 1
ATOM 10645 O O . ILE C 1 438 ? -57.099 186.176 7.590 1.00 47.97 438 ILE C O 1
ATOM 10650 N N . THR C 1 439 ? -55.115 187.102 8.033 1.00 44.10 439 THR C N 1
ATOM 10651 C CA . THR C 1 439 ? -54.996 186.380 9.297 1.00 40.55 439 THR C CA 1
ATOM 10652 C C . THR C 1 439 ? -55.748 187.068 10.413 1.00 52.98 439 THR C C 1
ATOM 10653 O O . THR C 1 439 ? -56.427 186.396 11.219 1.00 53.50 439 THR C O 1
ATOM 10657 N N . LYS C 1 440 ? -55.639 188.397 10.443 1.00 46.76 440 LYS C N 1
ATOM 10658 C CA . LYS C 1 440 ? -56.493 189.234 11.282 1.00 43.16 440 LYS C CA 1
ATOM 10659 C C . LYS C 1 440 ? -57.942 188.773 11.197 1.00 41.77 440 LYS C C 1
ATOM 10660 O O . LYS C 1 440 ? -58.640 188.684 12.205 1.00 36.29 440 LYS C O 1
ATOM 10666 N N . ASN C 1 441 ? -58.381 188.457 9.983 1.00 44.73 441 ASN C N 1
ATOM 10667 C CA . ASN C 1 441 ? -59.762 188.008 9.739 1.00 40.41 441 ASN C CA 1
ATOM 10668 C C . ASN C 1 441 ? -60.024 186.514 9.884 1.00 47.05 441 ASN C C 1
ATOM 10669 O O . ASN C 1 441 ? -61.035 186.019 9.392 1.00 54.75 441 ASN C O 1
ATOM 10674 N N . ARG C 1 442 ? -59.111 185.819 10.520 1.00 48.28 442 ARG C N 1
ATOM 10675 C CA . ARG C 1 442 ? -59.254 184.422 10.824 1.00 43.47 442 ARG C CA 1
ATOM 10676 C C . ARG C 1 442 ? -59.115 183.505 9.669 1.00 47.50 442 ARG C C 1
ATOM 10677 O O . ARG C 1 442 ? -59.691 182.454 9.665 1.00 62.96 442 ARG C O 1
ATOM 10685 N N . GLY C 1 443 ? -58.310 183.870 8.702 1.00 42.98 443 GLY C N 1
ATOM 10686 C CA . GLY C 1 443 ? -57.979 182.966 7.608 1.00 37.44 443 GLY C CA 1
ATOM 10687 C C . GLY C 1 443 ? -56.580 182.404 7.768 1.00 42.16 443 GLY C C 1
ATOM 10688 O O . GLY C 1 443 ? -55.862 182.805 8.675 1.00 42.65 443 GLY C O 1
ATOM 10689 N N . ILE C 1 444 ? -56.173 181.480 6.905 1.00 39.31 444 ILE C N 1
ATOM 10690 C CA . ILE C 1 444 ? -54.761 181.126 6.868 1.00 42.59 444 ILE C CA 1
ATOM 10691 C C . ILE C 1 444 ? -54.132 181.531 5.532 1.00 49.97 444 ILE C C 1
ATOM 10692 O O . ILE C 1 444 ? -54.634 181.177 4.473 1.00 47.87 444 ILE C O 1
ATOM 10697 N N . ALA C 1 445 ? -53.042 182.296 5.595 1.00 50.29 445 ALA C N 1
ATOM 10698 C CA . ALA C 1 445 ? -52.322 182.741 4.396 1.00 48.35 445 ALA C CA 1
ATOM 10699 C C . ALA C 1 445 ? -50.988 182.031 4.246 1.00 45.72 445 ALA C C 1
ATOM 10700 O O . ALA C 1 445 ? -50.207 181.990 5.177 1.00 49.78 445 ALA C O 1
ATOM 10702 N N . ILE C 1 446 ? -50.718 181.488 3.066 1.00 50.20 446 ILE C N 1
ATOM 10703 C CA . ILE C 1 446 ? -49.462 180.777 2.822 1.00 45.40 446 ILE C CA 1
ATOM 10704 C C . ILE C 1 446 ? -48.600 181.484 1.794 1.00 53.48 446 ILE C C 1
ATOM 10705 O O . ILE C 1 446 ? -48.985 181.590 0.638 1.00 52.23 446 ILE C O 1
ATOM 10710 N N . CYS C 1 447 ? -47.426 181.942 2.223 1.00 63.57 447 CYS C N 1
ATOM 10711 C CA . CYS C 1 447 ? -46.528 182.759 1.406 1.00 58.27 447 CYS C CA 1
ATOM 10712 C C . CYS C 1 447 ? -45.097 182.280 1.234 1.00 70.16 447 CYS C C 1
ATOM 10713 O O . CYS C 1 447 ? -44.415 181.937 2.208 1.00 73.23 447 CYS C O 1
ATOM 10716 N N . ALA C 1 448 ? -44.632 182.297 -0.009 1.00 73.32 448 ALA C N 1
ATOM 10717 C CA . ALA C 1 448 ? -43.253 181.943 -0.310 1.00 58.86 448 ALA C CA 1
ATOM 10718 C C . ALA C 1 448 ? -42.530 182.856 -1.298 1.00 60.59 448 ALA C C 1
ATOM 10719 O O . ALA C 1 448 ? -42.094 182.418 -2.365 1.00 73.27 448 ALA C O 1
ATOM 10721 N N . PRO C 1 449 ? -42.385 184.135 -0.932 1.00 58.58 449 PRO C N 1
ATOM 10722 C CA . PRO C 1 449 ? -41.693 185.149 -1.723 1.00 68.26 449 PRO C CA 1
ATOM 10723 C C . PRO C 1 449 ? -40.189 185.034 -1.593 1.00 81.24 449 PRO C C 1
ATOM 10724 O O . PRO C 1 449 ? -39.688 184.293 -0.739 1.00 90.10 449 PRO C O 1
ATOM 10728 N N . ILE C 1 450 ? -39.472 185.785 -2.421 1.00 87.03 450 ILE C N 1
ATOM 10729 C CA . ILE C 1 450 ? -38.015 185.830 -2.328 1.00 101.72 450 ILE C CA 1
ATOM 10730 C C . ILE C 1 450 ? -37.622 186.894 -1.299 1.00 93.98 450 ILE C C 1
ATOM 10731 O O . ILE C 1 450 ? -37.913 188.076 -1.486 1.00 81.55 450 ILE C O 1
ATOM 10736 N N . ALA C 1 451 ? -37.002 186.468 -0.198 1.00 82.01 451 ALA C N 1
ATOM 10737 C CA . ALA C 1 451 ? -36.651 187.392 0.885 1.00 81.35 451 ALA C CA 1
ATOM 10738 C C . ALA C 1 451 ? -35.366 186.960 1.558 1.00 92.14 451 ALA C C 1
ATOM 10739 O O . ALA C 1 451 ? -35.318 185.907 2.218 1.00 89.72 451 ALA C O 1
ATOM 10741 N N . PRO C 1 452 ? -34.309 187.770 1.375 1.00 96.79 452 PRO C N 1
ATOM 10742 C CA . PRO C 1 452 ? -32.964 187.384 1.798 1.00 89.31 452 PRO C CA 1
ATOM 10743 C C . PRO C 1 452 ? -32.491 188.139 3.039 1.00 78.25 452 PRO C C 1
ATOM 10744 O O . PRO C 1 452 ? -31.419 187.832 3.549 1.00 86.09 452 PRO C O 1
ATOM 10748 N N . TYR C 1 453 ? -33.279 189.099 3.516 1.00 77.23 453 TYR C N 1
ATOM 10749 C CA . TYR C 1 453 ? -32.838 189.999 4.585 1.00 81.84 453 TYR C CA 1
ATOM 10750 C C . TYR C 1 453 ? -33.535 189.735 5.918 1.00 75.19 453 TYR C C 1
ATOM 10751 O O . TYR C 1 453 ? -34.673 190.143 6.089 1.00 64.05 453 TYR C O 1
ATOM 10760 N N . ARG C 1 454 ? -32.858 189.083 6.865 1.00 80.66 454 ARG C N 1
ATOM 10761 C CA . ARG C 1 454 ? -33.469 188.857 8.173 1.00 81.94 454 ARG C CA 1
ATOM 10762 C C . ARG C 1 454 ? -34.377 190.063 8.528 1.00 83.48 454 ARG C C 1
ATOM 10763 O O . ARG C 1 454 ? -35.477 189.889 9.051 1.00 65.92 454 ARG C O 1
ATOM 10771 N N . GLN C 1 455 ? -33.933 191.313 8.275 1.00 87.35 455 GLN C N 1
ATOM 10772 C CA . GLN C 1 455 ? -34.717 192.409 8.856 1.00 85.15 455 GLN C CA 1
ATOM 10773 C C . GLN C 1 455 ? -36.127 192.426 8.288 1.00 78.11 455 GLN C C 1
ATOM 10774 O O . GLN C 1 455 ? -37.103 192.491 9.040 1.00 72.24 455 GLN C O 1
ATOM 10780 N N . THR C 1 456 ? -36.237 192.387 6.952 1.00 80.45 456 THR C N 1
ATOM 10781 C CA . THR C 1 456 ? -37.540 192.547 6.302 1.00 78.48 456 THR C CA 1
ATOM 10782 C C . THR C 1 456 ? -38.448 191.406 6.698 1.00 73.09 456 THR C C 1
ATOM 10783 O O . THR C 1 456 ? -39.615 191.621 6.994 1.00 71.55 456 THR C O 1
ATOM 10787 N N . ARG C 1 457 ? -37.941 190.212 6.847 1.00 69.37 457 ARG C N 1
ATOM 10788 C CA . ARG C 1 457 ? -38.796 189.190 7.384 1.00 55.80 457 ARG C CA 1
ATOM 10789 C C . ARG C 1 457 ? -39.250 189.552 8.785 1.00 61.40 457 ARG C C 1
ATOM 10790 O O . ARG C 1 457 ? -40.386 189.342 9.151 1.00 63.69 457 ARG C O 1
ATOM 10798 N N . ARG C 1 458 ? -38.356 190.108 9.576 0.50 64.89 458 ARG C N 1
ATOM 10799 C CA . ARG C 1 458 ? -38.650 190.342 10.975 0.50 67.64 458 ARG C CA 1
ATOM 10800 C C . ARG C 1 458 ? -39.812 191.277 11.114 0.50 67.48 458 ARG C C 1
ATOM 10801 O O . ARG C 1 458 ? -40.537 191.230 12.077 0.50 53.04 458 ARG C O 1
ATOM 10809 N N . ASP C 1 459 ? -39.975 192.139 10.131 1.00 72.68 459 ASP C N 1
ATOM 10810 C CA . ASP C 1 459 ? -41.051 193.136 10.154 1.00 74.55 459 ASP C CA 1
ATOM 10811 C C . ASP C 1 459 ? -42.364 192.485 9.744 1.00 70.59 459 ASP C C 1
ATOM 10812 O O . ASP C 1 459 ? -43.390 192.662 10.403 1.00 66.66 459 ASP C O 1
ATOM 10817 N N . VAL C 1 460 ? -42.332 191.739 8.645 1.00 62.59 460 VAL C N 1
ATOM 10818 C CA . VAL C 1 460 ? -43.470 190.932 8.260 1.00 54.18 460 VAL C CA 1
ATOM 10819 C C . VAL C 1 460 ? -43.937 190.081 9.450 1.00 54.53 460 VAL C C 1
ATOM 10820 O O . VAL C 1 460 ? -45.092 190.163 9.832 1.00 53.20 460 VAL C O 1
ATOM 10824 N N . ARG C 1 461 ? -43.059 189.284 10.056 1.00 57.72 461 ARG C N 1
ATOM 10825 C CA . ARG C 1 461 ? -43.489 188.465 11.200 1.00 61.81 461 ARG C CA 1
ATOM 10826 C C . ARG C 1 461 ? -44.160 189.269 12.316 1.00 61.41 461 ARG C C 1
ATOM 10827 O O . ARG C 1 461 ? -45.129 188.818 12.922 1.00 56.37 461 ARG C O 1
ATOM 10835 N N . ALA C 1 462 ? -43.647 190.458 12.600 1.00 59.38 462 ALA C N 1
ATOM 10836 C CA . ALA C 1 462 ? -44.243 191.262 13.667 1.00 58.32 462 ALA C CA 1
ATOM 10837 C C . ALA C 1 462 ? -45.615 191.779 13.241 1.00 63.27 462 ALA C C 1
ATOM 10838 O O . ALA C 1 462 ? -46.582 191.783 14.023 1.00 43.63 462 ALA C O 1
ATOM 10840 N N . MET C 1 463 ? -45.691 192.225 11.989 1.00 65.25 463 MET C N 1
ATOM 10841 C CA . MET C 1 463 ? -46.952 192.706 11.456 1.00 52.76 463 MET C CA 1
ATOM 10842 C C . MET C 1 463 ? -48.024 191.634 11.617 1.00 57.75 463 MET C C 1
ATOM 10843 O O . MET C 1 463 ? -49.112 191.943 12.084 1.00 62.76 463 MET C O 1
ATOM 10848 N N . ILE C 1 464 ? -47.736 190.381 11.254 1.00 45.01 464 ILE C N 1
ATOM 10849 C CA . ILE C 1 464 ? -48.810 189.412 11.260 1.00 46.23 464 ILE C CA 1
ATOM 10850 C C . ILE C 1 464 ? -48.966 188.802 12.650 1.00 55.54 464 ILE C C 1
ATOM 10851 O O . ILE C 1 464 ? -50.053 188.363 13.018 1.00 43.80 464 ILE C O 1
ATOM 10856 N N . GLU C 1 465 ? -47.884 188.822 13.434 1.00 59.13 465 GLU C N 1
ATOM 10857 C CA . GLU C 1 465 ? -47.867 188.222 14.787 1.00 53.67 465 GLU C CA 1
ATOM 10858 C C . GLU C 1 465 ? -48.710 189.037 15.753 1.00 53.34 465 GLU C C 1
ATOM 10859 O O . GLU C 1 465 ? -49.140 188.548 16.798 1.00 57.37 465 GLU C O 1
ATOM 10865 N N . ALA C 1 466 ? -48.927 190.295 15.384 1.00 66.35 466 ALA C N 1
ATOM 10866 C CA . ALA C 1 466 ? -49.766 191.221 16.147 1.00 59.48 466 ALA C CA 1
ATOM 10867 C C . ALA C 1 466 ? -51.245 190.854 16.042 1.00 55.16 466 ALA C C 1
ATOM 10868 O O . ALA C 1 466 ? -52.032 191.095 16.939 1.00 53.25 466 ALA C O 1
ATOM 10870 N N . VAL C 1 467 ? -51.614 190.250 14.928 1.00 58.34 467 VAL C N 1
ATOM 10871 C CA . VAL C 1 467 ? -53.001 190.156 14.551 1.00 52.17 467 VAL C CA 1
ATOM 10872 C C . VAL C 1 467 ? -53.400 188.680 14.480 1.00 58.93 467 VAL C C 1
ATOM 10873 O O . VAL C 1 467 ? -54.583 188.355 14.277 1.00 53.48 467 VAL C O 1
ATOM 10877 N N . GLY C 1 468 ? -52.410 187.798 14.677 1.00 51.01 468 GLY C N 1
ATOM 10878 C CA . GLY C 1 468 ? -52.621 186.358 14.628 1.00 46.90 468 GLY C CA 1
ATOM 10879 C C . GLY C 1 468 ? -51.339 185.542 14.693 1.00 53.76 468 GLY C C 1
ATOM 10880 O O . GLY C 1 468 ? -50.313 186.014 15.198 1.00 58.90 468 GLY C O 1
ATOM 10881 N N . GLY C 1 469 ? -51.395 184.321 14.166 1.00 44.61 469 GLY C N 1
ATOM 10882 C CA . GLY C 1 469 ? -50.243 183.437 14.165 1.00 43.22 469 GLY C CA 1
ATOM 10883 C C . GLY C 1 469 ? -49.283 183.497 12.980 1.00 49.59 469 GLY C C 1
ATOM 10884 O O . GLY C 1 469 ? -49.688 183.572 11.823 1.00 50.73 469 GLY C O 1
ATOM 10885 N N . PHE C 1 470 ? -47.992 183.440 13.280 1.00 49.64 470 PHE C N 1
ATOM 10886 C CA . PHE C 1 470 ? -46.960 183.425 12.265 1.00 50.33 470 PHE C CA 1
ATOM 10887 C C . PHE C 1 470 ? -46.122 182.170 12.473 1.00 51.24 470 PHE C C 1
ATOM 10888 O O . PHE C 1 470 ? -45.627 181.933 13.570 1.00 59.46 470 PHE C O 1
ATOM 10896 N N . VAL C 1 471 ? -45.979 181.366 11.424 1.00 47.24 471 VAL C N 1
ATOM 10897 C CA . VAL C 1 471 ? -45.110 180.196 11.450 1.00 50.40 471 VAL C CA 1
ATOM 10898 C C . VAL C 1 471 ? -44.108 180.250 10.308 1.00 57.42 471 VAL C C 1
ATOM 10899 O O . VAL C 1 471 ? -44.490 180.096 9.145 1.00 62.62 471 VAL C O 1
ATOM 10903 N N . GLU C 1 472 ? -42.833 180.458 10.631 1.00 55.05 472 GLU C N 1
ATOM 10904 C CA . GLU C 1 472 ? -41.789 180.448 9.617 1.00 55.81 472 GLU C CA 1
ATOM 10905 C C . GLU C 1 472 ? -41.353 179.011 9.361 1.00 58.23 472 GLU C C 1
ATOM 10906 O O . GLU C 1 472 ? -41.141 178.238 10.300 1.00 50.33 472 GLU C O 1
ATOM 10912 N N . ILE C 1 473 ? -41.245 178.627 8.096 1.00 54.15 473 ILE C N 1
ATOM 10913 C CA . ILE C 1 473 ? -40.579 177.370 7.822 1.00 52.55 473 ILE C CA 1
ATOM 10914 C C . ILE C 1 473 ? -39.402 177.646 6.919 1.00 56.67 473 ILE C C 1
ATOM 10915 O O . ILE C 1 473 ? -39.539 178.207 5.846 1.00 50.67 473 ILE C O 1
ATOM 10920 N N . HIS C 1 474 ? -38.222 177.300 7.412 1.00 77.39 474 HIS C N 1
ATOM 10921 C CA . HIS C 1 474 ? -36.993 177.461 6.657 1.00 69.48 474 HIS C CA 1
ATOM 10922 C C . HIS C 1 474 ? -36.697 176.209 5.851 1.00 61.17 474 HIS C C 1
ATOM 10923 O O . HIS C 1 474 ? -36.402 175.165 6.414 1.00 60.72 474 HIS C O 1
ATOM 10930 N N . VAL C 1 475 ? -36.734 176.295 4.540 1.00 60.84 475 VAL C N 1
ATOM 10931 C CA . VAL C 1 475 ? -36.402 175.159 3.704 1.00 74.01 475 VAL C CA 1
ATOM 10932 C C . VAL C 1 475 ? -34.925 175.191 3.360 1.00 85.09 475 VAL C C 1
ATOM 10933 O O . VAL C 1 475 ? -34.483 176.078 2.654 1.00 82.65 475 VAL C O 1
ATOM 10937 N N . ALA C 1 476 ? -34.159 174.234 3.872 1.00 90.93 476 ALA C N 1
ATOM 10938 C CA . ALA C 1 476 ? -32.718 174.190 3.647 1.00 83.28 476 ALA C CA 1
ATOM 10939 C C . ALA C 1 476 ? -32.304 173.010 2.824 1.00 82.66 476 ALA C C 1
ATOM 10940 O O . ALA C 1 476 ? -31.928 173.155 1.681 1.00 82.13 476 ALA C O 1
ATOM 10942 N N . THR C 1 477 ? -32.369 171.829 3.407 1.00 89.43 477 THR C N 1
ATOM 10943 C CA . THR C 1 477 ? -32.186 170.643 2.619 1.00 94.23 477 THR C CA 1
ATOM 10944 C C . THR C 1 477 ? -33.114 170.997 1.517 1.00 90.31 477 THR C C 1
ATOM 10945 O O . THR C 1 477 ? -34.090 171.653 1.763 1.00 90.06 477 THR C O 1
ATOM 10947 N N . PRO C 1 478 ? -32.813 170.611 0.295 1.00 101.33 478 PRO C N 1
ATOM 10948 C CA . PRO C 1 478 ? -33.646 171.023 -0.816 1.00 84.86 478 PRO C CA 1
ATOM 10949 C C . PRO C 1 478 ? -34.681 169.946 -0.814 1.00 76.65 478 PRO C C 1
ATOM 10950 O O . PRO C 1 478 ? -34.429 168.891 -1.355 1.00 83.06 478 PRO C O 1
ATOM 10954 N N . ILE C 1 479 ? -35.830 170.198 -0.209 1.00 91.73 479 ILE C N 1
ATOM 10955 C CA . ILE C 1 479 ? -36.876 169.191 -0.170 1.00 103.03 479 ILE C CA 1
ATOM 10956 C C . ILE C 1 479 ? -37.013 168.779 -1.636 1.00 100.41 479 ILE C C 1
ATOM 10957 O O . ILE C 1 479 ? -37.350 169.586 -2.487 1.00 82.01 479 ILE C O 1
ATOM 10959 N N . GLU C 1 480 ? -36.755 167.515 -1.927 1.00 84.42 480 GLU C N 1
ATOM 10960 C CA . GLU C 1 480 ? -36.885 167.012 -3.287 1.00 85.88 480 GLU C CA 1
ATOM 10961 C C . GLU C 1 480 ? -38.346 166.768 -3.623 1.00 83.67 480 GLU C C 1
ATOM 10962 O O . GLU C 1 480 ? -38.733 165.640 -3.921 1.00 61.64 480 GLU C O 1
ATOM 10964 N N . TYR C 1 509 ? -27.330 186.611 1.018 1.00 104.83 509 TYR C N 1
ATOM 10965 C CA . TYR C 1 509 ? -28.522 185.997 1.605 1.00 101.15 509 TYR C CA 1
ATOM 10966 C C . TYR C 1 509 ? -28.277 185.723 3.086 1.00 102.65 509 TYR C C 1
ATOM 10967 O O . TYR C 1 509 ? -27.130 185.707 3.535 1.00 107.08 509 TYR C O 1
ATOM 10976 N N . GLU C 1 510 ? -29.335 185.515 3.859 1.00 85.85 510 GLU C N 1
ATOM 10977 C CA . GLU C 1 510 ? -29.163 185.454 5.310 1.00 93.20 510 GLU C CA 1
ATOM 10978 C C . GLU C 1 510 ? -29.984 184.373 5.980 1.00 90.08 510 GLU C C 1
ATOM 10979 O O . GLU C 1 510 ? -31.205 184.408 5.956 1.00 85.78 510 GLU C O 1
ATOM 10985 N N . VAL C 1 511 ? -29.315 183.413 6.599 1.00 90.85 511 VAL C N 1
ATOM 10986 C CA . VAL C 1 511 ? -30.049 182.340 7.236 1.00 88.56 511 VAL C CA 1
ATOM 10987 C C . VAL C 1 511 ? -30.986 182.857 8.328 1.00 86.23 511 VAL C C 1
ATOM 10988 O O . VAL C 1 511 ? -30.612 183.727 9.108 1.00 67.79 511 VAL C O 1
ATOM 10992 N N . PRO C 1 512 ? -32.275 182.374 8.281 1.00 75.27 512 PRO C N 1
ATOM 10993 C CA . PRO C 1 512 ? -33.238 182.528 9.374 1.00 69.29 512 PRO C CA 1
ATOM 10994 C C . PRO C 1 512 ? -32.591 181.934 10.585 1.00 76.16 512 PRO C C 1
ATOM 10995 O O . PRO C 1 512 ? -32.170 180.787 10.546 1.00 83.66 512 PRO C O 1
ATOM 10999 N N . GLU C 1 513 ? -32.478 182.693 11.652 1.00 72.82 513 GLU C N 1
ATOM 11000 C CA . GLU C 1 513 ? -31.742 182.178 12.789 1.00 93.60 513 GLU C CA 1
ATOM 11001 C C . GLU C 1 513 ? -32.705 181.609 13.819 1.00 80.47 513 GLU C C 1
ATOM 11002 O O . GLU C 1 513 ? -32.296 181.133 14.879 1.00 75.47 513 GLU C O 1
ATOM 11008 N N . THR C 1 514 ? -33.990 181.635 13.494 1.00 69.46 514 THR C N 1
ATOM 11009 C CA . THR C 1 514 ? -34.980 181.284 14.499 1.00 75.26 514 THR C CA 1
ATOM 11010 C C . THR C 1 514 ? -36.341 180.785 13.984 1.00 72.06 514 THR C C 1
ATOM 11011 O O . THR C 1 514 ? -37.373 181.054 14.599 1.00 70.81 514 THR C O 1
ATOM 11015 N N . PRO C 1 515 ? -36.345 180.009 12.883 1.00 69.44 515 PRO C N 1
ATOM 11016 C CA . PRO C 1 515 ? -37.619 179.540 12.325 1.00 70.57 515 PRO C CA 1
ATOM 11017 C C . PRO C 1 515 ? -38.424 178.751 13.338 1.00 60.64 515 PRO C C 1
ATOM 11018 O O . PRO C 1 515 ? -37.918 178.392 14.388 1.00 76.46 515 PRO C O 1
ATOM 11022 N N . GLU C 1 516 ? -39.676 178.481 13.027 1.00 57.99 516 GLU C N 1
ATOM 11023 C CA . GLU C 1 516 ? -40.436 177.536 13.812 1.00 56.92 516 GLU C CA 1
ATOM 11024 C C . GLU C 1 516 ? -40.032 176.125 13.393 1.00 50.62 516 GLU C C 1
ATOM 11025 O O . GLU C 1 516 ? -39.854 175.249 14.234 1.00 44.95 516 GLU C O 1
ATOM 11031 N N . LEU C 1 517 ? -39.872 175.943 12.085 1.00 55.95 517 LEU C N 1
ATOM 11032 C CA . LEU C 1 517 ? -39.478 174.672 11.515 1.00 58.67 517 LEU C CA 1
ATOM 11033 C C . LEU C 1 517 ? -38.372 174.893 10.503 1.00 58.41 517 LEU C C 1
ATOM 11034 O O . LEU C 1 517 ? -38.411 175.862 9.744 1.00 62.40 517 LEU C O 1
ATOM 11039 N N . ALA C 1 518 ? -37.394 173.991 10.500 1.00 69.10 518 ALA C N 1
ATOM 11040 C CA . ALA C 1 518 ? -36.332 173.995 9.507 1.00 69.88 518 ALA C CA 1
ATOM 11041 C C . ALA C 1 518 ? -36.262 172.619 8.859 1.00 59.71 518 ALA C C 1
ATOM 11042 O O . ALA C 1 518 ? -35.726 171.693 9.449 1.00 68.17 518 ALA C O 1
ATOM 11044 N N . ILE C 1 519 ? -36.811 172.468 7.660 1.00 53.94 519 ILE C N 1
ATOM 11045 C CA . ILE C 1 519 ? -36.686 171.190 6.963 1.00 70.64 519 ILE C CA 1
ATOM 11046 C C . ILE C 1 519 ? -35.218 170.977 6.511 1.00 85.58 519 ILE C C 1
ATOM 11047 O O . ILE C 1 519 ? -34.785 171.482 5.472 1.00 86.36 519 ILE C O 1
ATOM 11052 N N . ASP C 1 520 ? -34.586 170.166 7.351 1.00 87.14 520 ASP C N 1
ATOM 11053 C CA . ASP C 1 520 ? -33.180 169.995 7.604 1.00 91.19 520 ASP C CA 1
ATOM 11054 C C . ASP C 1 520 ? -32.571 168.948 6.721 1.00 107.88 520 ASP C C 1
ATOM 11055 O O . ASP C 1 520 ? -31.525 169.147 6.132 1.00 112.84 520 ASP C O 1
ATOM 11060 N N . THR C 1 521 ? -33.215 167.795 6.700 1.00 106.81 521 THR C N 1
ATOM 11061 C CA . THR C 1 521 ? -32.658 166.608 6.096 1.00 105.05 521 THR C CA 1
ATOM 11062 C C . THR C 1 521 ? -32.790 166.440 4.601 1.00 110.50 521 THR C C 1
ATOM 11063 O O . THR C 1 521 ? -33.671 167.018 3.969 1.00 122.72 521 THR C O 1
ATOM 11067 N N . THR C 1 522 ? -31.893 165.652 4.027 1.00 104.72 522 THR C N 1
ATOM 11068 C CA . THR C 1 522 ? -31.700 165.679 2.596 1.00 112.17 522 THR C CA 1
ATOM 11069 C C . THR C 1 522 ? -32.548 165.044 1.503 1.00 101.71 522 THR C C 1
ATOM 11070 O O . THR C 1 522 ? -32.717 165.607 0.429 1.00 83.53 522 THR C O 1
ATOM 11074 N N . GLY C 1 523 ? -33.072 163.863 1.782 1.00 87.98 523 GLY C N 1
ATOM 11075 C CA . GLY C 1 523 ? -33.922 163.188 0.830 1.00 87.56 523 GLY C CA 1
ATOM 11076 C C . GLY C 1 523 ? -35.249 163.289 1.538 1.00 96.56 523 GLY C C 1
ATOM 11077 O O . GLY C 1 523 ? -35.421 162.741 2.601 1.00 98.34 523 GLY C O 1
ATOM 11078 N N . LEU C 1 524 ? -36.193 164.004 0.954 1.00 82.81 524 LEU C N 1
ATOM 11079 C CA . LEU C 1 524 ? -37.447 164.247 1.624 1.00 76.71 524 LEU C CA 1
ATOM 11080 C C . LEU C 1 524 ? -38.441 164.477 0.543 1.00 78.01 524 LEU C C 1
ATOM 11081 O O . LEU C 1 524 ? -38.435 165.505 -0.083 1.00 80.86 524 LEU C O 1
ATOM 11086 N N . ALA C 1 525 ? -39.310 163.515 0.342 1.00 55.88 525 ALA C N 1
ATOM 11087 C CA . ALA C 1 525 ? -40.366 163.611 -0.645 1.00 60.54 525 ALA C CA 1
ATOM 11088 C C . ALA C 1 525 ? -41.285 164.738 -0.217 1.00 70.65 525 ALA C C 1
ATOM 11089 O O . ALA C 1 525 ? -41.365 165.049 0.968 1.00 70.07 525 ALA C O 1
ATOM 11091 N N . ILE C 1 526 ? -41.982 165.353 -1.162 1.00 64.24 526 ILE C N 1
ATOM 11092 C CA . ILE C 1 526 ? -42.947 166.373 -0.793 1.00 58.60 526 ILE C CA 1
ATOM 11093 C C . ILE C 1 526 ? -43.821 165.862 0.349 1.00 60.28 526 ILE C C 1
ATOM 11094 O O . ILE C 1 526 ? -43.979 166.524 1.361 1.00 47.03 526 ILE C O 1
ATOM 11099 N N . ASP C 1 527 ? -44.398 164.678 0.181 1.00 61.33 527 ASP C N 1
ATOM 11100 C CA . ASP C 1 527 ? -45.274 164.124 1.217 1.00 63.17 527 ASP C CA 1
ATOM 11101 C C . ASP C 1 527 ? -44.637 164.187 2.606 1.00 60.41 527 ASP C C 1
ATOM 11102 O O . ASP C 1 527 ? -45.254 164.663 3.562 1.00 58.98 527 ASP C O 1
ATOM 11107 N N . GLU C 1 528 ? -43.406 163.713 2.718 1.00 48.29 528 GLU C N 1
ATOM 11108 C CA . GLU C 1 528 ? -42.741 163.670 4.015 1.00 57.46 528 GLU C CA 1
ATOM 11109 C C . GLU C 1 528 ? -42.510 165.049 4.613 1.00 58.64 528 GLU C C 1
ATOM 11110 O O . GLU C 1 528 ? -42.663 165.241 5.822 1.00 59.05 528 GLU C O 1
ATOM 11116 N N . ALA C 1 529 ? -42.131 166.005 3.768 1.00 65.01 529 ALA C N 1
ATOM 11117 C CA . ALA C 1 529 ? -41.953 167.389 4.206 1.00 51.69 529 ALA C CA 1
ATOM 11118 C C . ALA C 1 529 ? -43.283 167.998 4.632 1.00 53.97 529 ALA C C 1
ATOM 11119 O O . ALA C 1 529 ? -43.363 168.615 5.686 1.00 55.59 529 ALA C O 1
ATOM 11121 N N . VAL C 1 530 ? -44.324 167.830 3.812 1.00 43.37 530 VAL C N 1
ATOM 11122 C CA . VAL C 1 530 ? -45.636 168.383 4.131 1.00 52.53 530 VAL C CA 1
ATOM 11123 C C . VAL C 1 530 ? -46.058 167.907 5.522 1.00 50.92 530 VAL C C 1
ATOM 11124 O O . VAL C 1 530 ? -46.413 168.689 6.400 1.00 39.33 530 VAL C O 1
ATOM 11128 N N . GLN C 1 531 ? -45.967 166.605 5.717 1.00 46.58 531 GLN C N 1
ATOM 11129 C CA . GLN C 1 531 ? -46.295 166.009 6.986 1.00 39.80 531 GLN C CA 1
ATOM 11130 C C . GLN C 1 531 ? -45.526 166.666 8.097 1.00 49.47 531 GLN C C 1
ATOM 11131 O O . GLN C 1 531 ? -46.077 166.999 9.140 1.00 58.44 531 GLN C O 1
ATOM 11137 N N . GLN C 1 532 ? -44.232 166.827 7.876 1.00 54.27 532 GLN C N 1
ATOM 11138 C CA . GLN C 1 532 ? -43.351 167.403 8.878 1.00 50.48 532 GLN C CA 1
ATOM 11139 C C . GLN C 1 532 ? -43.860 168.786 9.322 1.00 55.77 532 GLN C C 1
ATOM 11140 O O . GLN C 1 532 ? -43.729 169.173 10.493 1.00 46.72 532 GLN C O 1
ATOM 11146 N N . ILE C 1 533 ? -44.476 169.529 8.406 1.00 48.13 533 ILE C N 1
ATOM 11147 C CA . ILE C 1 533 ? -44.981 170.831 8.806 1.00 46.01 533 ILE C CA 1
ATOM 11148 C C . ILE C 1 533 ? -46.387 170.748 9.404 1.00 50.11 533 ILE C C 1
ATOM 11149 O O . ILE C 1 533 ? -46.748 171.575 10.225 1.00 41.65 533 ILE C O 1
ATOM 11154 N N . LEU C 1 534 ? -47.178 169.741 9.023 1.00 49.73 534 LEU C N 1
ATOM 11155 C CA . LEU C 1 534 ? -48.471 169.564 9.675 1.00 37.20 534 LEU C CA 1
ATOM 11156 C C . LEU C 1 534 ? -48.192 169.184 11.119 1.00 46.15 534 LEU C C 1
ATOM 11157 O O . LEU C 1 534 ? -48.913 169.571 12.025 1.00 46.76 534 LEU C O 1
ATOM 11162 N N . LEU C 1 535 ? -47.111 168.450 11.336 1.00 50.47 535 LEU C N 1
ATOM 11163 C CA . LEU C 1 535 ? -46.603 168.236 12.685 1.00 50.68 535 LEU C CA 1
ATOM 11164 C C . LEU C 1 535 ? -46.265 169.531 13.414 1.00 52.83 535 LEU C C 1
ATOM 11165 O O . LEU C 1 535 ? -46.679 169.727 14.549 1.00 49.08 535 LEU C O 1
ATOM 11170 N N . LYS C 1 536 ? -45.565 170.442 12.808 1.00 48.93 536 LYS C N 1
ATOM 11171 C CA . LYS C 1 536 ? -45.415 171.665 13.532 1.00 54.50 536 LYS C CA 1
ATOM 11172 C C . LYS C 1 536 ? -46.777 172.268 13.816 1.00 49.19 536 LYS C C 1
ATOM 11173 O O . LYS C 1 536 ? -47.109 172.443 14.973 1.00 45.46 536 LYS C O 1
ATOM 11175 N N . LEU C 1 537 ? -47.586 172.588 12.804 1.00 39.68 537 LEU C N 1
ATOM 11176 C CA . LEU C 1 537 ? -48.803 173.279 13.159 1.00 43.60 537 LEU C CA 1
ATOM 11177 C C . LEU C 1 537 ? -49.563 172.540 14.269 1.00 54.25 537 LEU C C 1
ATOM 11178 O O . LEU C 1 537 ? -50.056 173.161 15.210 1.00 45.00 537 LEU C O 1
ATOM 11183 N N . GLU C 1 538 ? -49.642 171.215 14.163 1.00 49.21 538 GLU C N 1
ATOM 11184 C CA . GLU C 1 538 ? -50.340 170.408 15.157 1.00 52.05 538 GLU C CA 1
ATOM 11185 C C . GLU C 1 538 ? -49.771 170.596 16.558 1.00 50.08 538 GLU C C 1
ATOM 11186 O O . GLU C 1 538 ? -50.481 170.579 17.551 1.00 73.19 538 GLU C O 1
ATOM 11192 N N . HIS C 1 539 ? -48.463 170.742 16.636 1.00 49.24 539 HIS C N 1
ATOM 11193 C CA . HIS C 1 539 ? -47.816 170.897 17.918 1.00 48.23 539 HIS C CA 1
ATOM 11194 C C . HIS C 1 539 ? -47.877 172.363 18.412 1.00 58.83 539 HIS C C 1
ATOM 11195 O O . HIS C 1 539 ? -47.828 172.651 19.612 1.00 63.48 539 HIS C O 1
ATOM 11202 N N . GLU C 1 540 ? -48.028 173.294 17.486 1.00 55.24 540 GLU C N 1
ATOM 11203 C CA . GLU C 1 540 ? -48.016 174.690 17.839 1.00 47.24 540 GLU C CA 1
ATOM 11204 C C . GLU C 1 540 ? -49.414 175.080 18.272 1.00 56.63 540 GLU C C 1
ATOM 11205 O O . GLU C 1 540 ? -49.631 176.176 18.803 1.00 57.71 540 GLU C O 1
ATOM 11211 N N . GLY C 1 541 ? -50.365 174.177 18.029 1.00 54.92 541 GLY C N 1
ATOM 11212 C CA . GLY C 1 541 ? -51.755 174.394 18.411 1.00 48.13 541 GLY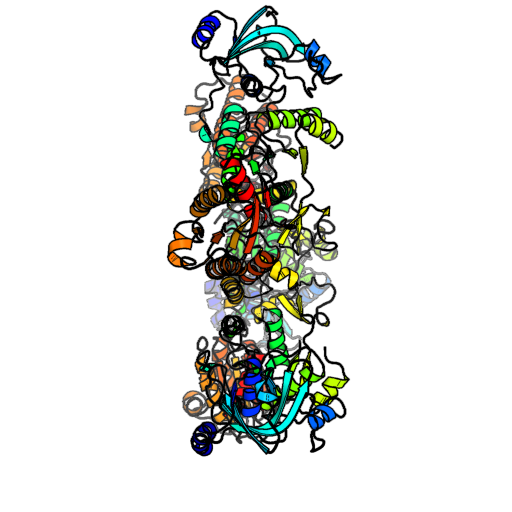 C CA 1
ATOM 11213 C C . GLY C 1 541 ? -52.755 174.905 17.369 1.00 50.02 541 GLY C C 1
ATOM 11214 O O . GLY C 1 541 ? -53.927 175.024 17.678 1.00 51.70 541 GLY C O 1
ATOM 11215 N N . TYR C 1 542 ? -52.367 175.137 16.141 1.00 42.39 542 TYR C N 1
ATOM 11216 C CA . TYR C 1 542 ? -53.253 175.777 15.195 1.00 39.95 542 TYR C CA 1
ATOM 11217 C C . TYR C 1 542 ? -54.288 174.928 14.509 1.00 47.45 542 TYR C C 1
ATOM 11218 O O . TYR C 1 542 ? -55.279 175.436 14.061 1.00 47.37 542 TYR C O 1
ATOM 11227 N N . LEU C 1 543 ? -54.054 173.638 14.399 1.00 55.40 543 LEU C N 1
ATOM 11228 C CA . LEU C 1 543 ? -54.970 172.749 13.690 1.00 61.58 543 LEU C CA 1
ATOM 11229 C C . LEU C 1 543 ? -56.225 172.531 14.508 1.00 68.10 543 LEU C C 1
ATOM 11230 O O . LEU C 1 543 ? -56.338 173.088 15.567 1.00 69.34 543 LEU C O 1
ATOM 11235 N N . ARG C 1 544 ? -57.173 171.734 14.031 1.00 66.43 544 ARG C N 1
ATOM 11236 C CA . ARG C 1 544 ? -58.357 171.470 14.830 1.00 72.64 544 ARG C CA 1
ATOM 11237 C C . ARG C 1 544 ? -59.054 170.220 14.429 1.00 89.81 544 ARG C C 1
ATOM 11238 O O . ARG C 1 544 ? -58.884 169.743 13.312 1.00 87.94 544 ARG C O 1
ATOM 11246 N N . LEU C 1 545 ? -59.886 169.737 15.348 1.00 94.40 545 LEU C N 1
ATOM 11247 C CA . LEU C 1 545 ? -60.630 168.496 15.214 1.00 75.72 545 LEU C CA 1
ATOM 11248 C C . LEU C 1 545 ? -61.604 168.481 14.051 1.00 63.00 545 LEU C C 1
ATOM 11249 O O . LEU C 1 545 ? -61.406 167.750 13.087 1.00 42.47 545 LEU C O 1
#

Radius of gyration: 44.6 Å; Cα contacts (8 Å, |Δi|>4): 2848; chains: 3; bounding box: 101×127×102 Å

B-factor: mean 60.25, std 18.21, range [19.07, 139.13]

CATH classification: 3.10.400.10 (+2 more: 3.40.50.620, 3.40.50.300)

Nearest PDB structures (foldseek):
  3cr8-assembly1_B-2  TM=1.002E+00  e=3.615E-99  Thiobacillus denitrificans
  3cr8-assembly1_A-2  TM=9.999E-01  e=9.049E-94  Thiobacillus denitrificans
  3cr8-assembly1_C-2  TM=9.936E-01  e=1.868E-93  Thiobacillus denitrificans
  1i2d-assembly1_A  TM=9.456E-01  e=2.112E-45  Penicillium chrysogenum
  1m8p-assembly1_A  TM=8.754E-01  e=6.664E-47  Penicillium chrysogenum